Protein 7QYD (pdb70)

Nearest PDB structures (foldseek):
  7qyd-assembly1_A  TM=1.002E+00  e=0.000E+00  Bacillus thuringiensis serovar jegathesan
  7qyd-assembly1_B  TM=9.996E-01  e=0.000E+00  Bacillus thuringiensis serovar jegathesan
  7r1e-assembly1_A  TM=1.000E+00  e=0.000E+00  Bacillus thuringiensis serovar jegathesan
  7r1e-assembly1_B  TM=9.996E-01  e=0.000E+00  Bacillus thuringiensis serovar jegathesan
  7qx7-assembly1_A  TM=9.710E-01  e=4.661E-85  Bacillus thuringiensis serovar israelensis

InterPro domains:
  IPR005639 Pesticidal crystal protein, domain I [PF03945] (67-238)
  IPR036716 Pesticidal crystal protein, N-terminal domain superfamily [G3DSA:1.20.190.10] (25-239)
  IPR036716 Pesticidal crystal protein, N-terminal domain superfamily [SSF56849] (1-238)
  IPR038979 Pesticidal crystal protein [PTHR37003] (71-262)

Radius of gyration: 37.73 Å; Cα contacts (8 Å, |Δi|>4): 2762; chains: 2; bounding box: 114×95×62 Å

Secondary structure (DSSP, 8-state):
--S----EETTBSSPPPPGGGSTTHHHHHHHHHHHHS--TTTHHHHHHHHHSGGGSSHHHHHHHHHHHHHHT----HHHHHHHHHHHHHHHHHHHHHHHHHTSSS--HHHHHHHHHHHHHHHHHHGGGGS-TT-HHHHHHHHHHHHHHHHHHHHHHHHHGGGGT--HHHHHHHHHHHHHHHHHHHHHHHHHHHHHHHHHHHH-HHHHHHHHHHHHHHTHHHHHHHHHTTEES--------EEEEEES------HHHIIIIIHHHHHSSTTS-EEEEEEEEEEEEETTS--EEEEEEEEEEEES--SSEEEEEE---------SS---EEEEE--------EEEEEEEEEEEE---SSS-SB--EE-EEEE-TTSSEEEEEEEETTEEEE---SSSPPPPEEE--TTEEEEEEE---BSS-S-S-GGG--SSSSEEEEE-SB--EEEEEEEEGGGHHHHHHSSEEEPTT-SEEEEETTS-SEE-SSEEEE--GGGSSS-EEEE--SSS-EEEEEEEEE-TT--TTS-EEEEEEEE--S-EEEEEEEEEEETTEEEEEEEEEE---SS-EEEEPPPB-HHHHT--TT-SSEEEEEEE----GGG-EEEEEEEEEETTT-EE-S-SS-SSSSSPPPSS--/---EETTBSSPPPPGGGSTTHHHHHHHHHHHHS--TTTHHHHHHHHHSGGGSSHHHHHHHHHHHHHHT----HHHHHHHHHHHHHHHHHHHHHHHHHTSSS--HHHHHHHHHHHHHHHHHHGGGGS-TT-HHHHHHHHHHHHHHHHHHHHHHHHHGGGGT--HHHHHHHHHHHHHHHHHHHHHHHHHHHHHHHHHHHH-HHHHHHHHHHHHHHTHHHHHHHHHTTEES------PPEEEEEES------HHHIIIIIHHHHHSSTTS-EEEEEEEEEEEEETTS--EEEEEEEEEEEES--S-EEEEEE---------SS---EEEEE-------EEEEEEEEEEEE---SSS-S---EE-EEEEETTTTEEEEEEEETTEEEE---SSSPPPPEEE--TTEEEEEEE---BSS-S-S-GGG--SSSSEEEEE-SB--EEEEEEEEGGGHHHHHHTSEEE-TT-SEEEEETTS-SEE-SSEEEE--GGGSSS-EEEE--SSS-EEEEEEEEE-TT--TTS-EEEEEEEE--S-EEEEEEEEEEETTEEEEEEEEEE---SS-EEEEPPPB-HHHHT--TT-SSEEEEEEE----GGG-EEEEEEEEEETTT-EE-S-SS-SSSSSPPP--

CATH classification: 1.20.190.10

Solvent-accessible surface area: 51815 Å² total; per-residue (Å²): 158,93,177,81,131,103,87,39,68,42,42,76,72,114,90,62,81,21,14,54,134,12,17,2,13,59,0,25,125,28,4,37,87,4,0,40,144,6,36,73,82,100,0,2,28,96,1,21,60,58,0,2,46,69,58,53,40,58,23,1,61,99,0,40,84,21,0,20,94,41,7,97,33,155,11,97,113,89,71,39,137,68,4,106,38,27,8,128,13,2,12,70,26,0,88,79,1,10,73,42,18,105,94,130,166,45,98,58,36,50,0,37,155,30,0,64,42,0,2,85,49,1,59,81,59,3,70,64,0,49,11,85,62,67,18,0,0,0,0,0,0,0,0,0,0,0,4,0,0,0,2,0,0,0,1,0,2,44,7,10,81,66,5,24,4,48,91,52,60,62,1,38,1,0,15,40,0,25,93,8,14,106,65,1,41,83,45,0,44,71,9,12,62,116,6,10,15,116,0,0,48,116,36,0,68,43,0,2,31,1,0,10,0,0,1,24,4,0,0,12,0,4,4,1,6,39,0,5,30,8,15,2,4,85,24,33,33,7,1,2,1,4,3,18,8,23,54,78,17,77,122,6,39,60,112,19,2,77,11,0,0,1,15,2,0,0,4,0,0,2,20,40,5,67,20,0,60,0,1,0,20,27,49,8,14,70,141,68,52,10,23,83,1,43,0,47,0,0,29,3,52,16,58,28,24,20,6,30,24,2,57,3,1,9,29,72,43,93,88,101,99,108,100,108,160,87,87,100,50,126,65,161,61,137,92,147,154,242,157,67,39,21,33,22,41,9,32,33,15,60,5,88,10,64,137,69,94,49,11,5,6,70,42,3,24,0,8,52,30,93,43,99,113,8,69,61,10,0,0,27,0,69,1,41,135,88,92,26,10,136,12,88,6,81,44,125,10,20,39,6,57,0,102,33,67,84,26,0,3,4,0,0,0,0,0,4,52,66,50,57,10,58,140,97,47,96,121,5,7,6,7,74,34,101,9,74,18,64,0,63,26,0,8,0,0,0,0,1,0,2,13,56,85,6,31,58,8,9,100,44,48,2,0,78,4,39,37,121,54,78,8,43,8,0,5,0,6,11,2,16,44,15,19,57,85,0,22,7,35,11,13,7,18,7,0,3,13,0,0,0,49,0,10,16,90,102,66,15,2,42,0,36,0,14,1,66,8,54,127,68,16,77,28,66,34,111,4,73,0,0,1,5,6,55,3,64,24,142,13,95,36,7,1,15,0,15,0,32,12,45,14,59,54,84,100,21,9,47,5,108,7,143,33,74,98,28,67,62,37,53,46,1,115,23,9,12,0,86,75,2,37,1,68,63,91,19,81,25,1,18,0,0,0,17,5,26,20,2,76,85,76,40,41,1,41,0,0,2,0,1,6,0,34,58,112,34,21,73,57,28,0,24,130,157,28,136,99,51,152,179,51,85,87,112,148,168,198,149,147,76,45,82,45,51,75,116,132,92,59,84,23,16,61,124,13,16,2,19,71,0,25,152,23,2,40,84,5,0,45,147,7,27,80,76,105,0,2,28,92,2,21,62,53,0,2,48,68,60,55,35,59,22,1,65,96,0,42,83,18,0,21,94,37,14,104,34,156,12,96,129,94,65,41,153,74,4,99,39,23,8,132,14,1,11,65,27,0,85,78,0,8,72,45,20,99,92,129,166,47,102,57,38,39,0,27,139,21,0,78,60,0,3,83,44,2,58,82,60,3,71,69,0,48,11,88,67,75,16,0,0,0,0,0,0,0,0,0,1,0,2,0,0,0,1,0,0,0,0,0,1,49,7,10,82,64,6,25,3,50,86,52,64,62,0,37,4,0,15,58,0,28,137,6,12,101,52,1,38,82,50,0,43,69,7,11,62,119,5,10,16,115,1,0,49,111,33,0,65,52,0,1,33,0,0,11,0,0,0,28,3,0,0,13,1,4,2,1,5,37,0,5,25,10,10,2,5,80,25,30,30,8,1,2,0,4,2,17,10,22,51,80,17,81,121,7,42,66,102,21,5,101,12,0,0,2,15,1,0,0,3,1,0,2,18,42,6,64,23,0,65,0,1,0,21,27,64,9,19,64,138,68,64,38,22,98,0,42,0,45,0,0,29,1,49,16,59,30,23,22,6,32,24,2,58,3,0,10,28,73,40,96,81,108,114,113,63,124,162,93,90,94,50,126,66,162,61,137,97,137,151,236,118,43,22,33,24,40,12,29,34,17,60,5,85,10,66,135,66,98,44,12,5,8,74,37,2,25,0,7,50,44,119,38,97,122,6,71,58,10,0,0,26,0,65,1,43,137,89,85,28,9,132,8,91,6,76,45,126,9,15,38,5,51,0,104,35,72,87,25,0,3,4,0,0,0,0,0,4,53,69,54,60,10,56,142,93,46,97,119,6,6,7,6,81,33,104,8,76,14,69,0,80,27,0,7,0,0,0,0,0,0,3,11,54,88,5,34,54,9,9,98,44,50,2,1,82,4,40,41,118,58,72,8,49,4,1,6,0,5,10,2,14,37,15,21,58,86,0,18,8,39,21,14,6,16,8,0,3,14,0,0,0,48,0,11,16,90,105,72,18,1,41,0,34,0,13,0,60,7,58,121,68,12,82,32,64,36,107,6,66,0,0,0,5,7,50,2,62,26,135,13,92,38,6,1,16,0,16,1,29,11,47,11,55,54,87,96,23,10,45,6,109,11,143,35,76,100,29,62,61,30,54,47,0,112,27,9,11,0,83,76,3,38,2,65,60,95,17,82,21,1,15,0,1,0,16,4,28,21,2,78,85,72,40,40,0,45,0,0,1,0,0,7,0,34,62,107,38,22,68,59,26,0,24,123,156,23,133,99,52,145,145,54,92,104,116,239

Sequence (1267 aa):
NNMINFPMYNGRLEPSLAPALIAVAPIAKKYLATALAKWAVKQGFAKLKSEIFPGNTPATMDKVRIEVQTLLDQRLQDDRVKILEGEYKGIIDVSKVFTDYVNQSKFETGTANRLFFDTSNQLISRLPQFEIAGYEGVSISLFTQMCTFHLGLLKDGILAGSDWGFAPADKDALICQFNRFVNEYNTRLMVLYSKEFGRLLAKNLNEALNFRNMCSLYVFPFSEAWSLLRYEGTKLENTLSLWNFVGESINNISPNNDWKGALYKLLMGAPNQRLNNVKFNYSYFSDTQATIHRENIHGVLPTYNGGPTITGWIGNGRFSGLSNELEITKIKQEITYNDKIVPAATRNEILTATVPTSADPFFKTADINWKYFSPGLYSGWNIKFDDTVTLKSRVPSIIPSNILKYDDYYIRAVSACPKGVSLAYNHDFLTLTYNKLEYDAPTTQNIIVGFSPDNTKSFYRSNSHYLSTTDDAYVIPALQFSTVSDRSFLEDTPDQATDGSIKFTDTVLGNEAKYSIRLNTGFNTATRYRLIIRFKAPARLAAGIRVRSQNSGNNKLLGGIPVEGNSGWIDYITDSFTFDDLGITTSSTNAFFSIDSDGVNASQQWYLSKLILVKESSFTTQIPLKPYVIVRCPDTFFVNFPMYNGRLEPSLAPALIAVAPIAKYLATALAKWAVKQGFAKLKSEIFPGNTPATMDKVRIEVQTLLDQRLQDDRVKILEGEYKGIIDVSSKVFTDYVNQSKFETGTANRLFFDTSNQLISRLPQFEIAGYEGVSISLFTQMCTFHLGLLKDGILAGSDWGFAPADKDALICQFNRFVNEYNTRLMVLYSKEFGRLLAKNLNEALNFRNMCSLYVFPFSEAWSLLRYEGTKLENTLSLWNFVGESINNISPNNDWKGALYKLLMGAPNQRLNNVKFNYSYFSDTQATIHRENIHGVLPTYNGGPTITGWIGNGRFSGLSNELEITKIKQEITYNDKVPAATRNEILTATVPTSADPFFKTADINWKYFSPGLYSGWNIKFDDTVTLKSRVPSIIPSNILKYDDYYIRAVSACPKGVSLAYNHDFLTLTYNKLEYDAPTTQNIIVGFSPDNTKSFYRSNSHYLSTTDDAYVIPALQFSTVSDRSFLEDTPDQATDGSIKFTDTVLGNEAKYSIRLNTGFNTATRYRLIIRFKAPARLAAGIRVRSQNSGNNKLLGGIPVEGNSGWIDYITDSFTFDDLGITTSSTNAFFSIDSDGVNASQQWYLSKLILVKESSFTTQIPLKPYVIVRCPDTF

B-factor: mean 50.73, std 16.62, range [14.22, 164.38]

Organism: Bacillus thuringiensis subsp. jegathesan (NCBI:txid56955)

Structure (mmCIF, N/CA/C/O backbone):
data_7QYD
#
_entry.id   7QYD
#
_cell.length_a   168.245
_cell.length_b   158.528
_cell.length_c   57.534
_cell.angle_alpha   90.000
_cell.angle_beta   90.000
_cell.angle_gamma   90.000
#
_symmetry.space_group_name_H-M   'P 21 21 2'
#
loop_
_entity.id
_entity.type
_entity.pdbx_description
1 polymer 'Pesticidal crystal protein Cry11Ba'
2 water water
#
loop_
_atom_site.group_PDB
_atom_site.id
_atom_site.type_symbol
_atom_site.label_atom_id
_atom_site.label_alt_id
_atom_site.label_comp_id
_atom_site.label_asym_id
_atom_site.label_entity_id
_atom_site.label_seq_id
_atom_site.pdbx_PDB_ins_code
_atom_site.Cartn_x
_atom_site.Cartn_y
_atom_site.Cartn_z
_atom_site.occupancy
_atom_site.B_iso_or_equiv
_atom_site.auth_seq_id
_atom_site.auth_comp_id
_atom_site.auth_asym_id
_atom_site.auth_atom_id
_atom_site.pdbx_PDB_model_num
ATOM 1 N N . ASN A 1 12 ? 34.903 66.801 -5.944 1.000 113.082 12 ASN A N 1
ATOM 2 C CA . ASN A 1 12 ? 33.715 65.982 -6.380 1.000 114.440 12 ASN A CA 1
ATOM 3 C C . ASN A 1 12 ? 32.605 66.904 -6.907 1.000 116.030 12 ASN A C 1
ATOM 4 O O . ASN A 1 12 ? 31.874 66.465 -7.821 1.000 110.382 12 ASN A O 1
ATOM 9 N N . ASN A 1 13 ? 32.473 68.119 -6.356 1.000 108.160 13 ASN A N 1
ATOM 10 C CA . ASN A 1 13 ? 31.418 69.097 -6.739 1.000 101.591 13 ASN A CA 1
ATOM 11 C C . ASN A 1 13 ? 31.806 69.879 -7.999 1.000 102.346 13 ASN A C 1
ATOM 12 O O . ASN A 1 13 ? 30.885 70.414 -8.653 1.000 100.530 13 ASN A O 1
ATOM 17 N N . MET A 1 14 ? 33.101 69.967 -8.324 1.000 104.710 14 MET A N 1
ATOM 18 C CA . MET A 1 14 ? 33.583 70.666 -9.547 1.000 100.530 14 MET A CA 1
ATOM 19 C C . MET A 1 14 ? 33.518 69.734 -10.766 1.000 88.729 14 MET A C 1
ATOM 20 O O . MET A 1 14 ? 33.655 70.250 -11.892 1.000 81.831 14 MET A O 1
ATOM 25 N N . ILE A 1 15 ? 33.359 68.421 -10.557 1.000 79.059 15 ILE A N 1
ATOM 26 C CA . ILE A 1 15 ? 33.408 67.398 -11.644 1.000 77.583 15 ILE A CA 1
ATOM 27 C C . ILE A 1 15 ? 31.986 67.214 -12.185 1.000 72.632 15 ILE A C 1
ATOM 28 O O . ILE A 1 15 ? 31.062 66.961 -11.393 1.000 69.421 15 ILE A O 1
ATOM 33 N N . ASN A 1 16 ? 31.827 67.341 -13.498 1.000 76.359 16 ASN A N 1
ATOM 34 C CA . ASN A 1 16 ? 30.513 67.244 -14.176 1.000 74.938 16 ASN A CA 1
ATOM 35 C C . ASN A 1 16 ? 30.491 65.949 -14.996 1.000 71.890 16 ASN A C 1
ATOM 36 O O . ASN A 1 16 ? 30.569 66.020 -16.247 1.000 69.116 16 ASN A O 1
ATOM 41 N N . PHE A 1 17 ? 30.439 64.810 -14.300 1.000 63.000 17 PHE A N 1
ATOM 42 C CA . PHE A 1 17 ? 30.425 63.441 -14.880 1.000 59.855 17 PHE A CA 1
ATOM 43 C C . PHE A 1 17 ? 29.074 62.792 -14.592 1.000 51.196 17 PHE A C 1
ATOM 44 O O . PHE A 1 17 ? 28.483 63.005 -13.540 1.000 51.454 17 PHE A O 1
ATOM 52 N N . PRO A 1 18 ? 28.542 61.956 -15.502 1.000 47.250 18 PRO A N 1
ATOM 53 C CA . PRO A 1 18 ? 27.425 61.085 -15.159 1.000 44.687 18 PRO A CA 1
ATOM 54 C C . PRO A 1 18 ? 27.987 60.101 -14.123 1.000 45.674 18 PRO A C 1
ATOM 55 O O . PRO A 1 18 ? 29.110 59.652 -14.275 1.000 53.151 18 PRO A O 1
ATOM 59 N N . MET A 1 19 ? 27.237 59.821 -13.070 1.000 41.700 19 MET A N 1
ATOM 60 C CA . MET A 1 19 ? 27.753 58.996 -11.968 1.000 42.931 19 MET A CA 1
ATOM 61 C C . MET A 1 19 ? 26.991 57.675 -11.872 1.000 41.787 19 MET A C 1
ATOM 62 O O . MET A 1 19 ? 25.895 57.561 -12.414 1.000 38.594 19 MET A O 1
ATOM 67 N N . TYR A 1 20 ? 27.647 56.686 -11.283 1.000 40.379 20 TYR A N 1
ATOM 68 C CA . TYR A 1 20 ? 27.098 55.337 -11.070 1.000 40.534 20 TYR A CA 1
ATOM 69 C C . TYR A 1 20 ? 27.306 55.015 -9.598 1.000 41.297 20 TYR A C 1
ATOM 70 O O . TYR A 1 20 ? 28.453 54.784 -9.197 1.000 40.844 20 TYR A O 1
ATOM 79 N N . ASN A 1 21 ? 26.228 55.099 -8.820 1.000 40.944 21 ASN A N 1
ATOM 80 C CA . ASN A 1 21 ? 26.240 54.893 -7.355 1.000 38.955 21 ASN A CA 1
ATOM 81 C C . ASN A 1 21 ? 27.354 55.759 -6.763 1.000 39.205 21 ASN A C 1
ATOM 82 O O . ASN A 1 21 ? 28.122 55.243 -5.951 1.000 38.360 21 ASN A O 1
ATOM 87 N N . GLY A 1 22 ? 27.440 57.027 -7.174 1.000 40.100 22 GLY A N 1
ATOM 88 C CA . GLY A 1 22 ? 28.342 58.019 -6.559 1.000 40.065 22 GLY A CA 1
ATOM 89 C C . GLY A 1 22 ? 29.774 57.880 -7.026 1.000 41.916 22 GLY A C 1
ATOM 90 O O . GLY A 1 22 ? 30.623 58.534 -6.420 1.000 43.495 22 GLY A O 1
ATOM 91 N N . ARG A 1 23 ? 30.027 57.069 -8.059 1.000 50.514 23 ARG A N 1
ATOM 92 C CA . ARG A 1 23 ? 31.371 56.824 -8.665 1.000 47.958 23 ARG A CA 1
ATOM 93 C C . ARG A 1 23 ? 31.346 57.335 -10.107 1.000 43.247 23 ARG A C 1
ATOM 94 O O . ARG A 1 23 ? 30.246 57.304 -10.735 1.000 40.381 23 ARG A O 1
ATOM 102 N N . LEU A 1 24 ? 32.516 57.696 -10.638 1.000 44.013 24 LEU A N 1
ATOM 103 C CA . LEU A 1 24 ? 32.667 58.210 -12.029 1.000 45.566 24 LEU A CA 1
ATOM 104 C C . LEU A 1 24 ? 32.606 57.089 -13.073 1.000 45.284 24 LEU A C 1
ATOM 105 O O . LEU A 1 24 ? 32.383 57.415 -14.262 1.000 48.232 24 LEU A O 1
ATOM 110 N N . GLU A 1 25 ? 32.805 55.831 -12.664 1.000 44.382 25 GLU A N 1
ATOM 111 C CA . GLU A 1 25 ? 32.758 54.652 -13.568 1.000 45.076 25 GLU A CA 1
ATOM 112 C C . GLU A 1 25 ? 31.675 53.686 -13.105 1.000 40.673 25 GLU A C 1
ATOM 113 O O . GLU A 1 25 ? 31.394 53.547 -11.916 1.000 37.844 25 GLU A O 1
ATOM 119 N N . PRO A 1 26 ? 31.026 52.974 -14.041 1.000 41.015 26 PRO A N 1
ATOM 120 C CA . PRO A 1 26 ? 30.154 51.865 -13.662 1.000 42.750 26 PRO A CA 1
ATOM 121 C C . PRO A 1 26 ? 30.954 50.753 -12.960 1.000 42.997 26 PRO A C 1
ATOM 122 O O . PRO A 1 26 ? 32.105 50.507 -13.304 1.000 46.940 26 PRO A O 1
ATOM 126 N N . SER A 1 27 ? 30.337 50.142 -11.956 1.000 41.184 27 SER A N 1
ATOM 127 C CA . SER A 1 27 ? 30.938 49.077 -11.129 1.000 41.276 27 SER A CA 1
ATOM 128 C C . SER A 1 27 ? 30.910 47.764 -11.902 1.000 42.084 27 SER A C 1
ATOM 129 O O . SER A 1 27 ? 30.135 47.625 -12.856 1.000 47.193 27 SER A O 1
ATOM 132 N N . LEU A 1 28 ? 31.770 46.839 -11.502 1.000 38.623 28 LEU A N 1
ATOM 133 C CA . LEU A 1 28 ? 31.852 45.508 -12.115 1.000 36.728 28 LEU A CA 1
ATOM 134 C C . LEU A 1 28 ? 30.577 44.740 -11.733 1.000 36.504 28 LEU A C 1
ATOM 135 O O . LEU A 1 28 ? 30.217 44.685 -10.530 1.000 34.444 28 LEU A O 1
ATOM 140 N N . ALA A 1 29 ? 29.920 44.147 -12.722 1.000 35.549 29 ALA A N 1
ATOM 141 C CA . ALA A 1 29 ? 28.671 43.387 -12.517 1.000 42.055 29 ALA A CA 1
ATOM 142 C C . ALA A 1 29 ? 28.924 42.270 -11.500 1.000 44.542 29 ALA A C 1
ATOM 143 O O . ALA A 1 29 ? 29.953 41.584 -11.528 1.000 45.482 29 ALA A O 1
ATOM 145 N N . PRO A 1 30 ? 27.967 42.016 -10.583 1.000 41.539 30 PRO A N 1
ATOM 146 C CA . PRO A 1 30 ? 28.151 40.983 -9.564 1.000 40.257 30 PRO A CA 1
ATOM 147 C C . PRO A 1 30 ? 28.505 39.587 -10.100 1.000 43.224 30 PRO A C 1
ATOM 148 O O . PRO A 1 30 ? 29.263 38.886 -9.433 1.000 43.526 30 PRO A O 1
ATOM 152 N N . ALA A 1 31 ? 27.987 39.209 -11.272 1.000 40.671 31 ALA A N 1
ATOM 153 C CA . ALA A 1 31 ? 28.235 37.876 -11.872 1.000 43.432 31 ALA A CA 1
ATOM 154 C C . ALA A 1 31 ? 29.652 37.766 -12.475 1.000 42.634 31 ALA A C 1
ATOM 155 O O . ALA A 1 31 ? 30.092 36.621 -12.722 1.000 41.721 31 ALA A O 1
ATOM 157 N N . LEU A 1 32 ? 30.362 38.876 -12.693 1.000 41.942 32 LEU A N 1
ATOM 158 C CA . LEU A 1 32 ? 31.667 38.857 -13.409 1.000 43.276 32 LEU A CA 1
ATOM 159 C C . LEU A 1 32 ? 32.836 39.214 -12.477 1.000 39.973 32 LEU A C 1
ATOM 160 O O . LEU A 1 32 ? 33.941 39.539 -12.978 1.000 34.736 32 LEU A O 1
ATOM 165 N N . ILE A 1 33 ? 32.608 39.158 -11.173 1.000 40.626 33 ILE A N 1
ATOM 166 C CA . ILE A 1 33 ? 33.671 39.367 -10.147 1.000 39.423 33 ILE A CA 1
ATOM 167 C C . ILE A 1 33 ? 34.614 38.156 -10.154 1.000 41.097 33 ILE A C 1
ATOM 168 O O . ILE A 1 33 ? 34.221 37.059 -10.641 1.000 37.989 33 ILE A O 1
ATOM 173 N N . ALA A 1 34 ? 35.837 38.361 -9.660 1.000 41.197 34 ALA A N 1
ATOM 174 C CA . ALA A 1 34 ? 36.946 37.376 -9.701 1.000 37.707 34 ALA A CA 1
ATOM 175 C C . ALA A 1 34 ? 36.561 36.075 -8.970 1.000 38.857 34 ALA A C 1
ATOM 176 O O . ALA A 1 34 ? 37.038 34.992 -9.403 1.000 39.031 34 ALA A O 1
ATOM 178 N N . VAL A 1 35 ? 35.728 36.142 -7.922 1.000 34.802 35 VAL A N 1
ATOM 179 C CA . VAL A 1 35 ? 35.433 34.946 -7.084 1.000 36.015 35 VAL A CA 1
ATOM 180 C C . VAL A 1 35 ? 34.225 34.170 -7.645 1.000 37.091 35 VAL A C 1
ATOM 181 O O . VAL A 1 35 ? 33.838 33.126 -7.071 1.000 38.623 35 VAL A O 1
ATOM 185 N N . ALA A 1 36 ? 33.616 34.614 -8.731 1.000 40.702 36 ALA A N 1
ATOM 186 C CA . ALA A 1 36 ? 32.370 33.974 -9.219 1.000 41.176 36 ALA A CA 1
ATOM 187 C C . ALA A 1 36 ? 32.669 32.540 -9.668 1.000 41.916 36 ALA A C 1
ATOM 188 O O . ALA A 1 36 ? 31.875 31.638 -9.385 1.000 39.247 36 ALA A O 1
ATOM 190 N N . PRO A 1 37 ? 33.788 32.248 -10.383 1.000 39.549 37 PRO A N 1
ATOM 191 C CA . PRO A 1 37 ? 34.069 30.861 -10.766 1.000 40.350 37 PRO A CA 1
ATOM 192 C C . PRO A 1 37 ? 34.309 29.937 -9.561 1.000 42.639 37 PRO A C 1
ATOM 193 O O . PRO A 1 37 ? 33.928 28.749 -9.616 1.000 44.024 37 PRO A O 1
ATOM 197 N N . ILE A 1 38 ? 34.893 30.479 -8.489 1.000 38.086 38 ILE A N 1
ATOM 198 C CA . ILE A 1 38 ? 35.093 29.694 -7.242 1.000 37.910 38 ILE A CA 1
ATOM 199 C C . ILE A 1 38 ? 33.706 29.352 -6.664 1.000 39.326 38 ILE A C 1
ATOM 200 O O . ILE A 1 38 ? 33.455 28.179 -6.309 1.000 41.594 38 ILE A O 1
ATOM 205 N N . ALA A 1 39 ? 32.816 30.332 -6.568 1.000 36.178 39 ALA A N 1
ATOM 206 C CA . ALA A 1 39 ? 31.458 30.106 -6.022 1.000 41.468 39 ALA A CA 1
ATOM 207 C C . ALA A 1 39 ? 30.706 29.108 -6.924 1.000 42.342 39 ALA A C 1
ATOM 208 O O . ALA A 1 39 ? 30.019 28.210 -6.377 1.000 40.160 39 ALA A O 1
ATOM 210 N N . LYS A 1 40 ? 30.829 29.231 -8.250 1.000 43.639 40 LYS A N 1
ATOM 211 C CA A LYS A 1 40 ? 30.130 28.330 -9.209 0.500 44.919 40 LYS A CA 1
ATOM 212 C CA B LYS A 1 40 ? 30.140 28.330 -9.215 0.500 44.866 40 LYS A CA 1
ATOM 213 C C . LYS A 1 40 ? 30.658 26.900 -9.035 1.000 45.558 40 LYS A C 1
ATOM 214 O O . LYS A 1 40 ? 29.822 25.964 -9.057 1.000 43.737 40 LYS A O 1
ATOM 225 N N . TYR A 1 41 ? 31.978 26.740 -8.864 1.000 41.150 41 TYR A N 1
ATOM 226 C CA . TYR A 1 41 ? 32.559 25.398 -8.618 1.000 38.628 41 TYR A CA 1
ATOM 227 C C . TYR A 1 41 ? 32.032 24.832 -7.291 1.000 36.352 41 TYR A C 1
ATOM 228 O O . TYR A 1 41 ? 31.631 23.658 -7.250 1.000 39.473 41 TYR A O 1
ATOM 237 N N . LEU A 1 42 ? 32.058 25.621 -6.220 1.000 35.081 42 LEU A N 1
ATOM 238 C CA . LEU A 1 42 ? 31.595 25.150 -4.895 1.000 38.215 42 LEU A CA 1
ATOM 239 C C . LEU A 1 42 ? 30.127 24.729 -4.967 1.000 38.126 42 LEU A C 1
ATOM 240 O O . LEU A 1 42 ? 29.755 23.835 -4.210 1.000 41.465 42 LEU A O 1
ATOM 245 N N . ALA A 1 43 ? 29.321 25.362 -5.814 1.000 40.650 43 ALA A N 1
ATOM 246 C CA . ALA A 1 43 ? 27.883 25.040 -5.927 1.000 40.779 43 ALA A CA 1
ATOM 247 C C . ALA A 1 43 ? 27.776 23.624 -6.487 1.000 44.590 43 ALA A C 1
ATOM 248 O O . ALA A 1 43 ? 26.968 22.864 -5.940 1.000 47.503 43 ALA A O 1
ATOM 250 N N . THR A 1 44 ? 28.581 23.280 -7.508 1.000 44.982 44 THR A N 1
ATOM 251 C CA . THR A 1 44 ? 28.605 21.916 -8.116 1.000 44.819 44 THR A CA 1
ATOM 252 C C . THR A 1 44 ? 29.210 20.929 -7.106 1.000 45.582 44 THR A C 1
ATOM 253 O O . THR A 1 44 ? 28.711 19.810 -7.011 1.000 51.438 44 THR A O 1
ATOM 257 N N . ALA A 1 45 ? 30.238 21.320 -6.358 1.000 44.958 45 ALA A N 1
ATOM 258 C CA . ALA A 1 45 ? 30.928 20.409 -5.418 1.000 44.482 45 ALA A CA 1
ATOM 259 C C . ALA A 1 45 ? 29.981 20.066 -4.260 1.000 43.642 45 ALA A C 1
ATOM 260 O O . ALA A 1 45 ? 29.943 18.895 -3.812 1.000 42.702 45 ALA A O 1
ATOM 262 N N . LEU A 1 46 ? 29.262 21.056 -3.753 1.000 41.126 46 LEU A N 1
ATOM 263 C CA . LEU A 1 46 ? 28.334 20.828 -2.622 1.000 43.400 46 LEU A CA 1
ATOM 264 C C . LEU A 1 46 ? 27.153 19.928 -3.045 1.000 45.429 46 LEU A C 1
ATOM 265 O O . LEU A 1 46 ? 26.570 19.280 -2.146 1.000 41.542 46 LEU A O 1
ATOM 270 N N . ALA A 1 47 ? 26.793 19.898 -4.338 1.000 46.432 47 ALA A N 1
ATOM 271 C CA . ALA A 1 47 ? 25.709 19.040 -4.887 1.000 46.490 47 ALA A CA 1
ATOM 272 C C . ALA A 1 47 ? 26.244 17.618 -5.117 1.000 53.093 47 ALA A C 1
ATOM 273 O O . ALA A 1 47 ? 25.498 16.654 -4.857 1.000 53.878 47 ALA A O 1
ATOM 275 N N . LYS A 1 48 ? 27.492 17.490 -5.583 1.000 58.865 48 LYS A N 1
ATOM 276 C CA . LYS A 1 48 ? 28.162 16.180 -5.805 1.000 60.181 48 LYS A CA 1
ATOM 277 C C . LYS A 1 48 ? 29.684 16.347 -5.662 1.000 56.191 48 LYS A C 1
ATOM 278 O O . LYS A 1 48 ? 30.324 16.878 -6.593 1.000 46.492 48 LYS A O 1
ATOM 284 N N . TRP A 1 49 ? 30.247 15.868 -4.550 1.000 56.215 49 TRP A N 1
ATOM 285 C CA . TRP A 1 49 ? 31.697 15.994 -4.255 1.000 57.578 49 TRP A CA 1
ATOM 286 C C . TRP A 1 49 ? 32.481 14.948 -5.040 1.000 58.099 49 TRP A C 1
ATOM 287 O O . TRP A 1 49 ? 32.106 13.765 -4.976 1.000 58.881 49 TRP A O 1
ATOM 298 N N . ALA A 1 50 ? 33.509 15.384 -5.768 1.000 58.149 50 ALA A N 1
ATOM 299 C CA . ALA A 1 50 ? 34.428 14.496 -6.514 1.000 58.978 50 ALA A CA 1
ATOM 300 C C . ALA A 1 50 ? 35.507 14.023 -5.529 1.000 57.315 50 ALA A C 1
ATOM 301 O O . ALA A 1 50 ? 36.311 14.860 -5.068 1.000 53.638 50 ALA A O 1
ATOM 303 N N . VAL A 1 51 ? 35.471 12.745 -5.148 1.000 62.579 51 VAL A N 1
ATOM 304 C CA . VAL A 1 51 ? 36.347 12.197 -4.067 1.000 70.540 51 VAL A CA 1
ATOM 305 C C . VAL A 1 51 ? 37.791 12.234 -4.581 1.000 69.316 51 VAL A C 1
ATOM 306 O O . VAL A 1 51 ? 37.988 11.940 -5.780 1.000 74.406 51 VAL A O 1
ATOM 310 N N . LYS A 1 52 ? 38.735 12.673 -3.738 1.000 62.310 52 LYS A N 1
ATOM 311 C CA . LYS A 1 52 ? 40.189 12.764 -4.056 1.000 61.760 52 LYS A CA 1
ATOM 312 C C . LYS A 1 52 ? 40.448 13.716 -5.228 1.000 59.228 52 LYS A C 1
ATOM 313 O O . LYS A 1 52 ? 41.609 13.834 -5.630 1.000 58.039 52 LYS A O 1
ATOM 319 N N . GLN A 1 53 ? 39.410 14.367 -5.761 1.000 62.389 53 GLN A N 1
ATOM 320 C CA . GLN A 1 53 ? 39.537 15.401 -6.823 1.000 62.479 53 GLN A CA 1
ATOM 321 C C . GLN A 1 53 ? 38.997 16.757 -6.343 1.000 54.886 53 GLN A C 1
ATOM 322 O O . GLN A 1 53 ? 39.291 17.754 -7.003 1.000 52.338 53 GLN A O 1
ATOM 328 N N . GLY A 1 54 ? 38.244 16.811 -5.246 1.000 53.325 54 GLY A N 1
ATOM 329 C CA . GLY A 1 54 ? 37.530 18.033 -4.832 1.000 50.488 54 GLY A CA 1
ATOM 330 C C . GLY A 1 54 ? 38.494 19.160 -4.530 1.000 47.429 54 GLY A C 1
ATOM 331 O O . GLY A 1 54 ? 38.254 20.300 -4.972 1.000 43.703 54 GLY A O 1
ATOM 332 N N . PHE A 1 55 ? 39.578 18.851 -3.825 1.000 47.919 55 PHE A N 1
ATOM 333 C CA . PHE A 1 55 ? 40.580 19.859 -3.422 1.000 44.447 55 PHE A CA 1
ATOM 334 C C . PHE A 1 55 ? 41.350 20.330 -4.661 1.000 44.940 55 PHE A C 1
ATOM 335 O O . PHE A 1 55 ? 41.591 21.533 -4.758 1.000 43.274 55 PHE A O 1
ATOM 343 N N . ALA A 1 56 ? 41.751 19.419 -5.556 1.000 46.100 56 ALA A N 1
ATOM 344 C CA . ALA A 1 56 ? 42.535 19.747 -6.770 1.000 45.587 56 ALA A CA 1
ATOM 345 C C . ALA A 1 56 ? 41.736 20.710 -7.662 1.000 47.585 56 ALA A C 1
ATOM 346 O O . ALA A 1 56 ? 42.313 21.691 -8.149 1.000 50.580 56 ALA A O 1
ATOM 348 N N . LYS A 1 57 ? 40.448 20.446 -7.883 1.000 51.851 57 LYS A N 1
ATOM 349 C CA . LYS A 1 57 ? 39.589 21.314 -8.736 1.000 52.880 57 LYS A CA 1
ATOM 350 C C . LYS A 1 57 ? 39.380 22.658 -8.023 1.000 47.806 57 LYS A C 1
ATOM 351 O O . LYS A 1 57 ? 39.403 23.688 -8.692 1.000 49.235 57 LYS A O 1
ATOM 357 N N . LEU A 1 58 ? 39.230 22.666 -6.703 1.000 43.392 58 LEU A N 1
ATOM 358 C CA . LEU A 1 58 ? 39.181 23.942 -5.946 1.000 43.839 58 LEU A CA 1
ATOM 359 C C . LEU A 1 58 ? 40.504 24.724 -6.080 1.000 44.811 58 LEU A C 1
ATOM 360 O O . LEU A 1 58 ? 40.459 25.977 -6.098 1.000 40.589 58 LEU A O 1
ATOM 365 N N . LYS A 1 59 ? 41.640 24.032 -6.119 1.000 43.600 59 LYS A N 1
ATOM 366 C CA . LYS A 1 59 ? 42.977 24.666 -6.191 1.000 47.182 59 LYS A CA 1
ATOM 367 C C . LYS A 1 59 ? 43.143 25.326 -7.568 1.000 46.132 59 LYS A C 1
ATOM 368 O O . LYS A 1 59 ? 43.839 26.388 -7.639 1.000 42.929 59 LYS A O 1
ATOM 374 N N . SER A 1 60 ? 42.560 24.737 -8.624 1.000 44.305 60 SER A N 1
ATOM 375 C CA . SER A 1 60 ? 42.706 25.270 -10.009 1.000 48.806 60 SER A CA 1
ATOM 376 C C . SER A 1 60 ? 41.794 26.493 -10.196 1.000 48.990 60 SER A C 1
ATOM 377 O O . SER A 1 60 ? 41.953 27.194 -11.203 1.000 50.338 60 SER A O 1
ATOM 380 N N . GLU A 1 61 ? 40.905 26.779 -9.240 1.000 45.245 61 GLU A N 1
ATOM 381 C CA . GLU A 1 61 ? 40.054 27.998 -9.280 1.000 44.645 61 GLU A CA 1
ATOM 382 C C . GLU A 1 61 ? 40.640 29.094 -8.387 1.000 39.249 61 GLU A C 1
ATOM 383 O O . GLU A 1 61 ? 40.498 30.260 -8.751 1.000 36.370 61 GLU A O 1
ATOM 389 N N . ILE A 1 62 ? 41.233 28.735 -7.252 1.000 38.613 62 ILE A N 1
ATOM 390 C CA . ILE A 1 62 ? 41.856 29.708 -6.306 1.000 41.052 62 ILE A CA 1
ATOM 391 C C . ILE A 1 62 ? 43.261 30.083 -6.795 1.000 38.807 62 ILE A C 1
ATOM 392 O O . ILE A 1 62 ? 43.627 31.252 -6.659 1.000 31.793 62 ILE A O 1
ATOM 397 N N . PHE A 1 63 ? 43.999 29.112 -7.333 1.000 43.308 63 PHE A N 1
ATOM 398 C CA . PHE A 1 63 ? 45.379 29.281 -7.864 1.000 44.287 63 PHE A CA 1
ATOM 399 C C . PHE A 1 63 ? 45.467 28.666 -9.254 1.000 44.163 63 PHE A C 1
ATOM 400 O O . PHE A 1 63 ? 46.159 27.674 -9.457 1.000 44.921 63 PHE A O 1
ATOM 408 N N . PRO A 1 64 ? 44.813 29.272 -10.263 1.000 46.082 64 PRO A N 1
ATOM 409 C CA . PRO A 1 64 ? 44.864 28.753 -11.624 1.000 44.584 64 PRO A CA 1
ATOM 410 C C . PRO A 1 64 ? 46.320 28.782 -12.119 1.000 44.074 64 PRO A C 1
ATOM 411 O O . PRO A 1 64 ? 47.045 29.747 -11.850 1.000 40.105 64 PRO A O 1
ATOM 415 N N . GLY A 1 65 ? 46.726 27.697 -12.776 1.000 43.018 65 GLY A N 1
ATOM 416 C CA . GLY A 1 65 ? 48.064 27.535 -13.368 1.000 45.629 65 GLY A CA 1
ATOM 417 C C . GLY A 1 65 ? 49.183 27.769 -12.360 1.000 45.092 65 GLY A C 1
ATOM 418 O O . GLY A 1 65 ? 50.276 28.212 -12.789 1.000 39.431 65 GLY A O 1
ATOM 419 N N . ASN A 1 66 ? 48.923 27.484 -11.078 1.000 45.187 66 ASN A N 1
ATOM 420 C CA . ASN A 1 66 ? 49.907 27.600 -9.971 1.000 43.958 66 ASN A CA 1
ATOM 421 C C . ASN A 1 66 ? 50.420 29.037 -9.904 1.000 45.611 66 ASN A C 1
ATOM 422 O O . ASN A 1 66 ? 51.636 29.235 -9.738 1.000 43.716 66 ASN A O 1
ATOM 427 N N . THR A 1 67 ? 49.509 30.001 -10.045 1.000 47.687 67 THR A N 1
ATOM 428 C CA . THR A 1 67 ? 49.811 31.451 -9.991 1.000 45.311 67 THR A CA 1
ATOM 429 C C . THR A 1 67 ? 48.916 32.091 -8.947 1.000 43.013 67 THR A C 1
ATOM 430 O O . THR A 1 67 ? 47.855 31.548 -8.609 1.000 38.070 67 THR A O 1
ATOM 434 N N . PRO A 1 68 ? 49.342 33.258 -8.414 1.000 42.047 68 PRO A N 1
ATOM 435 C CA . PRO A 1 68 ? 48.465 34.054 -7.550 1.000 43.732 68 PRO A CA 1
ATOM 436 C C . PRO A 1 68 ? 47.513 34.991 -8.325 1.000 41.608 68 PRO A C 1
ATOM 437 O O . PRO A 1 68 ? 46.994 35.917 -7.734 1.000 44.471 68 PRO A O 1
ATOM 441 N N . ALA A 1 69 ? 47.295 34.746 -9.623 1.000 41.526 69 ALA A N 1
ATOM 442 C CA . ALA A 1 69 ? 46.645 35.713 -10.545 1.000 41.000 69 ALA A CA 1
ATOM 443 C C . ALA A 1 69 ? 45.226 36.032 -10.048 1.000 37.233 69 ALA A C 1
ATOM 444 O O . ALA A 1 69 ? 44.880 37.209 -9.979 1.000 37.707 69 ALA A O 1
ATOM 446 N N . THR A 1 70 ? 44.454 35.019 -9.666 1.000 33.525 70 THR A N 1
ATOM 447 C CA . THR A 1 70 ? 43.072 35.194 -9.166 1.000 35.786 70 THR A CA 1
ATOM 448 C C . THR A 1 70 ? 43.086 35.979 -7.855 1.000 34.741 70 THR A C 1
ATOM 449 O O . THR A 1 70 ? 42.244 36.882 -7.740 1.000 38.815 70 THR A O 1
ATOM 453 N N . MET A 1 71 ? 43.972 35.663 -6.909 1.000 35.649 71 MET A N 1
ATOM 454 C CA . MET A 1 71 ? 44.094 36.422 -5.629 1.000 36.702 71 MET A CA 1
ATOM 455 C C . MET A 1 71 ? 44.574 37.853 -5.896 1.000 38.489 71 MET A C 1
ATOM 456 O O . MET A 1 71 ? 44.168 38.744 -5.105 1.000 47.495 71 MET A O 1
ATOM 461 N N . ASP A 1 72 ? 45.377 38.101 -6.935 1.000 35.602 72 ASP A N 1
ATOM 462 C CA . ASP A 1 72 ? 45.700 39.503 -7.333 1.000 37.855 72 ASP A CA 1
ATOM 463 C C . ASP A 1 72 ? 44.434 40.205 -7.852 1.000 35.544 72 ASP A C 1
ATOM 464 O O . ASP A 1 72 ? 44.169 41.311 -7.389 1.000 39.031 72 ASP A O 1
ATOM 469 N N . LYS A 1 73 ? 43.712 39.595 -8.802 1.000 34.270 73 LYS A N 1
ATOM 470 C CA . LYS A 1 73 ? 42.438 40.123 -9.362 1.000 36.936 73 LYS A CA 1
ATOM 471 C C . LYS A 1 73 ? 41.423 40.371 -8.237 1.000 35.525 73 LYS A C 1
ATOM 472 O O . LYS A 1 73 ? 40.708 41.378 -8.289 1.000 41.371 73 LYS A O 1
ATOM 478 N N . VAL A 1 74 ? 41.362 39.514 -7.229 1.000 36.007 74 VAL A N 1
ATOM 479 C CA . VAL A 1 74 ? 40.444 39.745 -6.073 1.000 35.470 74 VAL A CA 1
ATOM 480 C C . VAL A 1 74 ? 40.896 41.010 -5.352 1.000 35.688 74 VAL A C 1
ATOM 481 O O . VAL A 1 74 ? 40.033 41.836 -5.052 1.000 36.849 74 VAL A O 1
ATOM 485 N N . ARG A 1 75 ? 42.190 41.179 -5.115 1.000 34.749 75 ARG A N 1
ATOM 486 C CA . ARG A 1 75 ? 42.668 42.319 -4.294 1.000 35.889 75 ARG A CA 1
ATOM 487 C C . ARG A 1 75 ? 42.348 43.642 -4.994 1.000 34.465 75 ARG A C 1
ATOM 488 O O . ARG A 1 75 ? 41.842 44.543 -4.328 1.000 39.997 75 ARG A O 1
ATOM 496 N N . ILE A 1 76 ? 42.637 43.771 -6.279 1.000 34.125 76 ILE A N 1
ATOM 497 C CA . ILE A 1 76 ? 42.487 45.080 -6.983 1.000 37.820 76 ILE A CA 1
ATOM 498 C C . ILE A 1 76 ? 40.981 45.405 -7.138 1.000 35.133 76 ILE A C 1
ATOM 499 O O . ILE A 1 76 ? 40.604 46.572 -6.949 1.000 35.209 76 ILE A O 1
ATOM 504 N N . GLU A 1 77 ? 40.135 44.411 -7.442 1.000 35.299 77 GLU A N 1
ATOM 505 C CA . GLU A 1 77 ? 38.657 44.577 -7.512 1.000 35.857 77 GLU A CA 1
ATOM 506 C C . GLU A 1 77 ? 38.165 45.136 -6.168 1.000 36.670 77 GLU A C 1
ATOM 507 O O . GLU A 1 77 ? 37.476 46.191 -6.188 1.000 35.028 77 GLU A O 1
ATOM 513 N N . VAL A 1 78 ? 38.565 44.504 -5.055 1.000 36.094 78 VAL A N 1
ATOM 514 C CA . VAL A 1 78 ? 38.153 44.886 -3.670 1.000 36.783 78 VAL A CA 1
ATOM 515 C C . VAL A 1 78 ? 38.743 46.261 -3.315 1.000 39.065 78 VAL A C 1
ATOM 516 O O . VAL A 1 78 ? 37.968 47.126 -2.846 1.000 36.747 78 VAL A O 1
ATOM 520 N N . GLN A 1 79 ? 40.041 46.487 -3.548 1.000 40.889 79 GLN A N 1
ATOM 521 C CA . GLN A 1 79 ? 40.676 47.815 -3.280 1.000 40.513 79 GLN A CA 1
ATOM 522 C C . GLN A 1 79 ? 39.938 48.898 -4.058 1.000 37.915 79 GLN A C 1
ATOM 523 O O . GLN A 1 79 ? 39.685 49.950 -3.477 1.000 39.728 79 GLN A O 1
ATOM 529 N N . THR A 1 80 ? 39.598 48.641 -5.319 1.000 38.547 80 THR A N 1
ATOM 530 C CA . THR A 1 80 ? 38.888 49.632 -6.162 1.000 44.029 80 THR A CA 1
ATOM 531 C C . THR A 1 80 ? 37.509 49.939 -5.556 1.000 38.594 80 THR A C 1
ATOM 532 O O . THR A 1 80 ? 37.150 51.107 -5.452 1.000 36.167 80 THR A O 1
ATOM 536 N N . LEU A 1 81 ? 36.785 48.906 -5.143 1.000 36.273 81 LEU A N 1
ATOM 537 C CA . LEU A 1 81 ? 35.405 49.033 -4.642 1.000 36.954 81 LEU A CA 1
ATOM 538 C C . LEU A 1 81 ? 35.417 49.750 -3.284 1.000 36.733 81 LEU A C 1
ATOM 539 O O . LEU A 1 81 ? 34.593 50.658 -3.072 1.000 36.404 81 LEU A O 1
ATOM 544 N N . LEU A 1 82 ? 36.346 49.396 -2.406 1.000 38.068 82 LEU A N 1
ATOM 545 C CA . LEU A 1 82 ? 36.453 49.990 -1.045 1.000 38.305 82 LEU A CA 1
ATOM 546 C C . LEU A 1 82 ? 37.155 51.348 -1.094 1.000 38.028 82 LEU A C 1
ATOM 547 O O . LEU A 1 82 ? 37.059 52.082 -0.091 1.000 41.794 82 LEU A O 1
ATOM 552 N N . ASP A 1 83 ? 37.868 51.666 -2.171 1.000 35.825 83 ASP A N 1
ATOM 553 C CA . ASP A 1 83 ? 38.840 52.792 -2.166 1.000 40.652 83 ASP A CA 1
ATOM 554 C C . ASP A 1 83 ? 39.736 52.713 -0.921 1.000 40.463 83 ASP A C 1
ATOM 555 O O . ASP A 1 83 ? 39.984 53.766 -0.306 1.000 41.344 83 ASP A O 1
ATOM 560 N N . GLN A 1 84 ? 40.182 51.500 -0.577 1.000 38.449 84 GLN A N 1
ATOM 561 C CA . GLN 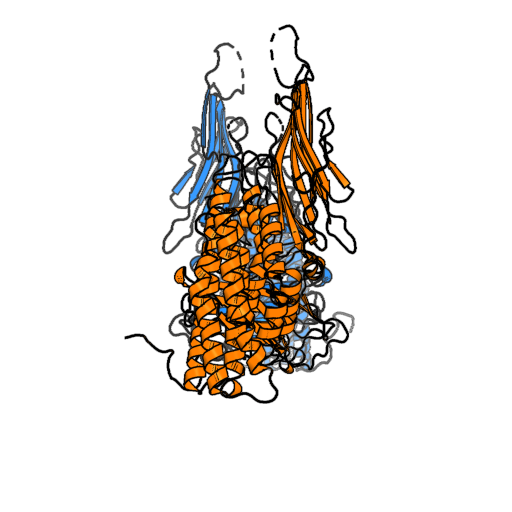A 1 84 ? 41.220 51.222 0.442 1.000 40.915 84 GLN A CA 1
ATOM 562 C C . GLN A 1 84 ? 42.332 50.417 -0.241 1.000 45.132 84 GLN A C 1
ATOM 563 O O . GLN A 1 84 ? 42.019 49.638 -1.168 1.000 45.174 84 GLN A O 1
ATOM 569 N N . ARG A 1 85 ? 43.578 50.609 0.184 1.000 46.024 85 ARG A N 1
ATOM 570 C CA . ARG A 1 85 ? 44.755 49.951 -0.433 1.000 49.661 85 ARG A CA 1
ATOM 571 C C . ARG A 1 85 ? 45.605 49.311 0.658 1.000 45.016 85 ARG A C 1
ATOM 572 O O . ARG A 1 85 ? 45.717 49.895 1.743 1.000 49.209 85 ARG A O 1
ATOM 580 N N . LEU A 1 86 ? 46.176 48.144 0.377 1.000 44.555 86 LEU A N 1
ATOM 581 C CA . LEU A 1 86 ? 47.243 47.569 1.237 1.000 44.458 86 LEU A CA 1
ATOM 582 C C . LEU A 1 86 ? 48.527 48.332 0.956 1.000 41.921 86 LEU A C 1
ATOM 583 O O . LEU A 1 86 ? 48.668 48.879 -0.147 1.000 43.105 86 LEU A O 1
ATOM 588 N N . GLN A 1 87 ? 49.407 48.366 1.945 1.000 48.843 87 GLN A N 1
ATOM 589 C CA . GLN A 1 87 ? 50.780 48.921 1.835 1.000 52.012 87 GLN A CA 1
ATOM 590 C C . GLN A 1 87 ? 51.550 48.119 0.778 1.000 47.164 87 GLN A C 1
ATOM 591 O O . GLN A 1 87 ? 51.308 46.914 0.667 1.000 49.432 87 GLN A O 1
ATOM 597 N N . ASP A 1 88 ? 52.461 48.755 0.047 1.000 45.934 88 ASP A N 1
ATOM 598 C CA . ASP A 1 88 ? 53.276 48.087 -1.002 1.000 48.174 88 ASP A CA 1
ATOM 599 C C . ASP A 1 88 ? 54.010 46.864 -0.416 1.000 44.240 88 ASP A C 1
ATOM 600 O O . ASP A 1 88 ? 54.054 45.822 -1.097 1.000 40.323 88 ASP A O 1
ATOM 605 N N . ASP A 1 89 ? 54.566 46.981 0.794 1.000 44.550 89 ASP A N 1
ATOM 606 C CA . ASP A 1 89 ? 55.401 45.927 1.424 1.000 46.658 89 ASP A CA 1
ATOM 607 C C . ASP A 1 89 ? 54.498 44.760 1.844 1.000 44.350 89 ASP A C 1
ATOM 608 O O . ASP A 1 89 ? 54.956 43.594 1.811 1.000 47.198 89 ASP A O 1
ATOM 613 N N . ARG A 1 90 ? 53.259 45.045 2.236 1.000 46.163 90 ARG A N 1
ATOM 614 C CA . ARG A 1 90 ? 52.292 43.998 2.655 1.000 43.734 90 ARG A CA 1
ATOM 615 C C . ARG A 1 90 ? 51.933 43.120 1.451 1.000 40.015 90 ARG A C 1
ATOM 616 O O . ARG A 1 90 ? 51.834 41.881 1.607 1.000 36.241 90 ARG A O 1
ATOM 624 N N . VAL A 1 91 ? 51.763 43.736 0.284 1.000 42.166 91 VAL A N 1
ATOM 625 C CA . VAL A 1 91 ? 51.532 43.028 -1.010 1.000 44.266 91 VAL A CA 1
ATOM 626 C C . VAL A 1 91 ? 52.696 42.070 -1.285 1.000 45.163 91 VAL A C 1
ATOM 627 O O . VAL A 1 91 ? 52.400 40.934 -1.710 1.000 43.879 91 VAL A O 1
ATOM 631 N N . LYS A 1 92 ? 53.946 42.519 -1.072 1.000 49.098 92 LYS A N 1
ATOM 632 C CA . LYS A 1 92 ? 55.173 41.688 -1.259 1.000 52.359 92 LYS A CA 1
ATOM 633 C C . LYS A 1 92 ? 55.063 40.478 -0.348 1.000 45.248 92 LYS A C 1
ATOM 634 O O . LYS A 1 92 ? 55.320 39.354 -0.833 1.000 49.759 92 LYS A O 1
ATOM 640 N N . ILE A 1 93 ? 54.695 40.709 0.909 1.000 41.329 93 ILE A N 1
ATOM 641 C CA . ILE A 1 93 ? 54.632 39.618 1.920 1.000 43.853 93 ILE A CA 1
ATOM 642 C C . ILE A 1 93 ? 53.631 38.568 1.432 1.000 47.177 93 ILE A C 1
ATOM 643 O O . ILE A 1 93 ? 53.979 37.351 1.443 1.000 45.474 93 ILE A O 1
ATOM 648 N N . LEU A 1 94 ? 52.455 39.015 0.987 1.000 48.735 94 LEU A N 1
ATOM 649 C CA . LEU A 1 94 ? 51.353 38.090 0.604 1.000 50.480 94 LEU A CA 1
ATOM 650 C C . LEU A 1 94 ? 51.784 37.320 -0.641 1.000 45.405 94 LEU A C 1
ATOM 651 O O . LEU A 1 94 ? 51.393 36.150 -0.781 1.000 53.725 94 LEU A O 1
ATOM 656 N N . GLU A 1 95 ? 52.585 37.925 -1.500 1.000 42.581 95 GLU A N 1
ATOM 657 C CA . GLU A 1 95 ? 53.139 37.199 -2.674 1.000 46.342 95 GLU A CA 1
ATOM 658 C C . GLU A 1 95 ? 53.959 35.993 -2.186 1.000 46.998 95 GLU A C 1
ATOM 659 O O . GLU A 1 95 ? 53.733 34.862 -2.697 1.000 45.148 95 GLU A O 1
ATOM 665 N N . GLY A 1 96 ? 54.851 36.205 -1.208 1.000 43.595 96 GLY A N 1
ATOM 666 C CA . GLY A 1 96 ? 55.643 35.121 -0.596 1.000 41.415 96 GLY A CA 1
ATOM 667 C C . GLY A 1 96 ? 54.757 34.016 -0.043 1.000 39.031 96 GLY A C 1
ATOM 668 O O . GLY A 1 96 ? 55.039 32.816 -0.315 1.000 46.363 96 GLY A O 1
ATOM 669 N N . GLU A 1 97 ? 53.705 34.387 0.678 1.000 35.410 97 GLU A N 1
ATOM 670 C CA . GLU A 1 97 ? 52.782 33.424 1.334 1.000 37.581 97 GLU A CA 1
ATOM 671 C C . GLU A 1 97 ? 52.029 32.603 0.270 1.000 36.089 97 GLU A C 1
ATOM 672 O O . GLU A 1 97 ? 51.907 31.379 0.463 1.000 37.004 97 GLU A O 1
ATOM 678 N N . TYR A 1 98 ? 51.569 33.234 -0.813 1.000 37.178 98 TYR A N 1
ATOM 679 C CA . TYR A 1 98 ? 50.924 32.544 -1.969 1.000 40.460 98 TYR A CA 1
ATOM 680 C C . TYR A 1 98 ? 51.924 31.556 -2.583 1.000 43.897 98 TYR A C 1
ATOM 681 O O . TYR A 1 98 ? 51.614 30.338 -2.671 1.000 46.229 98 TYR A O 1
ATOM 690 N N . LYS A 1 99 ? 53.100 32.042 -2.992 1.000 46.529 99 LYS A N 1
ATOM 691 C CA . LYS A 1 99 ? 54.170 31.164 -3.519 1.000 50.925 99 LYS A CA 1
ATOM 692 C C . LYS A 1 99 ? 54.346 29.927 -2.606 1.000 47.600 99 LYS A C 1
ATOM 693 O O . LYS A 1 99 ? 54.352 28.794 -3.150 1.000 45.126 99 LYS A O 1
ATOM 699 N N . GLY A 1 100 ? 54.470 30.116 -1.281 1.000 43.221 100 GLY A N 1
ATOM 700 C CA . GLY A 1 100 ? 54.660 29.001 -0.334 1.000 45.363 100 GLY A CA 1
ATOM 701 C C . GLY A 1 100 ? 53.500 28.011 -0.388 1.000 43.745 100 GLY A C 1
ATOM 702 O O . GLY A 1 100 ? 53.742 26.801 -0.418 1.000 45.150 100 GLY A O 1
ATOM 703 N N . ILE A 1 101 ? 52.264 28.503 -0.409 1.000 45.269 101 ILE A N 1
ATOM 704 C CA . ILE A 1 101 ? 51.040 27.638 -0.409 1.000 43.253 101 ILE A CA 1
ATOM 705 C C . ILE A 1 101 ? 50.965 26.910 -1.752 1.000 39.963 101 ILE A C 1
ATOM 706 O O . ILE A 1 101 ? 50.655 25.725 -1.759 1.000 37.723 101 ILE A O 1
ATOM 711 N N . ILE A 1 102 ? 51.241 27.606 -2.849 1.000 40.647 102 ILE A N 1
ATOM 712 C CA . ILE A 1 102 ? 51.220 26.996 -4.206 1.000 42.495 102 ILE A CA 1
ATOM 713 C C . ILE A 1 102 ? 52.320 25.923 -4.279 1.000 46.764 102 ILE A C 1
ATOM 714 O O . ILE A 1 102 ? 52.008 24.779 -4.697 1.000 49.898 102 ILE A O 1
ATOM 719 N N . ASP A 1 103 ? 53.552 26.249 -3.871 1.000 47.048 103 ASP A N 1
ATOM 720 C CA . ASP A 1 103 ? 54.691 25.296 -3.933 1.000 47.193 103 ASP A CA 1
ATOM 721 C C . ASP A 1 103 ? 54.272 23.996 -3.253 1.000 45.608 103 ASP A C 1
ATOM 722 O O . ASP A 1 103 ? 54.363 22.963 -3.928 1.000 47.961 103 ASP A O 1
ATOM 727 N N . VAL A 1 104 ? 53.836 24.049 -1.986 1.000 42.255 104 VAL A N 1
ATOM 728 C CA . VAL A 1 104 ? 53.604 22.821 -1.158 1.000 48.285 104 VAL A CA 1
ATOM 729 C C . VAL A 1 104 ? 52.387 22.037 -1.678 1.000 48.648 104 VAL A C 1
ATOM 730 O O . VAL A 1 104 ? 52.410 20.778 -1.615 1.000 51.027 104 VAL A O 1
ATOM 734 N N . SER A 1 105 ? 51.372 22.734 -2.191 1.000 50.990 105 SER A N 1
ATOM 735 C CA . SER A 1 105 ? 50.090 22.111 -2.619 1.000 51.525 105 SER A CA 1
ATOM 736 C C . SER A 1 105 ? 50.280 21.494 -4.012 1.000 45.663 105 SER A C 1
ATOM 737 O O . SER A 1 105 ? 49.676 20.440 -4.277 1.000 42.750 105 SER A O 1
ATOM 740 N N . LYS A 1 106 ? 51.138 22.067 -4.854 1.000 43.158 106 LYS A N 1
ATOM 741 C CA . LYS A 1 106 ? 51.451 21.453 -6.175 1.000 45.100 106 LYS A CA 1
ATOM 742 C C . LYS A 1 106 ? 52.200 20.138 -5.948 1.000 46.811 106 LYS A C 1
ATOM 743 O O . LYS A 1 106 ? 51.858 19.088 -6.564 1.000 45.521 106 LYS A O 1
ATOM 749 N N . VAL A 1 107 ? 53.151 20.148 -5.028 1.000 50.356 107 VAL A N 1
ATOM 750 C CA . VAL A 1 107 ? 53.890 18.903 -4.691 1.000 53.456 107 VAL A CA 1
ATOM 751 C C . VAL A 1 107 ? 52.882 17.814 -4.307 1.000 51.385 107 VAL A C 1
ATOM 752 O O . VAL A 1 107 ? 53.017 16.688 -4.832 1.000 59.120 107 VAL A O 1
ATOM 756 N N . PHE A 1 108 ? 51.912 18.128 -3.446 1.000 49.122 108 PHE A N 1
ATOM 757 C CA . PHE A 1 108 ? 50.950 17.126 -2.911 1.000 53.917 108 PHE A CA 1
ATOM 758 C C . PHE A 1 108 ? 50.079 16.564 -4.040 1.000 52.991 108 PHE A C 1
ATOM 759 O O . PHE A 1 108 ? 49.950 15.322 -4.091 1.000 54.693 108 PHE A O 1
ATOM 767 N N . THR A 1 109 ? 49.514 17.430 -4.895 1.000 56.275 109 THR A N 1
ATOM 768 C CA . THR A 1 109 ? 48.538 17.050 -5.962 1.000 53.617 109 THR A CA 1
ATOM 769 C C . THR A 1 109 ? 49.275 16.414 -7.144 1.000 54.380 109 THR A C 1
ATOM 770 O O . THR A 1 109 ? 48.675 15.544 -7.774 1.000 55.286 109 THR A O 1
ATOM 774 N N . ASP A 1 110 ? 50.517 16.821 -7.444 1.000 53.996 110 ASP A N 1
ATOM 775 C CA . ASP A 1 110 ? 51.357 16.121 -8.456 1.000 57.999 110 ASP A CA 1
ATOM 776 C C . ASP A 1 110 ? 51.560 14.652 -8.021 1.000 55.559 110 ASP A C 1
ATOM 777 O O . ASP A 1 110 ? 51.452 13.744 -8.884 1.000 55.470 110 ASP A O 1
ATOM 782 N N . TYR A 1 111 ? 51.805 14.412 -6.728 1.000 54.846 111 TYR A N 1
ATOM 783 C CA . TYR A 1 111 ? 52.067 13.058 -6.178 1.000 60.820 111 TYR A CA 1
ATOM 784 C C . TYR A 1 111 ? 50.818 12.167 -6.275 1.000 61.115 111 TYR A C 1
ATOM 785 O O . TYR A 1 111 ? 50.900 11.069 -6.850 1.000 69.298 111 TYR A O 1
ATOM 794 N N . VAL A 1 112 ? 49.684 12.608 -5.743 1.000 61.599 112 VAL A N 1
ATOM 795 C CA . VAL A 1 112 ? 48.464 11.745 -5.650 1.000 63.363 112 VAL A CA 1
ATOM 796 C C . VAL A 1 112 ? 47.776 11.581 -7.015 1.000 60.541 112 VAL A C 1
ATOM 797 O O . VAL A 1 112 ? 46.788 10.837 -7.049 1.000 61.934 112 VAL A O 1
ATOM 801 N N . ASN A 1 113 ? 48.265 12.225 -8.084 1.000 64.197 113 ASN A N 1
ATOM 802 C CA . ASN A 1 113 ? 47.718 12.118 -9.472 1.000 70.498 113 ASN A CA 1
ATOM 803 C C . ASN A 1 113 ? 48.619 11.212 -10.338 1.000 77.104 113 ASN A C 1
ATOM 804 O O . ASN A 1 113 ? 48.354 11.068 -11.556 1.000 81.078 113 ASN A O 1
ATOM 809 N N . GLN A 1 114 ? 49.657 10.612 -9.763 1.000 76.586 114 GLN A N 1
ATOM 810 C CA . GLN A 1 114 ? 50.362 9.479 -10.418 1.000 83.584 114 GLN A CA 1
ATOM 811 C C . GLN A 1 114 ? 49.450 8.243 -10.357 1.000 87.076 114 GLN A C 1
ATOM 812 O O . GLN A 1 114 ? 48.689 8.106 -9.367 1.000 84.050 114 GLN A O 1
ATOM 818 N N . SER A 1 115 ? 49.497 7.386 -11.381 1.000 95.848 115 SER A N 1
ATOM 819 C CA . SER A 1 115 ? 48.726 6.114 -11.449 1.000 100.517 115 SER A CA 1
ATOM 820 C C . SER A 1 115 ? 49.115 5.215 -10.261 1.000 101.936 115 SER A C 1
ATOM 821 O O . SER A 1 115 ? 48.213 4.599 -9.650 1.000 109.692 115 SER A O 1
ATOM 824 N N . LYS A 1 116 ? 50.403 5.181 -9.914 1.000 91.295 116 LYS A N 1
ATOM 825 C CA . LYS A 1 116 ? 50.922 4.462 -8.725 1.000 90.337 116 LYS A CA 1
ATOM 826 C C . LYS A 1 116 ? 51.619 5.476 -7.815 1.000 83.684 116 LYS A C 1
ATOM 827 O O . LYS A 1 116 ? 52.460 6.259 -8.334 1.000 73.396 116 LYS A O 1
ATOM 833 N N . PHE A 1 117 ? 51.300 5.450 -6.517 1.000 74.717 117 PHE A N 1
ATOM 834 C CA . PHE A 1 117 ? 52.017 6.243 -5.484 1.000 73.198 117 PHE A CA 1
ATOM 835 C C . PHE A 1 117 ? 51.980 5.507 -4.144 1.000 66.166 117 PHE A C 1
ATOM 836 O O . PHE A 1 117 ? 51.135 4.623 -3.940 1.000 63.313 117 PHE A O 1
ATOM 844 N N . GLU A 1 118 ? 52.901 5.874 -3.260 1.000 68.619 118 GLU A N 1
ATOM 845 C CA . GLU A 1 118 ? 53.032 5.267 -1.913 1.000 78.604 118 GLU A CA 1
ATOM 846 C C . GLU A 1 118 ? 52.128 6.049 -0.956 1.000 74.680 118 GLU A C 1
ATOM 847 O O . GLU A 1 118 ? 52.290 7.280 -0.860 1.000 81.570 118 GLU A O 1
ATOM 853 N N . THR A 1 119 ? 51.232 5.356 -0.255 1.000 72.643 119 THR A N 1
ATOM 854 C CA . THR A 1 119 ? 50.192 5.968 0.613 1.000 72.506 119 THR A CA 1
ATOM 855 C C . THR A 1 119 ? 50.845 6.681 1.807 1.000 70.532 119 THR A C 1
ATOM 856 O O . THR A 1 119 ? 50.232 7.646 2.341 1.000 72.472 119 THR A O 1
ATOM 860 N N . GLY A 1 120 ? 52.029 6.233 2.225 1.000 67.153 120 GLY A N 1
ATOM 861 C CA . GLY A 1 120 ? 52.748 6.816 3.369 1.000 62.539 120 GLY A CA 1
ATOM 862 C C . GLY A 1 120 ? 53.274 8.186 3.006 1.000 60.723 120 GLY A C 1
ATOM 863 O O . GLY A 1 120 ? 53.226 9.112 3.860 1.000 56.183 120 GLY A O 1
ATOM 864 N N . THR A 1 121 ? 53.757 8.339 1.772 1.000 64.447 121 THR A N 1
ATOM 865 C CA . THR A 1 121 ? 54.325 9.630 1.302 1.000 68.861 121 THR A CA 1
ATOM 866 C C . THR A 1 121 ? 53.177 10.629 1.101 1.000 65.745 121 THR A C 1
ATOM 867 O O . THR A 1 121 ? 53.340 11.804 1.505 1.000 61.921 121 THR A O 1
ATOM 871 N N . ALA A 1 122 ? 52.071 10.182 0.491 1.000 68.295 122 ALA A N 1
ATOM 872 C CA . ALA A 1 122 ? 50.847 10.987 0.257 1.000 67.255 122 ALA A CA 1
ATOM 873 C C . ALA A 1 122 ? 50.307 11.507 1.596 1.000 60.018 122 ALA A C 1
ATOM 874 O O . ALA A 1 122 ? 49.964 12.671 1.679 1.000 61.278 122 ALA A O 1
ATOM 876 N N . ASN A 1 123 ? 50.260 10.661 2.614 1.000 57.923 123 ASN A N 1
ATOM 877 C CA . ASN A 1 123 ? 49.917 11.058 3.996 1.000 58.425 123 ASN A CA 1
ATOM 878 C C . ASN A 1 123 ? 50.863 12.173 4.472 1.000 58.862 123 ASN A C 1
ATOM 879 O O . ASN A 1 123 ? 50.372 13.107 5.105 1.000 70.382 123 ASN A O 1
ATOM 884 N N . ARG A 1 124 ? 52.171 12.070 4.231 1.000 69.735 124 ARG A N 1
ATOM 885 C CA . ARG A 1 124 ? 53.192 13.037 4.730 1.000 67.179 124 ARG A CA 1
ATOM 886 C C . ARG A 1 124 ? 53.019 14.382 3.993 1.000 67.663 124 ARG A C 1
ATOM 887 O O . ARG A 1 124 ? 53.094 15.440 4.667 1.000 61.826 124 ARG A O 1
ATOM 895 N N . LEU A 1 125 ? 52.805 14.369 2.668 1.000 63.181 125 LEU A N 1
ATOM 896 C CA . LEU A 1 125 ? 52.741 15.606 1.833 1.000 64.937 125 LEU A CA 1
ATOM 897 C C . LEU A 1 125 ? 51.408 16.346 2.025 1.000 62.705 125 LEU A C 1
ATOM 898 O O . LEU A 1 125 ? 51.381 17.570 1.818 1.000 57.562 125 LEU A O 1
ATOM 903 N N . PHE A 1 126 ? 50.342 15.615 2.342 1.000 61.784 126 PHE A N 1
ATOM 904 C CA . PHE A 1 126 ? 49.036 16.172 2.763 1.000 61.757 126 PHE A CA 1
ATOM 905 C C . PHE A 1 126 ? 49.234 17.050 4.008 1.000 57.523 126 PHE A C 1
ATOM 906 O O . PHE A 1 126 ? 48.705 18.175 4.029 1.000 54.951 126 PHE A O 1
ATOM 914 N N . PHE A 1 127 ? 49.909 16.543 5.040 1.000 54.849 127 PHE A N 1
ATOM 915 C CA . PHE A 1 127 ? 50.054 17.267 6.327 1.000 57.488 127 PHE A CA 1
ATOM 916 C C . PHE A 1 127 ? 51.002 18.444 6.137 1.000 54.614 127 PHE A C 1
ATOM 917 O O . PHE A 1 127 ? 50.864 19.434 6.868 1.000 56.549 127 PHE A O 1
ATOM 925 N N . ASP A 1 128 ? 51.935 18.345 5.191 1.000 58.512 128 ASP A N 1
ATOM 926 C CA . ASP A 1 128 ? 52.818 19.487 4.853 1.000 58.752 128 ASP A CA 1
ATOM 927 C C . ASP A 1 128 ? 51.905 20.623 4.396 1.000 55.151 128 ASP A C 1
ATOM 928 O O . ASP A 1 128 ? 52.074 21.746 4.899 1.000 60.578 128 ASP A O 1
ATOM 933 N N . THR A 1 129 ? 50.958 20.318 3.505 1.000 51.819 129 THR A N 1
ATOM 934 C CA . THR A 1 129 ? 50.022 21.313 2.926 1.000 51.230 129 THR A CA 1
ATOM 935 C C . THR A 1 129 ? 49.134 21.889 4.039 1.000 47.764 129 THR A C 1
ATOM 936 O O . THR A 1 129 ? 48.975 23.095 4.092 1.000 51.633 129 THR A O 1
ATOM 940 N N . SER A 1 130 ? 48.596 21.044 4.907 1.000 48.211 130 SER A N 1
ATOM 941 C CA . SER A 1 130 ? 47.642 21.442 5.970 1.000 50.943 130 SER A CA 1
ATOM 942 C C . SER A 1 130 ? 48.341 22.380 6.967 1.000 50.195 130 SER A C 1
ATOM 943 O O . SER A 1 130 ? 47.776 23.458 7.261 1.000 53.530 130 SER A O 1
ATOM 946 N N . ASN A 1 131 ? 49.525 22.014 7.468 1.000 49.685 131 ASN A N 1
ATOM 947 C CA . ASN A 1 131 ? 50.227 22.801 8.520 1.000 53.651 131 ASN A CA 1
ATOM 948 C C . ASN A 1 131 ? 50.817 24.068 7.898 1.000 46.553 131 ASN A C 1
ATOM 949 O O . ASN A 1 131 ? 50.965 25.072 8.601 1.000 46.869 131 ASN A O 1
ATOM 954 N N . GLN A 1 132 ? 51.124 24.035 6.612 1.000 48.211 132 GLN A N 1
ATOM 955 C CA . GLN A 1 132 ? 51.492 25.261 5.875 1.000 52.972 132 GLN A CA 1
ATOM 956 C C . GLN A 1 132 ? 50.359 26.300 5.988 1.000 57.212 132 GLN A C 1
ATOM 957 O O . GLN A 1 132 ? 50.668 27.500 6.222 1.000 56.480 132 GLN A O 1
ATOM 963 N N . LEU A 1 133 ? 49.098 25.879 5.800 1.000 55.459 133 LEU A N 1
ATOM 964 C CA . LEU A 1 133 ? 47.915 26.778 5.857 1.000 52.480 133 LEU A CA 1
ATOM 965 C C . LEU A 1 133 ? 47.659 27.207 7.300 1.000 45.871 133 LEU A C 1
ATOM 966 O O . LEU A 1 133 ? 47.418 28.394 7.505 1.000 47.950 133 LEU A O 1
ATOM 971 N N . ILE A 1 134 ? 47.756 26.296 8.263 1.000 45.856 134 ILE A N 1
ATOM 972 C CA . ILE A 1 134 ? 47.565 26.637 9.702 1.000 43.821 134 ILE A CA 1
ATOM 973 C C . ILE A 1 134 ? 48.537 27.743 10.144 1.000 45.053 134 ILE A C 1
ATOM 974 O O . ILE A 1 134 ? 48.071 28.666 10.844 1.000 48.264 134 ILE A O 1
ATOM 979 N N . SER A 1 135 ? 49.817 27.679 9.765 1.000 44.611 135 SER A N 1
ATOM 980 C CA . SER A 1 135 ? 50.842 28.650 10.221 1.000 45.853 135 SER A CA 1
ATOM 981 C C . SER A 1 135 ? 50.741 29.936 9.408 1.000 43.768 135 SER A C 1
ATOM 982 O O . SER A 1 135 ? 51.079 30.998 9.967 1.000 42.071 135 SER A O 1
ATOM 985 N N . ARG A 1 136 ? 50.302 29.868 8.149 1.000 42.592 136 ARG A N 1
ATOM 986 C CA . ARG A 1 136 ? 50.378 31.062 7.260 1.000 50.343 136 ARG A CA 1
ATOM 987 C C . ARG A 1 136 ? 49.096 31.919 7.352 1.000 46.306 136 ARG A C 1
ATOM 988 O O . ARG A 1 136 ? 49.198 33.171 7.223 1.000 44.495 136 ARG A O 1
ATOM 996 N N . LEU A 1 137 ? 47.948 31.297 7.641 1.000 43.571 137 LEU A N 1
ATOM 997 C CA . LEU A 1 137 ? 46.617 31.964 7.675 1.000 41.866 137 LEU A CA 1
ATOM 998 C C . LEU A 1 137 ? 46.672 33.313 8.385 1.000 42.758 137 LEU A C 1
ATOM 999 O O . LEU A 1 137 ? 46.070 34.254 7.859 1.000 40.415 137 LEU A O 1
ATOM 1004 N N . PRO A 1 138 ? 47.302 33.471 9.588 1.000 42.500 138 PRO A N 1
ATOM 1005 C CA . PRO A 1 138 ? 47.310 34.772 10.279 1.000 44.179 138 PRO A CA 1
ATOM 1006 C C . PRO A 1 138 ? 47.912 35.963 9.510 1.000 45.579 138 PRO A C 1
ATOM 1007 O O . PRO A 1 138 ? 47.636 37.114 9.923 1.000 46.598 138 PRO A O 1
ATOM 1011 N N . GLN A 1 139 ? 48.648 35.685 8.419 1.000 45.090 139 GLN A N 1
ATOM 1012 C CA . GLN A 1 139 ? 49.179 36.713 7.477 1.000 47.364 139 GLN A CA 1
ATOM 1013 C C . GLN A 1 139 ? 48.004 37.362 6.724 1.000 46.250 139 GLN A C 1
ATOM 1014 O O . GLN A 1 139 ? 48.160 38.494 6.176 1.000 39.681 139 GLN A O 1
ATOM 1020 N N . PHE A 1 140 ? 46.848 36.693 6.678 1.000 45.579 140 PHE A N 1
ATOM 1021 C CA . PHE A 1 140 ? 45.664 37.223 5.952 1.000 44.863 140 PHE A CA 1
ATOM 1022 C C . PHE A 1 140 ? 44.638 37.798 6.935 1.000 43.553 140 PHE A C 1
ATOM 1023 O O . PHE A 1 140 ? 43.561 38.217 6.479 1.000 38.060 140 PHE A O 1
ATOM 1031 N N . GLU A 1 141 ? 44.962 37.828 8.232 1.000 45.148 141 GLU A N 1
ATOM 1032 C CA . GLU A 1 141 ? 44.231 38.631 9.252 1.000 41.892 141 GLU A CA 1
ATOM 1033 C C . GLU A 1 141 ? 45.072 39.866 9.565 1.000 40.784 141 GLU A C 1
ATOM 1034 O O . GLU A 1 141 ? 45.721 39.890 10.603 1.000 49.485 141 GLU A O 1
ATOM 1040 N N . ILE A 1 142 ? 45.062 40.842 8.661 1.000 41.563 142 ILE A N 1
ATOM 1041 C CA . ILE A 1 142 ? 45.984 42.014 8.646 1.000 43.903 142 ILE A CA 1
ATOM 1042 C C . ILE A 1 142 ? 45.334 43.163 9.418 1.000 50.172 142 ILE A C 1
ATOM 1043 O O . ILE A 1 142 ? 44.398 43.831 8.868 1.000 48.077 142 ILE A O 1
ATOM 1048 N N . ALA A 1 143 ? 45.838 43.408 10.632 1.000 52.404 143 ALA A N 1
ATOM 1049 C CA . ALA A 1 143 ? 45.323 44.454 11.547 1.000 49.888 143 ALA A CA 1
ATOM 1050 C C . ALA A 1 143 ? 45.394 45.839 10.868 1.000 45.987 143 ALA A C 1
ATOM 1051 O O . ALA A 1 143 ? 46.436 46.185 10.245 1.000 41.684 143 ALA A O 1
ATOM 1053 N N . GLY A 1 144 ? 44.300 46.599 10.957 1.000 40.294 144 GLY A N 1
ATOM 1054 C CA . GLY A 1 144 ? 44.182 47.950 10.377 1.000 40.507 144 GLY A CA 1
ATOM 1055 C C . GLY A 1 144 ? 43.872 47.919 8.889 1.000 39.773 144 GLY A C 1
ATOM 1056 O O . GLY A 1 144 ? 43.794 48.999 8.288 1.000 45.158 144 GLY A O 1
ATOM 1057 N N . TYR A 1 145 ? 43.738 46.738 8.280 1.000 37.815 145 TYR A N 1
ATOM 1058 C CA . TYR A 1 145 ? 43.372 46.628 6.844 1.000 36.665 145 TYR A CA 1
ATOM 1059 C C . TYR A 1 145 ? 42.364 45.486 6.659 1.000 35.939 145 TYR A C 1
ATOM 1060 O O . TYR A 1 145 ? 42.371 44.789 5.621 1.000 35.281 145 TYR A O 1
ATOM 1069 N N . GLU A 1 146 ? 41.484 45.316 7.637 1.000 34.467 146 GLU A N 1
ATOM 1070 C CA . GLU A 1 146 ? 40.510 44.199 7.666 1.000 36.649 146 GLU A CA 1
ATOM 1071 C C . GLU A 1 146 ? 39.576 44.257 6.441 1.000 37.010 146 GLU A C 1
ATOM 1072 O O . GLU A 1 146 ? 39.224 43.192 5.898 1.000 38.757 146 GLU A O 1
ATOM 1078 N N . GLY A 1 147 ? 39.216 45.453 5.990 1.000 37.399 147 GLY A N 1
ATOM 1079 C CA . GLY A 1 147 ? 38.298 45.642 4.856 1.000 35.875 147 GLY A CA 1
ATOM 1080 C C . GLY A 1 147 ? 38.805 44.943 3.613 1.000 36.357 147 GLY A C 1
ATOM 1081 O O . GLY A 1 147 ? 38.028 44.225 3.000 1.000 39.218 147 GLY A O 1
ATOM 1082 N N . VAL A 1 148 ? 40.081 45.115 3.272 1.000 36.457 148 VAL A N 1
ATOM 1083 C CA . VAL A 1 148 ? 40.703 44.475 2.081 1.000 36.186 148 VAL A CA 1
ATOM 1084 C C . VAL A 1 148 ? 41.056 43.007 2.357 1.000 38.026 148 VAL A C 1
ATOM 1085 O O . VAL A 1 148 ? 40.914 42.171 1.418 1.000 38.452 148 VAL A O 1
ATOM 1089 N N . SER A 1 149 ? 41.552 42.676 3.558 1.000 37.020 149 SER A N 1
ATOM 1090 C CA . SER A 1 149 ? 42.137 41.336 3.811 1.000 36.744 149 SER A CA 1
ATOM 1091 C C . SER A 1 149 ? 41.035 40.299 4.079 1.000 34.533 149 SER A C 1
ATOM 1092 O O . SER A 1 149 ? 41.292 39.070 3.907 1.000 32.943 149 SER A O 1
ATOM 1095 N N . ILE A 1 150 ? 39.825 40.730 4.409 1.000 32.591 150 ILE A N 1
ATOM 1096 C CA . ILE A 1 150 ? 38.732 39.747 4.708 1.000 35.765 150 ILE A CA 1
ATOM 1097 C C . ILE A 1 150 ? 38.397 38.879 3.475 1.000 35.881 150 ILE A C 1
ATOM 1098 O O . ILE A 1 150 ? 38.094 37.654 3.656 1.000 34.375 150 ILE A O 1
ATOM 1103 N N . SER A 1 151 ? 38.472 39.450 2.269 1.000 37.197 151 SER A N 1
ATOM 1104 C CA . SER A 1 151 ? 38.207 38.729 0.995 1.000 41.534 151 SER A CA 1
ATOM 1105 C C . SER A 1 151 ? 39.360 37.747 0.701 1.000 41.155 151 SER A C 1
ATOM 1106 O O . SER A 1 151 ? 39.103 36.682 0.104 1.000 39.821 151 SER A O 1
ATOM 1109 N N . LEU A 1 152 ? 40.589 38.078 1.111 1.000 37.454 152 LEU A N 1
ATOM 1110 C CA . LEU A 1 152 ? 41.756 37.194 0.891 1.000 36.823 152 LEU A CA 1
ATOM 1111 C C . LEU A 1 152 ? 41.702 36.068 1.927 1.000 37.291 152 LEU A C 1
ATOM 1112 O O . LEU A 1 152 ? 41.846 34.878 1.543 1.000 33.865 152 LEU A O 1
ATOM 1117 N N . PHE A 1 153 ? 41.480 36.425 3.194 1.000 36.296 153 PHE A N 1
ATOM 1118 C CA . PHE A 1 153 ? 41.374 35.444 4.293 1.000 34.278 153 PHE A CA 1
ATOM 1119 C C . PHE A 1 153 ? 40.278 34.434 3.938 1.000 36.073 153 PHE A C 1
ATOM 1120 O O . PHE A 1 153 ? 40.423 33.250 4.250 1.000 35.954 153 PHE A O 1
ATOM 1128 N N . THR A 1 154 ? 39.189 34.875 3.301 1.000 39.236 154 THR A N 1
ATOM 1129 C CA . THR A 1 154 ? 38.026 33.991 3.000 1.000 37.194 154 THR A CA 1
ATOM 1130 C C . THR A 1 154 ? 38.495 32.806 2.136 1.000 34.931 154 THR A C 1
ATOM 1131 O O . THR A 1 154 ? 38.185 31.629 2.480 1.000 34.075 154 THR A O 1
ATOM 1135 N N . GLN A 1 155 ? 39.175 33.113 1.036 1.000 32.675 155 GLN A N 1
ATOM 1136 C CA . GLN A 1 155 ? 39.601 32.110 0.037 1.000 33.351 155 GLN A CA 1
ATOM 1137 C C . GLN A 1 155 ? 40.602 31.146 0.692 1.000 33.680 155 GLN A C 1
ATOM 1138 O O . GLN A 1 155 ? 40.454 29.961 0.477 1.000 32.620 155 GLN A O 1
ATOM 1144 N N . MET A 1 156 ? 41.564 31.645 1.478 1.000 34.294 156 MET A N 1
ATOM 1145 C CA . MET A 1 156 ? 42.583 30.810 2.167 1.000 34.136 156 MET A CA 1
ATOM 1146 C C . MET A 1 156 ? 41.912 29.813 3.121 1.000 34.117 156 MET A C 1
ATOM 1147 O O . MET A 1 156 ? 42.298 28.631 3.078 1.000 36.739 156 MET A O 1
ATOM 1152 N N . CYS A 1 157 ? 40.939 30.232 3.920 1.000 32.006 157 CYS A N 1
ATOM 1153 C CA . CYS A 1 157 ? 40.153 29.298 4.778 1.000 36.412 157 CYS A CA 1
ATOM 1154 C C . CYS A 1 157 ? 39.385 28.267 3.939 1.000 37.539 157 CYS A C 1
ATOM 1155 O O . CYS A 1 157 ? 39.300 27.073 4.395 1.000 34.873 157 CYS A O 1
ATOM 1158 N N . THR A 1 158 ? 38.831 28.704 2.802 1.000 36.781 158 THR A N 1
ATOM 1159 C CA . THR A 1 158 ? 38.094 27.836 1.849 1.000 37.899 158 THR A CA 1
ATOM 1160 C C . THR A 1 158 ? 39.051 26.761 1.322 1.000 37.933 158 THR A C 1
ATOM 1161 O O . THR A 1 158 ? 38.676 25.580 1.310 1.000 35.678 158 THR A O 1
ATOM 1165 N N . PHE A 1 159 ? 40.247 27.165 0.901 1.000 39.092 159 PHE A N 1
ATOM 1166 C CA . PHE A 1 159 ? 41.328 26.268 0.420 1.000 39.607 159 PHE A CA 1
ATOM 1167 C C . PHE A 1 159 ? 41.634 25.189 1.481 1.000 38.586 159 PHE A C 1
ATOM 1168 O O . PHE A 1 159 ? 41.662 23.966 1.196 1.000 36.883 159 PHE A O 1
ATOM 1176 N N . HIS A 1 160 ? 41.861 25.611 2.719 1.000 38.286 160 HIS A N 1
ATOM 1177 C CA . HIS A 1 160 ? 42.169 24.686 3.829 1.000 37.044 160 HIS A CA 1
ATOM 1178 C C . HIS A 1 160 ? 40.994 23.740 4.052 1.000 39.276 160 HIS A C 1
ATOM 1179 O O . HIS A 1 160 ? 41.230 22.540 4.130 1.000 41.065 160 HIS A O 1
ATOM 1186 N N . LEU A 1 161 ? 39.760 24.240 4.104 1.000 45.161 161 LEU A N 1
ATOM 1187 C CA . LEU A 1 161 ? 38.583 23.384 4.433 1.000 41.823 161 LEU A CA 1
ATOM 1188 C C . LEU A 1 161 ? 38.332 22.347 3.335 1.000 41.831 161 LEU A C 1
ATOM 1189 O O . LEU A 1 161 ? 37.926 21.221 3.683 1.000 43.074 161 LEU A O 1
ATOM 1194 N N . GLY A 1 162 ? 38.574 22.694 2.071 1.000 45.437 162 GLY A N 1
ATOM 1195 C CA . GLY A 1 162 ? 38.417 21.765 0.930 1.000 44.003 162 GLY A CA 1
ATOM 1196 C C . GLY A 1 162 ? 39.460 20.662 0.979 1.000 44.903 162 GLY A C 1
ATOM 1197 O O . GLY A 1 162 ? 39.121 19.523 0.608 1.000 44.308 162 GLY A O 1
ATOM 1198 N N . LEU A 1 163 ? 40.687 20.990 1.415 1.000 44.779 163 LEU A N 1
ATOM 1199 C CA . LEU A 1 163 ? 41.787 20.011 1.593 1.000 42.787 163 LEU A CA 1
ATOM 1200 C C . LEU A 1 163 ? 41.369 18.973 2.638 1.000 44.332 163 LEU A C 1
ATOM 1201 O O . LEU A 1 163 ? 41.374 17.758 2.326 1.000 44.703 163 LEU A O 1
ATOM 1206 N N . LEU A 1 164 ? 41.019 19.423 3.838 1.000 46.069 164 LEU A N 1
ATOM 1207 C CA . LEU A 1 164 ? 40.617 18.519 4.940 1.000 47.645 164 LEU A CA 1
ATOM 1208 C C . LEU A 1 164 ? 39.473 17.602 4.491 1.000 50.127 164 LEU A C 1
ATOM 1209 O O . LEU A 1 164 ? 39.550 16.395 4.806 1.000 52.906 164 LEU A O 1
ATOM 1214 N N . LYS A 1 165 ? 38.458 18.137 3.800 1.000 48.137 165 LYS A N 1
ATOM 1215 C CA . LYS A 1 165 ? 37.272 17.343 3.385 1.000 46.274 165 LYS A CA 1
ATOM 1216 C C . LYS A 1 165 ? 37.731 16.207 2.476 1.000 49.861 165 LYS A C 1
ATOM 1217 O O . LYS A 1 165 ? 37.304 15.066 2.708 1.000 49.574 165 LYS A O 1
ATOM 1223 N N . ASP A 1 166 ? 38.554 16.522 1.476 1.000 51.854 166 ASP A N 1
ATOM 1224 C CA . ASP A 1 166 ? 39.047 15.534 0.480 1.000 55.054 166 ASP A CA 1
ATOM 1225 C C . ASP A 1 166 ? 39.867 14.459 1.209 1.000 55.646 166 ASP A C 1
ATOM 1226 O O . ASP A 1 166 ? 39.717 13.285 0.863 1.000 52.172 166 ASP A O 1
ATOM 1231 N N . GLY A 1 167 ? 40.674 14.833 2.206 1.000 53.533 167 GLY A N 1
ATOM 1232 C CA . GLY A 1 167 ? 41.489 13.878 2.986 1.000 56.333 167 GLY A CA 1
ATOM 1233 C C . GLY A 1 167 ? 40.627 12.881 3.744 1.000 53.172 167 GLY A C 1
ATOM 1234 O O . GLY A 1 167 ? 40.917 11.662 3.705 1.000 56.088 167 GLY A O 1
ATOM 1235 N N . ILE A 1 168 ? 39.558 13.366 4.361 1.000 55.067 168 ILE A N 1
ATOM 1236 C CA . ILE A 1 168 ? 38.624 12.522 5.154 1.000 52.467 168 ILE A CA 1
ATOM 1237 C C . ILE A 1 168 ? 37.962 11.490 4.229 1.000 54.954 168 ILE A C 1
ATOM 1238 O O . ILE A 1 168 ? 37.966 10.294 4.578 1.000 61.431 168 ILE A O 1
ATOM 1243 N N . LEU A 1 169 ? 37.430 11.911 3.081 1.000 55.020 169 LEU A N 1
ATOM 1244 C CA . LEU A 1 169 ? 36.776 10.975 2.125 1.000 54.780 169 LEU A CA 1
ATOM 1245 C C . LEU A 1 169 ? 37.819 10.085 1.434 1.000 58.331 169 LEU A C 1
ATOM 1246 O O . LEU A 1 169 ? 37.409 9.046 0.895 1.000 60.331 169 LEU A O 1
ATOM 1251 N N . ALA A 1 170 ? 39.097 10.480 1.409 1.000 61.884 170 ALA A N 1
ATOM 1252 C CA . ALA A 1 170 ? 40.195 9.702 0.791 1.000 60.297 170 ALA A CA 1
ATOM 1253 C C . ALA A 1 170 ? 40.485 8.486 1.667 1.000 60.839 170 ALA A C 1
ATOM 1254 O O . ALA A 1 170 ? 40.676 7.403 1.099 1.000 58.589 170 ALA A O 1
ATOM 1256 N N . GLY A 1 171 ? 40.531 8.667 2.989 1.000 60.036 171 GLY A N 1
ATOM 1257 C CA . GLY A 1 171 ? 40.835 7.566 3.924 1.000 70.161 171 GLY A CA 1
ATOM 1258 C C . GLY A 1 171 ? 42.182 6.912 3.618 1.000 72.435 171 GLY A C 1
ATOM 1259 O O . GLY A 1 171 ? 43.166 7.641 3.387 1.000 69.374 171 GLY A O 1
ATOM 1260 N N . SER A 1 172 ? 42.238 5.578 3.580 1.000 70.519 172 SER A N 1
ATOM 1261 C CA . SER A 1 172 ? 43.504 4.804 3.480 1.000 72.785 172 SER A CA 1
ATOM 1262 C C . SER A 1 172 ? 44.125 4.918 2.077 1.000 70.361 172 SER A C 1
ATOM 1263 O O . SER A 1 172 ? 45.282 4.494 1.932 1.000 76.012 172 SER A O 1
ATOM 1266 N N . ASP A 1 173 ? 43.414 5.468 1.090 1.000 67.208 173 ASP A N 1
ATOM 1267 C CA . ASP A 1 173 ? 43.975 5.732 -0.266 1.000 67.008 173 ASP A CA 1
ATOM 1268 C C . ASP A 1 173 ? 45.108 6.767 -0.184 1.000 64.447 173 ASP A C 1
ATOM 1269 O O . ASP A 1 173 ? 46.001 6.723 -1.058 1.000 63.247 173 ASP A O 1
ATOM 1274 N N . TRP A 1 174 ? 45.053 7.689 0.789 1.000 64.934 174 TRP A N 1
ATOM 1275 C CA . TRP A 1 174 ? 46.098 8.721 1.051 1.000 61.884 174 TRP A CA 1
ATOM 1276 C C . TRP A 1 174 ? 46.773 8.411 2.397 1.000 62.497 174 TRP A C 1
ATOM 1277 O O . TRP A 1 174 ? 47.314 9.347 3.052 1.000 60.878 174 TRP A O 1
ATOM 1288 N N . GLY A 1 175 ? 46.733 7.137 2.798 1.000 63.458 175 GLY A N 1
ATOM 1289 C CA . GLY A 1 175 ? 47.456 6.617 3.969 1.000 61.997 175 GLY A CA 1
ATOM 1290 C C . GLY A 1 175 ? 46.845 7.091 5.263 1.000 59.978 175 GLY A C 1
ATOM 1291 O O . GLY A 1 175 ? 47.597 7.382 6.186 1.000 59.955 175 GLY A O 1
ATOM 1292 N N . PHE A 1 176 ? 45.523 7.195 5.327 1.000 67.187 176 PHE A N 1
ATOM 1293 C CA . PHE A 1 176 ? 44.800 7.536 6.579 1.000 73.159 176 PHE A CA 1
ATOM 1294 C C . PHE A 1 176 ? 44.227 6.260 7.194 1.000 76.088 176 PHE A C 1
ATOM 1295 O O . PHE A 1 176 ? 43.321 5.657 6.585 1.000 80.218 176 PHE A O 1
ATOM 1303 N N . ALA A 1 177 ? 44.740 5.871 8.364 1.000 73.806 177 ALA A N 1
ATOM 1304 C CA . ALA A 1 177 ? 44.153 4.803 9.204 1.000 77.899 177 ALA A CA 1
ATOM 1305 C C . ALA A 1 177 ? 42.819 5.318 9.745 1.000 80.641 177 ALA A C 1
ATOM 1306 O O . ALA A 1 177 ? 42.536 6.502 9.648 1.000 84.600 177 ALA A O 1
ATOM 1308 N N . PRO A 1 178 ? 41.940 4.453 10.291 1.000 86.971 178 PRO A N 1
ATOM 1309 C CA . PRO A 1 178 ? 40.697 4.912 10.922 1.000 81.173 178 PRO A CA 1
ATOM 1310 C C . PRO A 1 178 ? 40.845 5.995 12.008 1.000 78.146 178 PRO A C 1
ATOM 1311 O O . PRO A 1 178 ? 39.984 6.879 12.067 1.000 71.543 178 PRO A O 1
ATOM 1315 N N . ALA A 1 179 ? 41.910 5.922 12.818 1.000 84.826 179 ALA A N 1
ATOM 1316 C CA . ALA A 1 179 ? 42.195 6.870 13.924 1.000 82.539 179 ALA A CA 1
ATOM 1317 C C . ALA A 1 179 ? 42.723 8.195 13.369 1.000 78.065 179 ALA A C 1
ATOM 1318 O O . ALA A 1 179 ? 42.476 9.221 14.012 1.000 84.031 179 ALA A O 1
ATOM 1320 N N . ASP A 1 180 ? 43.456 8.169 12.255 1.000 75.835 180 ASP A N 1
ATOM 1321 C CA . ASP A 1 180 ? 43.958 9.399 11.581 1.000 76.449 180 ASP A CA 1
ATOM 1322 C C . ASP A 1 180 ? 42.814 10.117 10.838 1.000 76.962 180 ASP A C 1
ATOM 1323 O O . ASP A 1 180 ? 42.789 11.374 10.849 1.000 64.318 180 ASP A O 1
ATOM 1328 N N . LYS A 1 181 ? 41.927 9.357 10.183 1.000 70.924 181 LYS A N 1
ATOM 1329 C CA . LYS A 1 181 ? 40.693 9.876 9.547 1.000 66.347 181 LYS A CA 1
ATOM 1330 C C . LYS A 1 181 ? 39.843 10.565 10.625 1.000 71.819 181 LYS A C 1
ATOM 1331 O O . LYS A 1 181 ? 39.234 11.614 10.299 1.000 65.682 181 LYS A O 1
ATOM 1337 N N . ASP A 1 182 ? 39.804 10.021 11.852 1.000 72.469 182 ASP A N 1
ATOM 1338 C CA . ASP A 1 182 ? 39.053 10.616 12.995 1.000 69.058 182 ASP A CA 1
ATOM 1339 C C . ASP A 1 182 ? 39.692 11.938 13.456 1.000 64.058 182 ASP A C 1
ATOM 1340 O O . ASP A 1 182 ? 38.907 12.860 13.808 1.000 59.897 182 ASP A O 1
ATOM 1345 N N . ALA A 1 183 ? 41.030 12.053 13.452 1.000 60.889 183 ALA A N 1
ATOM 1346 C CA . ALA A 1 183 ? 41.760 13.291 13.834 1.000 61.120 183 ALA A CA 1
ATOM 1347 C C . ALA A 1 183 ? 41.479 14.417 12.819 1.000 60.963 183 ALA A C 1
ATOM 1348 O O . ALA A 1 183 ? 41.424 15.586 13.270 1.000 59.812 183 ALA A O 1
ATOM 1350 N N . LEU A 1 184 ? 41.322 14.092 11.520 1.000 61.818 184 LEU A N 1
ATOM 1351 C CA . LEU A 1 184 ? 40.969 15.070 10.447 1.000 59.944 184 LEU A CA 1
ATOM 1352 C C . LEU A 1 184 ? 39.548 15.579 10.684 1.000 52.693 184 LEU A C 1
ATOM 1353 O O . LEU A 1 184 ? 39.348 16.790 10.549 1.000 52.159 184 LEU A O 1
ATOM 1358 N N . ILE A 1 185 ? 38.608 14.683 10.982 1.000 52.459 185 ILE A N 1
ATOM 1359 C CA . ILE A 1 185 ? 37.187 15.046 11.253 1.000 50.777 185 ILE A CA 1
ATOM 1360 C C . ILE A 1 185 ? 37.189 16.017 12.437 1.000 49.327 185 ILE A C 1
ATOM 1361 O O . ILE A 1 185 ? 36.507 17.049 12.333 1.000 53.117 185 ILE A O 1
ATOM 1366 N N . CYS A 1 186 ? 38.000 15.759 13.464 1.000 49.793 186 CYS A N 1
ATOM 1367 C CA . CYS A 1 186 ? 38.099 16.614 14.685 1.000 59.389 186 CYS A CA 1
ATOM 1368 C C . CYS A 1 186 ? 38.617 18.015 14.320 1.000 60.894 186 CYS A C 1
ATOM 1369 O O . CYS A 1 186 ? 38.109 19.009 14.890 1.000 66.395 186 CYS A O 1
ATOM 1372 N N . GLN A 1 187 ? 39.559 18.108 13.383 1.000 55.991 187 GLN A N 1
ATOM 1373 C CA . GLN A 1 187 ? 40.101 19.410 12.918 1.000 57.523 187 GLN A CA 1
ATOM 1374 C C . GLN A 1 187 ? 39.092 20.149 12.015 1.000 53.583 187 GLN A C 1
ATOM 1375 O O . GLN A 1 187 ? 38.948 21.392 12.167 1.000 45.221 187 GLN A O 1
ATOM 1381 N N . PHE A 1 188 ? 38.459 19.450 11.066 1.000 51.111 188 PHE A N 1
ATOM 1382 C CA . PHE A 1 188 ? 37.438 20.049 10.169 1.000 51.401 188 PHE A CA 1
ATOM 1383 C C . PHE A 1 188 ? 36.338 20.682 11.032 1.000 51.343 188 PHE A C 1
ATOM 1384 O O . PHE A 1 188 ? 36.012 21.856 10.764 1.000 46.445 188 PHE A O 1
ATOM 1392 N N . ASN A 1 189 ? 35.823 19.941 12.033 1.000 47.261 189 ASN A N 1
ATOM 1393 C CA . ASN A 1 189 ? 34.711 20.394 12.908 1.000 47.303 189 ASN A CA 1
ATOM 1394 C C . ASN A 1 189 ? 35.200 21.568 13.748 1.000 46.171 189 ASN A C 1
ATOM 1395 O O . ASN A 1 189 ? 34.406 22.502 13.971 1.000 46.519 189 ASN A O 1
ATOM 1400 N N . ARG A 1 190 ? 36.462 21.556 14.164 1.000 45.074 190 ARG A N 1
ATOM 1401 C CA . ARG A 1 190 ? 37.013 22.677 14.955 1.000 46.082 190 ARG A CA 1
ATOM 1402 C C . ARG A 1 190 ? 37.216 23.899 14.055 1.000 45.921 190 ARG A C 1
ATOM 1403 O O . ARG A 1 190 ? 36.868 25.026 14.477 1.000 48.314 190 ARG A O 1
ATOM 1411 N N . PHE A 1 191 ? 37.758 23.716 12.858 1.000 45.148 191 PHE A N 1
ATOM 1412 C CA . PHE A 1 191 ? 38.187 24.865 12.015 1.000 47.385 191 PHE A CA 1
ATOM 1413 C C . PHE A 1 191 ? 36.976 25.556 11.366 1.000 39.942 191 PHE A C 1
ATOM 1414 O O . PHE A 1 191 ? 36.943 26.768 11.248 1.000 35.957 191 PHE A O 1
ATOM 1422 N N . VAL A 1 192 ? 35.983 24.795 10.951 1.000 42.897 192 VAL A N 1
ATOM 1423 C CA . VAL A 1 192 ? 34.786 25.359 10.260 1.000 47.382 192 VAL A CA 1
ATOM 1424 C C . VAL A 1 192 ? 34.020 26.312 11.216 1.000 45.987 192 VAL A C 1
ATOM 1425 O O . VAL A 1 192 ? 33.323 27.211 10.718 1.000 44.284 192 VAL A O 1
ATOM 1429 N N . ASN A 1 193 ? 34.150 26.147 12.540 1.000 47.106 193 ASN A N 1
ATOM 1430 C CA . ASN A 1 193 ? 33.605 27.089 13.558 1.000 47.448 193 ASN A CA 1
ATOM 1431 C C . ASN A 1 193 ? 34.624 28.207 13.834 1.000 43.989 193 ASN A C 1
ATOM 1432 O O . ASN A 1 193 ? 34.237 29.388 13.912 1.000 40.660 193 ASN A O 1
ATOM 1437 N N . GLU A 1 194 ? 35.896 27.868 13.996 1.000 45.076 194 GLU A N 1
ATOM 1438 C CA . GLU A 1 194 ? 36.911 28.885 14.356 1.000 44.024 194 GLU A CA 1
ATOM 1439 C C . GLU A 1 194 ? 37.073 29.866 13.196 1.000 37.110 194 GLU A C 1
ATOM 1440 O O . GLU A 1 194 ? 37.280 31.046 13.471 1.000 38.120 194 GLU A O 1
ATOM 1446 N N . TYR A 1 195 ? 36.991 29.400 11.952 1.000 35.775 195 TYR A N 1
ATOM 1447 C CA . TYR A 1 195 ? 37.195 30.252 10.749 1.000 38.902 195 TYR A CA 1
ATOM 1448 C C . TYR A 1 195 ? 36.010 31.210 10.609 1.000 37.702 195 TYR A C 1
ATOM 1449 O O . TYR A 1 195 ? 36.196 32.397 10.225 1.000 34.604 195 TYR A O 1
ATOM 1458 N N . ASN A 1 196 ? 34.816 30.716 10.927 1.000 39.292 196 ASN A N 1
ATOM 1459 C CA . ASN A 1 196 ? 33.600 31.551 10.921 1.000 38.549 196 ASN A CA 1
ATOM 1460 C C . ASN A 1 196 ? 33.775 32.645 11.973 1.000 36.633 196 ASN A C 1
ATOM 1461 O O . ASN A 1 196 ? 33.523 33.802 11.640 1.000 35.862 196 ASN A O 1
ATOM 1466 N N . THR A 1 197 ? 34.203 32.295 13.187 1.000 36.915 197 THR A N 1
ATOM 1467 C CA . THR A 1 197 ? 34.452 33.284 14.267 1.000 36.628 197 THR A CA 1
ATOM 1468 C C . THR A 1 197 ? 35.491 34.313 13.788 1.000 37.120 197 THR A C 1
ATOM 1469 O O . THR A 1 197 ? 35.259 35.518 13.967 1.000 35.836 197 THR A O 1
ATOM 1473 N N . ARG A 1 198 ? 36.615 33.858 13.237 1.000 34.870 198 ARG A N 1
ATOM 1474 C CA . ARG A 1 198 ? 37.725 34.751 12.838 1.000 35.528 198 ARG A CA 1
ATOM 1475 C C . ARG A 1 198 ? 37.290 35.589 11.638 1.000 34.249 198 ARG A C 1
ATOM 1476 O O . ARG A 1 198 ? 37.743 36.740 11.521 1.000 36.257 198 ARG A O 1
ATOM 1484 N N . LEU A 1 199 ? 36.429 35.057 10.778 1.000 34.467 199 LEU A N 1
ATOM 1485 C CA . LEU A 1 199 ? 35.839 35.859 9.660 1.000 36.346 199 LEU A CA 1
ATOM 1486 C C . LEU A 1 199 ? 34.993 37.021 10.220 1.000 35.081 199 LEU A C 1
ATOM 1487 O O . LEU A 1 199 ? 35.187 38.172 9.797 1.000 34.891 199 LEU A O 1
ATOM 1492 N N . MET A 1 200 ? 34.071 36.728 11.134 1.000 33.586 200 MET A N 1
ATOM 1493 C CA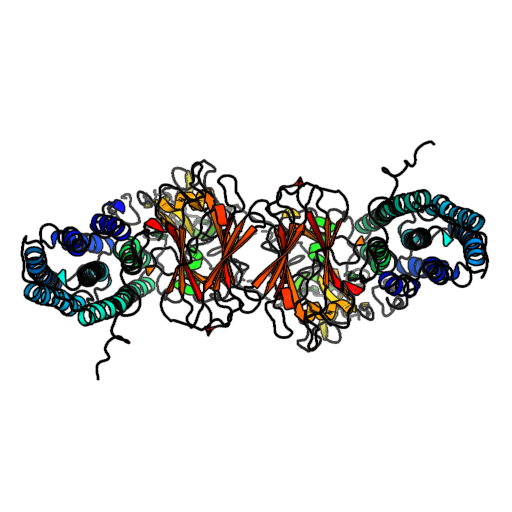 . MET A 1 200 ? 33.117 37.724 11.665 1.000 32.338 200 MET A CA 1
ATOM 1494 C C . MET A 1 200 ? 33.879 38.700 12.547 1.000 32.507 200 MET A C 1
ATOM 1495 O O . MET A 1 200 ? 33.365 39.808 12.732 1.000 39.505 200 MET A O 1
ATOM 1500 N N . VAL A 1 201 ? 35.047 38.334 13.075 1.000 31.759 201 VAL A N 1
ATOM 1501 C CA . VAL A 1 201 ? 35.899 39.314 13.819 1.000 33.080 201 VAL A CA 1
ATOM 1502 C C . VAL A 1 201 ? 36.351 40.416 12.855 1.000 30.825 201 VAL A C 1
ATOM 1503 O O . VAL A 1 201 ? 36.142 41.574 13.147 1.000 31.685 201 VAL A O 1
ATOM 1507 N N . LEU A 1 202 ? 36.847 40.055 11.688 1.000 32.817 202 LEU A N 1
ATOM 1508 C CA . LEU A 1 202 ? 37.228 41.046 10.642 1.000 38.789 202 LEU A CA 1
ATOM 1509 C C . LEU A 1 202 ? 36.011 41.891 10.204 1.000 38.968 202 LEU A C 1
ATOM 1510 O O . LEU A 1 202 ? 36.106 43.154 10.163 1.000 34.425 202 LEU A O 1
ATOM 1515 N N . TYR A 1 203 ? 34.891 41.249 9.859 1.000 37.649 203 TYR A N 1
ATOM 1516 C CA . TYR A 1 203 ? 33.694 41.965 9.344 1.000 38.791 203 TYR A CA 1
ATOM 1517 C C . TYR A 1 203 ? 33.176 42.956 10.390 1.000 41.276 203 TYR A C 1
ATOM 1518 O O . TYR A 1 203 ? 32.906 44.117 10.005 1.000 43.868 203 TYR A O 1
ATOM 1527 N N . SER A 1 204 ? 33.051 42.524 11.652 1.000 39.123 204 SER A N 1
ATOM 1528 C CA . SER A 1 204 ? 32.519 43.356 12.763 1.000 38.989 204 SER A CA 1
ATOM 1529 C C . SER A 1 204 ? 33.361 44.617 12.926 1.000 39.792 204 SER A C 1
ATOM 1530 O O . SER A 1 204 ? 32.752 45.718 12.920 1.000 45.782 204 SER A O 1
ATOM 1533 N N . LYS A 1 205 ? 34.682 44.466 13.068 1.000 36.578 205 LYS A N 1
ATOM 1534 C CA . LYS A 1 205 ? 35.605 45.618 13.221 1.000 36.457 205 LYS A CA 1
ATOM 1535 C C . LYS A 1 205 ? 35.335 46.624 12.108 1.000 34.470 205 LYS A C 1
ATOM 1536 O O . LYS A 1 205 ? 35.109 47.774 12.454 1.000 36.936 205 LYS A O 1
ATOM 1542 N N . GLU A 1 206 ? 35.358 46.201 10.839 1.000 31.662 206 GLU A N 1
ATOM 1543 C CA . GLU A 1 206 ? 35.399 47.144 9.691 1.000 34.136 206 GLU A CA 1
ATOM 1544 C C . GLU A 1 206 ? 33.999 47.753 9.489 1.000 33.783 206 GLU A C 1
ATOM 1545 O O . GLU A 1 206 ? 33.883 48.978 9.286 1.000 33.207 206 GLU A O 1
ATOM 1551 N N . PHE A 1 207 ? 32.958 46.934 9.581 1.000 34.486 207 PHE A N 1
ATOM 1552 C CA . PHE A 1 207 ? 31.564 47.418 9.442 1.000 37.360 207 PHE A CA 1
ATOM 1553 C C . PHE A 1 207 ? 31.283 48.439 10.549 1.000 37.541 207 PHE A C 1
ATOM 1554 O O . PHE A 1 207 ? 30.905 49.580 10.221 1.000 39.576 207 PHE A O 1
ATOM 1562 N N . GLY A 1 208 ? 31.529 48.060 11.805 1.000 36.381 208 GLY A N 1
ATOM 1563 C CA . GLY A 1 208 ? 31.426 48.971 12.965 1.000 39.610 208 GLY A CA 1
ATOM 1564 C C . GLY A 1 208 ? 32.233 50.265 12.809 1.000 36.710 208 GLY A C 1
ATOM 1565 O O . GLY A 1 208 ? 31.737 51.343 13.205 1.000 34.038 208 GLY A O 1
ATOM 1566 N N . ARG A 1 209 ? 33.458 50.187 12.298 1.000 33.694 209 ARG A N 1
ATOM 1567 C CA . ARG A 1 209 ? 34.313 51.386 12.144 1.000 34.415 209 ARG A CA 1
ATOM 1568 C C . ARG A 1 209 ? 33.662 52.309 11.113 1.000 36.507 209 ARG A C 1
ATOM 1569 O O . ARG A 1 209 ? 33.687 53.532 11.312 1.000 35.602 209 ARG A O 1
ATOM 1577 N N . LEU A 1 210 ? 33.121 51.747 10.033 1.000 34.001 210 LEU A N 1
ATOM 1578 C CA . LEU A 1 210 ? 32.560 52.583 8.952 1.000 35.425 210 LEU A CA 1
ATOM 1579 C C . LEU A 1 210 ? 31.144 53.067 9.315 1.000 36.578 210 LEU A C 1
ATOM 1580 O O . LEU A 1 210 ? 30.733 54.121 8.812 1.000 34.409 210 LEU A O 1
ATOM 1585 N N . LEU A 1 211 ? 30.407 52.355 10.165 1.000 36.196 211 LEU A N 1
ATOM 1586 C CA . LEU A 1 211 ? 29.084 52.851 10.621 1.000 37.294 211 LEU A CA 1
ATOM 1587 C C . LEU A 1 211 ? 29.292 54.179 11.352 1.000 39.097 211 LEU A C 1
ATOM 1588 O O . LEU A 1 211 ? 28.437 55.062 11.237 1.000 38.705 211 LEU A O 1
ATOM 1593 N N . ALA A 1 212 ? 30.399 54.308 12.081 1.000 37.902 212 ALA A N 1
ATOM 1594 C CA . ALA A 1 212 ? 30.712 55.520 12.862 1.000 36.949 212 ALA A CA 1
ATOM 1595 C C . ALA A 1 212 ? 31.265 56.603 11.936 1.000 35.183 212 ALA A C 1
ATOM 1596 O O . ALA A 1 212 ? 31.072 57.787 12.253 1.000 39.315 212 ALA A O 1
ATOM 1598 N N . LYS A 1 213 ? 31.917 56.237 10.839 1.000 34.659 213 LYS A N 1
ATOM 1599 C CA . LYS A 1 213 ? 32.609 57.225 9.970 1.000 38.189 213 LYS A CA 1
ATOM 1600 C C . LYS A 1 213 ? 31.637 57.771 8.933 1.000 37.220 213 LYS A C 1
ATOM 1601 O O . LYS A 1 213 ? 31.656 58.958 8.708 1.000 41.550 213 LYS A O 1
ATOM 1607 N N . ASN A 1 214 ? 30.859 56.908 8.295 1.000 40.110 214 ASN A N 1
ATOM 1608 C CA . ASN A 1 214 ? 30.074 57.270 7.089 1.000 38.144 214 ASN A CA 1
ATOM 1609 C C . ASN A 1 214 ? 29.157 56.097 6.709 1.000 35.802 214 ASN A C 1
ATOM 1610 O O . ASN A 1 214 ? 29.663 55.033 6.315 1.000 35.915 214 ASN A O 1
ATOM 1615 N N . LEU A 1 215 ? 27.842 56.268 6.809 1.000 36.220 215 LEU A N 1
ATOM 1616 C CA . LEU A 1 215 ? 26.897 55.142 6.579 1.000 35.544 215 LEU A CA 1
ATOM 1617 C C . LEU A 1 215 ? 27.024 54.627 5.140 1.000 35.004 215 LEU A C 1
ATOM 1618 O O . LEU A 1 215 ? 26.838 53.407 4.917 1.000 34.633 215 LEU A O 1
ATOM 1623 N N . ASN A 1 216 ? 27.312 55.519 4.192 1.000 35.473 216 ASN A N 1
ATOM 1624 C CA . ASN A 1 216 ? 27.385 55.169 2.751 1.000 35.220 216 ASN A CA 1
ATOM 1625 C C . ASN A 1 216 ? 28.563 54.208 2.572 1.000 36.465 216 ASN A C 1
ATOM 1626 O O . ASN A 1 216 ? 28.366 53.113 2.009 1.000 35.291 216 ASN A O 1
ATOM 1631 N N . GLU A 1 217 ? 29.722 54.566 3.125 1.000 36.844 217 GLU A N 1
ATOM 1632 C CA . GLU A 1 217 ? 30.937 53.708 3.104 1.000 37.460 217 GLU A CA 1
ATOM 1633 C C . GLU A 1 217 ? 30.698 52.354 3.812 1.000 34.767 217 GLU A C 1
ATOM 1634 O O . GLU A 1 217 ? 31.103 51.302 3.288 1.000 30.598 217 GLU A O 1
ATOM 1640 N N . ALA A 1 218 ? 29.999 52.335 4.939 1.000 34.857 218 ALA A N 1
ATOM 1641 C CA . ALA A 1 218 ? 29.635 51.078 5.640 1.000 33.478 218 ALA A CA 1
ATOM 1642 C C . ALA A 1 218 ? 28.778 50.190 4.731 1.000 34.591 218 ALA A C 1
ATOM 1643 O O . ALA A 1 218 ? 29.009 48.965 4.688 1.000 34.857 218 ALA A O 1
ATOM 1645 N N . LEU A 1 219 ? 27.776 50.747 4.052 1.000 35.694 219 LEU A N 1
ATOM 1646 C CA . LEU A 1 219 ? 26.924 49.894 3.176 1.000 34.683 219 LEU A CA 1
ATOM 1647 C C . LEU A 1 219 ? 27.785 49.390 2.016 1.000 33.983 219 LEU A C 1
ATOM 1648 O O . LEU A 1 219 ? 27.565 48.276 1.522 1.000 30.851 219 LEU A O 1
ATOM 1653 N N . ASN A 1 220 ? 28.756 50.185 1.585 1.000 33.125 220 ASN A N 1
ATOM 1654 C CA . ASN A 1 220 ? 29.597 49.788 0.433 1.000 32.559 220 ASN A CA 1
ATOM 1655 C C . ASN A 1 220 ? 30.408 48.535 0.849 1.000 33.143 220 ASN A C 1
ATOM 1656 O O . ASN A 1 220 ? 30.488 47.523 0.063 1.000 28.461 220 ASN A O 1
ATOM 1661 N N . PHE A 1 221 ? 30.934 48.538 2.074 1.000 30.988 221 PHE A N 1
ATOM 1662 C CA . PHE A 1 221 ? 31.723 47.405 2.610 1.000 31.359 221 PHE A CA 1
ATOM 1663 C C . PHE A 1 221 ? 30.807 46.174 2.775 1.000 32.156 221 PHE A C 1
ATOM 1664 O O . PHE A 1 221 ? 31.139 45.050 2.344 1.000 34.436 221 PHE A O 1
ATOM 1672 N N . ARG A 1 222 ? 29.649 46.335 3.389 1.000 30.912 222 ARG A N 1
ATOM 1673 C CA . ARG A 1 222 ? 28.722 45.183 3.535 1.000 31.622 222 ARG A CA 1
ATOM 1674 C C . ARG A 1 222 ? 28.355 44.613 2.151 1.000 31.928 222 ARG A C 1
ATOM 1675 O O . ARG A 1 222 ? 28.237 43.355 2.027 1.000 31.154 222 ARG A O 1
ATOM 1683 N N . ASN A 1 223 ? 28.188 45.474 1.140 1.000 33.141 223 ASN A N 1
ATOM 1684 C CA . ASN A 1 223 ? 27.879 45.038 -0.255 1.000 35.091 223 ASN A CA 1
ATOM 1685 C C . ASN A 1 223 ? 29.031 44.197 -0.828 1.000 35.238 223 ASN A C 1
ATOM 1686 O O . ASN A 1 223 ? 28.766 43.124 -1.436 1.000 35.936 223 ASN A O 1
ATOM 1691 N N . MET A 1 224 ? 30.267 44.644 -0.622 1.000 31.780 224 MET A N 1
ATOM 1692 C CA . MET A 1 224 ? 31.449 43.852 -1.024 1.000 31.177 224 MET A CA 1
ATOM 1693 C C . MET A 1 224 ? 31.417 42.462 -0.365 1.000 30.980 224 MET A C 1
ATOM 1694 O O . MET A 1 224 ? 31.566 41.452 -1.090 1.000 31.359 224 MET A O 1
ATOM 1699 N N . CYS A 1 225 ? 31.226 42.399 0.955 1.000 32.664 225 CYS A N 1
ATOM 1700 C CA . CYS A 1 225 ? 31.210 41.131 1.726 1.000 32.754 225 CYS A CA 1
ATOM 1701 C C . CYS A 1 225 ? 30.069 40.234 1.229 1.000 34.830 225 CYS A C 1
ATOM 1702 O O . CYS A 1 225 ? 30.246 38.977 1.171 1.000 34.423 225 CYS A O 1
ATOM 1705 N N . SER A 1 226 ? 28.949 40.833 0.812 1.000 35.760 226 SER A N 1
ATOM 1706 C CA . SER A 1 226 ? 27.774 40.060 0.327 1.000 35.562 226 SER A CA 1
ATOM 1707 C C . SER A 1 226 ? 28.148 39.281 -0.941 1.000 33.572 226 SER A C 1
ATOM 1708 O O . SER A 1 226 ? 27.532 38.224 -1.178 1.000 30.996 226 SER A O 1
ATOM 1711 N N . LEU A 1 227 ? 29.139 39.758 -1.699 1.000 33.457 227 LEU A N 1
ATOM 1712 C CA . LEU A 1 227 ? 29.590 39.130 -2.974 1.000 37.023 227 LEU A CA 1
ATOM 1713 C C . LEU A 1 227 ? 30.890 38.323 -2.794 1.000 37.141 227 LEU A C 1
ATOM 1714 O O . LEU A 1 227 ? 30.975 37.273 -3.446 1.000 37.439 227 LEU A O 1
ATOM 1719 N N . TYR A 1 228 ? 31.868 38.812 -2.012 1.000 35.523 228 TYR A N 1
ATOM 1720 C CA . TYR A 1 228 ? 33.249 38.244 -1.932 1.000 36.181 228 TYR A CA 1
ATOM 1721 C C . TYR A 1 228 ? 33.473 37.400 -0.666 1.000 35.446 228 TYR A C 1
ATOM 1722 O O . TYR A 1 228 ? 34.506 36.753 -0.573 1.000 40.186 228 TYR A O 1
ATOM 1731 N N . VAL A 1 229 ? 32.558 37.417 0.301 1.000 33.799 229 VAL A N 1
ATOM 1732 C CA . VAL A 1 229 ? 32.812 36.786 1.621 1.000 31.772 229 VAL A CA 1
ATOM 1733 C C . VAL A 1 229 ? 31.662 35.850 2.015 1.000 32.917 229 VAL A C 1
ATOM 1734 O O . VAL A 1 229 ? 31.858 34.626 2.149 1.000 37.389 229 VAL A O 1
ATOM 1738 N N . PHE A 1 230 ? 30.483 36.392 2.226 1.000 32.922 230 PHE A N 1
ATOM 1739 C CA . PHE A 1 230 ? 29.402 35.623 2.875 1.000 33.815 230 PHE A CA 1
ATOM 1740 C C . PHE A 1 230 ? 28.925 34.445 2.023 1.000 35.236 230 PHE A C 1
ATOM 1741 O O . PHE A 1 230 ? 28.466 33.454 2.594 1.000 36.204 230 PHE A O 1
ATOM 1749 N N . PRO A 1 231 ? 28.984 34.453 0.671 1.000 36.389 231 PRO A N 1
ATOM 1750 C CA . PRO A 1 231 ? 28.674 33.232 -0.080 1.000 36.586 231 PRO A CA 1
ATOM 1751 C C . PRO A 1 231 ? 29.547 32.023 0.314 1.000 39.010 231 PRO A C 1
ATOM 1752 O O . PRO A 1 231 ? 29.086 30.871 0.173 1.000 36.017 231 PRO A O 1
ATOM 1756 N N . PHE A 1 232 ? 30.777 32.279 0.786 1.000 34.180 232 PHE A N 1
ATOM 1757 C CA . PHE A 1 232 ? 31.748 31.216 1.147 1.000 34.562 232 PHE A CA 1
ATOM 1758 C C . PHE A 1 232 ? 31.551 30.740 2.593 1.000 33.449 232 PHE A C 1
ATOM 1759 O O . PHE A 1 232 ? 31.704 29.515 2.849 1.000 31.777 232 PHE A O 1
ATOM 1767 N N . SER A 1 233 ? 31.250 31.641 3.531 1.000 33.128 233 SER A N 1
ATOM 1768 C CA . SER A 1 233 ? 30.914 31.224 4.913 1.000 34.480 233 SER A CA 1
ATOM 1769 C C . SER A 1 233 ? 29.712 30.251 4.863 1.000 39.910 233 SER A C 1
ATOM 1770 O O . SER A 1 233 ? 29.736 29.179 5.543 1.000 38.207 233 SER A O 1
ATOM 1773 N N . GLU A 1 234 ? 28.691 30.559 4.056 1.000 37.549 234 GLU A N 1
ATOM 1774 C CA . GLU A 1 234 ? 27.560 29.623 3.835 1.000 35.202 234 GLU A CA 1
ATOM 1775 C C . GLU A 1 234 ? 28.093 28.307 3.213 1.000 37.607 234 GLU A C 1
ATOM 1776 O O . GLU A 1 234 ? 27.679 27.190 3.642 1.000 39.060 234 GLU A O 1
ATOM 1782 N N . ALA A 1 235 ? 28.979 28.368 2.223 1.000 37.107 235 ALA A N 1
ATOM 1783 C CA . ALA A 1 235 ? 29.572 27.131 1.647 1.000 36.954 235 ALA A CA 1
ATOM 1784 C C . ALA A 1 235 ? 30.250 26.293 2.751 1.000 37.062 235 ALA A C 1
ATOM 1785 O O . ALA A 1 235 ? 30.053 25.060 2.756 1.000 38.757 235 ALA A O 1
ATOM 1787 N N . TRP A 1 236 ? 30.964 26.915 3.696 1.000 35.910 236 TRP A N 1
ATOM 1788 C CA . TRP A 1 236 ? 31.600 26.191 4.829 1.000 34.241 236 TRP A CA 1
ATOM 1789 C C . TRP A 1 236 ? 30.541 25.448 5.644 1.000 34.091 236 TRP A C 1
ATOM 1790 O O . TRP A 1 236 ? 30.801 24.328 6.045 1.000 36.907 236 TRP A O 1
ATOM 1801 N N . SER A 1 237 ? 29.404 26.064 5.938 1.000 38.797 237 SER A N 1
ATOM 1802 C CA . SER A 1 237 ? 28.352 25.412 6.757 1.000 43.045 237 SER A CA 1
ATOM 1803 C C . SER A 1 237 ? 27.722 24.243 5.975 1.000 42.676 237 SER A C 1
ATOM 1804 O O . SER A 1 237 ? 27.156 23.348 6.639 1.000 44.587 237 SER A O 1
ATOM 1807 N N . LEU A 1 238 ? 27.843 24.210 4.641 1.000 39.718 238 LEU A N 1
ATOM 1808 C CA . LEU A 1 238 ? 27.242 23.130 3.807 1.000 43.371 238 LEU A CA 1
ATOM 1809 C C . LEU A 1 238 ? 28.295 22.067 3.428 1.000 49.451 238 LEU A C 1
ATOM 1810 O O . LEU A 1 238 ? 27.908 21.007 2.841 1.000 52.238 238 LEU A O 1
ATOM 1815 N N . LEU A 1 239 ? 29.560 22.297 3.781 1.000 43.031 239 LEU A N 1
ATOM 1816 C CA . LEU A 1 239 ? 30.706 21.508 3.267 1.000 46.061 239 LEU A CA 1
ATOM 1817 C C . LEU A 1 239 ? 30.664 20.056 3.810 1.000 49.861 239 LEU A C 1
ATOM 1818 O O . LEU A 1 239 ? 31.098 19.097 3.091 1.000 39.828 239 LEU A O 1
ATOM 1823 N N . ARG A 1 240 ? 30.137 19.849 5.018 1.000 48.406 240 ARG A N 1
ATOM 1824 C CA . ARG A 1 240 ? 30.053 18.487 5.615 1.000 49.711 240 ARG A CA 1
ATOM 1825 C C . ARG A 1 240 ? 29.036 17.619 4.859 1.000 48.901 240 ARG A C 1
ATOM 1826 O O . ARG A 1 240 ? 28.926 16.421 5.214 1.000 51.588 240 ARG A O 1
ATOM 1834 N N . TYR A 1 241 ? 28.271 18.185 3.919 1.000 45.303 241 TYR A N 1
ATOM 1835 C CA . TYR A 1 241 ? 27.177 17.459 3.226 1.000 46.124 241 TYR A CA 1
ATOM 1836 C C . TYR A 1 241 ? 27.528 17.274 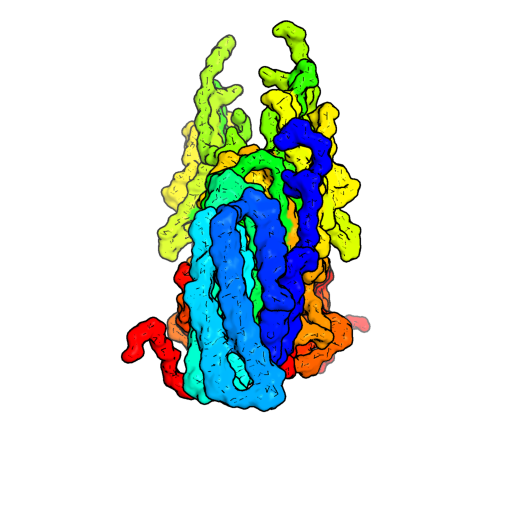1.752 1.000 43.858 241 TYR A C 1
ATOM 1837 O O . TYR A 1 241 ? 28.533 17.764 1.230 1.000 39.728 241 TYR A O 1
ATOM 1846 N N . GLU A 1 242 ? 26.636 16.554 1.100 1.000 47.864 242 GLU A N 1
ATOM 1847 C CA . GLU A 1 242 ? 26.544 16.419 -0.365 1.000 50.035 242 GLU A CA 1
ATOM 1848 C C . GLU A 1 242 ? 25.046 16.417 -0.687 1.000 53.141 242 GLU A C 1
ATOM 1849 O O . GLU A 1 242 ? 24.259 15.776 0.061 1.000 51.930 242 GLU A O 1
ATOM 1855 N N . GLY A 1 243 ? 24.661 17.175 -1.711 1.000 57.638 243 GLY A N 1
ATOM 1856 C CA . GLY A 1 243 ? 23.286 17.207 -2.241 1.000 59.036 243 GLY A CA 1
ATOM 1857 C C . GLY A 1 243 ? 22.460 18.354 -1.675 1.000 60.839 243 GLY A C 1
ATOM 1858 O O . GLY A 1 243 ? 21.208 18.257 -1.721 1.000 62.210 243 GLY A O 1
ATOM 1859 N N . THR A 1 244 ? 23.118 19.402 -1.162 1.000 55.801 244 THR A N 1
ATOM 1860 C CA . THR A 1 244 ? 22.470 20.680 -0.770 1.000 50.882 244 THR A CA 1
ATOM 1861 C C . THR A 1 244 ? 22.630 21.681 -1.914 1.000 48.977 244 THR A C 1
ATOM 1862 O O . THR A 1 244 ? 23.184 21.325 -2.977 1.000 55.583 244 THR A O 1
ATOM 1866 N N . LYS A 1 245 ? 22.174 22.903 -1.680 1.000 47.511 245 LYS A N 1
ATOM 1867 C CA . LYS A 1 245 ? 22.260 23.993 -2.672 1.000 46.632 245 LYS A CA 1
ATOM 1868 C C . LYS A 1 245 ? 22.920 25.202 -2.015 1.000 42.395 245 LYS A C 1
ATOM 1869 O O . LYS A 1 245 ? 22.440 25.669 -0.948 1.000 41.321 245 LYS A O 1
ATOM 1875 N N . LEU A 1 246 ? 23.986 25.686 -2.639 1.000 42.666 246 LEU A N 1
ATOM 1876 C CA . LEU A 1 246 ? 24.602 26.987 -2.292 1.000 43.637 246 LEU A CA 1
ATOM 1877 C C . LEU A 1 246 ? 23.784 28.098 -2.964 1.000 40.944 246 LEU A C 1
ATOM 1878 O O . LEU A 1 246 ? 23.566 28.056 -4.196 1.000 40.650 246 LEU A O 1
ATOM 1883 N N . GLU A 1 247 ? 23.349 29.053 -2.154 1.000 42.392 247 GLU A N 1
ATOM 1884 C CA . GLU A 1 247 ? 22.428 30.141 -2.546 1.000 39.594 247 GLU A CA 1
ATOM 1885 C C . GLU A 1 247 ? 22.791 31.365 -1.719 1.000 37.297 247 GLU A C 1
ATOM 1886 O O . GLU A 1 247 ? 23.140 31.226 -0.534 1.000 36.965 247 GLU A O 1
ATOM 1892 N N . ASN A 1 248 ? 22.698 32.524 -2.356 1.000 38.052 248 ASN A N 1
ATOM 1893 C CA . ASN A 1 248 ? 22.942 33.845 -1.733 1.000 36.760 248 ASN A CA 1
ATOM 1894 C C . ASN A 1 248 ? 21.734 34.733 -2.017 1.000 36.689 248 ASN A C 1
ATOM 1895 O O . ASN A 1 248 ? 21.428 34.962 -3.216 1.000 34.667 248 ASN A O 1
ATOM 1900 N N . THR A 1 249 ? 21.058 35.150 -0.945 1.000 34.530 249 THR A N 1
ATOM 1901 C CA . THR A 1 249 ? 19.859 36.020 -1.007 1.000 36.833 249 THR A CA 1
ATOM 1902 C C . THR A 1 249 ? 20.152 37.333 -0.274 1.000 36.683 249 THR A C 1
ATOM 1903 O O . THR A 1 249 ? 19.197 38.104 -0.074 1.000 42.968 249 THR A O 1
ATOM 1907 N N . LEU A 1 250 ? 21.413 37.635 0.040 1.000 32.259 250 LEU A N 1
ATOM 1908 C CA . LEU A 1 250 ? 21.749 38.954 0.631 1.000 34.770 250 LEU A CA 1
ATOM 1909 C C . LEU A 1 250 ? 21.356 40.064 -0.348 1.000 34.344 250 LEU A C 1
ATOM 1910 O O . LEU A 1 250 ? 21.586 39.920 -1.586 1.000 32.578 250 LEU A O 1
ATOM 1915 N N . SER A 1 251 ? 20.799 41.143 0.198 1.000 32.833 251 SER A N 1
ATOM 1916 C CA . SER A 1 251 ? 20.472 42.358 -0.571 1.000 32.259 251 SER A CA 1
ATOM 1917 C C . SER A 1 251 ? 21.667 43.316 -0.563 1.000 32.091 251 SER A C 1
ATOM 1918 O O . SER A 1 251 ? 22.481 43.239 0.367 1.000 32.409 251 SER A O 1
ATOM 1921 N N . LEU A 1 252 ? 21.766 44.157 -1.591 1.000 32.228 252 LEU A N 1
ATOM 1922 C CA . LEU A 1 252 ? 22.771 45.248 -1.726 1.000 34.744 252 LEU A CA 1
ATOM 1923 C C . LEU A 1 252 ? 22.051 46.590 -1.573 1.000 38.202 252 LEU A C 1
ATOM 1924 O O . LEU A 1 252 ? 20.966 46.743 -2.152 1.000 35.254 252 LEU A O 1
ATOM 1929 N N . TRP A 1 253 ? 22.680 47.534 -0.874 1.000 36.936 253 TRP A N 1
ATOM 1930 C CA . TRP A 1 253 ? 22.065 48.819 -0.474 1.000 36.439 253 TRP A CA 1
ATOM 1931 C C . TRP A 1 253 ? 22.890 49.977 -1.032 1.000 33.844 253 TRP A C 1
ATOM 1932 O O . TRP A 1 253 ? 24.109 49.940 -0.921 1.000 33.241 253 TRP A O 1
ATOM 1943 N N . ASN A 1 254 ? 22.210 50.959 -1.609 1.000 31.112 254 ASN A N 1
ATOM 1944 C CA . ASN A 1 254 ? 22.832 52.184 -2.146 1.000 33.199 254 ASN A CA 1
ATOM 1945 C C . ASN A 1 254 ? 22.236 53.375 -1.411 1.000 33.033 254 ASN A C 1
ATOM 1946 O O . ASN A 1 254 ? 21.031 53.332 -1.120 1.000 31.838 254 ASN A O 1
ATOM 1951 N N . PHE A 1 255 ? 23.074 54.369 -1.143 1.000 30.414 255 PHE A N 1
ATOM 1952 C CA . PHE A 1 255 ? 22.774 55.537 -0.299 1.000 31.570 255 PHE A CA 1
ATOM 1953 C C . PHE A 1 255 ? 22.913 56.778 -1.169 1.000 35.036 255 PHE A C 1
ATOM 1954 O O . PHE A 1 255 ? 23.902 56.904 -1.926 1.000 37.178 255 PHE A O 1
ATOM 1962 N N . VAL A 1 256 ? 21.943 57.678 -1.064 1.000 34.744 256 VAL A N 1
ATOM 1963 C CA . VAL A 1 256 ? 22.013 59.009 -1.720 1.000 33.680 256 VAL A CA 1
ATOM 1964 C C . VAL A 1 256 ? 21.607 60.073 -0.708 1.000 32.564 256 VAL A C 1
ATOM 1965 O O . VAL A 1 256 ? 20.604 59.880 -0.002 1.000 34.275 256 VAL A O 1
ATOM 1969 N N . GLY A 1 257 ? 22.384 61.141 -0.615 1.000 31.983 257 GLY A N 1
ATOM 1970 C CA . GLY A 1 257 ? 22.018 62.274 0.239 1.000 35.357 257 GLY A CA 1
ATOM 1971 C C . GLY A 1 257 ? 23.150 62.741 1.123 1.000 34.088 257 GLY A C 1
ATOM 1972 O O . GLY A 1 257 ? 24.279 62.442 0.840 1.000 38.799 257 GLY A O 1
ATOM 1973 N N . GLU A 1 258 ? 22.821 63.538 2.129 1.000 40.713 258 GLU A N 1
ATOM 1974 C CA . GLU A 1 258 ? 23.801 64.149 3.051 1.000 43.232 258 GLU A CA 1
ATOM 1975 C C . GLU A 1 258 ? 24.426 63.040 3.896 1.000 40.773 258 GLU A C 1
ATOM 1976 O O . GLU A 1 258 ? 23.804 61.983 4.082 1.000 41.310 258 GLU A O 1
ATOM 1982 N N . SER A 1 259 ? 25.609 63.312 4.423 1.000 38.836 259 SER A N 1
ATOM 1983 C CA . SER A 1 259 ? 26.393 62.322 5.188 1.000 40.602 259 SER A CA 1
ATOM 1984 C C . SER A 1 259 ? 25.683 62.010 6.494 1.000 38.407 259 SER A C 1
ATOM 1985 O O . SER A 1 259 ? 25.039 62.886 7.029 1.000 43.676 259 SER A O 1
ATOM 1988 N N . ILE A 1 260 ? 25.786 60.766 6.934 1.000 38.694 260 ILE A N 1
ATOM 1989 C CA . ILE A 1 260 ? 25.313 60.282 8.254 1.000 39.194 260 ILE A CA 1
ATOM 1990 C C . ILE A 1 260 ? 26.451 59.482 8.867 1.000 38.944 260 ILE A C 1
ATOM 1991 O O . ILE A 1 260 ? 27.102 58.712 8.141 1.000 42.289 260 ILE A O 1
ATOM 1996 N N . ASN A 1 261 ? 26.662 59.648 10.161 1.000 41.071 261 ASN A N 1
ATOM 1997 C CA . ASN A 1 261 ? 27.782 58.981 10.856 1.000 42.105 261 ASN A CA 1
ATOM 1998 C C . ASN A 1 261 ? 27.362 58.668 12.284 1.000 40.534 261 ASN A C 1
ATOM 1999 O O . ASN A 1 261 ? 26.179 58.822 12.600 1.000 44.995 261 ASN A O 1
ATOM 2004 N N . ASN A 1 262 ? 28.315 58.183 13.069 1.000 38.934 262 ASN A N 1
ATOM 2005 C CA . ASN A 1 262 ? 28.173 57.926 14.519 1.000 41.126 262 ASN A CA 1
ATOM 2006 C C . ASN A 1 262 ? 27.063 56.905 14.754 1.000 38.863 262 ASN A C 1
ATOM 2007 O O . ASN A 1 262 ? 26.390 56.979 15.767 1.000 41.184 262 ASN A O 1
ATOM 2012 N N . ILE A 1 263 ? 26.957 55.907 13.906 1.000 37.973 263 ILE A N 1
ATOM 2013 C CA . ILE A 1 263 ? 26.022 54.781 14.159 1.000 38.391 263 ILE A CA 1
ATOM 2014 C C . ILE A 1 263 ? 26.793 53.651 14.851 1.000 37.573 263 ILE A C 1
ATOM 2015 O O . ILE A 1 263 ? 27.899 53.343 14.449 1.000 40.007 263 ILE A O 1
ATOM 2020 N N . SER A 1 264 ? 26.212 53.054 15.869 1.000 39.728 264 SER A N 1
ATOM 2021 C CA . SER A 1 264 ? 26.776 51.872 16.552 1.000 39.765 264 SER A CA 1
ATOM 2022 C C . SER A 1 264 ? 26.233 50.601 15.911 1.000 40.736 264 SER A C 1
ATOM 2023 O O . SER A 1 264 ? 25.134 50.582 15.364 1.000 44.326 264 SER A O 1
ATOM 2026 N N . PRO A 1 265 ? 26.971 49.480 15.970 1.000 38.731 265 PRO A N 1
ATOM 2027 C CA . PRO A 1 265 ? 26.427 48.199 15.534 1.000 41.892 265 PRO A CA 1
ATOM 2028 C C . PRO A 1 265 ? 25.093 47.868 16.237 1.000 41.800 265 PRO A C 1
ATOM 2029 O O . PRO A 1 265 ? 24.241 47.267 15.625 1.000 35.557 265 PRO A O 1
ATOM 2033 N N . ASN A 1 266 ? 24.949 48.236 17.512 1.000 42.358 266 ASN A N 1
ATOM 2034 C CA A ASN A 1 266 ? 23.692 48.019 18.272 0.500 43.647 266 ASN A CA 1
ATOM 2035 C CA B ASN A 1 266 ? 23.688 48.020 18.268 0.500 43.250 266 ASN A CA 1
ATOM 2036 C C . ASN A 1 266 ? 22.576 48.839 17.595 1.000 42.102 266 ASN A C 1
ATOM 2037 O O . ASN A 1 266 ? 21.439 48.338 17.520 1.000 42.121 266 ASN A O 1
ATOM 2046 N N . ASP A 1 267 ? 22.899 50.044 17.107 1.000 41.471 267 ASP A N 1
ATOM 2047 C CA . ASP A 1 267 ? 21.946 50.926 16.379 1.000 40.923 267 ASP A CA 1
ATOM 2048 C C . ASP A 1 267 ? 21.518 50.223 15.089 1.000 38.394 267 ASP A C 1
ATOM 2049 O O . ASP A 1 267 ? 20.302 50.193 14.788 1.000 40.781 267 ASP A O 1
ATOM 2054 N N . TRP A 1 268 ? 22.486 49.650 14.385 1.000 37.831 268 TRP A N 1
ATOM 2055 C CA . TRP A 1 268 ? 22.274 48.926 13.114 1.000 35.844 268 TRP A CA 1
ATOM 2056 C C . TRP A 1 268 ? 21.315 47.756 13.360 1.000 38.328 268 TRP A C 1
ATOM 2057 O O . TRP A 1 268 ? 20.346 47.575 12.587 1.000 40.515 268 TRP A O 1
ATOM 2068 N N . LYS A 1 269 ? 21.563 46.961 14.391 1.000 39.034 269 LYS A N 1
ATOM 2069 C CA . LYS A 1 269 ? 20.848 45.674 14.571 1.000 40.555 269 LYS A CA 1
ATOM 2070 C C . LYS A 1 269 ? 19.487 45.991 15.197 1.000 41.687 269 LYS A C 1
ATOM 2071 O O . LYS A 1 269 ? 18.450 45.401 14.768 1.000 42.326 269 LYS A O 1
ATOM 2077 N N . GLY A 1 270 ? 19.473 46.922 16.153 1.000 40.300 270 GLY A N 1
ATOM 2078 C CA . GLY A 1 270 ? 18.280 47.198 16.967 1.000 41.531 270 GLY A CA 1
ATOM 2079 C C . GLY A 1 270 ? 17.214 47.943 16.187 1.000 39.952 270 GLY A C 1
ATOM 2080 O O . GLY A 1 270 ? 16.031 47.748 16.492 1.000 43.492 270 GLY A O 1
ATOM 2081 N N . ALA A 1 271 ? 17.610 48.756 15.211 1.000 37.197 271 ALA A N 1
ATOM 2082 C CA . ALA A 1 271 ? 16.716 49.701 14.508 1.000 35.078 271 ALA A CA 1
ATOM 2083 C C . ALA A 1 271 ? 17.018 49.788 13.006 1.000 33.980 271 ALA A C 1
ATOM 2084 O O . ALA A 1 271 ? 16.189 49.315 12.212 1.000 35.904 271 ALA A O 1
ATOM 2086 N N . LEU A 1 272 ? 18.147 50.382 12.617 1.000 30.283 272 LEU A N 1
ATOM 2087 C CA . LEU A 1 272 ? 18.323 50.808 11.215 1.000 29.875 272 LEU A CA 1
ATOM 2088 C C . LEU A 1 272 ? 18.074 49.660 10.229 1.000 32.278 272 LEU A C 1
ATOM 2089 O O . LEU A 1 272 ? 17.340 49.870 9.224 1.000 36.978 272 LEU A O 1
ATOM 2094 N N . TYR A 1 273 ? 18.606 48.469 10.477 1.000 31.320 273 TYR A N 1
ATOM 2095 C CA . TYR A 1 273 ? 18.506 47.371 9.482 1.000 30.696 273 TYR A CA 1
ATOM 2096 C C . TYR A 1 273 ? 17.032 46.949 9.355 1.000 33.420 273 TYR A C 1
ATOM 2097 O O . TYR A 1 273 ? 16.550 46.693 8.230 1.000 31.846 273 TYR A O 1
ATOM 2106 N N . LYS A 1 274 ? 16.309 46.872 10.470 1.000 32.880 274 LYS A N 1
ATOM 2107 C CA . LYS A 1 274 ? 14.854 46.620 10.416 1.000 34.602 274 LYS A CA 1
ATOM 2108 C C . LYS A 1 274 ? 14.179 47.706 9.561 1.000 36.694 274 LYS A C 1
ATOM 2109 O O . LYS A 1 274 ? 13.294 47.345 8.738 1.000 39.176 274 LYS A O 1
ATOM 2115 N N . LEU A 1 275 ? 14.590 48.976 9.713 1.000 35.460 275 LEU A N 1
ATOM 2116 C CA . LEU A 1 275 ? 14.000 50.119 8.969 1.000 35.660 275 LEU A CA 1
ATOM 2117 C C . LEU A 1 275 ? 14.261 49.958 7.469 1.000 36.499 275 LEU A C 1
ATOM 2118 O O . LEU A 1 275 ? 13.363 50.333 6.667 1.000 38.876 275 LEU A O 1
ATOM 2123 N N . LEU A 1 276 ? 15.443 49.459 7.096 1.000 36.249 276 LEU A N 1
ATOM 2124 C CA . LEU A 1 276 ? 15.807 49.280 5.664 1.000 34.386 276 LEU A CA 1
ATOM 2125 C C . LEU A 1 276 ? 15.028 48.110 5.075 1.000 32.546 276 LEU A C 1
ATOM 2126 O O . LEU A 1 276 ? 14.624 48.212 3.911 1.000 30.433 276 LEU A O 1
ATOM 2131 N N . MET A 1 277 ? 14.784 47.069 5.858 1.000 32.678 277 MET A N 1
ATOM 2132 C CA . MET A 1 277 ? 14.189 45.817 5.338 1.000 33.488 277 MET A CA 1
ATOM 2133 C C . MET A 1 277 ? 12.660 45.947 5.222 1.000 36.223 277 MET A C 1
ATOM 2134 O O . MET A 1 277 ? 12.065 45.235 4.391 1.000 37.797 277 MET A O 1
ATOM 2139 N N . GLY A 1 278 ? 12.026 46.789 6.029 1.000 36.575 278 GLY A N 1
ATOM 2140 C CA . GLY A 1 278 ? 10.572 46.971 5.946 1.000 35.683 278 GLY A CA 1
ATOM 2141 C C . GLY A 1 278 ? 9.875 45.653 6.187 1.000 34.457 278 GLY A C 1
ATOM 2142 O O . GLY A 1 278 ? 10.222 44.968 7.150 1.000 37.226 278 GLY A O 1
ATOM 2143 N N . ALA A 1 279 ? 8.939 45.291 5.320 1.000 35.423 279 ALA A N 1
ATOM 2144 C CA . ALA A 1 279 ? 8.284 43.962 5.332 1.000 37.576 279 ALA A CA 1
ATOM 2145 C C . ALA A 1 279 ? 9.185 42.991 4.581 1.000 39.070 279 ALA A C 1
ATOM 2146 O O . ALA A 1 279 ? 9.249 43.043 3.352 1.000 38.697 279 ALA A O 1
ATOM 2148 N N . PRO A 1 280 ? 9.909 42.084 5.281 1.000 44.711 280 PRO A N 1
ATOM 2149 C CA . PRO A 1 280 ? 10.945 41.275 4.634 1.000 40.347 280 PRO A CA 1
ATOM 2150 C C . PRO A 1 280 ? 10.370 40.226 3.670 1.000 38.468 280 PRO A C 1
ATOM 2151 O O . PRO A 1 280 ? 11.102 39.761 2.816 1.000 38.557 280 PRO A O 1
ATOM 2155 N N . ASN A 1 281 ? 9.098 39.863 3.858 1.000 37.094 281 ASN A N 1
ATOM 2156 C CA . ASN A 1 281 ? 8.441 38.729 3.164 1.000 39.431 281 ASN A CA 1
ATOM 2157 C C . ASN A 1 281 ? 7.603 39.247 1.997 1.000 40.215 281 ASN A C 1
ATOM 2158 O O . ASN A 1 281 ? 6.810 38.451 1.433 1.000 45.126 281 ASN A O 1
ATOM 2163 N N . GLN A 1 282 ? 7.715 40.540 1.691 1.000 41.389 282 GLN A N 1
ATOM 2164 C CA . GLN A 1 282 ? 6.851 41.203 0.681 1.000 39.563 282 GLN A CA 1
ATOM 2165 C C . GLN A 1 282 ? 7.687 42.075 -0.267 1.000 38.876 282 GLN A C 1
ATOM 2166 O O . GLN A 1 282 ? 8.813 42.556 0.113 1.000 35.181 282 GLN A O 1
ATOM 2172 N N . ARG A 1 283 ? 7.167 42.246 -1.480 1.000 35.357 283 ARG A N 1
ATOM 2173 C CA . ARG A 1 283 ? 7.765 43.170 -2.475 1.000 38.105 283 ARG A CA 1
ATOM 2174 C C . ARG A 1 283 ? 7.169 44.561 -2.263 1.000 39.120 283 ARG A C 1
ATOM 2175 O O . ARG A 1 283 ? 6.093 44.696 -1.627 1.000 34.367 283 ARG A O 1
ATOM 2183 N N . LEU A 1 284 ? 7.866 45.566 -2.774 1.000 40.189 284 LEU A N 1
ATOM 2184 C CA . LEU A 1 284 ? 7.442 46.978 -2.662 1.000 38.620 284 LEU A CA 1
ATOM 2185 C C . LEU A 1 284 ? 6.173 47.191 -3.500 1.000 40.107 284 LEU A C 1
ATOM 2186 O O . LEU A 1 284 ? 6.051 46.600 -4.591 1.000 37.852 284 LEU A O 1
ATOM 2191 N N . ASN A 1 285 ? 5.246 47.996 -2.980 1.000 39.605 285 ASN A N 1
ATOM 2192 C CA . ASN A 1 285 ? 4.023 48.433 -3.703 1.000 39.705 285 ASN A CA 1
ATOM 2193 C C . ASN A 1 285 ? 4.196 49.875 -4.188 1.000 37.007 285 ASN A C 1
ATOM 2194 O O . ASN A 1 285 ? 4.048 50.145 -5.397 1.000 36.233 285 ASN A O 1
ATOM 2199 N N . ASN A 1 286 ? 4.493 50.768 -3.255 1.000 35.241 286 ASN A N 1
ATOM 2200 C CA . ASN A 1 286 ? 4.770 52.192 -3.546 1.000 36.831 286 ASN A CA 1
ATOM 2201 C C . ASN A 1 286 ? 5.628 52.759 -2.424 1.000 35.675 286 ASN A C 1
ATOM 2202 O O . ASN A 1 286 ? 5.531 52.273 -1.281 1.000 36.657 286 ASN A O 1
ATOM 2207 N N . VAL A 1 287 ? 6.399 53.786 -2.742 1.000 35.020 287 VAL A N 1
ATOM 2208 C CA . VAL A 1 287 ? 7.175 54.518 -1.714 1.000 37.204 287 VAL A CA 1
ATOM 2209 C C . VAL A 1 287 ? 6.798 55.998 -1.802 1.000 37.765 287 VAL A C 1
ATOM 2210 O O . VAL A 1 287 ? 6.661 56.527 -2.932 1.000 37.607 287 VAL A O 1
ATOM 2214 N N . LYS A 1 288 ? 6.640 56.636 -0.647 1.000 38.549 288 LYS A N 1
ATOM 2215 C CA . LYS A 1 288 ? 6.261 58.065 -0.566 1.000 40.360 288 LYS A CA 1
ATOM 2216 C C . LYS A 1 288 ? 7.419 58.868 0.014 1.000 36.878 288 LYS A C 1
ATOM 2217 O O . LYS A 1 288 ? 8.122 58.342 0.877 1.000 33.799 288 LYS A O 1
ATOM 2223 N N . PHE A 1 289 ? 7.557 60.104 -0.461 1.000 34.828 289 PHE A N 1
ATOM 2224 C CA . PHE A 1 289 ? 8.604 61.069 -0.063 1.000 34.583 289 PHE A CA 1
ATOM 2225 C C . PHE A 1 289 ? 7.927 62.352 0.408 1.000 35.141 289 PHE A C 1
ATOM 2226 O O . PHE A 1 289 ? 6.996 62.853 -0.269 1.000 35.507 289 PHE A O 1
ATOM 2234 N N . ASN A 1 290 ? 8.392 62.849 1.547 1.000 34.778 290 ASN A N 1
ATOM 2235 C CA . ASN A 1 290 ? 7.984 64.146 2.127 1.000 36.086 290 ASN A CA 1
ATOM 2236 C C . ASN A 1 290 ? 8.917 65.210 1.576 1.000 37.212 290 ASN A C 1
ATOM 2237 O O . ASN A 1 290 ? 10.035 65.334 2.084 1.000 39.526 290 ASN A O 1
ATOM 2242 N N . TYR A 1 291 ? 8.457 65.947 0.575 1.000 41.142 291 TYR A N 1
ATOM 2243 C CA . TYR A 1 291 ? 9.259 66.935 -0.193 1.000 40.181 291 TYR A CA 1
ATOM 2244 C C . TYR A 1 291 ? 8.904 68.356 0.248 1.000 42.142 291 TYR A C 1
ATOM 2245 O O . TYR A 1 291 ? 7.743 68.653 0.534 1.000 45.013 291 TYR A O 1
ATOM 2254 N N . SER A 1 292 ? 9.915 69.210 0.355 1.000 45.108 292 SER A N 1
ATOM 2255 C CA . SER A 1 292 ? 9.742 70.663 0.587 1.000 44.300 292 SER A CA 1
ATOM 2256 C C . SER A 1 292 ? 10.646 71.415 -0.387 1.000 43.171 292 SER A C 1
ATOM 2257 O O . SER A 1 292 ? 11.774 70.963 -0.642 1.000 45.858 292 SER A O 1
ATOM 2260 N N . TYR A 1 293 ? 10.142 72.510 -0.938 1.000 43.911 293 TYR A N 1
ATOM 2261 C CA . TYR A 1 293 ? 10.900 73.417 -1.827 1.000 44.442 293 TYR A CA 1
ATOM 2262 C C . TYR A 1 293 ? 10.739 74.825 -1.283 1.000 49.867 293 TYR A C 1
ATOM 2263 O O . TYR A 1 293 ? 9.716 75.122 -0.650 1.000 48.840 293 TYR A O 1
ATOM 2272 N N . PHE A 1 294 ? 11.770 75.642 -1.455 1.000 58.373 294 PHE A N 1
ATOM 2273 C CA . PHE A 1 294 ? 11.842 77.006 -0.876 1.000 56.412 294 PHE A CA 1
ATOM 2274 C C . PHE A 1 294 ? 12.622 77.889 -1.835 1.000 55.228 294 PHE A C 1
ATOM 2275 O O . PHE A 1 294 ? 13.720 77.500 -2.243 1.000 53.346 294 PHE A O 1
ATOM 2283 N N . SER A 1 295 ? 12.043 79.025 -2.197 1.000 59.028 295 SER A N 1
ATOM 2284 C CA . SER A 1 295 ? 12.698 80.052 -3.039 1.000 58.907 295 SER A CA 1
ATOM 2285 C C . SER A 1 295 ? 12.451 81.435 -2.437 1.000 63.073 295 SER A C 1
ATOM 2286 O O . SER A 1 295 ? 11.335 81.700 -1.971 1.000 61.623 295 SER A O 1
ATOM 2289 N N . ASP A 1 296 ? 13.473 82.281 -2.444 1.000 66.579 296 ASP A N 1
ATOM 2290 C CA . ASP A 1 296 ? 13.433 83.597 -1.761 1.000 69.585 296 ASP A CA 1
ATOM 2291 C C . ASP A 1 296 ? 12.843 84.631 -2.730 1.000 69.719 296 ASP A C 1
ATOM 2292 O O . ASP A 1 296 ? 12.561 84.288 -3.909 1.000 61.734 296 ASP A O 1
ATOM 2297 N N . THR A 1 297 ? 12.710 85.868 -2.254 1.000 75.048 297 THR A N 1
ATOM 2298 C CA . THR A 1 297 ? 12.139 87.009 -3.017 1.000 86.437 297 THR A CA 1
ATOM 2299 C C . THR A 1 297 ? 13.040 87.374 -4.203 1.000 83.647 297 THR A C 1
ATOM 2300 O O . THR A 1 297 ? 12.486 87.751 -5.244 1.000 78.417 297 THR A O 1
ATOM 2304 N N . GLN A 1 298 ? 14.363 87.234 -4.062 1.000 95.198 298 GLN A N 1
ATOM 2305 C CA . GLN A 1 298 ? 15.355 87.692 -5.073 1.000 103.420 298 GLN A CA 1
ATOM 2306 C C . GLN A 1 298 ? 15.630 86.600 -6.124 1.000 98.736 298 GLN A C 1
ATOM 2307 O O . GLN A 1 298 ? 16.436 86.862 -7.041 1.000 94.261 298 GLN A O 1
ATOM 2313 N N . ALA A 1 299 ? 14.987 85.431 -6.019 1.000 94.067 299 ALA A N 1
ATOM 2314 C CA . ALA A 1 299 ? 15.152 84.287 -6.950 1.000 86.184 299 ALA A CA 1
ATOM 2315 C C . ALA A 1 299 ? 16.614 83.816 -6.949 1.000 84.573 299 ALA A C 1
ATOM 2316 O O . ALA A 1 299 ? 17.069 83.256 -7.963 1.000 85.081 299 ALA A O 1
ATOM 2318 N N . THR A 1 300 ? 17.332 84.007 -5.845 1.000 75.741 300 THR A N 1
ATOM 2319 C CA . THR A 1 300 ? 18.743 83.567 -5.714 1.000 75.938 300 THR A CA 1
ATOM 2320 C C . THR A 1 300 ? 18.823 82.198 -5.024 1.000 72.622 300 THR A C 1
ATOM 2321 O O . THR A 1 300 ? 19.745 81.431 -5.363 1.000 73.404 300 THR A O 1
ATOM 2325 N N . ILE A 1 301 ? 17.904 81.908 -4.097 1.000 68.158 301 ILE A N 1
ATOM 2326 C CA . ILE A 1 301 ? 17.900 80.661 -3.276 1.000 63.315 301 ILE A CA 1
ATOM 2327 C C . ILE A 1 301 ? 16.862 79.695 -3.836 1.000 55.891 301 ILE A C 1
ATOM 2328 O O . ILE A 1 301 ? 15.736 80.107 -4.072 1.000 66.126 301 ILE A O 1
ATOM 2333 N N . HIS A 1 302 ? 17.283 78.459 -4.082 1.000 55.012 302 HIS A N 1
ATOM 2334 C CA . HIS A 1 302 ? 16.423 77.322 -4.477 1.000 50.775 302 HIS A CA 1
ATOM 2335 C C . HIS A 1 302 ? 16.914 76.094 -3.710 1.000 48.566 302 HIS A C 1
ATOM 2336 O O . HIS A 1 302 ? 17.944 75.521 -4.102 1.000 49.356 302 HIS A O 1
ATOM 2343 N N . ARG A 1 303 ? 16.206 75.738 -2.644 1.000 46.340 303 ARG A N 1
ATOM 2344 C CA . ARG A 1 303 ? 16.548 74.607 -1.761 1.000 47.969 303 ARG A CA 1
ATOM 2345 C C . ARG A 1 303 ? 15.399 73.596 -1.745 1.000 47.253 303 ARG A C 1
ATOM 2346 O O . ARG A 1 303 ? 14.246 74.004 -1.506 1.000 49.232 303 ARG A O 1
ATOM 2354 N N . GLU A 1 304 ? 15.720 72.323 -1.980 1.000 43.808 304 GLU A N 1
ATOM 2355 C CA . GLU A 1 304 ? 14.784 71.183 -1.833 1.000 41.160 304 GLU A CA 1
ATOM 2356 C C . GLU A 1 304 ? 15.280 70.262 -0.723 1.000 40.697 304 GLU A C 1
ATOM 2357 O O . GLU A 1 304 ? 16.502 70.141 -0.523 1.000 41.360 304 GLU A O 1
ATOM 2363 N N . ASN A 1 305 ? 14.345 69.650 -0.007 1.000 40.818 305 ASN A N 1
ATOM 2364 C CA . ASN A 1 305 ? 14.652 68.750 1.131 1.000 38.757 305 ASN A CA 1
ATOM 2365 C C . ASN A 1 305 ? 13.708 67.559 1.082 1.000 38.528 305 ASN A C 1
ATOM 2366 O O . ASN A 1 305 ? 12.543 67.719 0.716 1.000 45.561 305 ASN A O 1
ATOM 2371 N N . ILE A 1 306 ? 14.219 66.396 1.441 1.000 39.513 306 ILE A N 1
ATOM 2372 C CA . ILE A 1 306 ? 13.396 65.197 1.730 1.000 37.876 306 ILE A CA 1
ATOM 2373 C C . ILE A 1 306 ? 13.398 65.020 3.247 1.000 38.586 306 ILE A C 1
ATOM 2374 O O . ILE A 1 306 ? 14.479 64.825 3.828 1.000 40.679 306 ILE A O 1
ATOM 2379 N N . HIS A 1 307 ? 12.224 65.105 3.865 1.000 40.573 307 HIS A N 1
ATOM 2380 C CA . HIS A 1 307 ? 12.049 65.054 5.335 1.000 38.757 307 HIS A CA 1
ATOM 2381 C C . HIS A 1 307 ? 11.571 63.666 5.771 1.000 36.325 307 HIS A C 1
ATOM 2382 O O . HIS A 1 307 ? 11.535 63.389 6.990 1.000 34.694 307 HIS A O 1
ATOM 2389 N N . GLY A 1 308 ? 11.197 62.799 4.836 1.000 33.651 308 GLY A N 1
ATOM 2390 C CA . GLY A 1 308 ? 10.647 61.505 5.256 1.000 31.675 308 GLY A CA 1
ATOM 2391 C C . GLY A 1 308 ? 10.470 60.571 4.088 1.000 33.133 308 GLY A C 1
ATOM 2392 O O . GLY A 1 308 ? 10.301 61.063 2.957 1.000 29.756 308 GLY A O 1
ATOM 2393 N N . VAL A 1 309 ? 10.539 59.266 4.366 1.000 32.643 309 VAL A N 1
ATOM 2394 C CA . VAL A 1 309 ? 10.285 58.212 3.363 1.000 31.075 309 VAL A CA 1
ATOM 2395 C C . VAL A 1 309 ? 9.308 57.238 3.990 1.000 31.193 309 VAL A C 1
ATOM 2396 O O . VAL A 1 309 ? 9.555 56.841 5.124 1.000 32.591 309 VAL A O 1
ATOM 2400 N N . LEU A 1 310 ? 8.257 56.884 3.261 1.000 32.438 310 LEU A N 1
ATOM 2401 C CA . LEU A 1 310 ? 7.219 55.942 3.739 1.000 36.286 310 LEU A CA 1
ATOM 2402 C C . LEU A 1 310 ? 7.076 54.851 2.698 1.000 38.381 310 LEU A C 1
ATOM 2403 O O . LEU A 1 310 ? 6.391 55.034 1.697 1.000 41.702 310 LEU A O 1
ATOM 2408 N N . PRO A 1 311 ? 7.744 53.697 2.891 1.000 40.179 311 PRO A N 1
ATOM 2409 C CA . PRO A 1 311 ? 7.575 52.576 1.979 1.000 40.355 311 PRO A CA 1
ATOM 2410 C C . PRO A 1 311 ? 6.372 51.719 2.394 1.000 40.823 311 PRO A C 1
ATOM 2411 O O . PRO A 1 311 ? 6.236 51.399 3.572 1.000 42.447 311 PRO A O 1
ATOM 2415 N N . THR A 1 312 ? 5.540 51.390 1.407 1.000 39.499 312 THR A N 1
ATOM 2416 C CA . THR A 1 312 ? 4.361 50.511 1.553 1.000 42.226 312 THR A CA 1
ATOM 2417 C C . THR A 1 312 ? 4.623 49.238 0.753 1.000 42.226 312 THR A C 1
ATOM 2418 O O . THR A 1 312 ? 4.914 49.338 -0.445 1.000 40.507 312 THR A O 1
ATOM 2422 N N . TYR A 1 313 ? 4.528 48.086 1.418 1.000 41.942 313 TYR A N 1
ATOM 2423 C CA . TYR A 1 313 ? 4.827 46.775 0.806 1.000 40.644 313 TYR A CA 1
ATOM 2424 C C . TYR A 1 313 ? 3.512 46.080 0.473 1.000 42.900 313 TYR A C 1
ATOM 2425 O O . TYR A 1 313 ? 2.425 46.498 0.908 1.000 47.429 313 TYR A O 1
ATOM 2434 N N . ASN A 1 314 ? 3.639 45.022 -0.311 1.000 47.358 314 ASN A N 1
ATOM 2435 C CA . ASN A 1 314 ? 2.514 44.343 -0.991 1.000 42.929 314 ASN A CA 1
ATOM 2436 C C . ASN A 1 314 ? 1.562 43.732 0.036 1.000 45.887 314 ASN A C 1
ATOM 2437 O O . ASN A 1 314 ? 0.428 43.422 -0.353 1.000 44.011 314 ASN A O 1
ATOM 2442 N N . GLY A 1 315 ? 1.995 43.548 1.286 1.000 46.803 315 GLY A N 1
ATOM 2443 C CA . GLY A 1 315 ? 1.120 42.954 2.306 1.000 42.410 315 GLY A CA 1
ATOM 2444 C C . GLY A 1 315 ? 1.777 42.892 3.651 1.000 42.708 315 GLY A C 1
ATOM 2445 O O . GLY A 1 315 ? 2.888 43.406 3.800 1.000 45.005 315 GLY A O 1
ATOM 2446 N N . GLY A 1 316 ? 1.088 42.261 4.592 1.000 47.216 316 GLY A N 1
ATOM 2447 C CA . GLY A 1 316 ? 1.517 42.154 5.993 1.000 45.271 316 GLY A CA 1
ATOM 2448 C C . GLY A 1 316 ? 2.354 40.902 6.191 1.000 40.668 316 GLY A C 1
ATOM 2449 O O . GLY A 1 316 ? 2.826 40.314 5.226 1.000 43.029 316 GLY A O 1
ATOM 2450 N N . PRO A 1 317 ? 2.549 40.450 7.445 1.000 40.115 317 PRO A N 1
ATOM 2451 C CA . PRO A 1 317 ? 1.961 41.090 8.624 1.000 41.247 317 PRO A CA 1
ATOM 2452 C C . PRO A 1 317 ? 2.656 42.346 9.183 1.000 45.445 317 PRO A C 1
ATOM 2453 O O . PRO A 1 317 ? 2.098 42.972 10.103 1.000 48.932 317 PRO A O 1
ATOM 2457 N N . THR A 1 318 ? 3.822 42.703 8.639 1.000 40.805 318 THR A N 1
ATOM 2458 C CA . THR A 1 318 ? 4.575 43.913 9.049 1.000 40.407 318 THR A CA 1
ATOM 2459 C C . THR A 1 318 ? 3.757 45.153 8.681 1.000 42.645 318 THR A C 1
ATOM 2460 O O . THR A 1 318 ? 3.092 45.146 7.616 1.000 40.355 318 THR A O 1
ATOM 2464 N N . ILE A 1 319 ? 3.784 46.152 9.567 1.000 45.132 319 ILE A N 1
ATOM 2465 C CA . ILE A 1 319 ? 3.098 47.463 9.406 1.000 43.153 319 ILE A CA 1
ATOM 2466 C C . ILE A 1 319 ? 4.185 48.517 9.287 1.000 40.107 319 ILE A C 1
ATOM 2467 O O . ILE A 1 319 ? 5.010 48.600 10.198 1.000 43.276 319 ILE A O 1
ATOM 2472 N N . THR A 1 320 ? 4.202 49.273 8.196 1.000 38.052 320 THR A N 1
ATOM 2473 C CA . THR A 1 320 ? 5.292 50.245 7.923 1.000 43.460 320 THR A CA 1
ATOM 2474 C C . THR A 1 320 ? 4.754 51.654 8.131 1.000 40.081 320 THR A C 1
ATOM 2475 O O . THR A 1 320 ? 3.673 51.915 7.662 1.000 46.019 320 THR A O 1
ATOM 2479 N N . GLY A 1 321 ? 5.521 52.514 8.791 1.000 40.786 321 GLY A N 1
ATOM 2480 C CA . GLY A 1 321 ? 5.202 53.944 8.908 1.000 39.626 321 GLY A CA 1
ATOM 2481 C C . GLY A 1 321 ? 6.315 54.844 8.389 1.000 37.731 321 GLY A C 1
ATOM 2482 O O . GLY A 1 321 ? 7.239 54.363 7.717 1.000 39.447 321 GLY A O 1
ATOM 2483 N N . TRP A 1 322 ? 6.221 56.132 8.705 1.000 37.870 322 TRP A N 1
ATOM 2484 C CA . TRP A 1 322 ? 7.200 57.174 8.303 1.000 38.918 322 TRP A CA 1
ATOM 2485 C C . TRP A 1 322 ? 8.580 56.890 8.922 1.000 36.941 322 TRP A C 1
ATOM 2486 O O . TRP A 1 322 ? 8.697 56.554 10.113 1.000 36.649 322 TRP A O 1
ATOM 2497 N N . ILE A 1 323 ? 9.602 56.978 8.088 1.000 36.349 323 ILE A N 1
ATOM 2498 C CA . ILE A 1 323 ? 11.009 57.106 8.523 1.000 33.809 323 ILE A CA 1
ATOM 2499 C C . ILE A 1 323 ? 11.362 58.561 8.293 1.000 34.538 323 ILE A C 1
ATOM 2500 O O . ILE A 1 323 ? 11.351 58.990 7.122 1.000 33.754 323 ILE A O 1
ATOM 2505 N N . GLY A 1 324 ? 11.659 59.276 9.368 1.000 36.086 324 GLY A N 1
ATOM 2506 C CA . GLY A 1 324 ? 11.586 60.742 9.387 1.000 38.294 324 GLY A CA 1
ATOM 2507 C C . GLY A 1 324 ? 10.187 61.170 9.786 1.000 40.139 324 GLY A C 1
ATOM 2508 O O . GLY A 1 324 ? 9.720 60.722 10.866 1.000 40.042 324 GLY A O 1
ATOM 2509 N N . ASN A 1 325 ? 9.529 61.992 8.964 1.000 41.368 325 ASN A N 1
ATOM 2510 C CA . ASN A 1 325 ? 8.139 62.446 9.254 1.000 44.516 325 ASN A CA 1
ATOM 2511 C C . ASN A 1 325 ? 7.425 62.826 7.965 1.000 42.116 325 ASN A C 1
ATOM 2512 O O . ASN A 1 325 ? 8.089 63.051 6.945 1.000 38.865 325 ASN A O 1
ATOM 2517 N N . GLY A 1 326 ? 6.100 62.877 8.033 1.000 43.253 326 GLY A N 1
ATOM 2518 C CA . GLY A 1 326 ? 5.254 63.278 6.895 1.000 45.082 326 GLY A CA 1
ATOM 2519 C C . GLY A 1 326 ? 4.578 64.608 7.164 1.000 45.832 326 GLY A C 1
ATOM 2520 O O . GLY A 1 326 ? 3.500 64.845 6.610 1.000 51.330 326 GLY A O 1
ATOM 2521 N N . ARG A 1 327 ? 5.172 65.437 8.017 1.000 44.895 327 ARG A N 1
ATOM 2522 C CA . ARG A 1 327 ? 4.576 66.720 8.441 1.000 45.616 327 ARG A CA 1
ATOM 2523 C C . ARG A 1 327 ? 5.045 67.817 7.492 1.000 46.711 327 ARG A C 1
ATOM 2524 O O . ARG A 1 327 ? 6.159 67.747 6.975 1.000 49.153 327 ARG A O 1
ATOM 2532 N N . PHE A 1 328 ? 4.186 68.792 7.253 1.000 49.685 328 PHE A N 1
ATOM 2533 C CA . PHE A 1 328 ? 4.557 70.046 6.569 1.000 49.061 328 PHE A CA 1
ATOM 2534 C C . PHE A 1 328 ? 4.901 71.070 7.651 1.000 53.093 328 PHE A C 1
ATOM 2535 O O . PHE A 1 328 ? 4.088 71.334 8.518 1.000 55.709 328 PHE A O 1
ATOM 2543 N N . SER A 1 329 ? 6.133 71.566 7.641 1.000 71.388 329 SER A N 1
ATOM 2544 C CA . SER A 1 329 ? 6.631 72.592 8.593 1.000 79.565 329 SER A CA 1
ATOM 2545 C C . SER A 1 329 ? 6.832 73.895 7.832 1.000 91.298 329 SER A C 1
ATOM 2546 O O . SER A 1 329 ? 7.118 73.832 6.612 1.000 85.631 329 SER A O 1
ATOM 2549 N N . GLY A 1 330 ? 6.700 75.014 8.550 1.000 110.666 330 GLY A N 1
ATOM 2550 C CA . GLY A 1 330 ? 6.885 76.381 8.028 1.000 106.873 330 GLY A CA 1
ATOM 2551 C C . GLY A 1 330 ? 5.565 77.025 7.641 1.000 110.487 330 GLY A C 1
ATOM 2552 O O . GLY A 1 330 ? 5.594 78.211 7.289 1.000 116.117 330 GLY A O 1
ATOM 2553 N N . LEU A 1 331 ? 4.449 76.287 7.725 1.000 110.700 331 LEU A N 1
ATOM 2554 C CA . LEU A 1 331 ? 3.100 76.768 7.319 1.000 104.107 331 LEU A CA 1
ATOM 2555 C C . LEU A 1 331 ? 2.270 77.062 8.577 1.000 96.119 331 LEU A C 1
ATOM 2556 O O . LEU A 1 331 ? 1.260 77.782 8.439 1.000 96.090 331 LEU A O 1
ATOM 2561 N N . SER A 1 336 ? -5.677 72.385 9.188 1.000 109.384 336 SER A N 1
ATOM 2562 C CA . SER A 1 336 ? -6.572 71.273 9.605 1.000 126.397 336 SER A CA 1
ATOM 2563 C C . SER A 1 336 ? -5.727 70.024 9.873 1.000 130.379 336 SER A C 1
ATOM 2564 O O . SER A 1 336 ? -5.163 69.489 8.894 1.000 144.670 336 SER A O 1
ATOM 2567 N N . ASN A 1 337 ? -5.638 69.593 11.139 1.000 133.605 337 ASN A N 1
ATOM 2568 C CA . ASN A 1 337 ? -4.852 68.398 11.566 1.000 137.848 337 ASN A CA 1
ATOM 2569 C C . ASN A 1 337 ? -5.606 67.103 11.206 1.000 140.772 337 ASN A C 1
ATOM 2570 O O . ASN A 1 337 ? -4.936 66.146 10.767 1.000 131.368 337 ASN A O 1
ATOM 2575 N N . GLU A 1 338 ? -6.936 67.067 11.368 1.000 142.212 338 GLU A N 1
ATOM 2576 C CA . GLU A 1 338 ? -7.794 65.885 11.049 1.000 129.766 338 GLU A CA 1
ATOM 2577 C C . GLU A 1 338 ? -7.880 65.655 9.529 1.000 125.436 338 GLU A C 1
ATOM 2578 O O . GLU A 1 338 ? -8.280 64.536 9.138 1.000 124.312 338 GLU A O 1
ATOM 2584 N N . LEU A 1 339 ? -7.548 66.663 8.708 1.000 121.796 339 LEU A N 1
ATOM 2585 C CA . LEU A 1 339 ? -7.455 66.539 7.225 1.000 109.205 339 LEU A CA 1
ATOM 2586 C C . LEU A 1 339 ? -6.017 66.170 6.843 1.000 97.885 339 LEU A C 1
ATOM 2587 O O . LEU A 1 339 ? -5.071 66.692 7.464 1.000 81.791 339 LEU A O 1
ATOM 2592 N N . GLU A 1 340 ? -5.882 65.301 5.841 1.000 98.275 340 GLU A N 1
ATOM 2593 C CA . GLU A 1 340 ? -4.582 64.815 5.320 1.000 89.782 340 GLU A CA 1
ATOM 2594 C C . GLU A 1 340 ? -4.248 65.610 4.054 1.000 76.149 340 GLU A C 1
ATOM 2595 O O . GLU A 1 340 ? -4.819 65.319 2.979 1.000 68.574 340 GLU A O 1
ATOM 2601 N N . ILE A 1 341 ? -3.357 66.589 4.186 1.000 70.553 341 ILE A N 1
ATOM 2602 C CA . ILE A 1 341 ? -2.906 67.454 3.061 1.000 63.866 341 ILE A CA 1
ATOM 2603 C C . ILE A 1 341 ? -1.790 66.735 2.302 1.000 57.367 341 ILE A C 1
ATOM 2604 O O . ILE A 1 341 ? -0.793 66.368 2.941 1.000 62.039 341 ILE A O 1
ATOM 2609 N N . THR A 1 342 ? -1.947 66.552 0.989 1.000 49.232 342 THR A N 1
ATOM 2610 C CA . THR A 1 342 ? -0.916 65.928 0.128 1.000 48.206 342 THR A CA 1
ATOM 2611 C C . THR A 1 342 ? -0.038 66.977 -0.563 1.000 45.958 342 THR A C 1
ATOM 2612 O O . THR A 1 342 ? 1.087 66.634 -0.947 1.000 44.971 342 THR A O 1
ATOM 2616 N N . LYS A 1 343 ? -0.543 68.185 -0.779 1.000 48.206 343 LYS A N 1
ATOM 2617 C CA . LYS A 1 343 ? 0.207 69.244 -1.496 1.000 50.153 343 LYS A CA 1
ATOM 2618 C C . LYS A 1 343 ? -0.300 70.615 -1.057 1.000 48.403 343 LYS A C 1
ATOM 2619 O O . LYS A 1 343 ? -1.515 70.781 -0.870 1.000 54.385 343 LYS A O 1
ATOM 2625 N N . ILE A 1 344 ? 0.621 71.558 -0.902 1.000 50.730 344 ILE A N 1
ATOM 2626 C CA . ILE A 1 344 ? 0.295 72.987 -0.667 1.000 51.504 344 ILE A CA 1
ATOM 2627 C C . ILE A 1 344 ? 1.387 73.858 -1.302 1.000 52.154 344 ILE A C 1
ATOM 2628 O O . ILE A 1 344 ? 2.578 73.685 -0.934 1.000 47.853 344 ILE A O 1
ATOM 2633 N N . LYS A 1 345 ? 0.980 74.694 -2.269 1.000 52.625 345 LYS A N 1
ATOM 2634 C CA . LYS A 1 345 ? 1.790 75.744 -2.925 1.000 50.935 345 LYS A CA 1
ATOM 2635 C C . LYS A 1 345 ? 1.524 77.083 -2.247 1.000 52.256 345 LYS A C 1
ATOM 2636 O O . LYS A 1 345 ? 0.391 77.304 -1.788 1.000 53.630 345 LYS A O 1
ATOM 2642 N N . GLN A 1 346 ? 2.513 77.970 -2.262 1.000 46.642 346 GLN A N 1
ATOM 2643 C CA . GLN A 1 346 ? 2.408 79.302 -1.642 1.000 46.274 346 GLN A CA 1
ATOM 2644 C C . GLN A 1 346 ? 3.229 80.259 -2.473 1.000 47.411 346 GLN A C 1
ATOM 2645 O O . GLN A 1 346 ? 4.388 79.960 -2.708 1.000 57.573 346 GLN A O 1
ATOM 2651 N N . GLU A 1 347 ? 2.628 81.355 -2.908 1.000 52.693 347 GLU A N 1
ATOM 2652 C CA . GLU A 1 347 ? 3.350 82.480 -3.544 1.000 54.004 347 GLU A CA 1
ATOM 2653 C C . GLU A 1 347 ? 3.114 83.691 -2.652 1.000 53.322 347 GLU A C 1
ATOM 2654 O O . GLU A 1 347 ? 1.958 83.918 -2.268 1.000 50.306 347 GLU A O 1
ATOM 2660 N N . ILE A 1 348 ? 4.191 84.371 -2.270 1.000 51.919 348 ILE A N 1
ATOM 2661 C CA . ILE A 1 348 ? 4.141 85.503 -1.310 1.000 54.078 348 ILE A CA 1
ATOM 2662 C C . ILE A 1 348 ? 4.871 86.692 -1.931 1.000 58.747 348 ILE A C 1
ATOM 2663 O O . ILE A 1 348 ? 6.030 86.524 -2.370 1.000 59.710 348 ILE A O 1
ATOM 2668 N N . THR A 1 349 ? 4.179 87.833 -1.978 1.000 59.162 349 THR A N 1
ATOM 2669 C CA . THR A 1 349 ? 4.725 89.144 -2.377 1.000 58.931 349 THR A CA 1
ATOM 2670 C C . THR A 1 349 ? 4.792 90.020 -1.130 1.000 61.876 349 THR A C 1
ATOM 2671 O O . THR A 1 349 ? 3.847 89.965 -0.326 1.000 60.820 349 THR A O 1
ATOM 2675 N N . TYR A 1 350 ? 5.885 90.773 -0.996 1.000 70.632 350 TYR A N 1
ATOM 2676 C CA . TYR A 1 350 ? 6.205 91.632 0.168 1.000 77.436 350 TYR A CA 1
ATOM 2677 C C . TYR A 1 350 ? 6.309 93.085 -0.287 1.000 89.519 350 TYR A C 1
ATOM 2678 O O . TYR A 1 350 ? 6.477 93.362 -1.502 1.000 90.677 350 TYR A O 1
ATOM 2687 N N . ASN A 1 351 ? 6.244 93.983 0.694 1.000 101.486 351 ASN A N 1
ATOM 2688 C CA . ASN A 1 351 ? 6.480 95.434 0.498 1.000 109.745 351 ASN A CA 1
ATOM 2689 C C . ASN A 1 351 ? 7.927 95.627 0.051 1.000 114.177 351 ASN A C 1
ATOM 2690 O O . ASN A 1 351 ? 8.809 94.949 0.614 1.000 108.458 351 ASN A O 1
ATOM 2695 N N . ASP A 1 352 ? 8.144 96.527 -0.910 1.000 131.403 352 ASP A N 1
ATOM 2696 C CA . ASP A 1 352 ? 9.468 96.781 -1.541 1.000 146.089 352 ASP A CA 1
ATOM 2697 C C . ASP A 1 352 ? 10.487 97.218 -0.474 1.000 153.487 352 ASP A C 1
ATOM 2698 O O . ASP A 1 352 ? 11.674 96.840 -0.600 1.000 143.351 352 ASP A O 1
ATOM 2703 N N . LYS A 1 353 ? 10.048 97.987 0.529 1.000 151.687 353 LYS A N 1
ATOM 2704 C CA . LYS A 1 353 ? 10.921 98.531 1.602 1.000 140.770 353 LYS A CA 1
ATOM 2705 C C . LYS A 1 353 ? 10.299 98.230 2.972 1.000 130.002 353 LYS A C 1
ATOM 2706 O O . LYS A 1 353 ? 11.003 97.600 3.780 1.000 116.867 353 LYS A O 1
ATOM 2712 N N . ILE A 1 360 ? 16.340 86.222 5.338 1.000 104.610 360 ILE A N 1
ATOM 2713 C CA . ILE A 1 360 ? 15.871 85.450 4.144 1.000 112.674 360 ILE A CA 1
ATOM 2714 C C . ILE A 1 360 ? 14.391 85.116 4.332 1.000 113.477 360 ILE A C 1
ATOM 2715 O O . ILE A 1 360 ? 14.081 84.245 5.177 1.000 124.131 360 ILE A O 1
ATOM 2720 N N . VAL A 1 361 ? 13.525 85.754 3.546 1.000 103.089 361 VAL A N 1
ATOM 2721 C CA . VAL A 1 361 ? 12.050 85.565 3.633 1.000 101.417 361 VAL A CA 1
ATOM 2722 C C . VAL A 1 361 ? 11.595 84.799 2.388 1.000 89.337 361 VAL A C 1
ATOM 2723 O O . VAL A 1 361 ? 12.055 85.090 1.278 1.000 88.347 361 VAL A O 1
ATOM 2727 N N . PRO A 1 362 ? 10.713 83.780 2.542 1.000 73.369 362 PRO A N 1
ATOM 2728 C CA . PRO A 1 362 ? 10.246 82.986 1.402 1.000 71.790 362 PRO A CA 1
ATOM 2729 C C . PRO A 1 362 ? 9.271 83.725 0.473 1.000 66.808 362 PRO A C 1
ATOM 2730 O O . PRO A 1 362 ? 8.358 84.339 0.998 1.000 73.430 362 PRO A O 1
ATOM 2734 N N . ALA A 1 363 ? 9.460 83.603 -0.853 1.000 62.207 363 ALA A N 1
ATOM 2735 C CA . ALA A 1 363 ? 8.551 84.094 -1.926 1.000 58.496 363 ALA A CA 1
ATOM 2736 C C . ALA A 1 363 ? 7.749 82.951 -2.564 1.000 55.159 363 ALA A C 1
ATOM 2737 O O . ALA A 1 363 ? 6.626 83.193 -3.014 1.000 50.272 363 ALA A O 1
ATOM 2739 N N . ALA A 1 364 ? 8.319 81.754 -2.665 1.000 55.788 364 ALA A N 1
ATOM 2740 C CA . ALA A 1 364 ? 7.599 80.554 -3.153 1.000 54.004 364 ALA A CA 1
ATOM 2741 C C . ALA A 1 364 ? 7.980 79.359 -2.279 1.000 53.480 364 ALA A C 1
ATOM 2742 O O . ALA A 1 364 ? 9.187 79.134 -2.081 1.000 61.597 364 ALA A O 1
ATOM 2744 N N . THR A 1 365 ? 6.987 78.662 -1.722 1.000 49.330 365 THR A N 1
ATOM 2745 C CA . THR A 1 365 ? 7.204 77.393 -0.999 1.000 46.350 365 THR A CA 1
ATOM 2746 C C . THR A 1 365 ? 6.264 76.328 -1.543 1.000 47.593 365 THR A C 1
ATOM 2747 O O . THR A 1 365 ? 5.114 76.639 -1.952 1.000 47.693 365 THR A O 1
ATOM 2751 N N . ARG A 1 366 ? 6.766 75.103 -1.540 1.000 47.032 366 ARG A N 1
ATOM 2752 C CA . ARG A 1 366 ? 6.013 73.925 -2.001 1.000 46.656 366 ARG A CA 1
ATOM 2753 C C . ARG A 1 366 ? 6.257 72.803 -1.000 1.000 45.340 366 ARG A C 1
ATOM 2754 O O . ARG A 1 366 ? 7.416 72.576 -0.641 1.000 45.271 366 ARG A O 1
ATOM 2762 N N . ASN A 1 367 ? 5.177 72.201 -0.511 1.000 44.018 367 ASN A N 1
ATOM 2763 C CA . ASN A 1 367 ? 5.234 71.034 0.387 1.000 41.097 367 ASN A CA 1
ATOM 2764 C C . ASN A 1 367 ? 4.369 69.982 -0.276 1.000 43.576 367 ASN A C 1
ATOM 2765 O O . ASN A 1 367 ? 3.228 70.300 -0.577 1.000 47.695 367 ASN A O 1
ATOM 2770 N N . GLU A 1 368 ? 4.920 68.801 -0.550 1.000 42.860 368 GLU A N 1
ATOM 2771 C CA . GLU A 1 368 ? 4.191 67.776 -1.329 1.000 42.734 368 GLU A CA 1
ATOM 2772 C C . GLU A 1 368 ? 4.596 66.375 -0.853 1.000 44.126 368 GLU A C 1
ATOM 2773 O O . GLU A 1 368 ? 5.782 66.154 -0.543 1.000 43.055 368 GLU A O 1
ATOM 2779 N N . ILE A 1 369 ? 3.621 65.470 -0.769 1.000 41.165 369 ILE A N 1
ATOM 2780 C CA . ILE A 1 369 ? 3.881 64.016 -0.651 1.000 39.750 369 ILE A CA 1
ATOM 2781 C C . ILE A 1 369 ? 4.049 63.476 -2.078 1.000 42.371 369 ILE A C 1
ATOM 2782 O O . ILE A 1 369 ? 3.031 63.431 -2.810 1.000 37.212 369 ILE A O 1
ATOM 2787 N N . LEU A 1 370 ? 5.299 63.139 -2.462 1.000 40.515 370 LEU A N 1
ATOM 2788 C CA . LEU A 1 370 ? 5.608 62.520 -3.774 1.000 39.768 370 LEU A CA 1
ATOM 2789 C C . LEU A 1 370 ? 5.418 61.015 -3.637 1.000 38.386 370 LEU A C 1
ATOM 2790 O O . LEU A 1 370 ? 5.756 60.476 -2.573 1.000 39.115 370 LEU A O 1
ATOM 2795 N N . THR A 1 371 ? 4.861 60.382 -4.667 1.000 39.842 371 THR A N 1
ATOM 2796 C CA . THR A 1 371 ? 4.597 58.921 -4.684 1.000 39.610 371 THR A CA 1
ATOM 2797 C C . THR A 1 371 ? 5.259 58.293 -5.906 1.000 38.620 371 THR A C 1
ATOM 2798 O O . THR A 1 371 ? 5.045 58.779 -7.024 1.000 44.413 371 THR A O 1
ATOM 2802 N N . ALA A 1 372 ? 6.063 57.262 -5.681 1.000 39.110 372 ALA A N 1
ATOM 2803 C CA . ALA A 1 372 ? 6.608 56.399 -6.752 1.000 39.123 372 ALA A CA 1
ATOM 2804 C C . ALA A 1 372 ? 5.888 55.055 -6.664 1.000 38.723 372 ALA A C 1
ATOM 2805 O O . ALA A 1 372 ? 5.990 54.395 -5.611 1.000 42.684 372 ALA A O 1
ATOM 2807 N N . THR A 1 373 ? 5.127 54.705 -7.697 1.000 38.757 373 THR A N 1
ATOM 2808 C CA . THR A 1 373 ? 4.254 53.515 -7.685 1.000 40.858 373 THR A CA 1
ATOM 2809 C C . THR A 1 373 ? 4.884 52.453 -8.574 1.000 40.247 373 THR A C 1
ATOM 2810 O O . THR A 1 373 ? 5.236 52.783 -9.730 1.000 40.036 373 THR A O 1
ATOM 2814 N N . VAL A 1 374 ? 5.028 51.241 -8.039 1.000 41.597 374 VAL A N 1
ATOM 2815 C CA . VAL A 1 374 ? 5.567 50.071 -8.787 1.000 42.047 374 VAL A CA 1
ATOM 2816 C C . VAL A 1 374 ? 4.510 49.690 -9.805 1.000 47.148 374 VAL A C 1
ATOM 2817 O O . VAL A 1 374 ? 3.319 49.654 -9.496 1.000 45.895 374 VAL A O 1
ATOM 2821 N N . PRO A 1 375 ? 4.902 49.442 -11.065 1.000 52.788 375 PRO A N 1
ATOM 2822 C CA . PRO A 1 375 ? 3.927 49.058 -12.075 1.000 53.780 375 PRO A CA 1
ATOM 2823 C C . PRO A 1 375 ? 3.289 47.701 -11.727 1.000 55.317 375 PRO A C 1
ATOM 2824 O O . PRO A 1 375 ? 3.910 46.858 -11.094 1.000 47.629 375 PRO A O 1
ATOM 2828 N N . THR A 1 376 ? 2.014 47.563 -12.086 1.000 59.702 376 THR A N 1
ATOM 2829 C CA . THR A 1 376 ? 1.245 46.298 -11.991 1.000 61.707 376 THR A CA 1
ATOM 2830 C C . THR A 1 376 ? 1.381 45.579 -13.335 1.000 64.216 376 THR A C 1
ATOM 2831 O O . THR A 1 376 ? 0.740 45.997 -14.312 1.000 60.691 376 THR A O 1
ATOM 2835 N N . SER A 1 377 ? 2.235 44.565 -13.377 1.000 60.802 377 SER A N 1
ATOM 2836 C CA . SER A 1 377 ? 2.521 43.778 -14.592 1.000 59.828 377 SER A CA 1
ATOM 2837 C C . SER A 1 377 ? 3.006 42.410 -14.148 1.000 56.336 377 SER A C 1
ATOM 2838 O O . SER A 1 377 ? 3.014 42.174 -12.937 1.000 53.991 377 SER A O 1
ATOM 2841 N N . ALA A 1 378 ? 3.392 41.566 -15.103 1.000 60.039 378 ALA A N 1
ATOM 2842 C CA . ALA A 1 378 ? 3.915 40.207 -14.850 1.000 64.547 378 ALA A CA 1
ATOM 2843 C C . ALA A 1 378 ? 5.257 40.314 -14.129 1.000 60.968 378 ALA A C 1
ATOM 2844 O O . ALA A 1 378 ? 5.706 39.293 -13.580 1.000 57.952 378 ALA A O 1
ATOM 2846 N N . ASP A 1 379 ? 5.874 41.502 -14.143 1.000 66.029 379 ASP A N 1
ATOM 2847 C CA . ASP A 1 379 ? 7.180 41.755 -13.481 1.000 59.610 379 ASP A CA 1
ATOM 2848 C C . ASP A 1 379 ? 7.066 42.984 -12.585 1.000 54.562 379 ASP A C 1
ATOM 2849 O O . ASP A 1 379 ? 7.688 44.014 -12.846 1.000 50.330 379 ASP A O 1
ATOM 2854 N N . PRO A 1 380 ? 6.304 42.907 -11.473 1.000 47.914 380 PRO A N 1
ATOM 2855 C CA . PRO A 1 380 ? 6.026 44.086 -10.658 1.000 46.474 380 PRO A CA 1
ATOM 2856 C C . PRO A 1 380 ? 7.207 44.494 -9.763 1.000 41.621 380 PRO A C 1
ATOM 2857 O O . PRO A 1 380 ? 7.107 44.459 -8.544 1.000 36.102 380 PRO A O 1
ATOM 2861 N N . PHE A 1 381 ? 8.300 44.900 -10.392 1.000 41.129 381 PHE A N 1
ATOM 2862 C CA . PHE A 1 381 ? 9.499 45.368 -9.667 1.000 42.581 381 PHE A CA 1
ATOM 2863 C C . PHE A 1 381 ? 10.182 46.486 -10.437 1.000 41.671 381 PHE A C 1
ATOM 2864 O O . PHE A 1 381 ? 10.209 46.435 -11.670 1.000 43.242 381 PHE A O 1
ATOM 2872 N N . PHE A 1 382 ? 10.760 47.432 -9.713 1.000 38.918 382 PHE A N 1
ATOM 2873 C CA . PHE A 1 382 ? 11.698 48.404 -10.307 1.000 40.407 382 PHE A CA 1
ATOM 2874 C C . PHE A 1 382 ? 13.013 47.686 -10.579 1.000 39.655 382 PHE A C 1
ATOM 2875 O O . PHE A 1 382 ? 13.377 46.830 -9.775 1.000 42.916 382 PHE A O 1
ATOM 2883 N N . LYS A 1 383 ? 13.701 48.028 -11.665 1.000 42.521 383 LYS A N 1
ATOM 2884 C CA . LYS A 1 383 ? 15.045 47.454 -11.990 1.000 46.871 383 LYS A CA 1
ATOM 2885 C C . LYS A 1 383 ? 16.146 48.428 -11.557 1.000 42.837 383 LYS A C 1
ATOM 2886 O O . LYS A 1 383 ? 16.977 48.053 -10.752 1.000 38.926 383 LYS A O 1
ATOM 2892 N N . THR A 1 384 ? 16.132 49.639 -12.099 1.000 43.153 384 THR A N 1
ATOM 2893 C CA . THR A 1 384 ? 17.175 50.664 -11.901 1.000 41.831 384 THR A CA 1
ATOM 2894 C C . THR A 1 384 ? 16.534 51.894 -11.254 1.000 43.545 384 THR A C 1
ATOM 2895 O O . THR A 1 384 ? 15.295 51.950 -11.118 1.000 40.863 384 THR A O 1
ATOM 2899 N N . ALA A 1 385 ? 17.380 52.848 -10.878 1.000 44.621 385 ALA A N 1
ATOM 2900 C CA . ALA A 1 385 ? 16.979 54.134 -10.290 1.000 40.260 385 ALA A CA 1
ATOM 2901 C C . ALA A 1 385 ? 18.040 55.177 -10.634 1.000 39.555 385 ALA A C 1
ATOM 2902 O O . ALA A 1 385 ? 19.212 54.801 -10.879 1.000 40.115 385 ALA A O 1
ATOM 2904 N N . ASP A 1 386 ? 17.602 56.430 -10.701 1.000 36.636 386 ASP A N 1
ATOM 2905 C CA . ASP A 1 386 ? 18.457 57.610 -10.939 1.000 33.925 386 ASP A CA 1
ATOM 2906 C C . ASP A 1 386 ? 18.037 58.629 -9.891 1.000 33.241 386 ASP A C 1
ATOM 2907 O O . ASP A 1 386 ? 17.128 59.427 -10.153 1.000 34.996 386 ASP A O 1
ATOM 2912 N N . ILE A 1 387 ? 18.668 58.532 -8.729 1.000 33.280 387 ILE A N 1
ATOM 2913 C CA . ILE A 1 387 ? 18.431 59.408 -7.562 1.000 32.914 387 ILE A CA 1
ATOM 2914 C C . ILE A 1 387 ? 19.738 60.116 -7.250 1.000 35.996 387 ILE A C 1
ATOM 2915 O O . ILE A 1 387 ? 20.767 59.431 -7.080 1.000 39.378 387 ILE A O 1
ATOM 2920 N N . ASN A 1 388 ? 19.682 61.435 -7.120 1.000 37.426 388 ASN A N 1
ATOM 2921 C CA . ASN A 1 388 ? 20.879 62.226 -6.763 1.000 36.560 388 ASN A CA 1
ATOM 2922 C C . ASN A 1 388 ? 20.482 63.463 -5.949 1.000 36.241 388 ASN A C 1
ATOM 2923 O O . ASN A 1 388 ? 19.381 64.014 -6.155 1.000 33.312 388 ASN A O 1
ATOM 2928 N N . TRP A 1 389 ? 21.375 63.848 -5.039 1.000 36.446 389 TRP A N 1
ATOM 2929 C CA . TRP A 1 389 ? 21.326 65.108 -4.274 1.000 37.189 389 TRP A CA 1
ATOM 2930 C C . TRP A 1 389 ? 22.575 65.920 -4.578 1.000 39.747 389 TRP A C 1
ATOM 2931 O O . TRP A 1 389 ? 23.666 65.352 -4.580 1.000 47.435 389 TRP A O 1
ATOM 2942 N N . LYS A 1 390 ? 22.406 67.211 -4.831 1.000 43.695 390 LYS A N 1
ATOM 2943 C CA . LYS A 1 390 ? 23.533 68.085 -5.224 1.000 47.972 390 LYS A CA 1
ATOM 2944 C C . LYS A 1 390 ? 23.469 69.388 -4.434 1.000 47.211 390 LYS A C 1
ATOM 2945 O O . LYS A 1 390 ? 22.442 70.046 -4.449 1.000 44.976 390 LYS A O 1
ATOM 2951 N N . TYR A 1 391 ? 24.575 69.730 -3.795 1.000 52.527 391 TYR A N 1
ATOM 2952 C CA . TYR A 1 391 ? 24.804 71.005 -3.085 1.000 53.928 391 TYR A CA 1
ATOM 2953 C C . TYR A 1 391 ? 25.791 71.818 -3.929 1.000 52.859 391 TYR A C 1
ATOM 2954 O O . TYR A 1 391 ? 26.933 71.372 -4.146 1.000 55.967 391 TYR A O 1
ATOM 2963 N N . PHE A 1 392 ? 25.324 72.949 -4.451 1.000 54.986 392 PHE A N 1
ATOM 2964 C CA . PHE A 1 392 ? 26.117 73.936 -5.224 1.000 56.759 392 PHE A CA 1
ATOM 2965 C C . PHE A 1 392 ? 26.637 75.013 -4.276 1.000 65.282 392 PHE A C 1
ATOM 2966 O O . PHE A 1 392 ? 25.826 75.770 -3.702 1.000 74.625 392 PHE A O 1
ATOM 2974 N N . SER A 1 393 ? 27.956 75.098 -4.130 1.000 72.493 393 SER A N 1
ATOM 2975 C CA . SER A 1 393 ? 28.618 76.121 -3.287 1.000 76.485 393 SER A CA 1
ATOM 2976 C C . SER A 1 393 ? 28.246 77.496 -3.843 1.000 76.670 393 SER A C 1
ATOM 2977 O O . SER A 1 393 ? 28.169 77.666 -5.065 1.000 63.658 393 SER A O 1
ATOM 2980 N N . PRO A 1 394 ? 27.988 78.521 -2.994 1.000 78.602 394 PRO A N 1
ATOM 2981 C CA . PRO A 1 394 ? 28.157 78.438 -1.533 1.000 83.607 394 PRO A CA 1
ATOM 2982 C C . PRO A 1 394 ? 26.970 77.927 -0.692 1.000 89.558 394 PRO A C 1
ATOM 2983 O O . PRO A 1 394 ? 27.077 77.947 0.524 1.000 88.221 394 PRO A O 1
ATOM 2987 N N . GLY A 1 395 ? 25.871 77.510 -1.331 1.000 91.058 395 GLY A N 1
ATOM 2988 C CA . GLY A 1 395 ? 24.717 76.899 -0.640 1.000 78.046 395 GLY A CA 1
ATOM 2989 C C . GLY A 1 395 ? 23.382 77.543 -0.983 1.000 75.622 395 GLY A C 1
ATOM 2990 O O . GLY A 1 395 ? 22.402 77.312 -0.227 1.000 70.664 395 GLY A O 1
ATOM 2991 N N . LEU A 1 396 ? 23.310 78.305 -2.078 1.000 74.248 396 LEU A N 1
ATOM 2992 C CA . LEU A 1 396 ? 22.031 78.905 -2.549 1.000 73.332 396 LEU A CA 1
ATOM 2993 C C . LEU A 1 396 ? 21.177 77.823 -3.221 1.000 67.842 396 LEU A C 1
ATOM 2994 O O . LEU A 1 396 ? 20.025 77.652 -2.809 1.000 66.874 396 LEU A O 1
ATOM 2999 N N . TYR A 1 397 ? 21.728 77.105 -4.200 1.000 64.729 397 TYR A N 1
ATOM 3000 C CA . TYR A 1 397 ? 21.055 75.958 -4.856 1.000 57.070 397 TYR A CA 1
ATOM 3001 C C . TYR A 1 397 ? 21.386 74.677 -4.093 1.000 56.238 397 TYR A C 1
ATOM 3002 O O . TYR A 1 397 ? 22.521 74.478 -3.691 1.000 57.531 397 TYR A O 1
ATOM 3011 N N . SER A 1 398 ? 20.392 73.824 -3.894 1.000 55.841 398 SER A N 1
ATOM 3012 C CA . SER A 1 398 ? 20.584 72.427 -3.443 1.000 52.733 398 SER A CA 1
ATOM 3013 C C . SER A 1 398 ? 19.269 71.697 -3.685 1.000 50.259 398 SER A C 1
ATOM 3014 O O . SER A 1 398 ? 18.228 72.224 -3.269 1.000 52.701 398 SER A O 1
ATOM 3017 N N . GLY A 1 399 ? 19.313 70.562 -4.372 1.000 47.308 399 GLY A N 1
ATOM 3018 C CA . GLY A 1 399 ? 18.081 69.927 -4.866 1.000 48.206 399 GLY A CA 1
ATOM 3019 C C . GLY A 1 399 ? 18.249 68.453 -5.088 1.000 39.434 399 GLY A C 1
ATOM 3020 O O . GLY A 1 399 ? 19.375 67.962 -4.934 1.000 34.962 399 GLY A O 1
ATOM 3021 N N . TRP A 1 400 ? 17.138 67.819 -5.453 1.000 37.076 400 TRP A N 1
ATOM 3022 C CA . TRP A 1 400 ? 16.981 66.356 -5.598 1.000 36.044 400 TRP A CA 1
ATOM 3023 C C . TRP A 1 400 ? 16.417 66.022 -6.980 1.000 36.628 400 TRP A C 1
ATOM 3024 O O . TRP A 1 400 ? 15.563 66.763 -7.474 1.000 37.802 400 TRP A O 1
ATOM 3035 N N . ASN A 1 401 ? 16.896 64.929 -7.559 1.000 37.191 401 ASN A N 1
ATOM 3036 C CA . ASN A 1 401 ? 16.243 64.207 -8.664 1.000 36.602 401 ASN A CA 1
ATOM 3037 C C . ASN A 1 401 ? 15.824 62.848 -8.117 1.000 36.152 401 ASN A C 1
ATOM 3038 O O . ASN A 1 401 ? 16.618 62.248 -7.424 1.000 41.444 401 ASN A O 1
ATOM 3043 N N . ILE A 1 402 ? 14.616 62.397 -8.418 1.000 38.718 402 ILE A N 1
ATOM 3044 C CA . ILE A 1 402 ? 14.117 61.046 -8.049 1.000 36.568 402 ILE A CA 1
ATOM 3045 C C . ILE A 1 402 ? 13.477 60.441 -9.290 1.000 38.865 402 ILE A C 1
ATOM 3046 O O . ILE A 1 402 ? 12.540 61.014 -9.828 1.000 45.266 402 ILE A O 1
ATOM 3051 N N . LYS A 1 403 ? 13.976 59.293 -9.704 1.000 42.484 403 LYS A N 1
ATOM 3052 C CA . LYS A 1 403 ? 13.525 58.593 -10.922 1.000 41.610 403 LYS A CA 1
ATOM 3053 C C . LYS A 1 403 ? 13.742 57.095 -10.725 1.000 41.768 403 LYS A C 1
ATOM 3054 O O . LYS A 1 403 ? 14.873 56.703 -10.434 1.000 41.813 403 LYS A O 1
ATOM 3060 N N . PHE A 1 404 ? 12.675 56.309 -10.824 1.000 41.110 404 PHE A N 1
ATOM 3061 C CA . PHE A 1 404 ? 12.726 54.832 -10.867 1.000 38.428 404 PHE A CA 1
ATOM 3062 C C . PHE A 1 404 ? 12.474 54.390 -12.304 1.000 38.089 404 PHE A C 1
ATOM 3063 O O . PHE A 1 404 ? 11.508 54.835 -12.930 1.000 44.237 404 PHE A O 1
ATOM 3071 N N . ASP A 1 405 ? 13.334 53.517 -12.817 1.000 40.629 405 ASP A N 1
ATOM 3072 C CA . ASP A 1 405 ? 13.238 53.031 -14.215 1.000 43.018 405 ASP A CA 1
ATOM 3073 C C . ASP A 1 405 ? 13.145 54.256 -15.136 1.000 41.639 405 ASP A C 1
ATOM 3074 O O . ASP A 1 405 ? 14.111 55.045 -15.167 1.000 46.171 405 ASP A O 1
ATOM 3079 N N . ASP A 1 406 ? 12.032 54.413 -15.845 1.000 42.913 406 ASP A N 1
ATOM 3080 C CA . ASP A 1 406 ? 11.838 55.503 -16.835 1.000 50.569 406 ASP A CA 1
ATOM 3081 C C . ASP A 1 406 ? 10.752 56.457 -16.338 1.000 47.785 406 ASP A C 1
ATOM 3082 O O . ASP A 1 406 ? 10.313 57.314 -17.118 1.000 50.759 406 ASP A O 1
ATOM 3087 N N . THR A 1 407 ? 10.378 56.355 -15.071 1.000 42.200 407 THR A N 1
ATOM 3088 C CA . THR A 1 407 ? 9.337 57.212 -14.474 1.000 45.621 407 THR A CA 1
ATOM 3089 C C . THR A 1 407 ? 9.958 58.310 -13.601 1.000 42.842 407 THR A C 1
ATOM 3090 O O . THR A 1 407 ? 10.538 58.013 -12.574 1.000 39.886 407 THR A O 1
ATOM 3094 N N . VAL A 1 408 ? 9.782 59.563 -13.983 1.000 43.655 408 VAL A N 1
ATOM 3095 C CA . VAL A 1 408 ? 10.312 60.704 -13.201 1.000 42.534 408 VAL A CA 1
ATOM 3096 C C . VAL A 1 408 ? 9.341 60.983 -12.066 1.000 41.744 408 VAL A C 1
ATOM 3097 O O . VAL A 1 408 ? 8.227 61.333 -12.372 1.000 44.976 408 VAL A O 1
ATOM 3101 N N . THR A 1 409 ? 9.770 60.813 -10.816 1.000 40.747 409 THR A N 1
ATOM 3102 C CA . THR A 1 409 ? 8.988 61.162 -9.612 1.000 37.839 409 THR A CA 1
ATOM 3103 C C . THR A 1 409 ? 9.227 62.630 -9.256 1.000 40.771 409 THR A C 1
ATOM 3104 O O . THR A 1 409 ? 8.263 63.302 -8.843 1.000 42.787 409 THR A O 1
ATOM 3108 N N . LEU A 1 410 ? 10.465 63.092 -9.388 1.000 41.347 410 LEU A N 1
ATOM 3109 C CA . LEU A 1 410 ? 10.875 64.487 -9.093 1.000 40.050 410 LEU A CA 1
ATOM 3110 C C . LEU A 1 410 ? 11.995 64.893 -10.039 1.000 40.336 410 LEU A C 1
ATOM 3111 O O . LEU A 1 410 ? 12.988 64.170 -10.126 1.000 41.550 410 LEU A O 1
ATOM 3116 N N . LYS A 1 411 ? 11.815 66.016 -10.720 1.000 45.266 411 LYS A N 1
ATOM 3117 C CA . LYS A 1 411 ? 12.888 66.738 -11.435 1.000 44.250 411 LYS A CA 1
ATOM 3118 C C . LYS A 1 411 ? 13.148 68.033 -10.675 1.000 44.792 411 LYS A C 1
ATOM 3119 O O . LYS A 1 411 ? 12.213 68.829 -10.556 1.000 51.075 411 LYS A O 1
ATOM 3125 N N . SER A 1 412 ? 14.372 68.211 -10.183 1.000 43.953 412 SER A N 1
ATOM 3126 C CA . SER A 1 412 ? 14.771 69.303 -9.267 1.000 42.708 412 SER A CA 1
ATOM 3127 C C . SER A 1 412 ? 14.318 70.640 -9.849 1.000 44.774 412 SER A C 1
ATOM 3128 O O . SER A 1 412 ? 14.642 70.899 -11.021 1.000 48.093 412 SER A O 1
ATOM 3131 N N . ARG A 1 413 ? 13.648 71.460 -9.035 1.000 43.316 413 ARG A N 1
ATOM 3132 C CA . ARG A 1 413 ? 13.259 72.852 -9.392 1.000 46.542 413 ARG A CA 1
ATOM 3133 C C . ARG A 1 413 ? 14.459 73.802 -9.218 1.000 47.935 413 ARG A C 1
ATOM 3134 O O . ARG A 1 413 ? 14.298 75.010 -9.370 1.000 47.540 413 ARG A O 1
ATOM 3142 N N . VAL A 1 414 ? 15.634 73.292 -8.880 1.000 49.817 414 VAL A N 1
ATOM 3143 C CA . VAL A 1 414 ? 16.878 74.103 -8.930 1.000 54.372 414 VAL A CA 1
ATOM 3144 C C . VAL A 1 414 ? 17.133 74.437 -10.394 1.000 53.914 414 VAL A C 1
ATOM 3145 O O . VAL A 1 414 ? 16.954 73.571 -11.244 1.000 56.865 414 VAL A O 1
ATOM 3149 N N . PRO A 1 415 ? 17.491 75.695 -10.742 1.000 58.625 415 PRO A N 1
ATOM 3150 C CA . PRO A 1 415 ? 17.674 76.082 -12.137 1.000 60.907 415 PRO A CA 1
ATOM 3151 C C . PRO A 1 415 ? 18.755 75.269 -12.864 1.000 68.253 415 PRO A C 1
ATOM 3152 O O . PRO A 1 415 ? 18.475 74.819 -13.973 1.000 82.889 415 PRO A O 1
ATOM 3156 N N . SER A 1 416 ? 19.933 75.088 -12.259 1.000 65.229 416 SER A N 1
ATOM 3157 C CA . SER A 1 416 ? 21.027 74.287 -12.874 1.000 70.866 416 SER A CA 1
ATOM 3158 C C . SER A 1 416 ? 20.650 72.800 -12.852 1.000 70.872 416 SER A C 1
ATOM 3159 O O . SER A 1 416 ? 19.791 72.396 -12.045 1.000 68.992 416 SER A O 1
ATOM 3162 N N . ILE A 1 417 ? 21.248 72.017 -13.750 1.000 77.283 417 ILE A N 1
ATOM 3163 C CA . ILE A 1 417 ? 20.877 70.589 -13.959 1.000 69.321 417 ILE A CA 1
ATOM 3164 C C . ILE A 1 417 ? 21.662 69.734 -12.961 1.000 61.589 417 ILE A C 1
ATOM 3165 O O . ILE A 1 417 ? 22.870 69.975 -12.748 1.000 59.518 417 ILE A O 1
ATOM 3170 N N . ILE A 1 418 ? 20.997 68.743 -12.389 1.000 53.120 418 ILE A N 1
ATOM 3171 C CA . ILE A 1 418 ? 21.646 67.835 -11.405 1.000 53.406 418 ILE A CA 1
ATOM 3172 C C . ILE A 1 418 ? 22.073 66.560 -12.125 1.000 50.664 418 ILE A C 1
ATOM 3173 O O . ILE A 1 418 ? 21.278 65.928 -12.811 1.000 50.535 418 ILE A O 1
ATOM 3178 N N . PRO A 1 419 ? 23.350 66.138 -12.014 1.000 49.248 419 PRO A N 1
ATOM 3179 C CA . PRO A 1 419 ? 23.842 65.042 -12.838 1.000 46.803 419 PRO A CA 1
ATOM 3180 C C . PRO A 1 419 ? 23.102 63.742 -12.507 1.000 43.166 419 PRO A C 1
ATOM 3181 O O . PRO A 1 419 ? 22.619 63.548 -11.388 1.000 39.057 419 PRO A O 1
ATOM 3185 N N . SER A 1 420 ? 23.065 62.862 -13.493 1.000 40.560 420 SER A N 1
ATOM 3186 C CA . SER A 1 420 ? 22.557 61.485 -13.349 1.000 39.278 420 SER A CA 1
ATOM 3187 C C . SER A 1 420 ? 23.400 60.711 -12.319 1.000 36.815 420 SER A C 1
ATOM 3188 O O . SER A 1 420 ? 24.623 60.854 -12.276 1.000 36.723 420 SER A O 1
ATOM 3191 N N . ASN A 1 421 ? 22.748 59.926 -11.478 1.000 37.891 421 ASN A N 1
ATOM 3192 C CA . ASN A 1 421 ? 23.422 59.011 -10.532 1.000 37.452 421 ASN A CA 1
ATOM 3193 C C . ASN A 1 421 ? 22.709 57.660 -10.614 1.000 39.497 421 ASN A C 1
ATOM 3194 O O . ASN A 1 421 ? 21.725 57.441 -9.883 1.000 44.321 421 ASN A O 1
ATOM 3199 N N . ILE A 1 422 ? 23.152 56.799 -11.523 1.000 38.641 422 ILE A N 1
ATOM 3200 C CA . ILE A 1 422 ? 22.415 55.552 -11.847 1.000 36.117 422 ILE A CA 1
ATOM 3201 C C . ILE A 1 422 ? 22.665 54.549 -10.726 1.000 34.436 422 ILE A C 1
ATOM 3202 O O . ILE A 1 422 ? 23.800 54.425 -10.304 1.000 38.086 422 ILE A O 1
ATOM 3207 N N . LEU A 1 423 ? 21.618 53.878 -10.266 1.000 34.478 423 LEU A N 1
ATOM 3208 C CA . LEU A 1 423 ? 21.715 52.771 -9.297 1.000 32.538 423 LEU A CA 1
ATOM 3209 C C . LEU A 1 423 ? 21.183 51.546 -10.011 1.000 34.091 423 LEU A C 1
ATOM 3210 O O . LEU A 1 423 ? 20.032 51.582 -10.452 1.000 37.952 423 LEU A O 1
ATOM 3215 N N . LYS A 1 424 ? 22.033 50.545 -10.184 1.000 37.697 424 LYS A N 1
ATOM 3216 C CA . LYS A 1 424 ? 21.665 49.267 -10.831 1.000 37.926 424 LYS A CA 1
ATOM 3217 C C . LYS A 1 424 ? 22.725 48.200 -10.521 1.000 38.065 424 LYS A C 1
ATOM 3218 O O . LYS A 1 424 ? 23.934 48.516 -10.299 1.000 36.675 424 LYS A O 1
ATOM 3224 N N . TYR A 1 425 ? 22.262 46.961 -10.494 1.000 35.862 425 TYR A N 1
ATOM 3225 C CA . TYR A 1 425 ? 23.106 45.758 -10.406 1.000 35.810 425 TYR A CA 1
ATOM 3226 C C . TYR A 1 425 ? 22.480 44.729 -11.327 1.000 36.494 425 TYR A C 1
ATOM 3227 O O . TYR A 1 425 ? 21.356 44.314 -11.034 1.000 38.857 425 TYR A O 1
ATOM 3236 N N . ASP A 1 426 ? 23.208 44.313 -12.362 1.000 39.007 426 ASP A N 1
ATOM 3237 C CA . ASP A 1 426 ? 22.757 43.233 -13.272 1.000 40.063 426 ASP A CA 1
ATOM 3238 C C . ASP A 1 426 ? 22.332 42.009 -12.442 1.000 39.463 426 ASP A C 1
ATOM 3239 O O . ASP A 1 426 ? 23.006 41.674 -11.441 1.000 38.239 426 ASP A O 1
ATOM 3244 N N . ASP A 1 427 ? 21.212 41.395 -12.824 1.000 42.339 427 ASP A N 1
ATOM 3245 C CA . ASP A 1 427 ? 20.643 40.165 -12.204 1.000 43.087 427 ASP A CA 1
ATOM 3246 C C . ASP A 1 427 ? 20.092 40.500 -10.811 1.000 40.639 427 ASP A C 1
ATOM 3247 O O . ASP A 1 427 ? 19.889 39.580 -9.987 1.000 35.696 427 ASP A O 1
ATOM 3252 N N . TYR A 1 428 ? 19.873 41.782 -10.530 1.000 40.171 428 TYR A N 1
ATOM 3253 C CA . TYR A 1 428 ? 19.205 42.248 -9.288 1.000 40.065 428 TYR A CA 1
ATOM 3254 C C . TYR A 1 428 ? 18.061 43.187 -9.664 1.000 41.039 428 TYR A C 1
ATOM 3255 O O . TYR A 1 428 ? 18.029 43.728 -10.811 1.000 39.394 428 TYR A O 1
ATOM 3264 N N . TYR A 1 429 ? 17.141 43.356 -8.715 1.000 37.078 429 TYR A N 1
ATOM 3265 C CA . TYR A 1 429 ? 15.964 44.241 -8.845 1.000 36.331 429 TYR A CA 1
ATOM 3266 C C . TYR A 1 429 ? 15.756 44.978 -7.520 1.000 39.134 429 TYR A C 1
ATOM 3267 O O . TYR A 1 429 ? 16.258 44.546 -6.447 1.000 37.299 429 TYR A O 1
ATOM 3276 N N . ILE A 1 430 ? 14.996 46.069 -7.591 1.000 36.878 430 ILE A N 1
ATOM 3277 C CA . ILE A 1 430 ? 14.743 46.939 -6.420 1.000 35.146 430 ILE A CA 1
ATOM 3278 C C . ILE A 1 430 ? 13.640 46.272 -5.605 1.000 38.031 430 ILE A C 1
ATOM 3279 O O . ILE A 1 430 ? 12.517 46.157 -6.105 1.000 40.071 430 ILE A O 1
ATOM 3284 N N . ARG A 1 431 ? 13.972 45.847 -4.391 1.000 40.971 431 ARG A N 1
ATOM 3285 C CA . ARG A 1 431 ? 13.042 45.159 -3.464 1.000 38.307 431 ARG A CA 1
ATOM 3286 C C . ARG A 1 431 ? 12.545 46.157 -2.420 1.000 37.060 431 ARG A C 1
ATOM 3287 O O . ARG A 1 431 ? 11.370 46.100 -2.072 1.000 40.750 431 ARG A O 1
ATOM 3295 N N . ALA A 1 432 ? 13.418 47.031 -1.930 1.000 34.357 432 ALA A N 1
ATOM 3296 C CA . ALA A 1 432 ? 13.087 47.935 -0.810 1.000 34.709 432 ALA A CA 1
ATOM 3297 C C . ALA A 1 432 ? 13.607 49.338 -1.104 1.000 35.954 432 ALA A C 1
ATOM 3298 O O . ALA A 1 432 ? 14.615 49.474 -1.825 1.000 43.353 432 ALA A O 1
ATOM 3300 N N . VAL A 1 433 ? 12.882 50.334 -0.597 1.000 33.083 433 VAL A N 1
ATOM 3301 C CA . VAL A 1 433 ? 13.258 51.766 -0.632 1.000 31.954 433 VAL A CA 1
ATOM 3302 C C . VAL A 1 433 ? 12.964 52.282 0.758 1.000 32.017 433 VAL A C 1
ATOM 3303 O O . VAL A 1 433 ? 11.841 52.115 1.202 1.000 32.751 433 VAL A O 1
ATOM 3307 N N . SER A 1 434 ? 13.965 52.862 1.405 1.000 32.038 434 SER A N 1
ATOM 3308 C CA . SER A 1 434 ? 13.873 53.311 2.805 1.000 32.072 434 SER A CA 1
ATOM 3309 C C . SER A 1 434 ? 14.840 54.464 2.996 1.000 33.367 434 SER A C 1
ATOM 3310 O O . SER A 1 434 ? 15.275 55.054 2.006 1.000 34.449 434 SER A O 1
ATOM 3313 N N . ALA A 1 435 ? 15.142 54.793 4.240 1.000 34.304 435 ALA A N 1
ATOM 3314 C CA . ALA A 1 435 ? 16.067 55.894 4.570 1.000 33.757 435 ALA A CA 1
ATOM 3315 C C . ALA A 1 435 ? 16.543 55.714 5.996 1.000 33.341 435 ALA A C 1
ATOM 3316 O O . ALA A 1 435 ? 16.022 54.820 6.712 1.000 31.225 435 ALA A O 1
ATOM 3318 N N . CYS A 1 436 ? 17.492 56.553 6.378 1.000 32.056 436 CYS A N 1
ATOM 3319 C CA . CYS A 1 436 ? 18.001 56.608 7.761 1.000 34.665 436 CYS A CA 1
ATOM 3320 C C . CYS A 1 436 ? 17.501 57.890 8.420 1.000 38.610 436 CYS A C 1
ATOM 3321 O O . CYS A 1 436 ? 17.694 58.987 7.897 1.000 36.799 436 CYS A O 1
ATOM 3324 N N . PRO A 1 437 ? 16.868 57.809 9.606 1.000 42.545 437 PRO A N 1
ATOM 3325 C CA . PRO A 1 437 ? 16.418 59.009 10.305 1.000 41.139 437 PRO A CA 1
ATOM 3326 C C . PRO A 1 437 ? 17.626 59.896 10.612 1.000 41.952 437 PRO A C 1
ATOM 3327 O O . PRO A 1 437 ? 18.641 59.374 10.999 1.000 43.953 437 PRO A O 1
ATOM 3331 N N . LYS A 1 438 ? 17.488 61.199 10.403 1.000 42.495 438 LYS A N 1
ATOM 3332 C CA . LYS A 1 438 ? 18.571 62.179 10.639 1.000 42.205 438 LYS A CA 1
ATOM 3333 C C . LYS A 1 438 ? 18.169 63.104 11.780 1.000 44.516 438 LYS A C 1
ATOM 3334 O O . LYS A 1 438 ? 17.004 63.513 11.828 1.000 43.558 438 LYS A O 1
ATOM 3340 N N . GLY A 1 439 ? 19.122 63.443 12.640 1.000 45.432 439 GLY A N 1
ATOM 3341 C CA . GLY A 1 439 ? 18.910 64.412 13.723 1.000 43.961 439 GLY A CA 1
ATOM 3342 C C . GLY A 1 439 ? 18.380 63.768 14.980 1.000 45.221 439 GLY A C 1
ATOM 3343 O O . GLY A 1 439 ? 17.948 64.501 15.857 1.000 56.602 439 GLY A O 1
ATOM 3344 N N . VAL A 1 440 ? 18.398 62.446 15.075 1.000 45.534 440 VAL A N 1
ATOM 3345 C CA . VAL A 1 440 ? 17.936 61.723 16.292 1.000 46.432 440 VAL A CA 1
ATOM 3346 C C . VAL A 1 440 ? 18.840 60.513 16.502 1.000 44.458 440 VAL A C 1
ATOM 3347 O O . VAL A 1 440 ? 19.310 59.945 15.520 1.000 49.785 440 VAL A O 1
ATOM 3351 N N . SER A 1 441 ? 18.973 60.101 17.752 1.000 46.298 441 SER A N 1
ATOM 3352 C CA . SER A 1 441 ? 19.627 58.842 18.168 1.000 46.819 441 SER A CA 1
ATOM 3353 C C . SER A 1 441 ? 18.834 57.637 17.660 1.000 45.419 441 SER A C 1
ATOM 3354 O O . SER A 1 441 ? 17.588 57.655 17.689 1.000 45.158 441 SER A O 1
ATOM 3357 N N . LEU A 1 442 ? 19.562 56.594 17.267 1.000 47.848 442 LEU A N 1
ATOM 3358 C CA . LEU A 1 442 ? 18.971 55.321 16.798 1.000 43.476 442 LEU A CA 1
ATOM 3359 C C . LEU A 1 442 ? 18.897 54.303 17.945 1.000 44.750 442 LEU A C 1
ATOM 3360 O O . LEU A 1 442 ? 18.598 53.141 17.656 1.000 50.177 442 LEU A O 1
ATOM 3365 N N . ALA A 1 443 ? 19.085 54.713 19.207 1.000 45.592 443 ALA A N 1
ATOM 3366 C CA . ALA A 1 443 ? 19.155 53.775 20.354 1.000 47.379 443 ALA A CA 1
ATOM 3367 C C . ALA A 1 443 ? 17.784 53.470 20.971 1.000 47.011 443 ALA A C 1
ATOM 3368 O O . ALA A 1 443 ? 17.761 52.664 21.913 1.000 50.843 443 ALA A O 1
ATOM 3370 N N . TYR A 1 444 ? 16.685 53.995 20.425 1.000 49.269 444 TYR A N 1
ATOM 3371 C CA . TYR A 1 444 ? 15.347 53.945 21.068 1.000 52.314 444 TYR A CA 1
ATOM 3372 C C . TYR A 1 444 ? 14.445 52.897 20.408 1.000 49.811 444 TYR A C 1
ATOM 3373 O O . TYR A 1 444 ? 14.511 52.697 19.182 1.000 43.334 444 TYR A O 1
ATOM 3382 N N . ASN A 1 445 ? 13.630 52.234 21.235 1.000 48.424 445 ASN A N 1
ATOM 3383 C CA . ASN A 1 445 ? 12.456 51.424 20.807 1.000 55.272 445 ASN A CA 1
ATOM 3384 C C . ASN A 1 445 ? 12.871 50.087 20.184 1.000 51.319 445 ASN A C 1
ATOM 3385 O O . ASN A 1 445 ? 11.997 49.418 19.591 1.000 57.059 445 ASN A O 1
ATOM 3390 N N . HIS A 1 446 ? 14.113 49.651 20.380 1.000 51.151 446 HIS A N 1
ATOM 3391 C CA . HIS A 1 446 ? 14.617 48.395 19.767 1.000 46.540 446 HIS A CA 1
ATOM 3392 C C . HIS A 1 446 ? 13.638 47.256 20.066 1.000 45.603 446 HIS A C 1
ATOM 3393 O O . HIS A 1 446 ? 13.273 46.533 19.099 1.000 45.226 446 HIS A O 1
ATOM 3400 N N . ASP A 1 447 ? 13.185 47.158 21.325 1.000 45.126 447 ASP A N 1
ATOM 3401 C CA . ASP A 1 447 ? 12.301 46.069 21.816 1.000 47.719 447 ASP A CA 1
ATOM 3402 C C . ASP A 1 447 ? 10.938 46.124 21.112 1.000 48.172 447 ASP A C 1
ATOM 3403 O O . ASP A 1 447 ? 10.268 45.080 21.119 1.000 47.527 447 ASP A O 1
ATOM 3408 N N . PHE A 1 448 ? 10.521 47.271 20.558 1.000 46.866 448 PHE A N 1
ATOM 3409 C CA . PHE A 1 448 ? 9.183 47.438 19.934 1.000 47.095 448 PHE A CA 1
ATOM 3410 C C . PHE A 1 448 ? 9.294 47.563 18.417 1.000 46.087 448 PHE A C 1
ATOM 3411 O O . PHE A 1 448 ? 8.246 47.804 17.781 1.000 45.461 448 PHE A O 1
ATOM 3419 N N . LEU A 1 449 ? 10.500 47.438 17.855 1.000 42.081 449 LEU A N 1
ATOM 3420 C CA . LEU A 1 449 ? 10.683 47.313 16.389 1.000 39.989 449 LEU A CA 1
ATOM 3421 C C . LEU A 1 449 ? 10.688 45.829 16.024 1.000 39.099 449 LEU A C 1
ATOM 3422 O O . LEU A 1 449 ? 11.764 45.225 15.939 1.000 36.246 449 LEU A O 1
ATOM 3427 N N . THR A 1 450 ? 9.489 45.287 15.823 1.000 38.284 450 THR A N 1
ATOM 3428 C CA . THR A 1 450 ? 9.209 43.851 15.622 1.000 36.452 450 THR A CA 1
ATOM 3429 C C . THR A 1 450 ? 8.713 43.594 14.199 1.000 34.933 450 THR A C 1
ATOM 3430 O O . THR A 1 450 ? 8.498 44.530 13.441 1.000 36.747 450 THR A O 1
ATOM 3434 N N . LEU A 1 451 ? 8.512 42.339 13.850 1.000 33.765 451 LEU A N 1
ATOM 3435 C CA . LEU A 1 451 ? 7.991 41.976 12.515 1.000 36.081 451 LEU A CA 1
ATOM 3436 C C . LEU A 1 451 ? 6.481 42.192 12.454 1.000 40.286 451 LEU A C 1
ATOM 3437 O O . LEU A 1 451 ? 5.983 42.361 11.309 1.000 47.672 451 LEU A O 1
ATOM 3442 N N . THR A 1 452 ? 5.778 42.133 13.600 1.000 40.644 452 THR A N 1
ATOM 3443 C CA . THR A 1 452 ? 4.293 42.274 13.658 1.000 44.163 452 THR A CA 1
ATOM 3444 C C . THR A 1 452 ? 3.865 43.202 14.792 1.000 48.261 452 THR A C 1
ATOM 3445 O O . THR A 1 452 ? 4.737 43.528 15.657 1.000 45.203 452 THR A O 1
ATOM 3449 N N . TYR A 1 453 ? 2.569 43.560 14.780 1.000 48.985 453 TYR A N 1
ATOM 3450 C CA . TYR A 1 453 ? 1.827 44.246 15.875 1.000 46.221 453 TYR A CA 1
ATOM 3451 C C . TYR A 1 453 ? 2.242 45.712 15.951 1.000 44.866 453 TYR A C 1
ATOM 3452 O O . TYR A 1 453 ? 1.372 46.565 15.730 1.000 46.111 453 TYR A O 1
ATOM 3461 N N . ASN A 1 454 ? 3.514 45.979 16.265 1.000 42.276 454 ASN A N 1
ATOM 3462 C CA . ASN A 1 454 ? 4.068 47.355 16.385 1.000 42.118 454 ASN A CA 1
ATOM 3463 C C . ASN A 1 454 ? 4.359 47.925 14.996 1.000 41.739 454 ASN A C 1
ATOM 3464 O O . ASN A 1 454 ? 4.782 47.167 14.093 1.000 44.845 454 ASN A O 1
ATOM 3469 N N . LYS A 1 455 ? 4.123 49.219 14.837 1.000 39.978 455 LYS A N 1
ATOM 3470 C CA . LYS A 1 455 ? 4.390 49.952 13.582 1.000 43.097 455 LYS A CA 1
ATOM 3471 C C . LYS A 1 455 ? 5.908 50.107 13.420 1.000 40.789 455 LYS A C 1
ATOM 3472 O O . LYS A 1 455 ? 6.576 50.627 14.347 1.000 37.623 455 LYS A O 1
ATOM 3478 N N . LEU A 1 456 ? 6.427 49.678 12.269 1.000 38.992 456 LEU A N 1
ATOM 3479 C CA . LEU A 1 456 ? 7.858 49.814 11.924 1.000 39.602 456 LEU A CA 1
ATOM 3480 C C . LEU A 1 456 ? 8.054 51.213 11.355 1.000 38.805 456 LEU A C 1
ATOM 3481 O O . LEU A 1 456 ? 7.851 51.420 10.127 1.000 37.652 456 LEU A O 1
ATOM 3486 N N . GLU A 1 457 ? 8.413 52.128 12.244 1.000 38.012 457 GLU A N 1
ATOM 3487 C CA . GLU A 1 457 ? 8.604 53.559 11.921 1.000 40.052 457 GLU A CA 1
ATOM 3488 C C . GLU A 1 457 ? 9.664 54.108 12.869 1.000 38.963 457 GLU A C 1
ATOM 3489 O O . GLU A 1 457 ? 10.013 53.440 13.862 1.000 43.482 457 GLU A O 1
ATOM 3495 N N . TYR A 1 458 ? 10.140 55.306 12.573 1.000 39.018 458 TYR A N 1
ATOM 3496 C CA . TYR A 1 458 ? 11.158 55.987 13.403 1.000 41.144 458 TYR A CA 1
ATOM 3497 C C . TYR A 1 458 ? 11.053 57.480 13.121 1.000 40.952 458 TYR A C 1
ATOM 3498 O O . TYR A 1 458 ? 11.376 57.920 12.021 1.000 38.186 458 TYR A O 1
ATOM 3507 N N . ASP A 1 459 ? 10.552 58.224 14.099 1.000 47.461 459 ASP A N 1
ATOM 3508 C CA . ASP A 1 459 ? 10.280 59.662 13.926 1.000 44.226 459 ASP A CA 1
ATOM 3509 C C . ASP A 1 459 ? 11.606 60.420 13.992 1.000 44.974 459 ASP A C 1
ATOM 3510 O O . ASP A 1 459 ? 12.419 60.170 14.905 1.000 43.832 459 ASP A O 1
ATOM 3515 N N . ALA A 1 460 ? 11.800 61.340 13.052 1.000 43.263 460 ALA A N 1
ATOM 3516 C CA . ALA A 1 460 ? 12.973 62.233 13.009 1.000 40.694 460 ALA A CA 1
ATOM 3517 C C . ALA A 1 460 ? 12.546 63.530 12.342 1.000 40.342 460 ALA A C 1
ATOM 3518 O O . ALA A 1 460 ? 11.590 63.543 11.566 1.000 42.887 460 ALA A O 1
ATOM 3520 N N . PRO A 1 461 ? 13.226 64.655 12.633 1.000 40.005 461 PRO A N 1
ATOM 3521 C CA . PRO A 1 461 ? 12.901 65.931 11.997 1.000 43.621 461 PRO A CA 1
ATOM 3522 C C . PRO A 1 461 ? 13.105 65.922 10.475 1.000 41.792 461 PRO A C 1
ATOM 3523 O O . PRO A 1 461 ? 12.436 66.678 9.802 1.000 46.319 461 PRO A O 1
ATOM 3527 N N . THR A 1 462 ? 14.022 65.096 9.977 1.000 40.905 462 THR A N 1
ATOM 3528 C CA . THR A 1 462 ? 14.294 64.967 8.523 1.000 41.516 462 THR A CA 1
ATOM 3529 C C . THR A 1 462 ? 15.044 63.664 8.259 1.000 39.231 462 THR A C 1
ATOM 3530 O O . THR A 1 462 ? 15.283 62.915 9.214 1.000 42.513 462 THR A O 1
ATOM 3534 N N . THR A 1 463 ? 15.334 63.394 6.989 1.000 37.731 463 THR A N 1
ATOM 3535 C CA . THR A 1 463 ? 16.230 62.291 6.563 1.000 38.299 463 THR A CA 1
ATOM 3536 C C . THR A 1 463 ? 17.309 62.865 5.652 1.000 37.476 463 THR A C 1
ATOM 3537 O O . THR A 1 463 ? 18.486 62.639 5.919 1.000 43.134 463 THR A O 1
ATOM 3541 N N . GLN A 1 464 ? 16.905 63.585 4.615 1.000 39.428 464 GLN A N 1
ATOM 3542 C CA . GLN A 1 464 ? 17.836 64.143 3.603 1.000 37.094 464 GLN A CA 1
ATOM 3543 C C . GLN A 1 464 ? 18.685 63.000 3.043 1.000 36.199 464 GLN A C 1
ATOM 3544 O O . GLN A 1 464 ? 19.860 63.229 2.728 1.000 34.270 464 GLN A O 1
ATOM 3550 N N . ASN A 1 465 ? 18.104 61.806 2.954 1.000 35.696 465 ASN A N 1
ATOM 3551 C CA . ASN A 1 465 ? 18.753 60.639 2.324 1.000 35.560 465 ASN A CA 1
ATOM 3552 C C . ASN A 1 465 ? 17.666 59.706 1.850 1.000 35.881 465 ASN A C 1
ATOM 3553 O O . ASN A 1 465 ? 16.583 59.687 2.455 1.000 38.428 465 ASN A O 1
ATOM 3558 N N . ILE A 1 466 ? 17.977 58.974 0.798 1.000 35.396 466 ILE A N 1
ATOM 3559 C CA . ILE A 1 466 ? 17.137 57.851 0.311 1.000 35.375 466 ILE A CA 1
ATOM 3560 C C . ILE A 1 466 ? 18.048 56.631 0.165 1.000 36.015 466 ILE A C 1
ATOM 3561 O O . ILE A 1 466 ? 19.123 56.754 -0.449 1.000 32.917 466 ILE A O 1
ATOM 3566 N N . ILE A 1 467 ? 17.619 55.501 0.721 1.000 34.128 467 ILE A N 1
ATOM 3567 C CA . ILE A 1 467 ? 18.366 54.226 0.620 1.000 33.149 467 ILE A CA 1
ATOM 3568 C C . ILE A 1 467 ? 17.555 53.250 -0.238 1.000 34.867 467 ILE A C 1
ATOM 3569 O O . ILE A 1 467 ? 16.314 53.112 -0.022 1.000 33.880 467 ILE A O 1
ATOM 3574 N N . VAL A 1 468 ? 18.240 52.599 -1.185 1.000 34.578 468 VAL A N 1
ATOM 3575 C CA . VAL A 1 468 ? 17.605 51.650 -2.135 1.000 35.333 468 VAL A CA 1
ATOM 3576 C C . VAL A 1 468 ? 18.226 50.280 -1.909 1.000 34.667 468 VAL A C 1
ATOM 3577 O O . VAL A 1 468 ? 19.456 50.210 -1.913 1.000 40.468 468 VAL A O 1
ATOM 3581 N N . GLY A 1 469 ? 17.378 49.255 -1.761 1.000 36.715 469 GLY A N 1
ATOM 3582 C CA . GLY A 1 469 ? 17.746 47.845 -1.529 1.000 33.759 469 GLY A CA 1
ATOM 3583 C C . GLY A 1 469 ? 17.515 46.986 -2.761 1.000 37.541 469 GLY A C 1
ATOM 3584 O O . GLY A 1 469 ? 16.352 46.873 -3.220 1.000 36.802 469 GLY A O 1
ATOM 3585 N N . PHE A 1 470 ? 18.590 46.366 -3.257 1.000 38.931 470 PHE A N 1
ATOM 3586 C CA . PHE A 1 470 ? 18.598 45.484 -4.445 1.000 35.975 470 PHE A CA 1
ATOM 3587 C C . PHE A 1 470 ? 18.697 44.042 -3.971 1.000 36.146 470 PHE A C 1
ATOM 3588 O O . PHE A 1 470 ? 19.642 43.708 -3.273 1.000 38.194 470 PHE A O 1
ATOM 3596 N N . SER A 1 471 ? 17.722 43.232 -4.351 1.000 41.121 471 SER A N 1
ATOM 3597 C CA . SER A 1 471 ? 17.656 41.786 -4.056 1.000 42.702 471 SER A CA 1
ATOM 3598 C C . SER A 1 471 ? 17.924 41.007 -5.347 1.000 44.945 471 SER A C 1
ATOM 3599 O O . SER A 1 471 ? 17.534 41.409 -6.450 1.000 48.466 471 SER A O 1
ATOM 3602 N N . PRO A 1 472 ? 18.667 39.890 -5.256 1.000 40.929 472 PRO A N 1
ATOM 3603 C CA . PRO A 1 472 ? 19.064 39.132 -6.438 1.000 39.613 472 PRO A CA 1
ATOM 3604 C C . PRO A 1 472 ? 17.873 38.438 -7.089 1.000 39.178 472 PRO A C 1
ATOM 3605 O O . PRO A 1 472 ? 16.934 38.107 -6.371 1.000 39.989 472 PRO A O 1
ATOM 3609 N N . ASP A 1 473 ? 17.983 38.196 -8.399 1.000 39.626 473 ASP A N 1
ATOM 3610 C CA . ASP A 1 473 ? 16.859 37.767 -9.272 1.000 38.186 473 ASP A CA 1
ATOM 3611 C C . ASP A 1 473 ? 16.375 36.369 -8.855 1.000 39.492 473 ASP A C 1
ATOM 3612 O O . ASP A 1 473 ? 15.226 36.014 -9.154 1.000 43.884 473 ASP A O 1
ATOM 3617 N N . ASN A 1 474 ? 17.183 35.597 -8.149 1.000 39.663 474 ASN A N 1
ATOM 3618 C CA . ASN A 1 474 ? 16.753 34.262 -7.659 1.000 41.873 474 ASN A CA 1
ATOM 3619 C C . ASN A 1 474 ? 15.560 34.393 -6.696 1.000 45.269 474 ASN A C 1
ATOM 3620 O O . ASN A 1 474 ? 14.900 33.358 -6.483 1.000 42.166 474 ASN A O 1
ATOM 3625 N N . THR A 1 475 ? 15.299 35.574 -6.103 1.000 44.132 475 THR A N 1
ATOM 3626 C CA . THR A 1 475 ? 14.194 35.768 -5.122 1.000 41.750 475 THR A CA 1
ATOM 3627 C C . THR A 1 475 ? 12.915 36.245 -5.818 1.000 41.523 475 THR A C 1
ATOM 3628 O O . THR A 1 475 ? 11.865 36.314 -5.118 1.000 39.844 475 THR A O 1
ATOM 3632 N N . LYS A 1 476 ? 12.982 36.560 -7.113 1.000 39.694 476 LYS A N 1
ATOM 3633 C CA . LYS A 1 476 ? 11.832 37.156 -7.860 1.000 46.092 476 LYS A CA 1
ATOM 3634 C C . LYS A 1 476 ? 10.597 36.240 -7.765 1.000 48.048 476 LYS A C 1
ATOM 3635 O O . LYS A 1 476 ? 9.461 36.751 -7.696 1.000 50.209 476 LYS A O 1
ATOM 3641 N N . SER A 1 477 ? 10.787 34.927 -7.775 1.000 46.890 477 SER A N 1
ATOM 3642 C CA . SER A 1 477 ? 9.659 33.977 -7.828 1.000 42.800 477 SER A CA 1
ATOM 3643 C C . SER A 1 477 ? 8.856 34.088 -6.527 1.000 45.503 477 SER A C 1
ATOM 3644 O O . SER A 1 477 ? 7.601 34.107 -6.582 1.000 47.593 477 SER A O 1
ATOM 3647 N N . PHE A 1 478 ? 9.533 34.194 -5.386 1.000 41.592 478 PHE A N 1
ATOM 3648 C CA . PHE A 1 478 ? 8.824 34.256 -4.089 1.000 40.797 478 PHE A CA 1
ATOM 3649 C C . PHE A 1 478 ? 8.090 35.597 -3.961 1.000 41.450 478 PHE A C 1
ATOM 3650 O O . PHE A 1 478 ? 6.940 35.588 -3.513 1.000 42.489 478 PHE A O 1
ATOM 3658 N N . TYR A 1 479 ? 8.741 36.712 -4.298 1.000 43.950 479 TYR A N 1
ATOM 3659 C CA . TYR A 1 479 ? 8.197 38.069 -4.038 1.000 40.836 479 TYR A CA 1
ATOM 3660 C C . TYR A 1 479 ? 7.099 38.400 -5.051 1.000 42.595 479 TYR A C 1
ATOM 3661 O O . TYR A 1 479 ? 6.224 39.245 -4.726 1.000 38.141 479 TYR A O 1
ATOM 3670 N N . ARG A 1 480 ? 7.109 37.734 -6.203 1.000 41.321 480 ARG A N 1
ATOM 3671 C CA . ARG A 1 480 ? 6.032 37.870 -7.212 1.000 45.087 480 ARG A CA 1
ATOM 3672 C C . ARG A 1 480 ? 4.776 37.124 -6.736 1.000 48.279 480 ARG A C 1
ATOM 3673 O O . ARG A 1 480 ? 3.667 37.687 -6.870 1.000 45.013 480 ARG A O 1
ATOM 3681 N N . SER A 1 481 ? 4.941 35.903 -6.210 1.000 53.835 481 SER A N 1
ATOM 3682 C CA . SER A 1 481 ? 3.852 34.917 -5.950 1.000 49.227 481 SER A CA 1
ATOM 3683 C C . SER A 1 481 ? 3.510 34.778 -4.463 1.000 43.584 481 SER A C 1
ATOM 3684 O O . SER A 1 481 ? 2.408 34.329 -4.191 1.000 42.900 481 SER A O 1
ATOM 3687 N N . ASN A 1 482 ? 4.453 35.036 -3.556 1.000 43.718 482 ASN A N 1
ATOM 3688 C CA . ASN A 1 482 ? 4.298 34.911 -2.077 1.000 47.914 482 ASN A CA 1
ATOM 3689 C C . ASN A 1 482 ? 4.226 33.434 -1.707 1.000 46.029 482 ASN A C 1
ATOM 3690 O O . ASN A 1 482 ? 3.743 33.104 -0.595 1.000 45.103 482 ASN A O 1
ATOM 3695 N N . SER A 1 483 ? 4.740 32.579 -2.588 1.000 48.069 483 SER A N 1
ATOM 3696 C CA . SER A 1 483 ? 4.758 31.112 -2.385 1.000 48.211 483 SER A CA 1
ATOM 3697 C C . SER A 1 483 ? 6.128 30.582 -2.781 1.000 42.584 483 SER A C 1
ATOM 3698 O O . SER A 1 483 ? 6.790 31.216 -3.606 1.000 43.861 483 SER A O 1
ATOM 3701 N N . HIS A 1 484 ? 6.519 29.446 -2.226 1.000 43.524 484 HIS A N 1
ATOM 3702 C CA . HIS A 1 484 ? 7.762 28.733 -2.627 1.000 47.729 484 HIS A CA 1
ATOM 3703 C C . HIS A 1 484 ? 7.383 27.601 -3.586 1.000 48.706 484 HIS A C 1
ATOM 3704 O O . HIS A 1 484 ? 6.939 26.497 -3.103 1.000 43.124 484 HIS A O 1
ATOM 3711 N N . TYR A 1 485 ? 7.517 27.885 -4.888 1.000 47.582 485 TYR A N 1
ATOM 3712 C CA . TYR A 1 485 ? 7.191 26.946 -5.987 1.000 49.582 485 TYR A CA 1
ATOM 3713 C C . TYR A 1 485 ? 8.328 25.929 -6.117 1.000 49.782 485 TYR A C 1
ATOM 3714 O O . TYR A 1 485 ? 9.464 26.344 -6.395 1.000 48.158 485 TYR A O 1
ATOM 3723 N N . LEU A 1 486 ? 8.013 24.644 -5.913 1.000 50.564 486 LEU A N 1
ATOM 3724 C CA . LEU A 1 486 ? 8.982 23.523 -6.006 1.000 51.490 486 LEU A CA 1
ATOM 3725 C C . LEU A 1 486 ? 8.856 22.824 -7.363 1.000 52.780 486 LEU A C 1
ATOM 3726 O O . LEU A 1 486 ? 7.713 22.485 -7.773 1.000 51.419 486 LEU A O 1
ATOM 3731 N N . SER A 1 487 ? 9.991 22.638 -8.038 1.000 53.225 487 SER A N 1
ATOM 3732 C CA . SER A 1 487 ? 10.104 21.858 -9.296 1.000 55.688 487 SER A CA 1
ATOM 3733 C C . SER A 1 487 ? 10.728 20.517 -8.960 1.000 52.880 487 SER A C 1
ATOM 3734 O O . SER A 1 487 ? 11.661 20.481 -8.129 1.000 55.470 487 SER A O 1
ATOM 3737 N N . THR A 1 488 ? 10.217 19.469 -9.590 1.000 58.749 488 THR A N 1
ATOM 3738 C CA . THR A 1 488 ? 10.618 18.053 -9.362 1.000 62.194 488 THR A CA 1
ATOM 3739 C C . THR A 1 488 ? 12.049 17.841 -9.901 1.000 58.181 488 THR A C 1
ATOM 3740 O O . THR A 1 488 ? 12.695 16.871 -9.502 1.000 47.008 488 THR A O 1
ATOM 3744 N N . THR A 1 489 ? 12.551 18.748 -10.744 1.000 62.121 489 THR A N 1
ATOM 3745 C CA . THR A 1 489 ? 13.900 18.657 -11.359 1.000 63.908 489 THR A CA 1
ATOM 3746 C C . THR A 1 489 ? 14.979 19.247 -10.444 1.000 63.721 489 THR A C 1
ATOM 3747 O O . THR A 1 489 ? 16.161 19.159 -10.843 1.000 65.282 489 THR A O 1
ATOM 3751 N N . ASP A 1 490 ? 14.600 19.809 -9.290 1.000 58.162 490 ASP A N 1
ATOM 3752 C CA . ASP A 1 490 ? 15.538 20.422 -8.316 1.000 59.004 490 ASP A CA 1
ATOM 3753 C C . ASP A 1 490 ? 15.951 19.386 -7.270 1.000 59.660 490 ASP A C 1
ATOM 3754 O O . ASP A 1 490 ? 15.069 18.920 -6.512 1.000 65.655 490 ASP A O 1
ATOM 3759 N N . ASP A 1 491 ? 17.251 19.095 -7.190 1.000 56.317 491 ASP A N 1
ATOM 3760 C CA . ASP A 1 491 ? 17.828 18.215 -6.142 1.000 58.015 491 ASP A CA 1
ATOM 3761 C C . ASP A 1 491 ? 17.624 18.867 -4.773 1.000 55.746 491 ASP A C 1
ATOM 3762 O O . ASP A 1 491 ? 17.497 18.116 -3.777 1.000 50.027 491 ASP A O 1
ATOM 3767 N N . ALA A 1 492 ? 17.619 20.205 -4.712 1.000 53.556 492 ALA A N 1
ATOM 3768 C CA . ALA A 1 492 ? 17.522 20.953 -3.438 1.000 52.075 492 ALA A CA 1
ATOM 3769 C C . ALA A 1 492 ? 16.881 22.316 -3.666 1.000 49.080 492 ALA A C 1
ATOM 3770 O O . ALA A 1 492 ? 17.002 22.857 -4.779 1.000 44.834 492 ALA A O 1
ATOM 3772 N N . TYR A 1 493 ? 16.224 22.827 -2.621 1.000 45.482 493 TYR A N 1
ATOM 3773 C CA . TYR A 1 493 ? 15.577 24.160 -2.599 1.000 40.650 493 TYR A CA 1
ATOM 3774 C C . TYR A 1 493 ? 15.806 24.772 -1.218 1.000 39.381 493 TYR A C 1
ATOM 3775 O O . TYR A 1 493 ? 15.731 24.076 -0.176 1.000 41.760 493 TYR A O 1
ATOM 3784 N N . VAL A 1 494 ? 16.062 26.070 -1.211 1.000 36.754 494 VAL A N 1
ATOM 3785 C CA . VAL A 1 494 ? 16.356 26.808 0.044 1.000 40.034 494 VAL A CA 1
ATOM 3786 C C . VAL A 1 494 ? 15.185 27.744 0.335 1.000 41.655 494 VAL A C 1
ATOM 3787 O O . VAL A 1 494 ? 14.747 28.503 -0.578 1.000 42.316 494 VAL A O 1
ATOM 3791 N N . ILE A 1 495 ? 14.696 27.665 1.568 1.000 41.315 495 ILE A N 1
ATOM 3792 C CA . ILE A 1 495 ? 13.644 28.570 2.086 1.000 38.818 495 ILE A CA 1
ATOM 3793 C C . ILE A 1 495 ? 14.301 29.445 3.129 1.000 36.973 495 ILE A C 1
ATOM 3794 O O . ILE A 1 495 ? 14.546 28.978 4.238 1.000 36.923 495 ILE A O 1
ATOM 3799 N N . PRO A 1 496 ? 14.640 30.710 2.793 1.000 38.744 496 PRO A N 1
ATOM 3800 C CA . PRO A 1 496 ? 15.173 31.647 3.785 1.000 41.213 496 PRO A CA 1
ATOM 3801 C C . PRO A 1 496 ? 14.074 32.006 4.794 1.000 41.587 496 PRO A C 1
ATOM 3802 O O . PRO A 1 496 ? 12.927 32.127 4.375 1.000 42.273 496 PRO A O 1
ATOM 3806 N N . ALA A 1 497 ? 14.439 32.172 6.070 1.000 39.236 497 ALA A N 1
ATOM 3807 C CA . ALA A 1 497 ? 13.460 32.322 7.170 1.000 36.804 497 ALA A CA 1
ATOM 3808 C C . ALA A 1 497 ? 12.603 33.563 6.931 1.000 36.475 497 ALA A C 1
ATOM 3809 O O . ALA A 1 497 ? 11.431 33.549 7.348 1.000 36.960 497 ALA A O 1
ATOM 3811 N N . LEU A 1 498 ? 13.147 34.588 6.274 1.000 35.931 498 LEU A N 1
ATOM 3812 C CA . LEU A 1 498 ? 12.425 35.881 6.109 1.000 37.041 498 LEU A CA 1
ATOM 3813 C C . LEU A 1 498 ? 11.357 35.774 5.017 1.000 36.860 498 LEU A C 1
ATOM 3814 O O . LEU A 1 498 ? 10.528 36.725 4.922 1.000 40.823 498 LEU A O 1
ATOM 3819 N N . GLN A 1 499 ? 11.360 34.700 4.221 1.000 34.970 499 GLN A N 1
ATOM 3820 C CA . GLN A 1 499 ? 10.359 34.523 3.131 1.000 35.902 499 GLN A CA 1
ATOM 3821 C C . GLN A 1 499 ? 9.188 33.694 3.684 1.000 36.381 499 GLN A C 1
ATOM 3822 O O . GLN A 1 499 ? 8.829 32.641 3.082 1.000 33.172 499 GLN A O 1
ATOM 3828 N N . PHE A 1 500 ? 8.569 34.208 4.755 1.000 33.722 500 PHE A N 1
ATOM 3829 C CA . PHE A 1 500 ? 7.482 33.534 5.496 1.000 37.620 500 PHE A CA 1
ATOM 3830 C C . PHE A 1 500 ? 6.116 34.062 5.047 1.000 39.855 500 PHE A C 1
ATOM 3831 O O . PHE A 1 500 ? 6.004 35.120 4.414 1.000 40.663 500 PHE A O 1
ATOM 3839 N N . SER A 1 501 ? 5.081 33.291 5.353 1.000 40.452 501 SER A N 1
ATOM 3840 C CA . SER A 1 501 ? 3.669 33.673 5.131 1.000 41.608 501 SER A CA 1
ATOM 3841 C C . SER A 1 501 ? 3.134 34.356 6.393 1.000 37.744 501 SER A C 1
ATOM 3842 O O . SER A 1 501 ? 2.619 35.465 6.296 1.000 38.507 501 SER A O 1
ATOM 3845 N N . THR A 1 502 ? 3.260 33.714 7.546 1.000 37.928 502 THR A N 1
ATOM 3846 C CA . THR A 1 502 ? 2.857 34.301 8.847 1.000 41.702 502 THR A CA 1
ATOM 3847 C C . THR A 1 502 ? 3.937 34.017 9.881 1.000 37.370 502 THR A C 1
ATOM 3848 O O . THR A 1 502 ? 4.692 33.077 9.716 1.000 36.791 502 THR A O 1
ATOM 3852 N N . VAL A 1 503 ? 3.995 34.853 10.897 1.000 39.165 503 VAL A N 1
ATOM 3853 C CA . VAL A 1 503 ? 4.950 34.707 12.023 1.000 41.971 503 VAL A CA 1
ATOM 3854 C C . VAL A 1 503 ? 4.230 35.162 13.291 1.000 40.176 503 VAL A C 1
ATOM 3855 O O . VAL A 1 503 ? 3.376 36.039 13.214 1.000 33.212 503 VAL A O 1
ATOM 3859 N N . SER A 1 504 ? 4.584 34.558 14.418 1.000 44.658 504 SER A N 1
ATOM 3860 C CA . SER A 1 504 ? 4.002 34.861 15.745 1.000 42.289 504 SER A CA 1
ATOM 3861 C C . SER A 1 504 ? 4.420 36.266 16.183 1.000 41.513 504 SER A C 1
ATOM 3862 O O . SER A 1 504 ? 5.438 36.776 15.661 1.000 39.294 504 SER A O 1
ATOM 3865 N N . ASP A 1 505 ? 3.707 36.829 17.163 1.000 40.473 505 ASP A N 1
ATOM 3866 C CA . ASP A 1 505 ? 4.041 38.159 17.742 1.000 43.095 505 ASP A CA 1
ATOM 3867 C C . ASP A 1 505 ? 5.355 38.056 18.538 1.000 43.661 505 ASP A C 1
ATOM 3868 O O . ASP A 1 505 ? 5.859 36.924 18.757 1.000 43.826 505 ASP A O 1
ATOM 3873 N N . ARG A 1 506 ? 5.917 39.211 18.909 1.000 41.973 506 ARG A N 1
ATOM 3874 C CA . ARG A 1 506 ? 7.155 39.319 19.721 1.000 42.381 506 ARG A CA 1
ATOM 3875 C C . ARG A 1 506 ? 8.284 38.580 19.001 1.000 37.652 506 ARG A C 1
ATOM 3876 O O . ARG A 1 506 ? 9.029 37.839 19.631 1.000 36.786 506 ARG A O 1
ATOM 3884 N N . SER A 1 507 ? 8.339 38.719 17.687 1.000 40.273 507 SER A N 1
ATOM 3885 C CA . SER A 1 507 ? 9.401 38.142 16.828 1.000 38.965 507 SER A CA 1
ATOM 3886 C C . SER A 1 507 ? 10.144 39.297 16.183 1.000 37.254 507 SER A C 1
ATOM 3887 O O . SER A 1 507 ? 9.503 40.334 15.901 1.000 40.913 507 SER A O 1
ATOM 3890 N N . PHE A 1 508 ? 11.445 39.135 15.990 1.000 40.552 508 PHE A N 1
ATOM 3891 C CA . PHE A 1 508 ? 12.347 40.207 15.491 1.000 40.715 508 PHE A CA 1
ATOM 3892 C C . PHE A 1 508 ? 13.078 39.745 14.229 1.000 44.216 508 PHE A C 1
ATOM 3893 O O . PHE A 1 508 ? 13.321 38.539 14.037 1.000 40.944 508 PHE A O 1
ATOM 3901 N N . LEU A 1 509 ? 13.451 40.710 13.396 1.000 44.368 509 LEU A N 1
ATOM 3902 C CA . LEU A 1 509 ? 14.448 40.497 12.325 1.000 41.902 509 LEU A CA 1
ATOM 3903 C C . LEU A 1 509 ? 15.857 40.622 12.912 1.000 36.141 509 LEU A C 1
ATOM 3904 O O . LEU A 1 509 ? 16.192 41.679 13.420 1.000 33.867 509 LEU A O 1
ATOM 3909 N N . GLU A 1 510 ? 16.639 39.554 12.831 1.000 39.771 510 GLU A N 1
ATOM 3910 C CA . GLU A 1 510 ? 18.062 39.508 13.258 1.000 38.273 510 GLU A CA 1
ATOM 3911 C C . GLU A 1 510 ? 18.970 39.422 12.033 1.000 36.023 510 GLU A C 1
ATOM 3912 O O . GLU A 1 510 ? 18.875 38.403 11.318 1.000 32.588 510 GLU A O 1
ATOM 3918 N N . ASP A 1 511 ? 19.866 40.404 11.868 1.000 39.389 511 ASP A N 1
ATOM 3919 C CA . ASP A 1 511 ? 20.923 40.418 10.817 1.000 37.460 511 ASP A CA 1
ATOM 3920 C C . ASP A 1 511 ? 21.893 39.273 11.104 1.000 37.220 511 ASP A C 1
ATOM 3921 O O . ASP A 1 511 ? 22.567 39.356 12.135 1.000 45.190 511 ASP A O 1
ATOM 3926 N N . THR A 1 512 ? 21.938 38.260 10.225 1.000 36.568 512 THR A N 1
ATOM 3927 C CA . THR A 1 512 ? 22.872 37.090 10.280 1.000 34.383 512 THR A CA 1
ATOM 3928 C C . THR A 1 512 ? 23.535 36.909 8.911 1.000 34.857 512 THR A C 1
ATOM 3929 O O . THR A 1 512 ? 23.202 35.983 8.168 1.000 35.717 512 THR A O 1
ATOM 3933 N N . PRO A 1 513 ? 24.434 37.825 8.483 1.000 35.631 513 PRO A N 1
ATOM 3934 C CA . PRO A 1 513 ? 24.885 37.853 7.085 1.000 35.673 513 PRO A CA 1
ATOM 3935 C C . PRO A 1 513 ? 25.740 36.640 6.656 1.000 34.059 513 PRO A C 1
ATOM 3936 O O . PRO A 1 513 ? 25.755 36.253 5.467 1.000 32.696 513 PRO A O 1
ATOM 3940 N N . ASP A 1 514 ? 26.417 36.018 7.618 1.000 35.620 514 ASP A N 1
ATOM 3941 C CA . ASP A 1 514 ? 27.233 34.788 7.410 1.000 35.720 514 ASP A CA 1
ATOM 3942 C C . ASP A 1 514 ? 26.349 33.654 6.850 1.000 37.476 514 ASP A C 1
ATOM 3943 O O . ASP A 1 514 ? 26.895 32.692 6.256 1.000 40.873 514 ASP A O 1
ATOM 3948 N N . GLN A 1 515 ? 25.027 33.755 6.979 1.000 35.736 515 GLN A N 1
ATOM 3949 C CA . GLN A 1 515 ? 24.078 32.755 6.431 1.000 36.341 515 GLN A CA 1
ATOM 3950 C C . GLN A 1 515 ? 23.820 33.015 4.944 1.000 33.654 515 GLN A C 1
ATOM 3951 O O . GLN A 1 515 ? 23.103 32.208 4.348 1.000 34.249 515 GLN A O 1
ATOM 3957 N N . ALA A 1 516 ? 24.370 34.086 4.366 1.000 35.765 516 ALA A N 1
ATOM 3958 C CA . ALA A 1 516 ? 24.119 34.484 2.957 1.000 37.123 516 ALA A CA 1
ATOM 3959 C C . ALA A 1 516 ? 22.609 34.610 2.729 1.000 37.920 516 ALA A C 1
ATOM 3960 O O . ALA A 1 516 ? 22.094 34.154 1.666 1.000 40.934 516 ALA A O 1
ATOM 3962 N N . THR A 1 517 ? 21.913 35.186 3.710 1.000 38.910 517 THR A N 1
ATOM 3963 C CA . THR A 1 517 ? 20.502 35.624 3.596 1.000 36.096 517 THR A CA 1
ATOM 3964 C C . THR A 1 517 ? 20.377 37.054 4.118 1.000 39.478 517 THR A C 1
ATOM 3965 O O . THR A 1 517 ? 21.370 37.610 4.701 1.000 34.357 517 THR A O 1
ATOM 3969 N N . ASP A 1 518 ? 19.179 37.619 3.957 1.000 37.539 518 ASP A N 1
ATOM 3970 C CA . ASP A 1 518 ? 18.879 38.980 4.479 1.000 37.870 518 ASP A CA 1
ATOM 3971 C C . ASP A 1 518 ? 18.566 38.920 5.984 1.000 36.249 518 ASP A C 1
ATOM 3972 O O . ASP A 1 518 ? 18.349 40.007 6.581 1.000 37.244 518 ASP A O 1
ATOM 3977 N N . GLY A 1 519 ? 18.586 37.728 6.601 1.000 35.783 519 GLY A N 1
ATOM 3978 C CA . GLY A 1 519 ? 18.566 37.618 8.070 1.000 36.923 519 GLY A CA 1
ATOM 3979 C C . GLY A 1 519 ? 17.794 36.415 8.576 1.000 37.347 519 GLY A C 1
ATOM 3980 O O . GLY A 1 519 ? 17.286 35.585 7.766 1.000 34.483 519 GLY A O 1
ATOM 3981 N N . SER A 1 520 ? 17.711 36.351 9.902 1.000 35.925 520 SER A N 1
ATOM 3982 C CA . SER A 1 520 ? 17.022 35.290 10.660 1.000 36.720 520 SER A CA 1
ATOM 3983 C C . SER A 1 520 ? 15.834 35.879 11.440 1.000 35.796 520 SER A C 1
ATOM 3984 O O . SER A 1 520 ? 15.709 37.099 11.572 1.000 35.996 520 SER A O 1
ATOM 3987 N N . ILE A 1 521 ? 14.985 34.998 11.936 1.000 33.707 521 ILE A N 1
ATOM 3988 C CA . ILE A 1 521 ? 13.866 35.328 12.844 1.000 33.530 521 ILE A CA 1
ATOM 3989 C C . ILE A 1 521 ? 14.306 34.952 14.254 1.000 32.704 521 ILE A C 1
ATOM 3990 O O . ILE A 1 521 ? 14.666 33.778 14.479 1.000 33.936 521 ILE A O 1
ATOM 3995 N N . LYS A 1 522 ? 14.221 35.914 15.162 1.000 34.344 522 LYS A N 1
ATOM 3996 C CA . LYS A 1 522 ? 14.456 35.704 16.603 1.000 37.655 522 LYS A CA 1
ATOM 3997 C C . LYS A 1 522 ? 13.100 35.618 17.304 1.000 38.597 522 LYS A C 1
ATOM 3998 O O . LYS A 1 522 ? 12.339 36.601 17.219 1.000 40.331 522 LYS A O 1
ATOM 4004 N N . PHE A 1 523 ? 12.805 34.488 17.952 1.000 38.820 523 PHE A N 1
ATOM 4005 C CA . PHE A 1 523 ? 11.529 34.276 18.683 1.000 42.421 523 PHE A CA 1
ATOM 4006 C C . PHE A 1 523 ? 11.728 34.611 20.162 1.000 43.892 523 PHE A C 1
ATOM 4007 O O . PHE A 1 523 ? 12.749 34.152 20.714 1.000 45.900 523 PHE A O 1
ATOM 4015 N N . THR A 1 524 ? 10.831 35.420 20.747 1.000 41.900 524 THR A N 1
ATOM 4016 C CA . THR A 1 524 ? 10.961 35.912 22.152 1.000 44.603 524 THR A CA 1
ATOM 4017 C C . THR A 1 524 ? 9.642 35.837 22.949 1.000 46.456 524 THR A C 1
ATOM 4018 O O . THR A 1 524 ? 9.679 36.139 24.169 1.000 44.316 524 THR A O 1
ATOM 4022 N N . ASP A 1 525 ? 8.522 35.449 22.327 1.000 44.390 525 ASP A N 1
ATOM 4023 C CA . ASP A 1 525 ? 7.200 35.444 23.009 1.000 43.389 525 ASP A CA 1
ATOM 4024 C C . ASP A 1 525 ? 7.280 34.474 24.187 1.000 44.047 525 ASP A C 1
ATOM 4025 O O . ASP A 1 525 ? 7.676 33.306 23.969 1.000 48.358 525 ASP A O 1
ATOM 4030 N N . THR A 1 526 ? 6.940 34.941 25.389 1.000 44.084 526 THR A N 1
ATOM 4031 C CA . THR A 1 526 ? 7.128 34.204 26.669 1.000 48.385 526 THR A CA 1
ATOM 4032 C C . THR A 1 526 ? 5.889 33.369 27.024 1.000 51.556 526 THR A C 1
ATOM 4033 O O . THR A 1 526 ? 6.031 32.392 27.759 1.000 58.057 526 THR A O 1
ATOM 4037 N N . VAL A 1 527 ? 4.722 33.708 26.501 1.000 55.533 527 VAL A N 1
ATOM 4038 C CA . VAL A 1 527 ? 3.451 33.060 26.919 1.000 64.439 527 VAL A CA 1
ATOM 4039 C C . VAL A 1 527 ? 2.934 32.135 25.811 1.000 63.729 527 VAL A C 1
ATOM 4040 O O . VAL A 1 527 ? 3.017 30.913 25.999 1.000 68.261 527 VAL A O 1
ATOM 4044 N N . LEU A 1 528 ? 2.430 32.697 24.711 1.000 62.608 528 LEU A N 1
ATOM 4045 C CA . LEU A 1 528 ? 1.510 32.006 23.762 1.000 61.921 528 LEU A CA 1
ATOM 4046 C C . LEU A 1 528 ? 2.255 30.973 22.913 1.000 60.755 528 LEU A C 1
ATOM 4047 O O . LEU A 1 528 ? 1.655 29.904 22.595 1.000 67.342 528 LEU A O 1
ATOM 4052 N N . GLY A 1 529 ? 3.492 31.275 22.526 1.000 55.136 529 GLY A N 1
ATOM 4053 C CA . GLY A 1 529 ? 4.266 30.376 21.658 1.000 47.790 529 GLY A CA 1
ATOM 4054 C C . GLY A 1 529 ? 4.785 31.089 20.432 1.000 44.800 529 GLY A C 1
ATOM 4055 O O . GLY A 1 529 ? 4.407 32.247 20.189 1.000 45.500 529 GLY A O 1
ATOM 4056 N N . ASN A 1 530 ? 5.641 30.390 19.694 1.000 43.824 530 ASN A N 1
ATOM 4057 C CA . ASN A 1 530 ? 6.480 30.955 18.603 1.000 46.292 530 ASN A CA 1
ATOM 4058 C C . ASN A 1 530 ? 6.380 30.046 17.379 1.000 45.969 530 ASN A C 1
ATOM 4059 O O . ASN A 1 530 ? 6.624 28.834 17.510 1.000 49.545 530 ASN A O 1
ATOM 4064 N N . GLU A 1 531 ? 6.012 30.614 16.236 1.000 44.621 531 GLU A N 1
ATOM 4065 C CA . GLU A 1 531 ? 5.844 29.814 15.009 1.000 44.437 531 GLU A CA 1
ATOM 4066 C C . GLU A 1 531 ? 6.012 30.725 13.805 1.000 41.371 531 GLU A C 1
ATOM 4067 O O . GLU A 1 531 ? 5.637 31.906 13.881 1.000 39.155 531 GLU A O 1
ATOM 4073 N N . ALA A 1 532 ? 6.566 30.152 12.737 1.000 41.008 532 ALA A N 1
ATOM 4074 C CA . ALA A 1 532 ? 6.603 30.754 11.394 1.000 38.805 532 ALA A CA 1
ATOM 4075 C C . ALA A 1 532 ? 6.056 29.733 10.402 1.000 40.105 532 ALA A C 1
ATOM 4076 O O . ALA A 1 532 ? 6.363 28.553 10.571 1.000 43.763 532 ALA A O 1
ATOM 4078 N N . LYS A 1 533 ? 5.247 30.180 9.441 1.000 42.916 533 LYS A N 1
ATOM 4079 C CA . LYS A 1 533 ? 4.676 29.328 8.369 1.000 45.627 533 LYS A CA 1
ATOM 4080 C C . LYS A 1 533 ? 5.291 29.741 7.030 1.000 41.671 533 LYS A C 1
ATOM 4081 O O . LYS A 1 533 ? 5.599 30.915 6.861 1.000 45.069 533 LYS A O 1
ATOM 4087 N N . TYR A 1 534 ? 5.416 28.802 6.099 1.000 38.691 534 TYR A N 1
ATOM 4088 C CA . TYR A 1 534 ? 6.045 29.011 4.770 1.000 39.386 534 TYR A CA 1
ATOM 4089 C C . TYR A 1 534 ? 5.145 28.360 3.722 1.000 37.428 534 TYR A C 1
ATOM 4090 O O . TYR A 1 534 ? 4.932 27.137 3.750 1.000 38.949 534 TYR A O 1
ATOM 4099 N N . SER A 1 535 ? 4.596 29.173 2.836 1.000 40.300 535 SER A N 1
ATOM 4100 C CA . SER A 1 535 ? 3.687 28.696 1.774 1.000 42.245 535 SER A CA 1
ATOM 4101 C C . SER A 1 535 ? 4.531 27.975 0.733 1.000 46.435 535 SER A C 1
ATOM 4102 O O . SER A 1 535 ? 5.559 28.534 0.331 1.000 48.448 535 SER A O 1
ATOM 4105 N N . ILE A 1 536 ? 4.109 26.779 0.335 1.000 49.766 536 ILE A N 1
ATOM 4106 C CA . ILE A 1 536 ? 4.794 25.973 -0.713 1.000 48.690 536 ILE A CA 1
ATOM 4107 C C . ILE A 1 536 ? 3.756 25.545 -1.755 1.000 49.330 536 ILE A C 1
ATOM 4108 O O . ILE A 1 536 ? 2.589 25.289 -1.401 1.000 43.463 536 ILE A O 1
ATOM 4113 N N . ARG A 1 537 ? 4.170 25.521 -3.014 1.000 49.116 537 ARG A N 1
ATOM 4114 C CA . ARG A 1 537 ? 3.346 25.024 -4.131 1.000 47.735 537 ARG A CA 1
ATOM 4115 C C . ARG A 1 537 ? 4.188 24.011 -4.898 1.000 48.656 537 ARG A C 1
ATOM 4116 O O . ARG A 1 537 ? 5.445 24.031 -4.789 1.000 45.824 537 ARG A O 1
ATOM 4124 N N . LEU A 1 538 ? 3.513 23.119 -5.609 1.000 49.666 538 LEU A N 1
ATOM 4125 C CA . LEU A 1 538 ? 4.178 22.140 -6.492 1.000 51.482 538 LEU A CA 1
ATOM 4126 C C . LEU A 1 538 ? 3.937 22.578 -7.932 1.000 50.632 538 LEU A C 1
ATOM 4127 O O . LEU A 1 538 ? 2.778 22.784 -8.298 1.000 49.603 538 LEU A O 1
ATOM 4132 N N . ASN A 1 539 ? 5.007 22.742 -8.700 1.000 55.678 539 ASN A N 1
ATOM 4133 C CA . ASN A 1 539 ? 4.907 22.994 -10.157 1.000 60.194 539 ASN A CA 1
ATOM 4134 C C . ASN A 1 539 ? 4.316 21.763 -10.834 1.000 59.702 539 ASN A C 1
ATOM 4135 O O . ASN A 1 539 ? 4.600 20.640 -10.395 1.000 66.661 539 ASN A O 1
ATOM 4140 N N . THR A 1 540 ? 3.539 21.977 -11.884 1.000 64.955 540 THR A N 1
ATOM 4141 C CA . THR A 1 540 ? 2.847 20.885 -12.611 1.000 67.563 540 THR A CA 1
ATOM 4142 C C . THR A 1 540 ? 3.907 19.861 -13.033 1.000 65.679 540 THR A C 1
ATOM 4143 O O . THR A 1 540 ? 5.039 20.290 -13.365 1.000 53.270 540 THR A O 1
ATOM 4147 N N . GLY A 1 541 ? 3.539 18.573 -12.978 1.000 66.869 541 GLY A N 1
ATOM 4148 C CA . GLY A 1 541 ? 4.404 17.424 -13.298 1.000 65.818 541 GLY A CA 1
ATOM 4149 C C . GLY A 1 541 ? 5.296 17.034 -12.134 1.000 65.871 541 GLY A C 1
ATOM 4150 O O . GLY A 1 541 ? 6.272 16.291 -12.361 1.000 61.563 541 GLY A O 1
ATOM 4151 N N . PHE A 1 542 ? 5.000 17.530 -10.931 1.000 65.153 542 PHE A N 1
ATOM 4152 C CA . PHE A 1 542 ? 5.818 17.243 -9.726 1.000 65.426 542 PHE A CA 1
ATOM 4153 C C . PHE A 1 542 ? 5.615 15.775 -9.350 1.000 61.552 542 PHE A C 1
ATOM 4154 O O . PHE A 1 542 ? 4.484 15.286 -9.459 1.000 62.747 542 PHE A O 1
ATOM 4162 N N . ASN A 1 543 ? 6.689 15.109 -8.939 1.000 61.218 543 ASN A N 1
ATOM 4163 C CA . ASN A 1 543 ? 6.675 13.677 -8.557 1.000 58.973 543 ASN A CA 1
ATOM 4164 C C . ASN A 1 543 ? 6.457 13.596 -7.039 1.000 59.333 543 ASN A C 1
ATOM 4165 O O . ASN A 1 543 ? 7.441 13.727 -6.234 1.000 59.984 543 ASN A O 1
ATOM 4170 N N . THR A 1 544 ? 5.204 13.375 -6.651 1.000 56.299 544 THR A N 1
ATOM 4171 C CA . THR A 1 544 ? 4.772 13.351 -5.234 1.000 55.544 544 THR A CA 1
ATOM 4172 C C . THR A 1 544 ? 5.180 12.021 -4.584 1.000 54.888 544 THR A C 1
ATOM 4173 O O . THR A 1 544 ? 4.938 11.842 -3.356 1.000 54.993 544 THR A O 1
ATOM 4177 N N . ALA A 1 545 ? 5.761 11.100 -5.353 1.000 57.128 545 ALA A N 1
ATOM 4178 C CA . ALA A 1 545 ? 6.257 9.810 -4.816 1.000 59.781 545 ALA A CA 1
ATOM 4179 C C . ALA A 1 545 ? 7.738 9.927 -4.417 1.000 57.141 545 ALA A C 1
ATOM 4180 O O . ALA A 1 545 ? 8.179 9.117 -3.598 1.000 56.952 545 ALA A O 1
ATOM 4182 N N . THR A 1 546 ? 8.487 10.903 -4.932 1.000 55.965 546 THR A N 1
ATOM 4183 C CA . THR A 1 546 ? 9.917 11.054 -4.574 1.000 58.131 546 THR A CA 1
ATOM 4184 C C . THR A 1 546 ? 10.044 11.307 -3.076 1.000 56.741 546 THR A C 1
ATOM 4185 O O . THR A 1 546 ? 9.209 12.067 -2.527 1.000 54.643 546 THR A O 1
ATOM 4189 N N . ARG A 1 547 ? 11.033 10.672 -2.451 1.000 54.378 547 ARG A N 1
ATOM 4190 C CA . ARG A 1 547 ? 11.306 10.818 -1.002 1.000 57.094 547 ARG A CA 1
ATOM 4191 C C . ARG A 1 547 ? 12.185 12.050 -0.789 1.000 54.722 547 ARG A C 1
ATOM 4192 O O . ARG A 1 547 ? 13.183 12.196 -1.504 1.000 49.880 547 ARG A O 1
ATOM 4200 N N . TYR A 1 548 ? 11.811 12.881 0.185 1.000 57.617 548 TYR A N 1
ATOM 4201 C CA . TYR A 1 548 ? 12.492 14.149 0.534 1.000 53.583 548 TYR A CA 1
ATOM 4202 C C . TYR A 1 548 ? 12.879 14.137 2.008 1.000 53.988 548 TYR A C 1
ATOM 4203 O O . TYR A 1 548 ? 12.455 13.251 2.775 1.000 52.583 548 TYR A O 1
ATOM 4212 N N . ARG A 1 549 ? 13.716 15.107 2.361 1.000 59.955 549 ARG A N 1
ATOM 4213 C CA . ARG A 1 549 ? 14.082 15.456 3.755 1.000 55.115 549 ARG A CA 1
ATOM 4214 C C . ARG A 1 549 ? 14.095 16.981 3.885 1.000 52.293 549 ARG A C 1
ATOM 4215 O O . ARG A 1 549 ? 14.285 17.677 2.859 1.000 48.369 549 ARG A O 1
ATOM 4223 N N . LEU A 1 550 ? 13.886 17.467 5.106 1.000 49.561 550 LEU A N 1
ATOM 4224 C CA . LEU A 1 550 ? 14.025 18.900 5.447 1.000 46.119 550 LEU A CA 1
ATOM 4225 C C . LEU A 1 550 ? 15.225 19.047 6.364 1.000 43.058 550 LEU A C 1
ATOM 4226 O O . LEU A 1 550 ? 15.319 18.276 7.321 1.000 47.171 550 LEU A O 1
ATOM 4231 N N . ILE A 1 551 ? 16.097 20.004 6.071 1.000 43.268 551 ILE A N 1
ATOM 4232 C CA . ILE A 1 551 ? 17.142 20.468 7.027 1.000 44.371 551 ILE A CA 1
ATOM 4233 C C . ILE A 1 551 ? 16.619 21.752 7.673 1.000 42.381 551 ILE A C 1
ATOM 4234 O O . ILE A 1 551 ? 16.265 22.672 6.927 1.000 41.844 551 ILE A O 1
ATOM 4239 N N . ILE A 1 552 ? 16.581 21.789 9.005 1.000 42.737 552 ILE A N 1
ATOM 4240 C CA . ILE A 1 552 ? 16.228 22.992 9.802 1.000 41.792 552 ILE A CA 1
ATOM 4241 C C . ILE A 1 552 ? 17.508 23.538 10.439 1.000 44.524 552 ILE A C 1
ATOM 4242 O O . ILE A 1 552 ? 18.122 22.831 11.241 1.000 49.635 552 ILE A O 1
ATOM 4247 N N . ARG A 1 553 ? 17.917 24.747 10.064 1.000 45.792 553 ARG A N 1
ATOM 4248 C CA . ARG A 1 553 ? 19.052 25.429 10.723 1.000 43.474 553 ARG A CA 1
ATOM 4249 C C . ARG A 1 553 ? 18.526 26.453 11.731 1.000 41.955 553 ARG A C 1
ATOM 4250 O O . ARG A 1 553 ? 17.744 27.323 11.376 1.000 41.844 553 ARG A O 1
ATOM 4258 N N . PHE A 1 554 ? 18.993 26.360 12.960 1.000 41.192 554 PHE A N 1
ATOM 4259 C CA . PHE A 1 554 ? 18.483 27.184 14.065 1.000 40.579 554 PHE A CA 1
ATOM 4260 C C . PHE A 1 554 ? 19.601 27.301 15.092 1.000 39.278 554 PHE A C 1
ATOM 4261 O O . PHE A 1 554 ? 20.408 26.400 15.230 1.000 43.100 554 PHE A O 1
ATOM 4269 N N . LYS A 1 555 ? 19.577 28.380 15.847 1.000 41.447 555 LYS A N 1
ATOM 4270 C CA . LYS A 1 555 ? 20.438 28.548 17.030 1.000 42.431 555 LYS A CA 1
ATOM 4271 C C . LYS A 1 555 ? 19.520 28.674 18.242 1.000 40.342 555 LYS A C 1
ATOM 4272 O O . LYS A 1 555 ? 18.721 29.625 18.282 1.000 45.977 555 LYS A O 1
ATOM 4278 N N . ALA A 1 556 ? 19.606 27.728 19.171 1.000 40.776 556 ALA A N 1
ATOM 4279 C CA . ALA A 1 556 ? 18.879 27.780 20.455 1.000 46.290 556 ALA A CA 1
ATOM 4280 C C . ALA A 1 556 ? 19.887 27.593 21.582 1.000 46.453 556 ALA A C 1
ATOM 4281 O O . ALA A 1 556 ? 20.290 26.454 21.832 1.000 47.556 556 ALA A O 1
ATOM 4283 N N . PRO A 1 557 ? 20.317 28.687 22.267 1.000 46.648 557 PRO A N 1
ATOM 4284 C CA . PRO A 1 557 ? 21.387 28.602 23.269 1.000 50.467 557 PRO A CA 1
ATOM 4285 C C . PRO A 1 557 ? 21.012 28.007 24.640 1.000 46.790 557 PRO A C 1
ATOM 4286 O O . PRO A 1 557 ? 21.874 27.802 25.455 1.000 46.600 557 PRO A O 1
ATOM 4290 N N . ALA A 1 558 ? 19.748 27.684 24.860 1.000 48.319 558 ALA A N 1
ATOM 4291 C CA . ALA A 1 558 ? 19.268 27.105 26.133 1.000 49.953 558 ALA A CA 1
ATOM 4292 C C . ALA A 1 558 ? 18.265 25.988 25.855 1.000 50.727 558 ALA A C 1
ATOM 4293 O O . ALA A 1 558 ? 17.602 25.968 24.784 1.000 51.711 558 ALA A O 1
ATOM 4295 N N . ARG A 1 559 ? 18.140 25.107 26.832 1.000 51.504 559 ARG A N 1
ATOM 4296 C CA . ARG A 1 559 ? 17.303 23.896 26.720 1.000 58.136 559 ARG A CA 1
ATOM 4297 C C . ARG A 1 559 ? 15.832 24.308 26.665 1.000 56.815 559 ARG A C 1
ATOM 4298 O O . ARG A 1 559 ? 15.418 25.114 27.507 1.000 60.634 559 ARG A O 1
ATOM 4306 N N . LEU A 1 560 ? 15.093 23.764 25.699 1.000 57.196 560 LEU A N 1
ATOM 4307 C CA . LEU A 1 560 ? 13.613 23.866 25.596 1.000 55.999 560 LEU A CA 1
ATOM 4308 C C . LEU A 1 560 ? 13.010 22.513 25.985 1.000 54.225 560 LEU A C 1
ATOM 4309 O O . LEU A 1 560 ? 13.292 21.509 25.286 1.000 50.546 560 LEU A O 1
ATOM 4314 N N . ALA A 1 561 ? 12.211 22.499 27.055 1.000 58.236 561 ALA A N 1
ATOM 4315 C CA . ALA A 1 561 ? 11.572 21.284 27.618 1.000 58.923 561 ALA A CA 1
ATOM 4316 C C . ALA A 1 561 ? 10.813 20.533 26.511 1.000 56.512 561 ALA A C 1
ATOM 4317 O O . ALA A 1 561 ? 10.979 19.305 26.452 1.000 56.825 561 ALA A O 1
ATOM 4319 N N . ALA A 1 562 ? 10.048 21.230 25.655 1.000 51.633 562 ALA A N 1
ATOM 4320 C CA . ALA A 1 562 ? 9.160 20.626 24.624 1.000 54.120 562 ALA A CA 1
ATOM 4321 C C . ALA A 1 562 ? 9.789 20.756 23.229 1.000 53.375 562 ALA A C 1
ATOM 4322 O O . ALA A 1 562 ? 9.110 20.418 22.236 1.000 54.330 562 ALA A O 1
ATOM 4324 N N . GLY A 1 563 ? 11.023 21.252 23.146 1.000 52.225 563 GLY A N 1
ATOM 4325 C CA . GLY A 1 563 ? 11.768 21.357 21.880 1.000 49.285 563 GLY A CA 1
ATOM 4326 C C . GLY A 1 563 ? 11.022 22.139 20.806 1.000 45.503 563 GLY A C 1
ATOM 4327 O O . GLY A 1 563 ? 10.129 22.963 21.121 1.000 43.611 563 GLY A O 1
ATOM 4328 N N . ILE A 1 564 ? 11.404 21.889 19.565 1.000 44.182 564 ILE A N 1
ATOM 4329 C CA . ILE A 1 564 ? 10.936 22.639 18.377 1.000 46.200 564 ILE A CA 1
ATOM 4330 C C . ILE A 1 564 ? 10.297 21.637 17.436 1.000 45.111 564 ILE A C 1
ATOM 4331 O O . ILE A 1 564 ? 10.894 20.598 17.187 1.000 46.758 564 ILE A O 1
ATOM 4336 N N . ARG A 1 565 ? 9.137 21.994 16.914 1.000 47.100 565 ARG A N 1
ATOM 4337 C CA . ARG A 1 565 ? 8.302 21.100 16.084 1.000 48.780 565 ARG A CA 1
ATOM 4338 C C . ARG A 1 565 ? 8.323 21.595 14.636 1.000 49.122 565 ARG A C 1
ATOM 4339 O O . ARG A 1 565 ? 8.161 22.812 14.379 1.000 45.648 565 ARG A O 1
ATOM 4347 N N . VAL A 1 566 ? 8.505 20.656 13.719 1.000 49.040 566 VAL A N 1
ATOM 4348 C CA . VAL A 1 566 ? 8.412 20.911 12.265 1.000 48.590 566 VAL A CA 1
ATOM 4349 C C . VAL A 1 566 ? 7.154 20.210 11.778 1.000 46.658 566 VAL A C 1
ATOM 4350 O O . VAL A 1 566 ? 7.001 19.035 12.109 1.000 48.293 566 VAL A O 1
ATOM 4354 N N . ARG A 1 567 ? 6.312 20.895 11.011 1.000 52.088 567 ARG A N 1
ATOM 4355 C CA . ARG A 1 567 ? 4.985 20.364 10.588 1.000 52.843 567 ARG A CA 1
ATOM 4356 C C . ARG A 1 567 ? 4.698 20.688 9.123 1.000 47.287 567 ARG A C 1
ATOM 4357 O O . ARG A 1 567 ? 5.175 21.696 8.584 1.000 53.535 567 ARG A O 1
ATOM 4365 N N . SER A 1 568 ? 3.869 19.868 8.514 1.000 48.753 568 SER A N 1
ATOM 4366 C CA . SER A 1 568 ? 3.197 20.204 7.244 1.000 52.133 568 SER A CA 1
ATOM 4367 C C . SER A 1 568 ? 1.720 20.439 7.550 1.000 49.085 568 SER A C 1
ATOM 4368 O O . SER A 1 568 ? 1.115 19.668 8.323 1.000 48.827 568 SER A O 1
ATOM 4371 N N . GLN A 1 569 ? 1.170 21.493 6.984 1.000 47.940 569 GLN A N 1
ATOM 4372 C CA . GLN A 1 569 ? -0.273 21.769 7.066 1.000 50.243 569 GLN A CA 1
ATOM 4373 C C . GLN A 1 569 ? -0.782 21.813 5.635 1.000 52.527 569 GLN A C 1
ATOM 4374 O O . GLN A 1 569 ? -0.183 22.526 4.825 1.000 54.875 569 GLN A O 1
ATOM 4380 N N . ASN A 1 570 ? -1.817 21.037 5.334 1.000 52.204 570 ASN A N 1
ATOM 4381 C CA . ASN A 1 570 ? -2.488 21.103 4.018 1.000 53.243 570 ASN A CA 1
ATOM 4382 C C . ASN A 1 570 ? -3.991 21.006 4.247 1.000 54.762 570 ASN A C 1
ATOM 4383 O O . ASN A 1 570 ? -4.489 19.901 4.515 1.000 54.072 570 ASN A O 1
ATOM 4388 N N . SER A 1 571 ? -4.679 22.145 4.180 1.000 65.274 571 SER A N 1
ATOM 4389 C CA . SER A 1 571 ? -6.163 22.222 4.155 1.000 62.860 571 SER A CA 1
ATOM 4390 C C . SER A 1 571 ? -6.741 21.315 5.244 1.000 60.205 571 SER A C 1
ATOM 4391 O O . SER A 1 571 ? -7.574 20.456 4.912 1.000 60.747 571 SER A O 1
ATOM 4394 N N . GLY A 1 572 ? -6.275 21.483 6.483 1.000 58.731 572 GLY A N 1
ATOM 4395 C CA . GLY A 1 572 ? -6.781 20.744 7.653 1.000 57.091 572 GLY A CA 1
ATOM 4396 C C . GLY A 1 572 ? -6.024 19.445 7.890 1.000 62.055 572 GLY A C 1
ATOM 4397 O O . GLY A 1 572 ? -6.264 18.814 8.935 1.000 64.331 572 GLY A O 1
ATOM 4398 N N . ASN A 1 573 ? -5.151 19.032 6.965 1.000 58.152 573 ASN A N 1
ATOM 4399 C CA . ASN A 1 573 ? -4.334 17.803 7.124 1.000 58.012 573 ASN A CA 1
ATOM 4400 C C . ASN A 1 573 ? -2.939 18.223 7.628 1.000 58.152 573 ASN A C 1
ATOM 4401 O O . ASN A 1 573 ? -2.112 18.663 6.818 1.000 58.933 573 ASN A O 1
ATOM 4406 N N . ASN A 1 574 ? -2.709 18.120 8.937 1.000 54.420 574 ASN A N 1
ATOM 4407 C CA . ASN A 1 574 ? -1.450 18.514 9.615 1.000 56.496 574 ASN A CA 1
ATOM 4408 C C . ASN A 1 574 ? -0.640 17.277 9.994 1.000 58.149 574 ASN A C 1
ATOM 4409 O O . ASN A 1 574 ? -1.166 16.427 10.742 1.000 61.826 574 ASN A O 1
ATOM 4414 N N . LYS A 1 575 ? 0.604 17.208 9.529 1.000 54.688 575 LYS A N 1
ATOM 4415 C CA . LYS A 1 575 ? 1.543 16.100 9.854 1.000 54.638 575 LYS A CA 1
ATOM 4416 C C . LYS A 1 575 ? 2.690 16.670 10.676 1.000 49.172 575 LYS A C 1
ATOM 4417 O O . LYS A 1 575 ? 3.156 17.764 10.351 1.000 45.848 575 LYS A O 1
ATOM 4423 N N . LEU A 1 576 ? 3.133 15.950 11.698 1.000 51.972 576 LEU A N 1
ATOM 4424 C CA . LEU A 1 576 ? 4.367 16.301 12.449 1.000 50.093 576 LEU A CA 1
ATOM 4425 C C . LEU A 1 576 ? 5.573 15.657 11.757 1.000 48.248 576 LEU A C 1
ATOM 4426 O O . LEU A 1 576 ? 5.676 14.433 11.807 1.000 46.134 576 LEU A O 1
ATOM 4431 N N . LEU A 1 577 ? 6.438 16.450 11.123 1.000 48.279 577 LEU A N 1
ATOM 4432 C CA . LEU A 1 577 ? 7.589 15.944 10.331 1.000 46.134 577 LEU A CA 1
ATOM 4433 C C . LEU A 1 577 ? 8.774 15.690 11.258 1.000 46.103 577 LEU A C 1
ATOM 4434 O O . LEU A 1 577 ? 9.650 14.917 10.871 1.000 51.348 577 LEU A O 1
ATOM 4439 N N . GLY A 1 578 ? 8.815 16.307 12.436 1.000 46.898 578 GLY A N 1
ATOM 4440 C CA . GLY A 1 578 ? 9.961 16.143 13.350 1.000 46.011 578 GLY A CA 1
ATOM 4441 C C . GLY A 1 578 ? 9.796 16.913 14.646 1.000 46.613 578 GLY A C 1
ATOM 4442 O O . GLY A 1 578 ? 9.418 18.095 14.606 1.000 46.000 578 GLY A O 1
ATOM 4443 N N . GLY A 1 579 ? 10.037 16.242 15.767 1.000 47.611 579 GLY A N 1
ATOM 4444 C CA . GLY A 1 579 ? 10.228 16.866 17.085 1.000 52.501 579 GLY A CA 1
ATOM 4445 C C . GLY A 1 579 ? 11.714 17.030 17.378 1.000 57.633 579 GLY A C 1
ATOM 4446 O O . GLY A 1 579 ? 12.381 16.010 17.598 1.000 63.500 579 GLY A O 1
ATOM 4447 N N . ILE A 1 580 ? 12.230 18.261 17.348 1.000 57.646 580 ILE A N 1
ATOM 4448 C CA . ILE A 1 580 ? 13.685 18.541 17.516 1.000 54.870 580 ILE A CA 1
ATOM 4449 C C . ILE A 1 580 ? 13.978 18.606 19.007 1.000 54.228 580 ILE A C 1
ATOM 4450 O O . ILE A 1 580 ? 13.421 19.434 19.723 1.000 47.816 580 ILE A O 1
ATOM 4455 N N . PRO A 1 581 ? 14.831 17.710 19.535 1.000 56.691 581 PRO A N 1
ATOM 4456 C CA . PRO A 1 581 ? 15.293 17.839 20.915 1.000 58.525 581 PRO A CA 1
ATOM 4457 C C . PRO A 1 581 ? 16.294 19.002 20.985 1.000 53.133 581 PRO A C 1
ATOM 4458 O O . PRO A 1 581 ? 17.234 19.054 20.199 1.000 50.914 581 PRO A O 1
ATOM 4462 N N . VAL A 1 582 ? 16.018 19.940 21.884 1.000 50.851 582 VAL A N 1
ATOM 4463 C CA . VAL A 1 582 ? 16.826 21.174 22.063 1.000 53.756 582 VAL A CA 1
ATOM 4464 C C . VAL A 1 582 ? 17.408 21.146 23.478 1.000 56.225 582 VAL A C 1
ATOM 4465 O O . VAL A 1 582 ? 16.662 21.425 24.460 1.000 50.798 582 VAL A O 1
ATOM 4469 N N . GLU A 1 583 ? 18.694 20.821 23.581 1.000 58.291 583 GLU A N 1
ATOM 4470 C CA . GLU A 1 583 ? 19.385 20.768 24.894 1.000 65.611 583 GLU A CA 1
ATOM 4471 C C . GLU A 1 583 ? 20.267 22.004 25.058 1.000 56.780 583 GLU A C 1
ATOM 4472 O O . GLU A 1 583 ? 20.792 22.207 26.162 1.000 60.657 583 GLU A O 1
ATOM 4478 N N . GLY A 1 584 ? 20.359 22.842 24.032 1.000 54.051 584 GLY A N 1
ATOM 4479 C CA . GLY A 1 584 ? 21.039 24.140 24.176 1.000 56.912 584 GLY A CA 1
ATOM 4480 C C . GLY A 1 584 ? 22.468 24.072 23.676 1.000 52.401 584 GLY A C 1
ATOM 4481 O O . GLY A 1 584 ? 23.226 23.253 24.167 1.000 47.553 584 GLY A O 1
ATOM 4482 N N . ASN A 1 585 ? 22.808 24.966 22.758 1.000 54.920 585 ASN A N 1
ATOM 4483 C CA . ASN A 1 585 ? 24.128 25.046 22.097 1.000 55.478 585 ASN A CA 1
ATOM 4484 C C . ASN A 1 585 ? 24.322 26.485 21.604 1.000 53.696 585 ASN A C 1
ATOM 4485 O O . ASN A 1 585 ? 23.341 27.093 21.091 1.000 51.598 585 ASN A O 1
ATOM 4490 N N . SER A 1 586 ? 25.538 27.007 21.718 1.000 44.205 586 SER A N 1
ATOM 4491 C CA . SER A 1 586 ? 25.847 28.403 21.323 1.000 44.732 586 SER A CA 1
ATOM 4492 C C . SER A 1 586 ? 25.922 28.525 19.793 1.000 44.719 586 SER A C 1
ATOM 4493 O O . SER A 1 586 ? 25.883 29.659 19.292 1.000 51.335 586 SER A O 1
ATOM 4496 N N . GLY A 1 587 ? 26.031 27.422 19.053 1.000 44.018 587 GLY A N 1
ATOM 4497 C CA . GLY A 1 587 ? 26.254 27.484 17.595 1.000 49.037 587 GLY A CA 1
ATOM 4498 C C . GLY A 1 587 ? 24.996 27.181 16.788 1.000 53.341 587 GLY A C 1
ATOM 4499 O O . GLY A 1 587 ? 23.942 26.832 17.379 1.000 53.033 587 GLY A O 1
ATOM 4500 N N . TRP A 1 588 ? 25.104 27.321 15.467 1.000 53.083 588 TRP A N 1
ATOM 4501 C CA . TRP A 1 588 ? 24.044 26.941 14.506 1.000 52.672 588 TRP A CA 1
ATOM 4502 C C . TRP A 1 588 ? 24.004 25.420 14.403 1.000 52.346 588 TRP A C 1
ATOM 4503 O O . TRP A 1 588 ? 25.063 24.821 14.284 1.000 58.586 588 TRP A O 1
ATOM 4514 N N . ILE A 1 589 ? 22.804 24.857 14.478 1.000 52.767 589 ILE A N 1
ATOM 4515 C CA . ILE A 1 589 ? 22.515 23.397 14.465 1.000 52.993 589 ILE A CA 1
ATOM 4516 C C . ILE A 1 589 ? 21.709 23.087 13.199 1.000 50.377 589 ILE A C 1
ATOM 4517 O O . ILE A 1 589 ? 20.825 23.892 12.828 1.000 48.603 589 ILE A O 1
ATOM 4522 N N . ASP A 1 590 ? 22.006 21.956 12.572 1.000 47.766 590 ASP A N 1
ATOM 4523 C CA . ASP A 1 590 ? 21.276 21.445 11.386 1.000 50.748 590 ASP A CA 1
ATOM 4524 C C . ASP A 1 590 ? 20.530 20.166 11.784 1.000 49.095 590 ASP A C 1
ATOM 4525 O O . ASP A 1 590 ? 21.142 19.084 11.798 1.000 60.952 590 ASP A O 1
ATOM 4530 N N . TYR A 1 591 ? 19.248 20.270 12.094 1.000 42.205 591 TYR A N 1
ATOM 4531 C CA . TYR A 1 591 ? 18.396 19.077 12.305 1.000 44.390 591 TYR A CA 1
ATOM 4532 C C . TYR A 1 591 ? 17.913 18.548 10.945 1.000 45.790 591 TYR A C 1
ATOM 4533 O O . TYR A 1 591 ? 17.406 19.324 10.110 1.000 40.755 591 TYR A O 1
ATOM 4542 N N . ILE A 1 592 ? 18.076 17.244 10.720 1.000 46.179 592 ILE A N 1
ATOM 4543 C CA . ILE A 1 592 ? 17.605 16.570 9.481 1.000 47.066 592 ILE A CA 1
ATOM 4544 C C . ILE A 1 592 ? 16.429 15.670 9.830 1.000 46.687 592 ILE A C 1
ATOM 4545 O O . ILE A 1 592 ? 16.585 14.773 10.667 1.000 49.130 592 ILE A O 1
ATOM 4550 N N . THR A 1 593 ? 15.294 15.910 9.193 1.000 46.882 593 THR A N 1
ATOM 4551 C CA . THR A 1 593 ? 14.044 15.164 9.467 1.000 51.332 593 THR A CA 1
ATOM 4552 C C . THR A 1 593 ? 14.177 13.755 8.885 1.000 52.904 593 THR A C 1
ATOM 4553 O O . THR A 1 593 ? 15.076 13.503 8.034 1.000 46.277 593 THR A O 1
ATOM 4557 N N . ASP A 1 594 ? 13.287 12.867 9.317 1.000 54.314 594 ASP A N 1
ATOM 4558 C CA . ASP A 1 594 ? 13.090 11.565 8.641 1.000 59.347 594 ASP A CA 1
ATOM 4559 C C . ASP A 1 594 ? 12.603 11.839 7.215 1.000 56.496 594 ASP A C 1
ATOM 4560 O O . ASP A 1 594 ? 12.034 12.910 6.939 1.000 61.497 594 ASP A O 1
ATOM 4565 N N . SER A 1 595 ? 12.851 10.898 6.325 1.000 54.772 595 SER A N 1
ATOM 4566 C CA . SER A 1 595 ? 12.390 10.967 4.928 1.000 56.580 595 SER A CA 1
ATOM 4567 C C . SER A 1 595 ? 10.851 11.060 4.907 1.000 61.028 595 SER A C 1
ATOM 4568 O O . SER A 1 595 ? 10.178 10.502 5.821 1.000 57.412 595 SER A O 1
ATOM 4571 N N . PHE A 1 596 ? 10.292 11.749 3.913 1.000 55.662 596 PHE A N 1
ATOM 4572 C CA . PHE A 1 596 ? 8.839 11.720 3.619 1.000 57.944 596 PHE A CA 1
ATOM 4573 C C . PHE A 1 596 ? 8.602 11.950 2.125 1.000 56.657 596 PHE A C 1
ATOM 4574 O O . PHE A 1 596 ? 9.540 12.370 1.424 1.000 52.909 596 PHE A O 1
ATOM 4582 N N . THR A 1 597 ? 7.375 11.692 1.662 1.000 51.925 597 THR A N 1
ATOM 4583 C CA . THR A 1 597 ? 6.922 12.100 0.310 1.000 54.870 597 THR A CA 1
ATOM 4584 C C . THR A 1 597 ? 5.800 13.124 0.444 1.000 50.772 597 THR A C 1
ATOM 4585 O O . THR A 1 597 ? 5.202 13.236 1.521 1.000 51.751 597 THR A O 1
ATOM 4589 N N . PHE A 1 598 ? 5.521 13.848 -0.628 1.000 49.080 598 PHE A N 1
ATOM 4590 C CA . PHE A 1 598 ? 4.382 14.795 -0.656 1.000 53.475 598 PHE A CA 1
ATOM 4591 C C . PHE A 1 598 ? 3.060 14.020 -0.693 1.000 56.625 598 PHE A C 1
ATOM 4592 O O . PHE A 1 598 ? 2.062 14.597 -0.200 1.000 55.086 598 PHE A O 1
ATOM 4600 N N . ASP A 1 599 ? 3.065 12.756 -1.139 1.000 59.391 599 ASP A N 1
ATOM 4601 C CA . ASP A 1 599 ? 1.910 11.826 -0.964 1.000 59.244 599 ASP A CA 1
ATOM 4602 C C . ASP A 1 599 ? 1.640 11.598 0.534 1.000 59.781 599 ASP A C 1
ATOM 4603 O O . ASP A 1 599 ? 0.469 11.702 0.924 1.000 57.765 599 ASP A O 1
ATOM 4608 N N . ASP A 1 600 ? 2.665 11.341 1.357 1.000 57.689 600 ASP A N 1
ATOM 4609 C CA . ASP A 1 600 ? 2.509 11.263 2.840 1.000 59.086 600 ASP A CA 1
ATOM 4610 C C . ASP A 1 600 ? 1.778 12.515 3.372 1.000 58.686 600 ASP A C 1
ATOM 4611 O O . ASP A 1 600 ? 1.037 12.402 4.361 1.000 56.638 600 ASP A O 1
ATOM 4616 N N . LEU A 1 601 ? 2.020 13.693 2.791 1.000 56.986 601 LEU A N 1
ATOM 4617 C CA . LEU A 1 601 ? 1.496 14.967 3.337 1.000 55.509 601 LEU A CA 1
ATOM 4618 C C . LEU A 1 601 ? 0.153 15.309 2.689 1.000 56.494 601 LEU A C 1
ATOM 4619 O O . LEU A 1 601 ? -0.520 16.223 3.195 1.000 58.673 601 LEU A O 1
ATOM 4624 N N . GLY A 1 602 ? -0.225 14.610 1.619 1.000 57.020 602 GLY A N 1
ATOM 4625 C CA . GLY A 1 602 ? -1.501 14.854 0.914 1.000 55.888 602 GLY A CA 1
ATOM 4626 C C . GLY A 1 602 ? -1.453 16.100 0.043 1.000 51.585 602 GLY A C 1
ATOM 4627 O O . GLY A 1 602 ? -2.534 16.627 -0.289 1.000 51.496 602 GLY A O 1
ATOM 4628 N N . ILE A 1 603 ? -0.254 16.546 -0.339 1.000 47.424 603 ILE A N 1
ATOM 4629 C CA . ILE A 1 603 ? -0.065 17.753 -1.186 1.000 49.874 603 ILE A CA 1
ATOM 4630 C C . ILE A 1 603 ? 0.050 17.335 -2.655 1.000 50.738 603 ILE A C 1
ATOM 4631 O O . ILE A 1 603 ? 0.776 16.388 -2.988 1.000 46.540 603 ILE A O 1
ATOM 4636 N N . THR A 1 604 ? -0.659 18.053 -3.511 1.000 54.559 604 THR A N 1
ATOM 4637 C CA . THR A 1 604 ? -0.688 17.797 -4.964 1.000 56.725 604 THR A CA 1
ATOM 4638 C C . THR A 1 604 ? -0.332 19.105 -5.674 1.000 57.686 604 THR A C 1
ATOM 4639 O O . THR A 1 604 ? -0.187 20.161 -5.010 1.000 52.872 604 THR A O 1
ATOM 4643 N N . THR A 1 605 ? -0.253 19.033 -6.993 1.000 62.007 605 THR A N 1
ATOM 4644 C CA . THR A 1 605 ? 0.024 20.193 -7.864 1.000 62.336 605 THR A CA 1
ATOM 4645 C C . THR A 1 605 ? -1.190 21.123 -7.885 1.000 60.789 605 THR A C 1
ATOM 4646 O O . THR A 1 605 ? -1.134 22.109 -8.609 1.000 71.651 605 THR A O 1
ATOM 4650 N N . SER A 1 606 ? -2.272 20.812 -7.177 1.000 59.333 606 SER A N 1
ATOM 4651 C CA . SER A 1 606 ? -3.438 21.726 -7.109 1.000 62.834 606 SER A CA 1
ATOM 4652 C C . SER A 1 606 ? -3.651 22.203 -5.669 1.000 60.112 606 SER A C 1
ATOM 4653 O O . SER A 1 606 ? -4.471 23.105 -5.500 1.000 65.150 606 SER A O 1
ATOM 4656 N N . SER A 1 607 ? -2.904 21.696 -4.682 1.000 55.767 607 SER A N 1
ATOM 4657 C CA . SER A 1 607 ? -2.967 22.221 -3.292 1.000 56.009 607 SER A CA 1
ATOM 4658 C C . SER A 1 607 ? -2.651 23.720 -3.318 1.000 54.454 607 SER A C 1
ATOM 4659 O O . SER A 1 607 ? -1.727 24.110 -4.052 1.000 60.289 607 SER A O 1
ATOM 4662 N N . THR A 1 608 ? -3.400 24.540 -2.577 1.000 55.530 608 THR A N 1
ATOM 4663 C CA . THR A 1 608 ? -3.217 26.020 -2.550 1.000 56.696 608 THR A CA 1
ATOM 4664 C C . THR A 1 608 ? -3.195 26.555 -1.114 1.000 50.448 608 THR A C 1
ATOM 4665 O O . THR A 1 608 ? -2.998 27.758 -0.966 1.000 56.449 608 THR A O 1
ATOM 4669 N N . ASN A 1 609 ? -3.376 25.710 -0.101 1.000 48.953 609 ASN A N 1
ATOM 4670 C CA . ASN A 1 609 ? -3.272 26.123 1.322 1.000 56.091 609 ASN A CA 1
ATOM 4671 C C . ASN A 1 609 ? -2.247 25.245 2.041 1.000 53.846 609 ASN A C 1
ATOM 4672 O O . ASN A 1 609 ? -2.504 24.899 3.201 1.000 62.160 609 ASN A O 1
ATOM 4677 N N . ALA A 1 610 ? -1.137 24.908 1.379 1.000 49.359 610 ALA A N 1
ATOM 4678 C CA . ALA A 1 610 ? -0.091 24.009 1.916 1.000 50.453 610 ALA A CA 1
ATOM 4679 C C . ALA A 1 610 ? 1.038 24.846 2.515 1.000 45.363 610 ALA A C 1
ATOM 4680 O O . ALA A 1 610 ? 1.485 25.798 1.879 1.000 46.485 610 ALA A O 1
ATOM 4682 N N . PHE A 1 611 ? 1.484 24.489 3.703 1.000 45.648 611 PHE A N 1
ATOM 4683 C CA . PHE A 1 611 ? 2.550 25.216 4.425 1.000 49.414 611 PHE A CA 1
ATOM 4684 C C . PHE A 1 611 ? 3.521 24.219 5.042 1.000 48.564 611 PHE A C 1
ATOM 4685 O O . PHE A 1 611 ? 3.086 23.125 5.449 1.000 48.408 611 PHE A O 1
ATOM 4693 N N . PHE A 1 612 ? 4.787 24.621 5.158 1.000 45.384 612 PHE A N 1
ATOM 4694 C CA . PHE A 1 612 ? 5.707 24.106 6.207 1.000 43.466 612 PHE A CA 1
ATOM 4695 C C . PHE A 1 612 ? 5.624 25.038 7.406 1.000 43.305 612 PHE A C 1
ATOM 4696 O O . PHE A 1 612 ? 5.485 26.244 7.168 1.000 45.611 612 PHE A O 1
ATOM 4704 N N . SER A 1 613 ? 5.660 24.506 8.627 1.000 41.637 613 SER A N 1
ATOM 4705 C CA . SER A 1 613 ? 5.571 25.344 9.846 1.000 41.973 613 SER A CA 1
ATOM 4706 C C . SER A 1 613 ? 6.632 24.909 10.849 1.000 39.639 613 SER A C 1
ATOM 4707 O O . SER A 1 613 ? 6.978 23.732 10.876 1.000 40.452 613 SER A O 1
ATOM 4710 N N . ILE A 1 614 ? 7.153 25.869 11.607 1.000 39.639 614 ILE A N 1
ATOM 4711 C CA . ILE A 1 614 ? 8.116 25.631 12.721 1.000 46.374 614 ILE A CA 1
ATOM 4712 C C . ILE A 1 614 ? 7.497 26.293 13.942 1.000 43.958 614 ILE A C 1
ATOM 4713 O O . ILE A 1 614 ? 7.087 27.441 13.809 1.000 42.871 614 ILE A O 1
ATOM 4718 N N . ASP A 1 615 ? 7.422 25.583 15.067 1.000 45.329 615 ASP A N 1
ATOM 4719 C CA . ASP A 1 615 ? 6.800 26.144 16.295 1.000 45.555 615 ASP A CA 1
ATOM 4720 C C . ASP A 1 615 ? 7.504 25.615 17.546 1.000 41.589 615 ASP A C 1
ATOM 4721 O O . ASP A 1 615 ? 7.988 24.471 17.564 1.000 40.836 615 ASP A O 1
ATOM 4726 N N . SER A 1 616 ? 7.566 26.468 18.557 1.000 41.652 616 SER A N 1
ATOM 4727 C CA . SER A 1 616 ? 8.000 26.099 19.919 1.000 42.547 616 SER A CA 1
ATOM 4728 C C . SER A 1 616 ? 7.019 26.701 20.927 1.000 43.424 616 SER A C 1
ATOM 4729 O O . SER A 1 616 ? 6.154 27.495 20.543 1.000 42.171 616 SER A O 1
ATOM 4732 N N . ASP A 1 617 ? 7.181 26.336 22.189 1.000 48.264 617 ASP A N 1
ATOM 4733 C CA . ASP A 1 617 ? 6.400 26.916 23.303 1.000 50.651 617 ASP A CA 1
ATOM 4734 C C . ASP A 1 617 ? 6.920 28.332 23.567 1.000 53.414 617 ASP A C 1
ATOM 4735 O O . ASP A 1 617 ? 7.805 28.818 22.810 1.000 56.328 617 ASP A O 1
ATOM 4740 N N . GLY A 1 618 ? 6.377 28.968 24.603 1.000 52.798 618 GLY A N 1
ATOM 4741 C CA . GLY A 1 618 ? 6.872 30.257 25.114 1.000 54.020 618 GLY A CA 1
ATOM 4742 C C . GLY A 1 618 ? 8.285 30.104 25.637 1.000 50.580 618 GLY A C 1
ATOM 4743 O O . GLY A 1 618 ? 8.625 29.013 26.082 1.000 55.401 618 GLY A O 1
ATOM 4744 N N . VAL A 1 619 ? 9.082 31.160 25.529 1.000 52.562 619 VAL A N 1
ATOM 4745 C CA . VAL A 1 619 ? 10.529 31.152 25.869 1.000 47.485 619 VAL A CA 1
ATOM 4746 C C . VAL A 1 619 ? 10.788 32.379 26.730 1.000 48.756 619 VAL A C 1
ATOM 4747 O O . VAL A 1 619 ? 10.236 33.485 26.433 1.000 45.832 619 VAL A O 1
ATOM 4751 N N . ASN A 1 620 ? 11.596 32.174 27.760 1.000 50.775 620 ASN A N 1
ATOM 4752 C CA . ASN A 1 620 ? 12.111 33.266 28.624 1.000 51.504 620 ASN A CA 1
ATOM 4753 C C . ASN A 1 620 ? 13.302 33.910 27.917 1.000 44.047 620 ASN A C 1
ATOM 4754 O O . ASN A 1 620 ? 13.615 33.466 26.816 1.000 43.484 620 ASN A O 1
ATOM 4759 N N . ALA A 1 621 ? 13.922 34.899 28.563 1.000 47.529 621 ALA A N 1
ATOM 4760 C CA . ALA A 1 621 ? 14.997 35.758 28.010 1.000 51.569 621 ALA A CA 1
ATOM 4761 C C . ALA A 1 621 ? 16.155 34.890 27.535 1.000 47.450 621 ALA A C 1
ATOM 4762 O O . ALA A 1 621 ? 16.663 35.171 26.438 1.000 54.604 621 ALA A O 1
ATOM 4764 N N . SER A 1 622 ? 16.553 33.886 28.319 1.000 48.366 622 SER A N 1
ATOM 4765 C CA . SER A 1 622 ? 17.744 33.041 28.011 1.000 53.699 622 SER A CA 1
ATOM 4766 C C . SER A 1 622 ? 17.426 32.002 26.920 1.000 50.061 622 SER A C 1
ATOM 4767 O O . SER A 1 622 ? 18.387 31.545 26.257 1.000 48.835 622 SER A O 1
ATOM 4770 N N . GLN A 1 623 ? 16.139 31.704 26.685 1.000 52.683 623 GLN A N 1
ATOM 4771 C CA . GLN A 1 623 ? 15.662 30.646 25.741 1.000 49.245 623 GLN A CA 1
ATOM 4772 C C . GLN A 1 623 ? 15.355 31.176 24.332 1.000 46.203 623 GLN A C 1
ATOM 4773 O O . GLN A 1 623 ? 15.022 30.340 23.465 1.000 43.560 623 GLN A O 1
ATOM 4779 N N . GLN A 1 624 ? 15.445 32.494 24.110 1.000 44.711 624 GLN A N 1
ATOM 4780 C CA . GLN A 1 624 ? 15.171 33.143 22.802 1.000 42.287 624 GLN A CA 1
ATOM 4781 C C . GLN A 1 624 ? 16.110 32.556 21.746 1.000 40.589 624 GLN A C 1
ATOM 4782 O O . GLN A 1 624 ? 17.344 32.611 21.936 1.000 41.063 624 GLN A O 1
ATOM 4788 N N . TRP A 1 625 ? 15.514 31.985 20.701 1.000 37.865 625 TRP A N 1
ATOM 4789 C CA . TRP A 1 625 ? 16.208 31.198 19.660 1.000 38.634 625 TRP A CA 1
ATOM 4790 C C . TRP A 1 625 ? 15.956 31.806 18.276 1.000 38.439 625 TRP A C 1
ATOM 4791 O O . TRP A 1 625 ? 15.074 32.693 18.117 1.000 36.502 625 TRP A O 1
ATOM 4802 N N . TYR A 1 626 ? 16.747 31.355 17.312 1.000 38.273 626 TYR A N 1
ATOM 4803 C CA . TYR A 1 626 ? 16.843 31.940 15.956 1.000 38.297 626 TYR A CA 1
ATOM 4804 C C . TYR A 1 626 ? 16.574 30.857 14.917 1.000 40.647 626 TYR A C 1
ATOM 4805 O O . TYR A 1 626 ? 16.986 29.705 15.133 1.000 43.310 626 TYR A O 1
ATOM 4814 N N . LEU A 1 627 ? 15.847 31.218 13.865 1.000 36.812 627 LEU A N 1
ATOM 4815 C CA . LEU A 1 627 ? 15.598 30.342 12.709 1.000 36.883 627 LEU A CA 1
ATOM 4816 C C . LEU A 1 627 ? 16.263 30.997 11.510 1.000 36.486 627 LEU A C 1
ATOM 4817 O O . LEU A 1 627 ? 15.885 32.125 11.159 1.000 36.304 627 LEU A O 1
ATOM 4822 N N . SER A 1 628 ? 17.186 30.303 10.877 1.000 35.220 628 SER A N 1
ATOM 4823 C CA . SER A 1 628 ? 17.931 30.845 9.714 1.000 38.278 628 SER A CA 1
ATOM 4824 C C . SER A 1 628 ? 17.202 30.486 8.414 1.000 38.807 628 SER A C 1
ATOM 4825 O O . SER A 1 628 ? 16.887 31.422 7.626 1.000 39.884 628 SER A O 1
ATOM 4828 N N . LYS A 1 629 ? 16.969 29.186 8.191 1.000 37.523 629 LYS A N 1
ATOM 4829 C CA . LYS A 1 629 ? 16.463 28.668 6.901 1.000 39.220 629 LYS A CA 1
ATOM 4830 C C . LYS A 1 629 ? 15.996 27.204 6.999 1.000 38.099 629 LYS A C 1
ATOM 4831 O O . LYS A 1 629 ? 16.313 26.487 7.944 1.000 36.778 629 LYS A O 1
ATOM 4837 N N . LEU A 1 630 ? 15.230 26.796 6.007 1.000 38.960 630 LEU A N 1
ATOM 4838 C CA . LEU A 1 630 ? 14.860 25.396 5.753 1.000 40.163 630 LEU A CA 1
ATOM 4839 C C . LEU A 1 630 ? 15.444 25.018 4.391 1.000 41.194 630 LEU A C 1
ATOM 4840 O O . LEU A 1 630 ? 15.354 25.848 3.458 1.000 40.626 630 LEU A O 1
ATOM 4845 N N . ILE A 1 631 ? 16.036 23.827 4.302 1.000 39.886 631 ILE A N 1
ATOM 4846 C CA . ILE A 1 631 ? 16.577 23.273 3.036 1.000 43.811 631 ILE A CA 1
ATOM 4847 C C . ILE A 1 631 ? 15.831 21.971 2.766 1.000 44.474 631 ILE A C 1
ATOM 4848 O O . ILE A 1 631 ? 15.855 21.096 3.644 1.000 48.508 631 ILE A O 1
ATOM 4853 N N . LEU A 1 632 ? 15.174 21.887 1.611 1.000 42.331 632 LEU A N 1
ATOM 4854 C CA . LEU A 1 632 ? 14.452 20.680 1.156 1.000 43.016 632 LEU A CA 1
ATOM 4855 C C . LEU A 1 632 ? 15.382 19.961 0.206 1.000 46.332 632 LEU A C 1
ATOM 4856 O O . LEU A 1 632 ? 15.770 20.598 -0.812 1.000 44.353 632 LEU A O 1
ATOM 4861 N N . VAL A 1 633 ? 15.702 18.706 0.531 1.000 49.811 633 VAL A N 1
ATOM 4862 C CA . VAL A 1 633 ? 16.646 17.850 -0.250 1.000 50.667 633 VAL A CA 1
ATOM 4863 C C . VAL A 1 633 ? 15.953 16.526 -0.586 1.000 47.798 633 VAL A C 1
ATOM 4864 O O . VAL A 1 633 ? 15.222 15.981 0.273 1.000 45.037 633 VAL A O 1
ATOM 4868 N N . LYS A 1 634 ? 16.227 16.003 -1.777 1.000 47.927 634 LYS A N 1
ATOM 4869 C CA . LYS A 1 634 ? 15.889 14.600 -2.136 1.000 49.882 634 LYS A CA 1
ATOM 4870 C C . LYS A 1 634 ? 16.739 13.614 -1.326 1.000 51.843 634 LYS A C 1
ATOM 4871 O O . LYS A 1 634 ? 17.985 13.812 -1.224 1.000 47.943 634 LYS A O 1
ATOM 4877 N N . GLU A 1 635 ? 16.092 12.578 -0.784 1.000 51.338 635 GLU A N 1
ATOM 4878 C CA . GLU A 1 635 ? 16.764 11.561 0.057 1.000 54.699 635 GLU A CA 1
ATOM 4879 C C . GLU A 1 635 ? 17.878 10.886 -0.753 1.000 55.115 635 GLU A C 1
ATOM 4880 O O . GLU A 1 635 ? 18.962 10.659 -0.185 1.000 52.159 635 GLU A O 1
ATOM 4886 N N . SER A 1 636 ? 17.624 10.587 -2.033 1.000 56.241 636 SER A N 1
ATOM 4887 C CA . SER A 1 636 ? 18.509 9.750 -2.889 1.000 59.970 636 SER A CA 1
ATOM 4888 C C . SER A 1 636 ? 19.874 10.435 -3.093 1.000 59.583 636 SER A C 1
ATOM 4889 O O . SER A 1 636 ? 20.882 9.725 -3.206 1.000 61.460 636 SER A O 1
ATOM 4892 N N . SER A 1 637 ? 19.934 11.765 -3.094 1.000 59.536 637 SE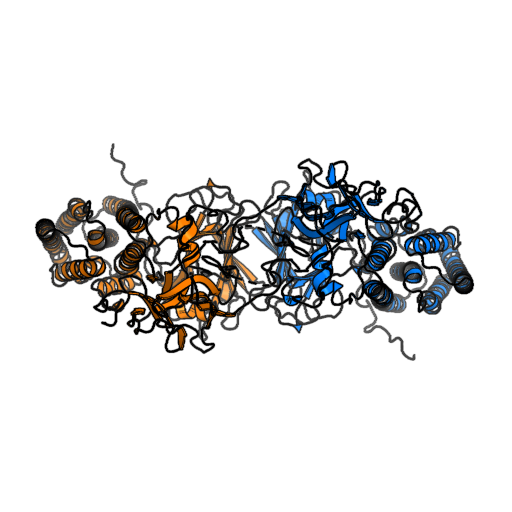R A N 1
ATOM 4893 C CA . SER A 1 637 ? 21.170 12.521 -3.430 1.000 60.115 637 SER A CA 1
ATOM 4894 C C . SER A 1 637 ? 21.851 13.113 -2.185 1.000 54.212 637 SER A C 1
ATOM 4895 O O . SER A 1 637 ? 22.995 13.560 -2.319 1.000 61.723 637 SER A O 1
ATOM 4898 N N . PHE A 1 638 ? 21.210 13.095 -1.017 1.000 53.343 638 PHE A N 1
ATOM 4899 C CA . PHE A 1 638 ? 21.712 13.786 0.195 1.000 53.959 638 PHE A CA 1
ATOM 4900 C C . PHE A 1 638 ? 22.410 12.783 1.110 1.000 56.652 638 PHE A C 1
ATOM 4901 O O . PHE A 1 638 ? 21.895 11.671 1.317 1.000 51.701 638 PHE A O 1
ATOM 4909 N N . THR A 1 639 ? 23.554 13.191 1.657 1.000 62.147 639 THR A N 1
ATOM 4910 C CA . THR A 1 639 ? 24.364 12.393 2.607 1.000 58.789 639 THR A CA 1
ATOM 4911 C C . THR A 1 639 ? 25.168 13.347 3.474 1.000 57.704 639 THR A C 1
ATOM 4912 O O . THR A 1 639 ? 25.680 14.353 2.933 1.000 56.146 639 THR A O 1
ATOM 4916 N N . THR A 1 640 ? 25.282 13.021 4.761 1.000 56.546 640 THR A N 1
ATOM 4917 C CA . THR A 1 640 ? 26.262 13.644 5.679 1.000 51.540 640 THR A CA 1
ATOM 4918 C C . THR A 1 640 ? 27.590 12.931 5.440 1.000 51.793 640 THR A C 1
ATOM 4919 O O . THR A 1 640 ? 27.676 11.747 5.780 1.000 50.182 640 THR A O 1
ATOM 4923 N N . GLN A 1 641 ? 28.558 13.616 4.834 1.000 54.149 641 GLN A N 1
ATOM 4924 C CA . GLN A 1 641 ? 29.886 13.024 4.520 1.000 49.919 641 GLN A CA 1
ATOM 4925 C C . GLN A 1 641 ? 30.859 13.227 5.678 1.000 47.600 641 GLN A C 1
ATOM 4926 O O . GLN A 1 641 ? 31.763 12.413 5.805 1.000 54.596 641 GLN A O 1
ATOM 4932 N N . ILE A 1 642 ? 30.717 14.281 6.471 1.000 49.051 642 ILE A N 1
ATOM 4933 C CA . ILE A 1 642 ? 31.609 14.508 7.644 1.000 53.362 642 ILE A CA 1
ATOM 4934 C C . ILE A 1 642 ? 30.724 14.599 8.874 1.000 55.325 642 ILE A C 1
ATOM 4935 O O . ILE A 1 642 ? 29.876 15.488 8.953 1.000 50.309 642 ILE A O 1
ATOM 4940 N N . PRO A 1 643 ? 30.891 13.671 9.844 1.000 60.849 643 PRO A N 1
ATOM 4941 C CA . PRO A 1 643 ? 30.033 13.654 11.024 1.000 58.807 643 PRO A CA 1
ATOM 4942 C C . PRO A 1 643 ? 30.493 14.689 12.060 1.000 58.673 643 PRO A C 1
ATOM 4943 O O . PRO A 1 643 ? 31.639 15.143 12.007 1.000 55.583 643 PRO A O 1
ATOM 4947 N N . LEU A 1 644 ? 29.597 15.006 12.994 1.000 56.123 644 LEU A N 1
ATOM 4948 C CA . LEU A 1 644 ? 29.868 15.944 14.106 1.000 59.407 644 LEU A CA 1
ATOM 4949 C C . LEU A 1 644 ? 30.785 15.285 15.137 1.000 59.857 644 LEU A C 1
ATOM 4950 O O . LEU A 1 644 ? 31.416 16.041 15.886 1.000 63.126 644 LEU A O 1
ATOM 4955 N N . LYS A 1 645 ? 30.835 13.949 15.186 1.000 62.218 645 LYS A N 1
ATOM 4956 C CA . LYS A 1 645 ? 31.642 13.188 16.178 1.000 69.282 645 LYS A CA 1
ATOM 4957 C C . LYS A 1 645 ? 32.457 12.145 15.432 1.000 71.290 645 LYS A C 1
ATOM 4958 O O . LYS A 1 645 ? 32.031 11.681 14.378 1.000 65.963 645 LYS A O 1
ATOM 4964 N N . PRO A 1 646 ? 33.656 11.775 15.948 1.000 78.467 646 PRO A N 1
ATOM 4965 C CA . PRO A 1 646 ? 34.474 10.727 15.335 1.000 75.483 646 PRO A CA 1
ATOM 4966 C C . PRO A 1 646 ? 33.756 9.371 15.358 1.000 75.420 646 PRO A C 1
ATOM 4967 O O . PRO A 1 646 ? 32.873 9.188 16.198 1.000 70.687 646 PRO A O 1
ATOM 4971 N N . TYR A 1 647 ? 34.153 8.475 14.448 1.000 79.133 647 TYR A N 1
ATOM 4972 C CA . TYR A 1 647 ? 33.589 7.105 14.284 1.000 82.407 647 TYR A CA 1
ATOM 4973 C C . TYR A 1 647 ? 34.169 6.156 15.346 1.000 82.589 647 TYR A C 1
ATOM 4974 O O . TYR A 1 647 ? 33.396 5.476 16.050 1.000 81.233 647 TYR A O 1
ATOM 4983 N N . VAL A 1 648 ? 35.495 6.103 15.455 1.000 86.095 648 VAL A N 1
ATOM 4984 C CA . VAL A 1 648 ? 36.222 5.066 16.243 1.000 92.329 648 VAL A CA 1
ATOM 4985 C C . VAL A 1 648 ? 36.567 5.666 17.602 1.000 91.793 648 VAL A C 1
ATOM 4986 O O . VAL A 1 648 ? 35.965 5.231 18.591 1.000 108.197 648 VAL A O 1
ATOM 4990 N N . ILE A 1 649 ? 37.485 6.633 17.631 1.000 91.556 649 ILE A N 1
ATOM 4991 C CA . ILE A 1 649 ? 38.070 7.175 18.891 1.000 93.540 649 ILE A CA 1
ATOM 4992 C C . ILE A 1 649 ? 36.937 7.764 19.745 1.000 99.312 649 ILE A C 1
ATOM 4993 O O . ILE A 1 649 ? 35.938 8.251 19.179 1.000 95.538 649 ILE A O 1
ATOM 4998 N N . VAL A 1 650 ? 37.082 7.694 21.068 1.000 107.605 650 VAL A N 1
ATOM 4999 C CA . VAL A 1 650 ? 36.020 8.061 22.055 1.000 111.108 650 VAL A CA 1
ATOM 5000 C C . VAL A 1 650 ? 35.960 9.589 22.195 1.000 104.768 650 VAL A C 1
ATOM 5001 O O . VAL A 1 650 ? 34.849 10.136 22.361 1.000 92.887 650 VAL A O 1
ATOM 5005 N N . ARG A 1 651 ? 37.114 10.251 22.125 1.000 107.050 651 ARG A N 1
ATOM 5006 C CA . ARG A 1 651 ? 37.211 11.724 22.248 1.000 102.649 651 ARG A CA 1
ATOM 5007 C C . ARG A 1 651 ? 38.194 12.266 21.210 1.000 101.099 651 ARG A C 1
ATOM 5008 O O . ARG A 1 651 ? 39.157 11.544 20.855 1.000 96.501 651 ARG A O 1
ATOM 5016 N N . CYS A 1 652 ? 37.945 13.494 20.753 1.000 92.237 652 CYS A N 1
ATOM 5017 C CA . CYS A 1 652 ? 38.875 14.265 19.892 1.000 84.321 652 CYS A CA 1
ATOM 5018 C C . CYS A 1 652 ? 40.113 14.579 20.721 1.000 83.360 652 CYS A C 1
ATOM 5019 O O . CYS A 1 652 ? 40.016 14.809 21.927 1.000 83.344 652 CYS A O 1
ATOM 5022 N N . PRO A 1 653 ? 41.318 14.527 20.116 1.000 87.068 653 PRO A N 1
ATOM 5023 C CA . PRO A 1 653 ? 42.532 14.899 20.830 1.000 88.621 653 PRO A CA 1
ATOM 5024 C C . PRO A 1 653 ? 42.443 16.388 21.170 1.000 89.419 653 PRO A C 1
ATOM 5025 O O . PRO A 1 653 ? 41.568 17.071 20.629 1.000 80.857 653 PRO A O 1
ATOM 5029 N N . ASP A 1 654 ? 43.307 16.823 22.084 1.000 89.453 654 ASP A N 1
ATOM 5030 C CA . ASP A 1 654 ? 43.423 18.244 22.496 1.000 98.959 654 ASP A CA 1
ATOM 5031 C C . ASP A 1 654 ? 44.409 18.932 21.542 1.000 100.707 654 ASP A C 1
ATOM 5032 O O . ASP A 1 654 ? 45.187 18.213 20.876 1.000 103.994 654 ASP A O 1
ATOM 5037 N N . THR A 1 655 ? 44.349 20.265 21.459 1.000 95.156 655 THR A N 1
ATOM 5038 C CA . THR A 1 655 ? 45.369 21.117 20.790 1.000 101.802 655 THR A CA 1
ATOM 5039 C C . THR A 1 655 ? 46.499 21.423 21.783 1.000 104.381 655 THR A C 1
ATOM 5040 O O . THR A 1 655 ? 47.328 22.300 21.460 1.000 113.129 655 THR A O 1
ATOM 5044 N N . PHE A 1 656 ? 46.536 20.723 22.928 1.000 94.782 656 PHE A N 1
ATOM 5045 C CA . PHE A 1 656 ? 47.494 20.953 24.041 1.000 86.958 656 PHE A CA 1
ATOM 5046 C C . PHE A 1 656 ? 48.746 20.098 23.826 1.000 86.639 656 PHE A C 1
ATOM 5047 O O . PHE A 1 656 ? 48.989 19.626 22.694 1.000 83.149 656 PHE A O 1
ATOM 5055 N N . PHE A 1 657 ? 49.533 19.916 24.886 1.000 89.034 657 PHE A N 1
ATOM 5056 C CA . PHE A 1 657 ? 50.824 19.192 24.823 1.000 93.151 657 PHE A CA 1
ATOM 5057 C C . PHE A 1 657 ? 50.526 17.703 24.650 1.000 92.885 657 PHE A C 1
ATOM 5058 O O . PHE A 1 657 ? 49.476 17.234 25.148 1.000 91.866 657 PHE A O 1
ATOM 5066 N N . VAL A 1 658 ? 51.417 17.010 23.935 1.000 92.964 658 VAL A N 1
ATOM 5067 C CA . VAL A 1 658 ? 51.372 15.535 23.720 1.000 94.517 658 VAL A CA 1
ATOM 5068 C C . VAL A 1 658 ? 52.395 14.877 24.657 1.000 94.222 658 VAL A C 1
ATOM 5069 O O . VAL A 1 658 ? 52.078 14.447 25.773 1.000 88.450 658 VAL A O 1
ATOM 5073 N N . ASN B 1 16 ? -28.205 69.738 44.547 1.000 107.594 16 ASN B N 1
ATOM 5074 C CA . ASN B 1 16 ? -29.054 68.828 43.724 1.000 102.968 16 ASN B CA 1
ATOM 5075 C C . ASN B 1 16 ? -28.901 67.392 44.230 1.000 103.986 16 ASN B C 1
ATOM 5076 O O . ASN B 1 16 ? -28.003 67.143 45.064 1.000 91.627 16 ASN B O 1
ATOM 5081 N N . PHE B 1 17 ? -29.713 66.485 43.682 1.000 111.316 17 PHE B N 1
ATOM 5082 C CA . PHE B 1 17 ? -29.912 65.101 44.186 1.000 112.084 17 PHE B CA 1
ATOM 5083 C C . PHE B 1 17 ? -28.897 64.146 43.558 1.000 95.680 17 PHE B C 1
ATOM 5084 O O . PHE B 1 17 ? -28.580 64.276 42.375 1.000 78.262 17 PHE B O 1
ATOM 5092 N N . PRO B 1 18 ? -28.366 63.159 44.325 1.000 80.818 18 PRO B N 1
ATOM 5093 C CA . PRO B 1 18 ? -27.504 62.119 43.768 1.000 71.014 18 PRO B CA 1
ATOM 5094 C C . PRO B 1 18 ? -28.288 61.281 42.760 1.000 59.112 18 PRO B C 1
ATOM 5095 O O . PRO B 1 18 ? -29.486 61.166 42.891 1.000 67.358 18 PRO B O 1
ATOM 5099 N N . MET B 1 19 ? -27.597 60.753 41.762 1.000 50.853 19 MET B N 1
ATOM 5100 C CA . MET B 1 19 ? -28.242 59.983 40.675 1.000 50.319 19 MET B CA 1
ATOM 5101 C C . MET B 1 19 ? -27.623 58.596 40.607 1.000 44.824 19 MET B C 1
ATOM 5102 O O . MET B 1 19 ? -26.519 58.397 41.112 1.000 47.656 19 MET B O 1
ATOM 5107 N N . TYR B 1 20 ? -28.359 57.666 40.022 1.000 45.863 20 TYR B N 1
ATOM 5108 C CA . TYR B 1 20 ? -27.930 56.264 39.818 1.000 46.556 20 TYR B CA 1
ATOM 5109 C C . TYR B 1 20 ? -28.168 55.951 38.347 1.000 45.945 20 TYR B C 1
ATOM 5110 O O . TYR B 1 20 ? -29.350 55.887 37.946 1.000 44.197 20 TYR B O 1
ATOM 5119 N N . ASN B 1 21 ? -27.083 55.889 37.575 1.000 44.758 21 ASN B N 1
ATOM 5120 C CA . ASN B 1 21 ? -27.127 55.761 36.104 1.000 45.245 21 ASN B CA 1
ATOM 5121 C C . ASN B 1 21 ? -28.148 56.749 35.532 1.000 44.903 21 ASN B C 1
ATOM 5122 O O . ASN B 1 21 ? -29.066 56.310 34.822 1.000 47.966 21 ASN B O 1
ATOM 5127 N N . GLY B 1 22 ? -28.028 58.031 35.867 1.000 45.226 22 GLY B N 1
ATOM 5128 C CA . GLY B 1 22 ? -28.848 59.103 35.266 1.000 46.437 22 GLY B CA 1
ATOM 5129 C C . GLY B 1 22 ? -30.282 59.153 35.773 1.000 47.311 22 GLY B C 1
ATOM 5130 O O . GLY B 1 22 ? -31.051 59.948 35.207 1.000 48.429 22 GLY B O 1
ATOM 5131 N N . ARG B 1 23 ? -30.634 58.384 36.811 1.000 48.990 23 ARG B N 1
ATOM 5132 C CA . ARG B 1 23 ? -32.009 58.348 37.383 1.000 48.058 23 ARG B CA 1
ATOM 5133 C C . ARG B 1 23 ? -31.981 58.733 38.859 1.000 49.485 23 ARG B C 1
ATOM 5134 O O . ARG B 1 23 ? -30.967 58.484 39.546 1.000 47.200 23 ARG B O 1
ATOM 5142 N N . LEU B 1 24 ? -33.076 59.321 39.334 1.000 52.069 24 LEU B N 1
ATOM 5143 C CA . LEU B 1 24 ? -33.180 59.790 40.740 1.000 54.954 24 LEU B CA 1
ATOM 5144 C C . LEU B 1 24 ? -33.365 58.602 41.692 1.000 50.775 24 LEU B C 1
ATOM 5145 O O . LEU B 1 24 ? -33.017 58.729 42.877 1.000 56.123 24 LEU B O 1
ATOM 5150 N N . GLU B 1 25 ? -33.889 57.486 41.197 1.000 53.620 25 GLU B N 1
ATOM 5151 C CA . GLU B 1 25 ? -34.129 56.269 42.015 1.000 55.417 25 GLU B CA 1
ATOM 5152 C C . GLU B 1 25 ? -33.231 55.155 41.511 1.000 50.177 25 GLU B C 1
ATOM 5153 O O . GLU B 1 25 ? -33.015 55.040 40.303 1.000 51.798 25 GLU B O 1
ATOM 5159 N N . PRO B 1 26 ? -32.641 54.352 42.428 1.000 49.709 26 PRO B N 1
ATOM 5160 C CA . PRO B 1 26 ? -31.752 53.263 42.027 1.000 48.716 26 PRO B CA 1
ATOM 5161 C C . PRO B 1 26 ? -32.570 52.151 41.366 1.000 51.946 26 PRO B C 1
ATOM 5162 O O . PRO B 1 26 ? -33.720 51.945 41.712 1.000 53.441 26 PRO B O 1
ATOM 5166 N N . SER B 1 27 ? -31.973 51.506 40.378 1.000 56.399 27 SER B N 1
ATOM 5167 C CA . SER B 1 27 ? -32.639 50.435 39.610 1.000 53.709 27 SER B CA 1
ATOM 5168 C C . SER B 1 27 ? -32.508 49.137 40.410 1.000 51.167 27 SER B C 1
ATOM 5169 O O . SER B 1 27 ? -31.525 48.986 41.161 1.000 47.964 27 SER B O 1
ATOM 5172 N N . LEU B 1 28 ? -33.481 48.249 40.238 1.000 48.545 28 LEU B N 1
ATOM 5173 C CA . LEU B 1 28 ? -33.503 46.895 40.839 1.000 48.498 28 LEU B CA 1
ATOM 5174 C C . LEU B 1 28 ? -32.207 46.146 40.480 1.000 44.940 28 LEU B C 1
ATOM 5175 O O . LEU B 1 28 ? -31.777 46.180 39.303 1.000 42.737 28 LEU B O 1
ATOM 5180 N N . ALA B 1 29 ? -31.592 45.508 41.474 1.000 40.984 29 ALA B N 1
ATOM 5181 C CA . ALA B 1 29 ? -30.341 44.739 41.309 1.000 38.789 29 ALA B CA 1
ATOM 5182 C C . ALA B 1 29 ? -30.630 43.616 40.331 1.000 42.779 29 ALA B C 1
ATOM 5183 O O . ALA B 1 29 ? -31.699 43.003 40.416 1.000 53.225 29 ALA B O 1
ATOM 5185 N N . PRO B 1 30 ? -29.711 43.299 39.398 1.000 42.023 30 PRO B N 1
ATOM 5186 C CA . PRO B 1 30 ? -29.941 42.242 38.401 1.000 41.773 30 PRO B CA 1
ATOM 5187 C C . PRO B 1 30 ? -30.374 40.866 38.949 1.000 41.244 30 PRO B C 1
ATOM 5188 O O . PRO B 1 30 ? -31.256 40.223 38.346 1.000 40.676 30 PRO B O 1
ATOM 5192 N N . ALA B 1 31 ? -29.805 40.444 40.083 1.000 39.378 31 ALA B N 1
ATOM 5193 C CA . ALA B 1 31 ? -30.104 39.127 40.690 1.000 40.673 31 ALA B CA 1
ATOM 5194 C C . ALA B 1 31 ? -31.539 39.057 41.242 1.000 39.384 31 ALA B C 1
ATOM 5195 O O . ALA B 1 31 ? -31.960 37.958 41.530 1.000 41.723 31 ALA B O 1
ATOM 5197 N N . LEU B 1 32 ? -32.270 40.164 41.373 1.000 39.510 32 LEU B N 1
ATOM 5198 C CA . LEU B 1 32 ? -33.592 40.203 42.052 1.000 41.516 32 LEU B CA 1
ATOM 5199 C C . LEU B 1 32 ? -34.743 40.470 41.077 1.000 38.615 32 LEU B C 1
ATOM 5200 O O . LEU B 1 32 ? -35.891 40.596 41.555 1.000 40.913 32 LEU B O 1
ATOM 5205 N N . ILE B 1 33 ? -34.478 40.549 39.777 1.000 37.386 33 ILE B N 1
ATOM 5206 C CA . ILE B 1 33 ? -35.531 40.803 38.752 1.000 38.376 33 ILE B CA 1
ATOM 5207 C C . ILE B 1 33 ? -36.497 39.618 38.755 1.000 38.489 33 ILE B C 1
ATOM 5208 O O . ILE B 1 33 ? -36.114 38.519 39.178 1.000 37.783 33 ILE B O 1
ATOM 5213 N N . ALA B 1 34 ? -37.724 39.863 38.311 1.000 40.263 34 ALA B N 1
ATOM 5214 C CA . ALA B 1 34 ? -38.845 38.890 38.374 1.000 40.560 34 ALA B CA 1
ATOM 5215 C C . ALA B 1 34 ? -38.524 37.614 37.577 1.000 37.957 34 ALA B C 1
ATOM 5216 O O . ALA B 1 34 ? -39.012 36.548 37.974 1.000 39.368 34 ALA B O 1
ATOM 5218 N N . VAL B 1 35 ? -37.738 37.681 36.499 1.000 36.902 35 VAL B N 1
ATOM 5219 C CA . VAL B 1 35 ? -37.434 36.462 35.685 1.000 38.194 35 VAL B CA 1
ATOM 5220 C C . VAL B 1 35 ? -36.286 35.644 36.286 1.000 36.799 35 VAL B C 1
ATOM 5221 O O . VAL B 1 35 ? -35.978 34.591 35.741 1.000 43.503 35 VAL B O 1
ATOM 5225 N N . ALA B 1 36 ? -35.648 36.091 37.354 1.000 40.026 36 ALA B N 1
ATOM 5226 C CA . ALA B 1 36 ? -34.450 35.409 37.903 1.000 38.826 36 ALA B CA 1
ATOM 5227 C C . ALA B 1 36 ? -34.779 33.965 38.299 1.000 40.023 36 ALA B C 1
ATOM 5228 O O . ALA B 1 36 ? -34.039 33.046 37.911 1.000 40.292 36 ALA B O 1
ATOM 5230 N N . PRO B 1 37 ? -35.880 33.698 39.059 1.000 38.278 37 PRO B N 1
ATOM 5231 C CA . PRO B 1 37 ? -36.233 32.312 39.405 1.000 38.486 37 PRO B CA 1
ATOM 5232 C C . PRO B 1 37 ? -36.511 31.410 38.176 1.000 40.844 37 PRO B C 1
ATOM 5233 O O . PRO B 1 37 ? -36.239 30.218 38.221 1.000 41.000 37 PRO B O 1
ATOM 5237 N N . ILE B 1 38 ? -37.027 31.988 37.085 1.000 38.944 38 ILE B N 1
ATOM 5238 C CA . ILE B 1 38 ? -37.361 31.234 35.842 1.000 37.610 38 ILE B CA 1
ATOM 5239 C C . ILE B 1 38 ? -36.035 30.826 35.197 1.000 36.475 38 ILE B C 1
ATOM 5240 O O . ILE B 1 38 ? -35.920 29.672 34.741 1.000 34.446 38 ILE B O 1
ATOM 5245 N N . ALA B 1 39 ? -35.072 31.745 35.149 1.000 37.786 39 ALA B N 1
ATOM 5246 C CA . ALA B 1 39 ? -33.737 31.462 34.574 1.000 40.505 39 ALA B CA 1
ATOM 5247 C C . ALA B 1 39 ? -33.047 30.409 35.441 1.000 40.731 39 ALA B C 1
ATOM 5248 O O . ALA B 1 39 ? -32.438 29.476 34.878 1.000 38.515 39 ALA B O 1
ATOM 5250 N N . LYS B 1 40 ? -33.197 30.492 36.763 1.000 42.750 40 LYS B N 1
ATOM 5251 C CA . LYS B 1 40 ? -32.503 29.518 37.645 1.000 48.637 40 LYS B CA 1
ATOM 5252 C C . LYS B 1 40 ? -33.053 28.117 37.403 1.000 45.198 40 LYS B C 1
ATOM 5253 O O . LYS B 1 40 ? -32.251 27.171 37.326 1.000 41.789 40 LYS B O 1
ATOM 5259 N N . TYR B 1 41 ? -34.375 27.981 37.282 1.000 45.213 41 TYR B N 1
ATOM 5260 C CA . TYR B 1 41 ? -35.012 26.658 37.036 1.000 43.232 41 TYR B CA 1
ATOM 5261 C C . TYR B 1 41 ? -34.540 26.125 35.675 1.000 42.421 41 TYR B C 1
ATOM 5262 O O . TYR B 1 41 ? -34.227 24.934 35.615 1.000 47.393 41 TYR B O 1
ATOM 5271 N N . LEU B 1 42 ? -34.507 26.963 34.628 1.000 41.779 42 LEU B N 1
ATOM 5272 C CA . LEU B 1 42 ? -34.126 26.536 33.253 1.000 40.879 42 LEU B CA 1
ATOM 5273 C C . LEU B 1 42 ? -32.677 26.044 33.256 1.000 42.066 42 LEU B C 1
ATOM 5274 O O . LEU B 1 42 ? -32.386 25.141 32.473 1.000 46.974 42 LEU B O 1
ATOM 5279 N N . ALA B 1 43 ? -31.807 26.653 34.065 1.000 40.134 43 ALA B N 1
ATOM 5280 C CA . ALA B 1 43 ? -30.393 26.242 34.228 1.000 39.523 43 ALA B CA 1
ATOM 5281 C C . ALA B 1 43 ? -30.373 24.832 34.819 1.000 38.860 43 ALA B C 1
ATOM 5282 O O . ALA B 1 43 ? -29.557 24.005 34.366 1.000 37.060 43 ALA B O 1
ATOM 5284 N N . THR B 1 44 ? -31.271 24.553 35.765 1.000 35.394 44 THR B N 1
ATOM 5285 C CA . THR B 1 44 ? -31.357 23.213 36.378 1.000 38.357 44 THR B CA 1
ATOM 5286 C C . THR B 1 44 ? -31.842 22.203 35.337 1.000 39.302 44 THR B C 1
ATOM 5287 O O . THR B 1 44 ? -31.223 21.116 35.189 1.000 40.157 44 THR B O 1
ATOM 5291 N N . ALA B 1 45 ? -32.950 22.525 34.683 1.000 40.855 45 ALA B N 1
ATOM 5292 C CA . ALA B 1 45 ? -33.671 21.608 33.779 1.000 43.218 45 ALA B CA 1
ATOM 5293 C C . ALA B 1 45 ? -32.794 21.313 32.546 1.000 41.126 45 ALA B C 1
ATOM 5294 O O . ALA B 1 45 ? -32.931 20.188 31.954 1.000 42.247 45 ALA B O 1
ATOM 5296 N N . LEU B 1 46 ? -31.934 22.262 32.152 1.000 43.208 46 LEU B N 1
ATOM 5297 C CA . LEU B 1 46 ? -30.995 22.065 31.013 1.000 43.979 46 LEU B CA 1
ATOM 5298 C C . LEU B 1 46 ? -29.869 21.110 31.438 1.000 43.342 46 LEU B C 1
ATOM 5299 O O . LEU B 1 46 ? -29.363 20.388 30.576 1.000 46.003 46 LEU B O 1
ATOM 5304 N N . ALA B 1 47 ? -29.511 21.073 32.716 1.000 43.168 47 ALA B N 1
ATOM 5305 C CA . ALA B 1 47 ? -28.505 20.119 33.230 1.000 44.850 47 ALA B CA 1
ATOM 5306 C C . ALA B 1 47 ? -29.148 18.735 33.260 1.000 46.385 47 ALA B C 1
ATOM 5307 O O . ALA B 1 47 ? -28.514 17.774 32.791 1.000 50.438 47 ALA B O 1
ATOM 5309 N N . LYS B 1 48 ? -30.358 18.637 33.810 1.000 47.082 48 LYS B N 1
ATOM 5310 C CA . LYS B 1 48 ? -31.078 17.346 33.950 1.000 46.945 48 LYS B CA 1
ATOM 5311 C C . LYS B 1 48 ? -32.586 17.593 33.815 1.000 47.293 48 LYS B C 1
ATOM 5312 O O . LYS B 1 48 ? -33.179 18.222 34.711 1.000 42.800 48 LYS B O 1
ATOM 5318 N N . TRP B 1 49 ? -33.174 17.118 32.723 1.000 44.521 49 TRP B N 1
ATOM 5319 C CA . TRP B 1 49 ? -34.613 17.278 32.430 1.000 47.982 49 TRP B CA 1
ATOM 5320 C C . TRP B 1 49 ? -35.432 16.239 33.213 1.000 49.411 49 TRP B C 1
ATOM 5321 O O . TRP B 1 49 ? -35.044 15.051 33.223 1.000 49.551 49 TRP B O 1
ATOM 5332 N N . ALA B 1 50 ? -36.510 16.694 33.864 1.000 47.743 50 ALA B N 1
ATOM 5333 C CA . ALA B 1 50 ? -37.491 15.849 34.585 1.000 49.161 50 ALA B CA 1
ATOM 5334 C C . ALA B 1 50 ? -38.554 15.404 33.585 1.000 53.093 50 ALA B C 1
ATOM 5335 O O . ALA B 1 50 ? -39.421 16.236 33.222 1.000 49.632 50 ALA B O 1
ATOM 5337 N N . VAL B 1 51 ? -38.483 14.144 33.157 1.000 54.651 51 VAL B N 1
ATOM 5338 C CA . VAL B 1 51 ? -39.367 13.616 32.086 1.000 54.164 51 VAL B CA 1
ATOM 5339 C C . VAL B 1 51 ? -40.815 13.695 32.579 1.000 50.530 51 VAL B C 1
ATOM 5340 O O . VAL B 1 51 ? -41.104 13.205 33.686 1.000 46.074 51 VAL B O 1
ATOM 5344 N N . LYS B 1 52 ? -41.663 14.342 31.776 1.000 52.643 52 LYS B N 1
ATOM 5345 C CA . LYS B 1 52 ? -43.120 14.552 32.005 1.000 53.580 52 LYS B CA 1
ATOM 5346 C C . LYS B 1 52 ? -43.359 15.451 33.235 1.000 52.430 52 LYS B C 1
ATOM 5347 O O . LYS B 1 52 ? -44.512 15.519 33.684 1.000 47.545 52 LYS B O 1
ATOM 5353 N N . GLN B 1 53 ? -42.331 16.140 33.740 1.000 51.964 53 GLN B N 1
ATOM 5354 C CA . GLN B 1 53 ? -42.458 17.123 34.850 1.000 50.282 53 GLN B CA 1
ATOM 5355 C C . GLN B 1 53 ? -41.842 18.477 34.468 1.000 49.045 53 GLN B C 1
ATOM 5356 O O . GLN B 1 53 ? -42.106 19.475 35.188 1.000 45.555 53 GLN B O 1
ATOM 5362 N N . GLY B 1 54 ? -41.039 18.524 33.399 1.000 44.266 54 GLY B N 1
ATOM 5363 C CA . GLY B 1 54 ? -40.315 19.740 33.000 1.000 40.823 54 GLY B CA 1
ATOM 5364 C C . GLY B 1 54 ? -41.283 20.864 32.722 1.000 39.113 54 GLY B C 1
ATOM 5365 O O . GLY B 1 54 ? -41.099 21.982 33.267 1.000 35.233 54 GLY B O 1
ATOM 5366 N N . PHE B 1 55 ? -42.320 20.585 31.942 1.000 39.205 55 PHE B N 1
ATOM 5367 C CA . PHE B 1 55 ? -43.319 21.622 31.586 1.000 41.097 55 PHE B CA 1
ATOM 5368 C C . PHE B 1 55 ? -44.056 22.105 32.850 1.000 41.187 55 PHE B C 1
ATOM 5369 O O . PHE B 1 55 ? -44.200 23.330 33.039 1.000 45.813 55 PHE B O 1
ATOM 5377 N N . ALA B 1 56 ? -44.472 21.192 33.724 1.000 41.608 56 ALA B N 1
ATOM 5378 C CA . ALA B 1 56 ? -45.274 21.501 34.934 1.000 41.584 56 ALA B CA 1
ATOM 5379 C C . ALA B 1 56 ? -44.461 22.363 35.904 1.000 40.658 56 ALA B C 1
ATOM 5380 O O . ALA B 1 56 ? -45.047 23.299 36.432 1.000 48.443 56 ALA B O 1
ATOM 5382 N N . LYS B 1 57 ? -43.185 22.038 36.144 1.000 44.608 57 LYS B N 1
ATOM 5383 C CA . LYS B 1 57 ? -42.253 22.827 37.009 1.000 46.163 57 LYS B CA 1
ATOM 5384 C C . LYS B 1 57 ? -41.970 24.201 36.367 1.000 44.553 57 LYS B C 1
ATOM 5385 O O . LYS B 1 57 ? -41.912 25.227 37.099 1.000 43.066 57 LYS B O 1
ATOM 5391 N N . LEU B 1 58 ? -41.806 24.252 35.046 1.000 39.489 58 LEU B N 1
ATOM 5392 C CA . LEU B 1 58 ? -41.664 25.548 34.347 1.000 40.968 58 LEU B CA 1
ATOM 5393 C C . LEU B 1 58 ? -42.947 26.377 34.507 1.000 40.547 58 LEU B C 1
ATOM 5394 O O . LEU B 1 58 ? -42.858 27.619 34.668 1.000 42.300 58 LEU B O 1
ATOM 5399 N N . LYS B 1 59 ? -44.109 25.740 34.476 1.000 42.716 59 LYS B N 1
ATOM 5400 C CA . LYS B 1 59 ? -45.402 26.453 34.637 1.000 43.031 59 LYS B CA 1
ATOM 5401 C C . LYS B 1 59 ? -45.471 27.108 36.025 1.000 42.189 59 LYS B C 1
ATOM 5402 O O . LYS B 1 59 ? -46.020 28.261 36.134 1.000 37.539 59 LYS B O 1
ATOM 5408 N N . SER B 1 60 ? -44.931 26.433 37.049 1.000 40.365 60 SER B N 1
ATOM 5409 C CA . SER B 1 60 ? -44.954 26.944 38.447 1.000 44.276 60 SER B CA 1
ATOM 5410 C C . SER B 1 60 ? -44.032 28.172 38.593 1.000 41.279 60 SER B C 1
ATOM 5411 O O . SER B 1 60 ? -44.214 28.927 39.570 1.000 39.321 60 SER B O 1
ATOM 5414 N N . GLU B 1 61 ? -43.093 28.395 37.660 1.000 40.371 61 GLU B N 1
ATOM 5415 C CA . GLU B 1 61 ? -42.188 29.580 37.684 1.000 38.873 61 GLU B CA 1
ATOM 5416 C C . GLU B 1 61 ? -42.803 30.716 36.857 1.000 34.807 61 GLU B C 1
ATOM 5417 O O . GLU B 1 61 ? -42.679 31.886 37.244 1.000 33.493 61 GLU B O 1
ATOM 5423 N N . ILE B 1 62 ? -43.412 30.403 35.727 1.000 33.591 62 ILE B N 1
ATOM 5424 C CA . ILE B 1 62 ? -43.998 31.460 34.864 1.000 34.025 62 ILE B CA 1
ATOM 5425 C C . ILE B 1 62 ? -45.383 31.851 35.413 1.000 38.091 62 ILE B C 1
ATOM 5426 O O . ILE B 1 62 ? -45.707 33.076 35.401 1.000 33.715 62 ILE B O 1
ATOM 5431 N N . PHE B 1 63 ? -46.176 30.889 35.901 1.000 37.907 63 PHE B N 1
ATOM 5432 C CA . PHE B 1 63 ? -47.518 31.182 36.468 1.000 38.810 63 PHE B CA 1
ATOM 5433 C C . PHE B 1 63 ? -47.632 30.592 37.863 1.000 38.131 63 PHE B C 1
ATOM 5434 O O . PHE B 1 63 ? -48.373 29.651 38.103 1.000 42.460 63 PHE B O 1
ATOM 5442 N N . PRO B 1 64 ? -46.903 31.146 38.843 1.000 41.526 64 PRO B N 1
ATOM 5443 C CA . PRO B 1 64 ? -46.891 30.587 40.193 1.000 37.576 64 PRO B CA 1
ATOM 5444 C C . PRO B 1 64 ? -48.298 30.575 40.789 1.000 38.581 64 PRO B C 1
ATOM 5445 O O . PRO B 1 64 ? -49.035 31.551 40.620 1.000 35.739 64 PRO B O 1
ATOM 5449 N N . GLY B 1 65 ? -48.648 29.457 41.421 1.000 39.310 65 GLY B N 1
ATOM 5450 C CA . GLY B 1 65 ? -49.991 29.229 41.977 1.000 42.652 65 GLY B CA 1
ATOM 5451 C C . GLY B 1 65 ? -51.115 29.480 40.974 1.000 44.555 65 GLY B C 1
ATOM 5452 O O . GLY B 1 65 ? -52.217 29.835 41.436 1.000 43.203 65 GLY B O 1
ATOM 5453 N N . ASN B 1 66 ? -50.875 29.279 39.669 1.000 45.477 66 ASN B N 1
ATOM 5454 C CA . ASN B 1 66 ? -51.880 29.498 38.589 1.000 45.840 66 ASN B CA 1
ATOM 5455 C C . ASN B 1 66 ? -52.369 30.960 38.599 1.000 48.740 66 ASN B C 1
ATOM 5456 O O . ASN B 1 66 ? -53.599 31.210 38.480 1.000 46.245 66 ASN B O 1
ATOM 5461 N N . THR B 1 67 ? -51.434 31.913 38.705 1.000 46.890 67 THR B N 1
ATOM 5462 C CA . THR B 1 67 ? -51.718 33.371 38.660 1.000 42.821 67 THR B CA 1
ATOM 5463 C C . THR B 1 67 ? -50.781 34.020 37.654 1.000 39.139 67 THR B C 1
ATOM 5464 O O . THR B 1 67 ? -49.730 33.471 37.332 1.000 35.262 67 THR B O 1
ATOM 5468 N N . PRO B 1 68 ? -51.184 35.176 37.089 1.000 41.279 68 PRO B N 1
ATOM 5469 C CA . PRO B 1 68 ? -50.269 35.983 36.280 1.000 39.876 68 PRO B CA 1
ATOM 5470 C C . PRO B 1 68 ? -49.375 36.925 37.116 1.000 38.699 68 PRO B C 1
ATOM 5471 O O . PRO B 1 68 ? -48.839 37.883 36.572 1.000 35.344 68 PRO B O 1
ATOM 5475 N N . ALA B 1 69 ? -49.201 36.636 38.411 1.000 40.039 69 ALA B N 1
ATOM 5476 C CA . ALA B 1 69 ? -48.498 37.520 39.370 1.000 39.997 69 ALA B CA 1
ATOM 5477 C C . ALA B 1 69 ? -47.053 37.814 38.899 1.000 41.871 69 ALA B C 1
ATOM 5478 O O . ALA B 1 69 ? -46.635 39.008 38.918 1.000 36.044 69 ALA B O 1
ATOM 5480 N N . THR B 1 70 ? -46.301 36.793 38.470 1.000 37.749 70 THR B N 1
ATOM 5481 C CA . THR B 1 70 ? -44.921 36.978 37.946 1.000 36.504 70 THR B CA 1
ATOM 5482 C C . THR B 1 70 ? -44.927 37.778 36.623 1.000 35.912 70 THR B C 1
ATOM 5483 O O . THR B 1 70 ? -44.069 38.677 36.447 1.000 36.041 70 THR B O 1
ATOM 5487 N N . MET B 1 71 ? -45.822 37.454 35.697 1.000 35.531 71 MET B N 1
ATOM 5488 C CA . MET B 1 71 ? -45.940 38.178 34.408 1.000 39.113 71 MET B CA 1
ATOM 5489 C C . MET B 1 71 ? -46.346 39.635 34.682 1.000 39.244 71 MET B C 1
ATOM 5490 O O . MET B 1 71 ? -45.881 40.513 33.926 1.000 40.202 71 MET B O 1
ATOM 5495 N N . ASP B 1 72 ? -47.172 39.886 35.707 1.000 39.220 72 ASP B N 1
ATOM 5496 C CA . ASP B 1 72 ? -47.512 41.265 36.157 1.000 40.836 72 ASP B CA 1
ATOM 5497 C C . ASP B 1 72 ? -46.250 41.964 36.686 1.000 38.705 72 ASP B C 1
ATOM 5498 O O . ASP B 1 72 ? -46.071 43.148 36.374 1.000 38.552 72 ASP B O 1
ATOM 5503 N N . LYS B 1 73 ? -45.417 41.269 37.467 1.000 37.307 73 LYS B N 1
ATOM 5504 C CA . LYS B 1 73 ? -44.202 41.847 38.073 1.000 35.860 73 LYS B CA 1
ATOM 5505 C C . LYS B 1 73 ? -43.220 42.178 36.942 1.000 37.349 73 LYS B C 1
ATOM 5506 O O . LYS B 1 73 ? -42.641 43.302 36.950 1.000 33.601 73 LYS B O 1
ATOM 5512 N N . VAL B 1 74 ? -43.069 41.275 35.972 1.000 37.036 74 VAL B N 1
ATOM 5513 C CA . VAL B 1 74 ? -42.161 41.501 34.804 1.000 37.791 74 VAL B CA 1
ATOM 5514 C C . VAL B 1 74 ? -42.599 42.763 34.056 1.000 38.926 74 VAL B C 1
ATOM 5515 O O . VAL B 1 74 ? -41.744 43.614 33.782 1.000 39.478 74 VAL B O 1
ATOM 5519 N N . ARG B 1 75 ? -43.889 42.881 33.732 1.000 39.694 75 ARG B N 1
ATOM 5520 C CA . ARG B 1 75 ? -44.424 44.058 33.006 1.000 38.547 75 ARG B CA 1
ATOM 5521 C C . ARG B 1 75 ? -44.079 45.348 33.767 1.000 40.444 75 ARG B C 1
ATOM 5522 O O . ARG B 1 75 ? -43.594 46.308 33.119 1.000 42.563 75 ARG B O 1
ATOM 5530 N N . ILE B 1 76 ? -44.341 45.421 35.073 1.000 40.842 76 ILE B N 1
ATOM 5531 C CA . ILE B 1 76 ? -44.160 46.715 35.802 1.000 44.063 76 ILE B CA 1
ATOM 5532 C C . ILE B 1 76 ? -42.660 47.012 35.929 1.000 44.863 76 ILE B C 1
ATOM 5533 O O . ILE B 1 76 ? -42.297 48.209 35.823 1.000 44.837 76 ILE B O 1
ATOM 5538 N N . GLU B 1 77 ? -41.816 45.984 36.091 1.000 42.147 77 GLU B N 1
ATOM 5539 C CA . GLU B 1 77 ? -40.347 46.193 36.218 1.000 40.563 77 GLU B CA 1
ATOM 5540 C C . GLU B 1 77 ? -39.834 46.799 34.909 1.000 40.931 77 GLU B C 1
ATOM 5541 O O . GLU B 1 77 ? -39.178 47.887 34.954 1.000 38.112 77 GLU B O 1
ATOM 5547 N N . VAL B 1 78 ? -40.175 46.156 33.793 1.000 37.510 78 VAL B N 1
ATOM 5548 C CA . VAL B 1 78 ? -39.682 46.570 32.455 1.000 38.428 78 VAL B CA 1
ATOM 5549 C C . VAL B 1 78 ? -40.264 47.942 32.124 1.000 40.952 78 VAL B C 1
ATOM 5550 O O . VAL B 1 78 ? -39.519 48.772 31.597 1.000 42.116 78 VAL B O 1
ATOM 5554 N N . GLN B 1 79 ? -41.531 48.193 32.459 1.000 45.034 79 GLN B N 1
ATOM 5555 C CA . GLN B 1 79 ? -42.172 49.514 32.221 1.000 42.745 79 GLN B CA 1
ATOM 5556 C C . GLN B 1 79 ? -41.410 50.603 32.994 1.000 43.197 79 GLN B C 1
ATOM 5557 O O . GLN B 1 79 ? -41.107 51.655 32.397 1.000 38.560 79 GLN B O 1
ATOM 5563 N N . THR B 1 80 ? -41.087 50.359 34.267 1.000 41.600 80 THR B N 1
ATOM 5564 C CA . THR B 1 80 ? -40.291 51.293 35.102 1.000 41.089 80 THR B CA 1
ATOM 5565 C C . THR B 1 80 ? -38.907 51.472 34.471 1.000 42.342 80 THR B C 1
ATOM 5566 O O . THR B 1 80 ? -38.415 52.613 34.492 1.000 45.934 80 THR B O 1
ATOM 5570 N N . LEU B 1 81 ? -38.315 50.411 33.916 1.000 37.291 81 LEU B N 1
ATOM 5571 C CA . LEU B 1 81 ? -36.947 50.474 33.337 1.000 38.639 81 LEU B CA 1
ATOM 5572 C C . LEU B 1 81 ? -36.929 51.302 32.041 1.000 35.791 81 LEU B C 1
ATOM 5573 O O . LEU B 1 81 ? -36.014 52.101 31.880 1.000 38.752 81 LEU B O 1
ATOM 5578 N N . LEU B 1 82 ? -37.886 51.116 31.140 1.000 36.167 82 LEU B N 1
ATOM 5579 C CA . LEU B 1 82 ? -37.842 51.728 29.785 1.000 36.860 82 LEU B CA 1
ATOM 5580 C C . LEU B 1 82 ? -38.574 53.063 29.780 1.000 39.931 82 LEU B C 1
ATOM 5581 O O . LEU B 1 82 ? -38.503 53.731 28.733 1.000 39.218 82 LEU B O 1
ATOM 5586 N N . ASP B 1 83 ? -39.276 53.395 30.869 1.000 42.310 83 ASP B N 1
ATOM 5587 C CA . ASP B 1 83 ? -40.287 54.487 30.931 1.000 47.661 83 ASP B CA 1
ATOM 5588 C C . ASP B 1 83 ? -41.254 54.355 29.741 1.000 45.945 83 ASP B C 1
ATOM 5589 O O . ASP B 1 83 ? -41.505 55.364 29.055 1.000 46.885 83 ASP B O 1
ATOM 5594 N N . GLN B 1 84 ? -41.754 53.141 29.496 1.000 44.008 84 GLN B N 1
ATOM 5595 C CA . GLN B 1 84 ? -42.825 52.861 28.509 1.000 46.498 84 GLN B CA 1
ATOM 5596 C C . GLN B 1 84 ? -43.934 52.122 29.255 1.000 51.769 84 GLN B C 1
ATOM 5597 O O . GLN B 1 84 ? -43.630 51.444 30.250 1.000 54.833 84 GLN B O 1
ATOM 5603 N N . ARG B 1 85 ? -45.171 52.282 28.796 1.000 51.309 85 ARG B N 1
ATOM 5604 C CA . ARG B 1 85 ? -46.367 51.715 29.453 1.000 52.506 85 ARG B CA 1
ATOM 5605 C C . ARG B 1 85 ? -47.316 51.179 28.383 1.000 49.193 85 ARG B C 1
ATOM 5606 O O . ARG B 1 85 ? -47.532 51.853 27.348 1.000 46.513 85 ARG B O 1
ATOM 5614 N N . LEU B 1 86 ? -47.869 49.998 28.625 1.000 47.782 86 LEU B N 1
ATOM 5615 C CA . LEU B 1 86 ? -48.989 49.500 27.805 1.000 44.116 86 LEU B CA 1
ATOM 5616 C C . LEU B 1 86 ? -50.245 50.289 28.187 1.000 46.587 86 LEU B C 1
ATOM 5617 O O . LEU B 1 86 ? -50.357 50.693 29.366 1.000 47.953 86 LEU B O 1
ATOM 5622 N N . GLN B 1 87 ? -51.134 50.518 27.218 1.000 52.598 87 GLN B N 1
ATOM 5623 C CA . GLN B 1 87 ? -52.481 51.115 27.438 1.000 54.922 87 GLN B CA 1
ATOM 5624 C C . GLN B 1 87 ? -53.259 50.231 28.423 1.000 49.209 87 GLN B C 1
ATOM 5625 O O . GLN B 1 87 ? -53.011 49.000 28.459 1.000 43.426 87 GLN B O 1
ATOM 5631 N N . ASP B 1 88 ? -54.171 50.835 29.184 1.000 54.275 88 ASP B N 1
ATOM 5632 C CA . ASP B 1 88 ? -55.085 50.133 30.129 1.000 56.402 88 ASP B CA 1
ATOM 5633 C C . ASP B 1 88 ? -55.860 49.027 29.391 1.000 54.091 88 ASP B C 1
ATOM 5634 O O . ASP B 1 88 ? -56.029 47.944 29.968 1.000 48.311 88 ASP B O 1
ATOM 5639 N N . ASP B 1 89 ? -56.325 49.290 28.166 1.000 53.262 89 ASP B N 1
ATOM 5640 C CA . ASP B 1 89 ? -57.132 48.336 27.364 1.000 56.404 89 ASP B CA 1
ATOM 5641 C C . ASP B 1 89 ? -56.244 47.145 26.984 1.000 51.896 89 ASP B C 1
ATOM 5642 O O . ASP B 1 89 ? -56.710 46.000 27.057 1.000 46.487 89 ASP B O 1
ATOM 5647 N N . ARG B 1 90 ? -54.999 47.392 26.583 1.000 50.264 90 ARG B N 1
ATOM 5648 C CA . ARG B 1 90 ? -54.071 46.304 26.182 1.000 47.356 90 ARG B CA 1
ATOM 5649 C C . ARG B 1 90 ? -53.708 45.455 27.413 1.000 45.571 90 ARG B C 1
ATOM 5650 O O . ARG B 1 90 ? -53.490 44.242 27.259 1.000 41.937 90 ARG B O 1
ATOM 5658 N N . VAL B 1 91 ? -53.662 46.068 28.599 1.000 46.340 91 VAL B N 1
ATOM 5659 C CA . VAL B 1 91 ? -53.337 45.358 29.869 1.000 44.971 91 VAL B CA 1
ATOM 5660 C C . VAL B 1 91 ? -54.462 44.355 30.151 1.000 45.948 91 VAL B C 1
ATOM 5661 O O . VAL B 1 91 ? -54.141 43.173 30.397 1.000 45.061 91 VAL B O 1
ATOM 5665 N N . LYS B 1 92 ? -55.724 44.793 30.074 1.000 50.077 92 LYS B N 1
ATOM 5666 C CA . LYS B 1 92 ? -56.921 43.934 30.305 1.000 48.711 92 LYS B CA 1
ATOM 5667 C C . LYS B 1 92 ? -56.908 42.769 29.320 1.000 42.966 92 LYS B C 1
ATOM 5668 O O . LYS B 1 92 ? -57.150 41.644 29.766 1.000 42.739 92 LYS B O 1
ATOM 5674 N N . ILE B 1 93 ? -56.625 43.015 28.037 1.000 43.429 93 ILE B N 1
ATOM 5675 C CA . ILE B 1 93 ? -56.548 41.932 27.007 1.000 45.155 93 ILE B CA 1
ATOM 5676 C C . ILE B 1 93 ? -55.537 40.874 27.457 1.000 46.706 9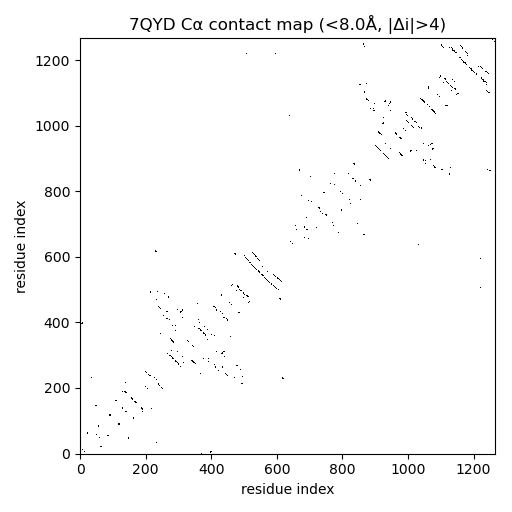3 ILE B C 1
ATOM 5677 O O . ILE B 1 93 ? -55.881 39.694 27.399 1.000 47.190 93 ILE B O 1
ATOM 5682 N N . LEU B 1 94 ? -54.337 41.277 27.885 1.000 47.493 94 LEU B N 1
ATOM 5683 C CA . LEU B 1 94 ? -53.271 40.313 28.263 1.000 48.108 94 LEU B CA 1
ATOM 5684 C C . LEU B 1 94 ? -53.731 39.479 29.464 1.000 44.976 94 LEU B C 1
ATOM 5685 O O . LEU B 1 94 ? -53.426 38.260 29.505 1.000 45.571 94 LEU B O 1
ATOM 5690 N N . GLU B 1 95 ? -54.433 40.092 30.412 1.000 41.255 95 GLU B N 1
ATOM 5691 C CA . GLU B 1 95 ? -54.962 39.360 31.596 1.000 45.503 95 GLU B CA 1
ATOM 5692 C C . GLU B 1 95 ? -55.893 38.236 31.134 1.000 43.197 95 GLU B C 1
ATOM 5693 O O . GLU B 1 95 ? -55.779 37.130 31.692 1.000 44.090 95 GLU B O 1
ATOM 5699 N N . GLY B 1 96 ? -56.763 38.520 30.160 1.000 42.663 96 GLY B N 1
ATOM 5700 C CA . GLY B 1 96 ? -57.649 37.526 29.518 1.000 42.387 96 GLY B CA 1
ATOM 5701 C C . GLY B 1 96 ? -56.851 36.417 28.852 1.000 42.197 96 GLY B C 1
ATOM 5702 O O . GLY B 1 96 ? -57.223 35.249 28.991 1.000 48.364 96 GLY B O 1
ATOM 5703 N N . GLU B 1 97 ? -55.754 36.765 28.193 1.000 42.500 97 GLU B N 1
ATOM 5704 C CA . GLU B 1 97 ? -54.875 35.792 27.503 1.000 41.529 97 GLU B CA 1
ATOM 5705 C C . GLU B 1 97 ? -54.235 34.879 28.546 1.000 41.244 97 GLU B C 1
ATOM 5706 O O . GLU B 1 97 ? -54.288 33.659 28.360 1.000 40.929 97 GLU B O 1
ATOM 5712 N N . TYR B 1 98 ? -53.679 35.458 29.612 1.000 41.223 98 TYR B N 1
ATOM 5713 C CA . TYR B 1 98 ? -53.022 34.706 30.709 1.000 40.336 98 TYR B CA 1
ATOM 5714 C C . TYR B 1 98 ? -54.035 33.756 31.348 1.000 41.810 98 TYR B C 1
ATOM 5715 O O . TYR B 1 98 ? -53.709 32.590 31.597 1.000 46.124 98 TYR B O 1
ATOM 5724 N N . LYS B 1 99 ? -55.246 34.232 31.592 1.000 42.329 99 LYS B N 1
ATOM 5725 C CA . LYS B 1 99 ? -56.312 33.401 32.207 1.000 44.376 99 LYS B CA 1
ATOM 5726 C C . LYS B 1 99 ? -56.574 32.166 31.334 1.000 41.831 99 LYS B C 1
ATOM 5727 O O . LYS B 1 99 ? -56.574 31.036 31.878 1.000 37.649 99 LYS B O 1
ATOM 5733 N N . GLY B 1 100 ? -56.818 32.368 30.033 1.000 40.329 100 GLY B N 1
ATOM 5734 C CA . GLY B 1 100 ? -57.026 31.272 29.071 1.000 39.584 100 GLY B CA 1
ATOM 5735 C C . GLY B 1 100 ? -55.862 30.283 29.074 1.000 42.345 100 GLY B C 1
ATOM 5736 O O . GLY B 1 100 ? -56.104 29.079 29.109 1.000 45.832 100 GLY B O 1
ATOM 5737 N N . ILE B 1 101 ? -54.622 30.761 29.055 1.000 41.092 101 ILE B N 1
ATOM 5738 C CA . ILE B 1 101 ? -53.428 29.862 29.016 1.000 42.284 101 ILE B CA 1
ATOM 5739 C C . ILE B 1 101 ? -53.369 29.076 30.329 1.000 41.995 101 ILE B C 1
ATOM 5740 O O . ILE B 1 101 ? -53.135 27.863 30.258 1.000 41.387 101 ILE B O 1
ATOM 5745 N N . ILE B 1 102 ? -53.542 29.760 31.461 1.000 41.516 102 ILE B N 1
ATOM 5746 C CA . ILE B 1 102 ? -53.446 29.169 32.822 1.000 40.852 102 ILE B CA 1
ATOM 5747 C C . ILE B 1 102 ? -54.504 28.072 32.952 1.000 43.274 102 ILE B C 1
ATOM 5748 O O . ILE B 1 102 ? -54.138 26.932 33.349 1.000 41.744 102 ILE B O 1
ATOM 5753 N N . ASP B 1 103 ? -55.765 28.402 32.650 1.000 44.505 103 ASP B N 1
ATOM 5754 C CA . ASP B 1 103 ? -56.916 27.477 32.823 1.000 43.568 103 ASP B CA 1
ATOM 5755 C C . ASP B 1 103 ? -56.637 26.190 32.043 1.000 42.308 103 ASP B C 1
ATOM 5756 O O . ASP B 1 103 ? -56.736 25.132 32.648 1.000 45.029 103 ASP B O 1
ATOM 5761 N N . VAL B 1 104 ? -56.318 26.284 30.748 1.000 40.492 104 VAL B N 1
ATOM 5762 C CA . VAL B 1 104 ? -56.119 25.111 29.845 1.000 38.855 104 VAL B CA 1
ATOM 5763 C C . VAL B 1 104 ? -54.831 24.362 30.246 1.000 42.342 104 VAL B C 1
ATOM 5764 O O . VAL B 1 104 ? -54.803 23.122 30.094 1.000 44.153 104 VAL B O 1
ATOM 5768 N N . SER B 1 105 ? -53.786 25.054 30.726 1.000 41.529 105 SER B N 1
ATOM 5769 C CA A SER B 1 105 ? -52.501 24.416 31.124 0.500 42.208 105 SER B CA 1
ATOM 5770 C CA B SER B 1 105 ? -52.504 24.401 31.111 0.500 41.050 105 SER B CA 1
ATOM 5771 C C . SER B 1 105 ? -52.718 23.612 32.410 1.000 41.847 105 SER B C 1
ATOM 5772 O O . SER B 1 105 ? -52.126 22.511 32.519 1.000 41.260 105 SER B O 1
ATOM 5777 N N . LYS B 1 106 ? -53.534 24.151 33.328 1.000 41.184 106 LYS B N 1
ATOM 5778 C CA . LYS B 1 106 ? -53.816 23.501 34.644 1.000 45.350 106 LYS B CA 1
ATOM 5779 C C . LYS B 1 106 ? -54.662 22.236 34.429 1.000 45.584 106 LYS B C 1
ATOM 5780 O O . LYS B 1 106 ? -54.333 21.172 35.013 1.000 43.155 106 LYS B O 1
ATOM 5786 N N . VAL B 1 107 ? -55.669 22.312 33.562 1.000 46.613 107 VAL B N 1
ATOM 5787 C CA . VAL B 1 107 ? -56.510 21.136 33.194 1.000 46.524 107 VAL B CA 1
ATOM 5788 C C . VAL B 1 107 ? -55.597 19.999 32.708 1.000 44.021 107 VAL B C 1
ATOM 5789 O O . VAL B 1 107 ? -55.739 18.854 33.189 1.000 43.695 107 VAL B O 1
ATOM 5793 N N . PHE B 1 108 ? -54.674 20.307 31.803 1.000 44.142 108 PHE B N 1
ATOM 5794 C CA . PHE B 1 108 ? -53.750 19.311 31.213 1.000 45.632 108 PHE B CA 1
ATOM 5795 C C . PHE B 1 108 ? -52.833 18.743 32.300 1.000 44.740 108 PHE B C 1
ATOM 5796 O O . PHE B 1 108 ? -52.703 17.523 32.401 1.000 45.479 108 PHE B O 1
ATOM 5804 N N . THR B 1 109 ? -52.195 19.603 33.081 1.000 44.358 109 THR B N 1
ATOM 5805 C CA . THR B 1 109 ? -51.205 19.164 34.089 1.000 45.276 109 THR B CA 1
ATOM 5806 C C . THR B 1 109 ? -51.919 18.401 35.203 1.000 47.158 109 THR B C 1
ATOM 5807 O O . THR B 1 109 ? -51.331 17.417 35.695 1.000 48.622 109 THR B O 1
ATOM 5811 N N . ASP B 1 110 ? -53.135 18.799 35.588 1.000 47.171 110 ASP B N 1
ATOM 5812 C CA . ASP B 1 110 ? -53.863 18.082 36.674 1.000 49.990 110 ASP B CA 1
ATOM 5813 C C . ASP B 1 110 ? -54.152 16.650 36.216 1.000 51.340 110 ASP B C 1
ATOM 5814 O O . ASP B 1 110 ? -53.956 15.719 37.033 1.000 54.541 110 ASP B O 1
ATOM 5819 N N . TYR B 1 111 ? -54.581 16.489 34.959 1.000 45.882 111 TYR B N 1
ATOM 5820 C CA . TYR B 1 111 ? -55.065 15.200 34.403 1.000 47.211 111 TYR B CA 1
ATOM 5821 C C . TYR B 1 111 ? -53.910 14.185 34.291 1.000 45.153 111 TYR B C 1
ATOM 5822 O O . TYR B 1 111 ? -54.105 12.997 34.629 1.000 45.345 111 TYR B O 1
ATOM 5831 N N . VAL B 1 112 ? -52.731 14.617 33.846 1.000 43.808 112 VAL B N 1
ATOM 5832 C CA . VAL B 1 112 ? -51.574 13.702 33.617 1.000 46.106 112 VAL B CA 1
ATOM 5833 C C . VAL B 1 112 ? -50.800 13.469 34.924 1.000 47.756 112 VAL B C 1
ATOM 5834 O O . VAL B 1 112 ? -49.838 12.645 34.908 1.000 52.251 112 VAL B O 1
ATOM 5838 N N . ASN B 1 113 ? -51.160 14.163 36.007 1.000 48.327 113 ASN B N 1
ATOM 5839 C CA . ASN B 1 113 ? -50.531 13.959 37.342 1.000 54.520 113 ASN B CA 1
ATOM 5840 C C . ASN B 1 113 ? -51.440 13.066 38.199 1.000 54.883 113 ASN B C 1
ATOM 5841 O O . ASN B 1 113 ? -51.203 12.953 39.404 1.000 60.413 113 ASN B O 1
ATOM 5846 N N . GLN B 1 114 ? -52.446 12.438 37.604 1.000 56.217 114 GLN B N 1
ATOM 5847 C CA . GLN B 1 114 ? -53.297 11.461 38.322 1.000 62.934 114 GLN B CA 1
ATOM 5848 C C . GLN B 1 114 ? -52.574 10.116 38.355 1.000 64.971 114 GLN B C 1
ATOM 5849 O O . GLN B 1 114 ? -51.690 9.890 37.500 1.000 63.247 114 GLN B O 1
ATOM 5855 N N . SER B 1 115 ? -52.944 9.278 39.321 1.000 71.735 115 SER B N 1
ATOM 5856 C CA . SER B 1 115 ? -52.428 7.899 39.496 1.000 80.425 115 SER B CA 1
ATOM 5857 C C . SER B 1 115 ? -52.704 7.095 38.215 1.000 81.041 115 SER B C 1
ATOM 5858 O O . SER B 1 115 ? -51.786 6.413 37.700 1.000 72.435 115 SER B O 1
ATOM 5861 N N . LYS B 1 116 ? -53.928 7.201 37.698 1.000 78.191 116 LYS B N 1
ATOM 5862 C CA . LYS B 1 116 ? -54.356 6.507 36.460 1.000 81.273 116 LYS B CA 1
ATOM 5863 C C . LYS B 1 116 ? -55.093 7.514 35.579 1.000 73.433 116 LYS B C 1
ATOM 5864 O O . LYS B 1 116 ? -55.980 8.213 36.116 1.000 71.172 116 LYS B O 1
ATOM 5870 N N . PHE B 1 117 ? -54.738 7.580 34.289 1.000 63.310 117 PHE B N 1
ATOM 5871 C CA . PHE B 1 117 ? -55.438 8.418 33.285 1.000 59.254 117 PHE B CA 1
ATOM 5872 C C . PHE B 1 117 ? -55.452 7.699 31.937 1.000 60.186 117 PHE B C 1
ATOM 5873 O O . PHE B 1 117 ? -54.658 6.760 31.714 1.000 58.686 117 PHE B O 1
ATOM 5881 N N . GLU B 1 118 ? -56.369 8.142 31.080 1.000 61.686 118 GLU B N 1
ATOM 5882 C CA . GLU B 1 118 ? -56.560 7.620 29.707 1.000 64.337 118 GLU B CA 1
ATOM 5883 C C . GLU B 1 118 ? -55.645 8.429 28.772 1.000 57.960 118 GLU B C 1
ATOM 5884 O O . GLU B 1 118 ? -55.723 9.676 28.717 1.000 51.201 118 GLU B O 1
ATOM 5890 N N . THR B 1 119 ? -54.787 7.733 28.041 1.000 58.036 119 THR B N 1
ATOM 5891 C CA . THR B 1 119 ? -53.793 8.361 27.141 1.000 56.920 119 THR B CA 1
ATOM 5892 C C . THR B 1 119 ? -54.513 9.168 26.051 1.000 56.367 119 THR B C 1
ATOM 5893 O O . THR B 1 119 ? -54.008 10.224 25.685 1.000 64.147 119 THR B O 1
ATOM 5897 N N . GLY B 1 120 ? -55.658 8.711 25.554 1.000 55.957 120 GLY B N 1
ATOM 5898 C CA . GLY B 1 120 ? -56.388 9.403 24.478 1.000 52.059 120 GLY B CA 1
ATOM 5899 C C . GLY B 1 120 ? -56.893 10.763 24.931 1.000 55.478 120 GLY B C 1
ATOM 5900 O O . GLY B 1 120 ? -56.877 11.699 24.096 1.000 57.491 120 GLY B O 1
ATOM 5901 N N . THR B 1 121 ? -57.323 10.878 26.198 1.000 57.528 121 THR B N 1
ATOM 5902 C CA . THR B 1 121 ? -57.850 12.134 26.807 1.000 53.364 121 THR B CA 1
ATOM 5903 C C . THR B 1 121 ? -56.684 13.099 27.067 1.000 55.338 121 THR B C 1
ATOM 5904 O O . THR B 1 121 ? -56.817 14.298 26.748 1.000 50.574 121 THR B O 1
ATOM 5908 N N . ALA B 1 122 ? -55.577 12.604 27.625 1.000 53.917 122 ALA B N 1
ATOM 5909 C CA . ALA B 1 122 ? -54.335 13.384 27.808 1.000 49.164 122 ALA B CA 1
ATOM 5910 C C . ALA B 1 122 ? -53.868 13.953 26.458 1.000 50.272 122 ALA B C 1
ATOM 5911 O O . ALA B 1 122 ? -53.370 15.109 26.415 1.000 45.082 122 ALA B O 1
ATOM 5913 N N . ASN B 1 123 ? -53.977 13.159 25.392 1.000 48.458 123 ASN B N 1
ATOM 5914 C CA . ASN B 1 123 ? -53.565 13.566 24.024 1.000 49.261 123 ASN B CA 1
ATOM 5915 C C . ASN B 1 123 ? -54.391 14.792 23.607 1.000 51.540 123 ASN B C 1
ATOM 5916 O O . ASN B 1 123 ? -53.799 15.794 23.157 1.000 45.711 123 ASN B O 1
ATOM 5921 N N . ARG B 1 124 ? -55.714 14.737 23.770 1.000 50.901 124 ARG B N 1
ATOM 5922 C CA . ARG B 1 124 ? -56.607 15.845 23.356 1.000 53.359 124 ARG B CA 1
ATOM 5923 C C . ARG B 1 124 ? -56.339 17.103 24.213 1.000 50.848 124 ARG B C 1
ATOM 5924 O O . ARG B 1 124 ? -56.336 18.207 23.642 1.000 46.624 124 ARG B O 1
ATOM 5932 N N . LEU B 1 125 ? -56.114 16.969 25.523 1.000 46.306 125 LEU B N 1
ATOM 5933 C CA . LEU B 1 125 ? -55.866 18.125 26.435 1.000 45.442 125 LEU B CA 1
ATOM 5934 C C . LEU B 1 125 ? -54.508 18.779 26.119 1.000 44.068 125 LEU B C 1
ATOM 5935 O O . LEU B 1 125 ? -54.351 19.998 26.367 1.000 42.152 125 LEU B O 1
ATOM 5940 N N . PHE B 1 126 ? -53.543 17.998 25.641 1.000 46.203 126 PHE B N 1
ATOM 5941 C CA . PHE B 1 126 ? -52.220 18.493 25.204 1.000 41.731 126 PHE B CA 1
ATOM 5942 C C . PHE B 1 126 ? -52.408 19.457 24.030 1.000 43.039 126 PHE B C 1
ATOM 5943 O O . PHE B 1 126 ? -51.874 20.592 24.100 1.000 37.891 126 PHE B O 1
ATOM 5951 N N . PHE B 1 127 ? -53.140 19.032 22.992 1.000 41.550 127 PHE B N 1
ATOM 5952 C CA . PHE B 1 127 ? -53.374 19.856 21.773 1.000 43.410 127 PHE B CA 1
ATOM 5953 C C . PHE B 1 127 ? -54.206 21.097 22.106 1.000 41.292 127 PHE B C 1
ATOM 5954 O O . PHE B 1 127 ? -53.985 22.166 21.487 1.000 39.442 127 PHE B O 1
ATOM 5962 N N . ASP B 1 128 ? -55.124 20.993 23.063 1.000 42.481 128 ASP B N 1
ATOM 5963 C CA . ASP B 1 128 ? -55.880 22.183 23.555 1.000 46.750 128 ASP B CA 1
ATOM 5964 C C . ASP B 1 128 ? -54.870 23.222 24.080 1.000 41.497 128 ASP B C 1
ATOM 5965 O O . ASP B 1 128 ? -55.040 24.440 23.805 1.000 38.460 128 ASP B O 1
ATOM 5970 N N . THR B 1 129 ? -53.858 22.770 24.827 1.000 40.134 129 THR B N 1
ATOM 5971 C CA . THR B 1 129 ? -52.860 23.674 25.452 1.000 40.413 129 THR B CA 1
ATOM 5972 C C . THR B 1 129 ? -51.923 24.210 24.356 1.000 36.804 129 THR B C 1
ATOM 5973 O O . THR B 1 129 ? -51.791 25.428 24.228 1.000 34.925 129 THR B O 1
ATOM 5977 N N . SER B 1 130 ? -51.356 23.323 23.549 1.000 35.283 130 SER B N 1
ATOM 5978 C CA . SER B 1 130 ? -50.394 23.686 22.486 1.000 37.473 130 SER B CA 1
ATOM 5979 C C . SER B 1 130 ? -51.063 24.649 21.515 1.000 37.252 130 SER B C 1
ATOM 5980 O O . SER B 1 130 ? -50.424 25.631 21.174 1.000 42.342 130 SER B O 1
ATOM 5983 N N . ASN B 1 131 ? -52.290 24.382 21.076 1.000 38.944 131 ASN B N 1
ATOM 5984 C CA . ASN B 1 131 ? -52.945 25.217 20.026 1.000 40.655 131 ASN B CA 1
ATOM 5985 C C . ASN B 1 131 ? -53.480 26.520 20.629 1.000 40.297 131 ASN B C 1
ATOM 5986 O O . ASN B 1 131 ? -53.578 27.527 19.896 1.000 39.326 131 ASN B O 1
ATOM 5991 N N . GLN B 1 132 ? -53.802 26.519 21.916 1.000 44.132 132 GLN B N 1
ATOM 5992 C CA . GLN B 1 132 ? -54.065 27.772 22.668 1.000 48.903 132 GLN B CA 1
ATOM 5993 C C . GLN B 1 132 ? -52.857 28.736 22.558 1.000 44.971 132 GLN B C 1
ATOM 5994 O O . GLN B 1 132 ? -53.052 29.907 22.185 1.000 42.200 132 GLN B O 1
ATOM 6000 N N . LEU B 1 133 ? -51.643 28.280 22.877 1.000 43.121 133 LEU B N 1
ATOM 6001 C CA . LEU B 1 133 ? -50.432 29.141 22.837 1.000 44.471 133 LEU B CA 1
ATOM 6002 C C . LEU B 1 133 ? -50.179 29.620 21.404 1.000 39.376 133 LEU B C 1
ATOM 6003 O O . LEU B 1 133 ? -49.883 30.811 21.197 1.000 37.933 133 LEU B O 1
ATOM 6008 N N . ILE B 1 134 ? -50.327 28.728 20.437 1.000 37.391 134 ILE B N 1
ATOM 6009 C CA . ILE B 1 134 ? -50.010 29.067 19.030 1.000 36.202 134 ILE B CA 1
ATOM 6010 C C . ILE B 1 134 ? -50.949 30.178 18.566 1.000 37.410 134 ILE B C 1
ATOM 6011 O O . ILE B 1 134 ? -50.460 31.108 17.894 1.000 44.029 134 ILE B O 1
ATOM 6016 N N . SER B 1 135 ? -52.237 30.114 18.903 1.000 40.560 135 SER B N 1
ATOM 6017 C CA . SER B 1 135 ? -53.232 31.116 18.423 1.000 42.460 135 SER B CA 1
ATOM 6018 C C . SER B 1 135 ? -53.187 32.412 19.260 1.000 43.918 135 SER B C 1
ATOM 6019 O O . SER B 1 135 ? -53.561 33.479 18.709 1.000 49.645 135 SER B O 1
ATOM 6022 N N . ARG B 1 136 ? -52.729 32.360 20.514 1.000 43.026 136 ARG B N 1
ATOM 6023 C CA . ARG B 1 136 ? -52.681 33.546 21.416 1.000 43.689 136 ARG B CA 1
ATOM 6024 C C . ARG B 1 136 ? -51.313 34.254 21.371 1.000 40.944 136 ARG B C 1
ATOM 6025 O O . ARG B 1 136 ? -51.272 35.463 21.692 1.000 37.862 136 ARG B O 1
ATOM 6033 N N . LEU B 1 137 ? -50.235 33.560 20.992 1.000 40.958 137 LEU B N 1
ATOM 6034 C CA . LEU B 1 137 ? -48.854 34.133 20.986 1.000 41.413 137 LEU B CA 1
ATOM 6035 C C . LEU B 1 137 ? -48.793 35.509 20.307 1.000 40.094 137 LEU B C 1
ATOM 6036 O O . LEU B 1 137 ? -48.179 36.415 20.881 1.000 36.802 137 LEU B O 1
ATOM 6041 N N . PRO B 1 138 ? -49.367 35.730 19.087 1.000 39.386 138 PRO B N 1
ATOM 6042 C CA . PRO B 1 138 ? -49.256 37.032 18.413 1.000 39.307 138 PRO B CA 1
ATOM 6043 C C . PRO B 1 138 ? -49.827 38.215 19.212 1.000 39.839 138 PRO B C 1
ATOM 6044 O O . PRO B 1 138 ? -49.497 39.367 18.873 1.000 35.583 138 PRO B O 1
ATOM 6048 N N . GLN B 1 139 ? -50.646 37.921 20.235 1.000 41.015 139 GLN B N 1
ATOM 6049 C CA . GLN B 1 139 ? -51.188 38.943 21.164 1.000 42.610 139 GLN B CA 1
ATOM 6050 C C . GLN B 1 139 ? -50.048 39.569 21.975 1.000 42.463 139 GLN B C 1
ATOM 6051 O O . GLN B 1 139 ? -50.309 40.586 22.651 1.000 46.192 139 GLN B O 1
ATOM 6057 N N . PHE B 1 140 ? -48.852 38.976 21.961 1.000 40.744 140 PHE B N 1
ATOM 6058 C CA . PHE B 1 140 ? -47.688 39.499 22.722 1.000 42.476 140 PHE B CA 1
ATOM 6059 C C . PHE B 1 140 ? -46.675 40.163 21.789 1.000 41.673 140 PHE B C 1
ATOM 6060 O O . PHE B 1 140 ? -45.718 40.741 22.319 1.000 49.488 140 PHE B O 1
ATOM 6068 N N . GLU B 1 141 ? -46.854 40.055 20.471 1.000 40.973 141 GLU B N 1
ATOM 6069 C CA . GLU B 1 141 ? -46.075 40.828 19.477 1.000 37.139 141 GLU B CA 1
ATOM 6070 C C . GLU B 1 141 ? -46.871 42.102 19.223 1.000 44.008 141 GLU B C 1
ATOM 6071 O O . GLU B 1 141 ? -47.457 42.253 18.134 1.000 55.557 141 GLU B O 1
ATOM 6077 N N . ILE B 1 142 ? -46.898 42.972 20.230 1.000 43.305 142 ILE B N 1
ATOM 6078 C CA . ILE B 1 142 ? -47.750 44.193 20.225 1.000 49.527 142 ILE B CA 1
ATOM 6079 C C . ILE B 1 142 ? -47.086 45.275 19.355 1.000 50.735 142 ILE B C 1
ATOM 6080 O O . ILE B 1 142 ? -46.028 45.831 19.758 1.000 51.259 142 ILE B O 1
ATOM 6085 N N . ALA B 1 143 ? -47.695 45.591 18.206 1.000 51.772 143 ALA B N 1
ATOM 6086 C CA . ALA B 1 143 ? -47.197 46.645 17.284 1.000 50.206 143 ALA B CA 1
ATOM 6087 C C . ALA B 1 143 ? -47.208 48.003 18.001 1.000 46.477 143 ALA B C 1
ATOM 6088 O O . ALA B 1 143 ? -48.235 48.341 18.659 1.000 53.148 143 ALA B O 1
ATOM 6090 N N . GLY B 1 144 ? -46.100 48.741 17.923 1.000 40.184 144 GLY B N 1
ATOM 6091 C CA . GLY B 1 144 ? -45.924 50.042 18.610 1.000 44.826 144 GLY B CA 1
ATOM 6092 C C . GLY B 1 144 ? -45.534 49.950 20.092 1.000 45.953 144 GLY B C 1
ATOM 6093 O O . GLY B 1 144 ? -45.379 51.029 20.734 1.000 43.816 144 GLY B O 1
ATOM 6094 N N . TYR B 1 145 ? -45.425 48.737 20.651 1.000 45.295 145 TYR B N 1
ATOM 6095 C CA . TYR B 1 145 ? -45.128 48.499 22.088 1.000 44.034 145 TYR B CA 1
ATOM 6096 C C . TYR B 1 145 ? -44.224 47.274 22.191 1.000 42.147 145 TYR B C 1
ATOM 6097 O O . TYR B 1 145 ? -44.368 46.498 23.157 1.000 40.926 145 TYR B O 1
ATOM 6106 N N . GLU B 1 146 ? -43.327 47.096 21.222 1.000 39.136 146 GLU B N 1
ATOM 6107 C CA . GLU B 1 146 ? -42.467 45.886 21.207 1.000 39.831 146 GLU B CA 1
ATOM 6108 C C . GLU B 1 146 ? -41.445 45.948 22.340 1.000 37.439 146 GLU B C 1
ATOM 6109 O O . GLU B 1 146 ? -41.003 44.894 22.752 1.000 37.457 146 GLU B O 1
ATOM 6115 N N . GLY B 1 147 ? -41.124 47.143 22.831 1.000 42.971 147 GLY B N 1
ATOM 6116 C CA . GLY B 1 147 ? -40.163 47.358 23.923 1.000 42.797 147 GLY B CA 1
ATOM 6117 C C . GLY B 1 147 ? -40.617 46.682 25.207 1.000 39.984 147 GLY B C 1
ATOM 6118 O O . GLY B 1 147 ? -39.802 45.985 25.853 1.000 33.430 147 GLY B O 1
ATOM 6119 N N . VAL B 1 148 ? -41.876 46.876 25.590 1.000 37.515 148 VAL B N 1
ATOM 6120 C CA . VAL B 1 148 ? -42.423 46.251 26.827 1.000 37.365 148 VAL B CA 1
ATOM 6121 C C . VAL B 1 148 ? -42.776 44.797 26.519 1.000 35.767 148 VAL B C 1
ATOM 6122 O O . VAL B 1 148 ? -42.473 43.919 27.336 1.000 37.623 148 VAL B O 1
ATOM 6126 N N . SER B 1 149 ? -43.351 44.532 25.350 1.000 37.944 149 SER B N 1
ATOM 6127 C CA . SER B 1 149 ? -44.000 43.232 25.043 1.000 36.046 149 SER B CA 1
ATOM 6128 C C . SER B 1 149 ? -42.960 42.158 24.743 1.000 32.946 149 SER B C 1
ATOM 6129 O O . SER B 1 149 ? -43.317 40.984 24.773 1.000 32.054 149 SER B O 1
ATOM 6132 N N . ILE B 1 150 ? -41.715 42.536 24.487 1.000 35.410 150 ILE B N 1
ATOM 6133 C CA . ILE B 1 150 ? -40.680 41.542 24.074 1.000 36.520 150 ILE B CA 1
ATOM 6134 C C . ILE B 1 150 ? -40.427 40.590 25.241 1.000 35.457 150 ILE B C 1
ATOM 6135 O O . ILE B 1 150 ? -40.274 39.401 24.975 1.000 34.967 150 ILE B O 1
ATOM 6140 N N . SER B 1 151 ? -40.455 41.079 26.482 1.000 39.002 151 SER B N 1
ATOM 6141 C CA . SER B 1 151 ? -40.146 40.247 27.681 1.000 44.082 151 SER B CA 1
ATOM 6142 C C . SER B 1 151 ? -41.314 39.285 27.979 1.000 41.250 151 SER B C 1
ATOM 6143 O O . SER B 1 151 ? -41.067 38.145 28.429 1.000 41.176 151 SER B O 1
ATOM 6146 N N . LEU B 1 152 ? -42.542 39.709 27.688 1.000 34.812 152 LEU B N 1
ATOM 6147 C CA . LEU B 1 152 ? -43.750 38.882 27.884 1.000 34.754 152 LEU B CA 1
ATOM 6148 C C . LEU B 1 152 ? -43.817 37.817 26.783 1.000 36.631 152 LEU B C 1
ATOM 6149 O O . LEU B 1 152 ? -44.024 36.625 27.118 1.000 34.241 152 LEU B O 1
ATOM 6154 N N . PHE B 1 153 ? -43.614 38.208 25.520 1.000 39.549 153 PHE B N 1
ATOM 6155 C CA . PHE B 1 153 ? -43.504 37.261 24.372 1.000 37.783 153 PHE B CA 1
ATOM 6156 C C . PHE B 1 153 ? -42.397 36.222 24.630 1.000 37.781 153 PHE B C 1
ATOM 6157 O O . PHE B 1 153 ? -42.566 35.048 24.296 1.000 38.918 153 PHE B O 1
ATOM 6165 N N . THR B 1 154 ? -41.300 36.632 25.250 1.000 35.560 154 THR B N 1
ATOM 6166 C CA . THR B 1 154 ? -40.155 35.740 25.524 1.000 37.412 154 THR B CA 1
ATOM 6167 C C . THR B 1 154 ? -40.609 34.576 26.413 1.000 36.183 154 THR B C 1
ATOM 6168 O O . THR B 1 154 ? -40.167 33.419 26.142 1.000 31.880 154 THR B O 1
ATOM 6172 N N . GLN B 1 155 ? -41.388 34.865 27.462 1.000 32.343 155 GLN B N 1
ATOM 6173 C CA . GLN B 1 155 ? -41.782 33.841 28.468 1.000 33.086 155 GLN B CA 1
ATOM 6174 C C . GLN B 1 155 ? -42.877 32.925 27.895 1.000 36.049 155 GLN B C 1
ATOM 6175 O O . GLN B 1 155 ? -42.854 31.728 28.205 1.000 33.796 155 GLN B O 1
ATOM 6181 N N . MET B 1 156 ? -43.815 33.455 27.103 1.000 34.957 156 MET B N 1
ATOM 6182 C CA . MET B 1 156 ? -44.883 32.629 26.491 1.000 34.644 156 MET B CA 1
ATOM 6183 C C . MET B 1 156 ? -44.256 31.662 25.482 1.000 34.870 156 MET B C 1
ATOM 6184 O O . MET B 1 156 ? -44.748 30.526 25.422 1.000 39.373 156 MET B O 1
ATOM 6189 N N . CYS B 1 157 ? -43.235 32.064 24.715 1.000 35.625 157 CYS B N 1
ATOM 6190 C CA . CYS B 1 157 ? -42.456 31.152 23.816 1.000 33.812 157 CYS B CA 1
ATOM 6191 C C . CYS B 1 157 ? -41.720 30.097 24.654 1.000 30.301 157 CYS B C 1
ATOM 6192 O O . CYS B 1 157 ? -41.727 28.918 24.275 1.000 31.870 157 CYS B O 1
ATOM 6195 N N . THR B 1 158 ? -41.127 30.481 25.777 1.000 28.972 158 THR B N 1
ATOM 6196 C CA . THR B 1 158 ? -40.420 29.520 26.662 1.000 32.854 158 THR B CA 1
ATOM 6197 C C . THR B 1 158 ? -41.411 28.459 27.161 1.000 35.296 158 THR B C 1
ATOM 6198 O O . THR B 1 158 ? -41.044 27.257 27.181 1.000 40.423 158 THR B O 1
ATOM 6202 N N . PHE B 1 159 ? -42.609 28.898 27.565 1.000 37.815 159 PHE B N 1
ATOM 6203 C CA . PHE B 1 159 ? -43.730 28.056 28.063 1.000 37.999 159 PHE B CA 1
ATOM 6204 C C . PHE B 1 159 ? -44.107 27.005 27.004 1.000 40.931 159 PHE B C 1
ATOM 6205 O O . PHE B 1 159 ? -44.323 25.832 27.348 1.000 38.494 159 PHE B O 1
ATOM 6213 N N . HIS B 1 160 ? -44.200 27.400 25.732 1.000 40.958 160 HIS B N 1
ATOM 6214 C CA . HIS B 1 160 ? -44.670 26.499 24.651 1.000 40.015 160 HIS B CA 1
ATOM 6215 C C . HIS B 1 160 ? -43.562 25.507 24.301 1.000 35.823 160 HIS B C 1
ATOM 6216 O O . HIS B 1 160 ? -43.851 24.340 24.040 1.000 34.465 160 HIS B O 1
ATOM 6223 N N . LEU B 1 161 ? -42.318 25.956 24.236 1.000 34.878 161 LEU B N 1
ATOM 6224 C CA . LEU B 1 161 ? -41.210 25.024 23.883 1.000 34.904 161 LEU B CA 1
ATOM 6225 C C . LEU B 1 161 ? -41.072 23.988 25.005 1.000 33.657 161 LEU B C 1
ATOM 6226 O O . LEU B 1 161 ? -40.806 22.830 24.694 1.000 35.996 161 LEU B O 1
ATOM 6231 N N . GLY B 1 162 ? -41.305 24.376 26.263 1.000 34.888 162 GLY B N 1
ATOM 6232 C CA . GLY B 1 162 ? -41.253 23.430 27.399 1.000 36.436 162 GLY B CA 1
ATOM 6233 C C . GLY B 1 162 ? -42.269 22.307 27.234 1.000 38.331 162 GLY B C 1
ATOM 6234 O O . GLY B 1 162 ? -41.890 21.115 27.415 1.000 38.560 162 GLY B O 1
ATOM 6235 N N . LEU B 1 163 ? -43.512 22.675 26.891 1.000 37.368 163 LEU B N 1
ATOM 6236 C CA . LEU B 1 163 ? -44.640 21.727 26.681 1.000 37.154 163 LEU B CA 1
ATOM 6237 C C . LEU B 1 163 ? -44.296 20.778 25.540 1.000 38.741 163 LEU B C 1
ATOM 6238 O O . LEU B 1 163 ? -44.548 19.578 25.703 1.000 37.426 163 LEU B O 1
ATOM 6243 N N . LEU B 1 164 ? -43.760 21.310 24.434 1.000 40.192 164 LEU B N 1
ATOM 6244 C CA . LEU B 1 164 ? -43.411 20.505 23.232 1.000 42.552 164 LEU B CA 1
ATOM 6245 C C . LEU B 1 164 ? -42.335 19.471 23.592 1.000 38.915 164 LEU B C 1
ATOM 6246 O O . LEU B 1 164 ? -42.455 18.322 23.189 1.000 41.989 164 LEU B O 1
ATOM 6251 N N . LYS B 1 165 ? -41.315 19.857 24.327 1.000 36.744 165 LYS B N 1
ATOM 6252 C CA . LYS B 1 165 ? -40.245 18.900 24.669 1.000 39.463 165 LYS B CA 1
ATOM 6253 C C . LYS B 1 165 ? -40.837 17.766 25.495 1.000 40.700 165 LYS B C 1
ATOM 6254 O O . LYS B 1 165 ? -40.483 16.623 25.195 1.000 50.688 165 LYS B O 1
ATOM 6260 N N . ASP B 1 166 ? -41.667 18.062 26.500 1.000 39.249 166 ASP B N 1
ATOM 6261 C CA . ASP B 1 166 ? -42.256 17.012 27.380 1.000 43.424 166 ASP B CA 1
ATOM 6262 C C . ASP B 1 166 ? -43.208 16.115 26.578 1.000 43.382 166 ASP B C 1
ATOM 6263 O O . ASP B 1 166 ? -43.235 14.899 26.863 1.000 52.267 166 ASP B O 1
ATOM 6268 N N . GLY B 1 167 ? -43.943 16.664 25.611 1.000 39.784 167 GLY B N 1
ATOM 6269 C CA . GLY B 1 167 ? -44.792 15.852 24.724 1.000 41.876 167 GLY B CA 1
ATOM 6270 C C . GLY B 1 167 ? -43.972 14.817 23.960 1.000 46.932 167 GLY B C 1
ATOM 6271 O O . GLY B 1 167 ? -44.441 13.661 23.805 1.000 52.898 167 GLY B O 1
ATOM 6272 N N . ILE B 1 168 ? -42.785 15.213 23.484 1.000 47.945 168 ILE B N 1
ATOM 6273 C CA . ILE B 1 168 ? -41.878 14.353 22.666 1.000 44.697 168 ILE B CA 1
ATOM 6274 C C . ILE B 1 168 ? -41.312 13.247 23.571 1.000 45.879 168 ILE B C 1
ATOM 6275 O O . ILE B 1 168 ? -41.293 12.084 23.141 1.000 47.708 168 ILE B O 1
ATOM 6280 N N . LEU B 1 169 ? -40.913 13.565 24.798 1.000 43.247 169 LEU B N 1
ATOM 6281 C CA . LEU B 1 169 ? -40.299 12.551 25.690 1.000 47.103 169 LEU B CA 1
ATOM 6282 C C . LEU B 1 169 ? -41.368 11.598 26.248 1.000 48.956 169 LEU B C 1
ATOM 6283 O O . LEU B 1 169 ? -41.021 10.432 26.572 1.000 47.274 169 LEU B O 1
ATOM 6288 N N . ALA B 1 170 ? -42.616 12.053 26.372 1.000 49.585 170 ALA B N 1
ATOM 6289 C CA . ALA B 1 170 ? -43.716 11.232 26.938 1.000 52.956 170 ALA B CA 1
ATOM 6290 C C . ALA B 1 170 ? -44.156 10.192 25.896 1.000 50.867 170 ALA B C 1
ATOM 6291 O O . ALA B 1 170 ? -44.448 9.038 26.270 1.000 54.030 170 ALA B O 1
ATOM 6293 N N . GLY B 1 171 ? -44.191 10.580 24.623 1.000 48.135 171 GLY B N 1
ATOM 6294 C CA . GLY B 1 171 ? -44.568 9.664 23.535 1.000 51.914 171 GLY B CA 1
ATOM 6295 C C . GLY B 1 171 ? -45.911 9.023 23.832 1.000 53.841 171 GLY B C 1
ATOM 6296 O O . GLY B 1 171 ? -46.854 9.742 24.208 1.000 54.288 171 GLY B O 1
ATOM 6297 N N . SER B 1 172 ? -45.997 7.703 23.730 1.000 53.470 172 SER B N 1
ATOM 6298 C CA . SER B 1 172 ? -47.272 6.972 23.902 1.000 54.135 172 SER B CA 1
ATOM 6299 C C . SER B 1 172 ? -47.873 7.227 25.297 1.000 53.275 172 SER B C 1
ATOM 6300 O O . SER B 1 172 ? -49.104 7.121 25.405 1.000 51.954 172 SER B O 1
ATOM 6303 N N . ASP B 1 173 ? -47.074 7.613 26.306 1.000 53.712 173 ASP B N 1
ATOM 6304 C CA . ASP B 1 173 ? -47.577 7.889 27.685 1.000 52.030 173 ASP B CA 1
ATOM 6305 C C . ASP B 1 173 ? -48.656 8.992 27.654 1.000 53.325 173 ASP B C 1
ATOM 6306 O O . ASP B 1 173 ? -49.562 8.954 28.525 1.000 51.593 173 ASP B O 1
ATOM 6311 N N . TRP B 1 174 ? -48.573 9.942 26.708 1.000 52.019 174 TRP B N 1
ATOM 6312 C CA . TRP B 1 174 ? -49.575 11.032 26.521 1.000 48.037 174 TRP B CA 1
ATOM 6313 C C . TRP B 1 174 ? -50.317 10.851 25.197 1.000 47.187 174 TRP B C 1
ATOM 6314 O O . TRP B 1 174 ? -50.898 11.835 24.700 1.000 44.182 174 TRP B O 1
ATOM 6325 N N . GLY B 1 175 ? -50.309 9.632 24.655 1.000 50.556 175 GLY B N 1
ATOM 6326 C CA . GLY B 1 175 ? -51.195 9.234 23.546 1.000 50.311 175 GLY B CA 1
ATOM 6327 C C . GLY B 1 175 ? -50.620 9.571 22.191 1.000 50.156 175 GLY B C 1
ATOM 6328 O O . GLY B 1 175 ? -51.388 9.609 21.240 1.000 47.558 175 GLY B O 1
ATOM 6329 N N . PHE B 1 176 ? -49.304 9.766 22.097 1.000 56.320 176 PHE B N 1
ATOM 6330 C CA . PHE B 1 176 ? -48.606 10.043 20.816 1.000 57.273 176 PHE B CA 1
ATOM 6331 C C . PHE B 1 176 ? -48.103 8.723 20.218 1.000 58.760 176 PHE B C 1
ATOM 6332 O O . PHE B 1 176 ? -47.244 8.027 20.831 1.000 57.120 176 PHE B O 1
ATOM 6340 N N . ALA B 1 177 ? -48.629 8.384 19.037 1.000 59.423 177 ALA B N 1
ATOM 6341 C CA . ALA B 1 177 ? -48.067 7.320 18.177 1.000 59.970 177 ALA B CA 1
ATOM 6342 C C . ALA B 1 177 ? -46.705 7.794 17.674 1.000 56.638 177 ALA B C 1
ATOM 6343 O O . ALA B 1 177 ? -46.432 8.987 17.684 1.000 58.423 177 ALA B O 1
ATOM 6345 N N . PRO B 1 178 ? -45.809 6.896 17.220 1.000 62.923 178 PRO B N 1
ATOM 6346 C CA . PRO B 1 178 ? -44.501 7.316 16.689 1.000 67.487 178 PRO B CA 1
ATOM 6347 C C . PRO B 1 178 ? -44.544 8.395 15.587 1.000 59.483 178 PRO B C 1
ATOM 6348 O O . PRO B 1 178 ? -43.655 9.220 15.557 1.000 56.315 178 PRO B O 1
ATOM 6352 N N . ALA B 1 179 ? -45.572 8.383 14.728 1.000 56.338 179 ALA B N 1
ATOM 6353 C CA . ALA B 1 179 ? -45.760 9.365 13.632 1.000 58.075 179 ALA B CA 1
ATOM 6354 C C . ALA B 1 179 ? -46.203 10.705 14.225 1.000 59.310 179 ALA B C 1
ATOM 6355 O O . ALA B 1 179 ? -45.795 11.756 13.677 1.000 60.344 179 ALA B O 1
ATOM 6357 N N . ASP B 1 180 ? -47.043 10.670 15.264 1.000 56.491 180 ASP B N 1
ATOM 6358 C CA . ASP B 1 180 ? -47.487 11.889 15.988 1.000 53.601 180 ASP B CA 1
ATOM 6359 C C . ASP B 1 180 ? -46.286 12.486 16.734 1.000 51.119 180 ASP B C 1
ATOM 6360 O O . ASP B 1 180 ? -46.183 13.714 16.763 1.000 49.811 180 ASP B O 1
ATOM 6365 N N . LYS B 1 181 ? -45.417 11.655 17.317 1.000 49.069 181 LYS B N 1
ATOM 6366 C CA . LYS B 1 181 ? -44.195 12.102 18.034 1.000 49.445 181 LYS B CA 1
ATOM 6367 C C . LYS B 1 181 ? -43.274 12.853 17.061 1.000 49.069 181 LYS B C 1
ATOM 6368 O O . LYS B 1 181 ? -42.650 13.864 17.447 1.000 47.545 181 LYS B O 1
ATOM 6374 N N . ASP B 1 182 ? -43.190 12.375 15.830 1.000 48.985 182 ASP B N 1
ATOM 6375 C CA . ASP B 1 182 ? -42.291 12.961 14.809 1.000 52.719 182 ASP B CA 1
ATOM 6376 C C . ASP B 1 182 ? -42.790 14.361 14.443 1.000 53.106 182 ASP B C 1
ATOM 6377 O O . ASP B 1 182 ? -41.938 15.264 14.290 1.000 51.975 182 ASP B O 1
ATOM 6382 N N . ALA B 1 183 ? -44.109 14.523 14.296 1.000 54.446 183 ALA B N 1
ATOM 6383 C CA . ALA B 1 183 ? -44.775 15.812 13.984 1.000 51.983 183 ALA B CA 1
ATOM 6384 C C . ALA B 1 183 ? -44.475 16.844 15.085 1.000 47.543 183 ALA B C 1
ATOM 6385 O O . ALA B 1 183 ? -44.322 18.005 14.732 1.000 44.732 183 ALA B O 1
ATOM 6387 N N . LEU B 1 184 ? -44.442 16.443 16.363 1.000 46.158 184 LEU B N 1
ATOM 6388 C CA . LEU B 1 184 ? -44.061 17.322 17.496 1.000 47.135 184 LEU B CA 1
ATOM 6389 C C . LEU B 1 184 ? -42.584 17.717 17.361 1.000 47.148 184 LEU B C 1
ATOM 6390 O O . LEU B 1 184 ? -42.262 18.900 17.618 1.000 42.758 184 LEU B O 1
ATOM 6395 N N . ILE B 1 185 ? -41.707 16.768 17.011 1.000 48.732 185 ILE B N 1
ATOM 6396 C CA . ILE B 1 185 ? -40.255 17.047 16.767 1.000 49.098 185 ILE B CA 1
ATOM 6397 C C . ILE B 1 185 ? -40.136 18.043 15.602 1.000 44.884 185 ILE B C 1
ATOM 6398 O O . ILE B 1 185 ? -39.333 18.969 15.720 1.000 43.913 185 ILE B O 1
ATOM 6403 N N . CYS B 1 186 ? -40.963 17.909 14.564 1.000 44.255 186 CYS B N 1
ATOM 6404 C CA . CYS B 1 186 ? -41.007 18.833 13.397 1.000 45.832 186 CYS B CA 1
ATOM 6405 C C . CYS B 1 186 ? -41.440 20.237 13.831 1.000 45.116 186 CYS B C 1
ATOM 6406 O O . CYS B 1 186 ? -40.840 21.239 13.346 1.000 43.476 186 CYS B O 1
ATOM 6409 N N . GLN B 1 187 ? -42.427 20.302 14.723 1.000 41.521 187 GLN B N 1
ATOM 6410 C CA . GLN B 1 187 ? -42.948 21.564 15.295 1.000 42.073 187 GLN B CA 1
ATOM 6411 C C . GLN B 1 187 ? -41.896 22.179 16.229 1.000 42.463 187 GLN B C 1
ATOM 6412 O O . GLN B 1 187 ? -41.701 23.398 16.155 1.000 43.131 187 GLN B O 1
ATOM 6418 N N . PHE B 1 188 ? -41.241 21.387 17.081 1.000 41.934 188 PHE B N 1
ATOM 6419 C CA . PHE B 1 188 ? -40.183 21.900 17.985 1.000 40.594 188 PHE B CA 1
ATOM 6420 C C . PHE B 1 188 ? -39.075 22.567 17.169 1.000 40.581 188 PHE B C 1
ATOM 6421 O O . PHE B 1 188 ? -38.713 23.707 17.487 1.000 38.728 188 PHE B O 1
ATOM 6429 N N . ASN B 1 189 ? -38.554 21.866 16.161 1.000 43.734 189 ASN B N 1
ATOM 6430 C CA . ASN B 1 189 ? -37.403 22.339 15.345 1.000 44.684 189 ASN B CA 1
ATOM 6431 C C . ASN B 1 189 ? -37.813 23.569 14.538 1.000 43.434 189 ASN B C 1
ATOM 6432 O O . ASN B 1 189 ? -36.982 24.463 14.378 1.000 44.132 189 ASN B O 1
ATOM 6437 N N . ARG B 1 190 ? -39.054 23.636 14.063 1.000 46.861 190 ARG B N 1
ATOM 6438 C CA . ARG B 1 190 ? -39.549 24.843 13.345 1.000 44.924 190 ARG B CA 1
ATOM 6439 C C . ARG B 1 190 ? -39.661 26.026 14.326 1.000 43.661 190 ARG B C 1
ATOM 6440 O O . ARG B 1 190 ? -39.092 27.118 14.038 1.000 40.821 190 ARG B O 1
ATOM 6448 N N . PHE B 1 191 ? -40.344 25.821 15.456 1.000 40.523 191 PHE B N 1
ATOM 6449 C CA . PHE B 1 191 ? -40.673 26.895 16.435 1.000 43.510 191 PHE B CA 1
ATOM 6450 C C . PHE B 1 191 ? -39.436 27.382 17.201 1.000 38.581 191 PHE B C 1
ATOM 6451 O O . PHE B 1 191 ? -39.405 28.565 17.570 1.000 40.739 191 PHE B O 1
ATOM 6459 N N . VAL B 1 192 ? -38.458 26.524 17.461 1.000 39.560 192 VAL B N 1
ATOM 6460 C CA . VAL B 1 192 ? -37.232 26.939 18.196 1.000 41.313 192 VAL B CA 1
ATOM 6461 C C . VAL B 1 192 ? -36.478 27.990 17.348 1.000 42.687 192 VAL B C 1
ATOM 6462 O O . VAL B 1 192 ? -35.970 28.980 17.911 1.000 45.600 192 VAL B O 1
ATOM 6466 N N . ASN B 1 193 ? -36.494 27.859 16.022 1.000 41.373 193 ASN B N 1
ATOM 6467 C CA . ASN B 1 193 ? -35.931 28.882 15.106 1.000 41.737 193 ASN B CA 1
ATOM 6468 C C . ASN B 1 193 ? -36.922 30.018 14.872 1.000 38.802 193 ASN B C 1
ATOM 6469 O O . ASN B 1 193 ? -36.520 31.179 14.947 1.000 42.355 193 ASN B O 1
ATOM 6474 N N . GLU B 1 194 ? -38.178 29.709 14.598 1.000 38.362 194 GLU B N 1
ATOM 6475 C CA . GLU B 1 194 ? -39.184 30.756 14.306 1.000 41.223 194 GLU B CA 1
ATOM 6476 C C . GLU B 1 194 ? -39.334 31.709 15.499 1.000 38.999 194 GLU B C 1
ATOM 6477 O O . GLU B 1 194 ? -39.441 32.916 15.236 1.000 36.904 194 GLU B O 1
ATOM 6483 N N . TYR B 1 195 ? -39.345 31.206 16.744 1.000 39.181 195 TYR B N 1
ATOM 6484 C CA . TYR B 1 195 ? -39.508 32.044 17.967 1.000 40.015 195 TYR B CA 1
ATOM 6485 C C . TYR B 1 195 ? -38.272 32.928 18.141 1.000 38.081 195 TYR B C 1
ATOM 6486 O O . TYR B 1 195 ? -38.387 34.098 18.559 1.000 38.786 195 TYR B O 1
ATOM 6495 N N . ASN B 1 196 ? -37.109 32.382 17.812 1.000 39.447 196 ASN B N 1
ATOM 6496 C CA . ASN B 1 196 ? -35.858 33.173 17.804 1.000 38.797 196 ASN B CA 1
ATOM 6497 C C . ASN B 1 196 ? -36.018 34.338 16.816 1.000 37.839 196 ASN B C 1
ATOM 6498 O O . ASN B 1 196 ? -35.816 35.491 17.226 1.000 37.852 196 ASN B O 1
ATOM 6503 N N . THR B 1 197 ? -36.404 34.055 15.570 1.000 35.696 197 THR B N 1
ATOM 6504 C CA . THR B 1 197 ? -36.587 35.083 14.508 1.000 37.436 197 THR B CA 1
ATOM 6505 C C . THR B 1 197 ? -37.603 36.165 14.957 1.000 37.760 197 THR B C 1
ATOM 6506 O O . THR B 1 197 ? -37.321 37.391 14.774 1.000 37.886 197 THR B O 1
ATOM 6510 N N . ARG B 1 198 ? -38.762 35.749 15.476 1.000 35.370 198 ARG B N 1
ATOM 6511 C CA . ARG B 1 198 ? -39.846 36.671 15.888 1.000 34.451 198 ARG B CA 1
ATOM 6512 C C . ARG B 1 198 ? -39.363 37.499 17.076 1.000 33.957 198 ARG B C 1
ATOM 6513 O O . ARG B 1 198 ? -39.817 38.657 17.209 1.000 32.104 198 ARG B O 1
ATOM 6521 N N . LEU B 1 199 ? -38.491 36.932 17.914 1.000 33.836 199 LEU B N 1
ATOM 6522 C CA . LEU B 1 199 ? -37.868 37.688 19.031 1.000 34.394 199 LEU B CA 1
ATOM 6523 C C . LEU B 1 199 ? -36.975 38.810 18.468 1.000 33.575 199 LEU B C 1
ATOM 6524 O O . LEU B 1 199 ? -37.115 40.014 18.894 1.000 28.538 199 LEU B O 1
ATOM 6529 N N . MET B 1 200 ? -36.073 38.449 17.550 1.000 30.814 200 MET B N 1
ATOM 6530 C CA . MET B 1 200 ? -35.107 39.416 16.980 1.000 31.854 200 MET B CA 1
ATOM 6531 C C . MET B 1 200 ? -35.855 40.495 16.208 1.000 31.243 200 MET B C 1
ATOM 6532 O O . MET B 1 200 ? -35.370 41.616 16.182 1.000 33.307 200 MET B O 1
ATOM 6537 N N . VAL B 1 201 ? -37.001 40.179 15.617 1.000 31.867 201 VAL B N 1
ATOM 6538 C CA . VAL B 1 201 ? -37.812 41.205 14.903 1.000 33.038 201 VAL B CA 1
ATOM 6539 C C . VAL B 1 201 ? -38.271 42.270 15.913 1.000 33.201 201 VAL B C 1
ATOM 6540 O O . VAL B 1 201 ? -38.149 43.482 15.621 1.000 30.501 201 VAL B O 1
ATOM 6544 N N . LEU B 1 202 ? -38.768 41.844 17.067 1.000 34.852 202 LEU B N 1
ATOM 6545 C CA . LEU B 1 202 ? -39.190 42.778 18.139 1.000 34.973 202 LEU B CA 1
ATOM 6546 C C . LEU B 1 202 ? -37.977 43.577 18.618 1.000 35.517 202 LEU B C 1
ATOM 6547 O O . LEU B 1 202 ? -38.097 44.816 18.723 1.000 33.354 202 LEU B O 1
ATOM 6552 N N . TYR B 1 203 ? -36.869 42.896 18.920 1.000 34.451 203 TYR B N 1
ATOM 6553 C CA . TYR B 1 203 ? -35.649 43.554 19.447 1.000 36.475 203 TYR B CA 1
ATOM 6554 C C . TYR B 1 203 ? -35.141 44.609 18.448 1.000 37.476 203 TYR B C 1
ATOM 6555 O O . TYR B 1 203 ? -34.968 45.787 18.838 1.000 36.212 203 TYR B O 1
ATOM 6564 N N . SER B 1 204 ? -34.936 44.212 17.190 1.000 36.549 204 SER B N 1
ATOM 6565 C CA . SER B 1 204 ? -34.364 45.069 16.118 1.000 37.576 204 SER B CA 1
ATOM 6566 C C . SER B 1 204 ? -35.221 46.321 15.916 1.000 39.634 204 SER B C 1
ATOM 6567 O O . SER B 1 204 ? -34.641 47.411 15.863 1.000 40.550 204 SER B O 1
ATOM 6570 N N . LYS B 1 205 ? -36.543 46.186 15.822 1.000 39.136 205 LYS B N 1
ATOM 6571 C CA . LYS B 1 205 ? -37.423 47.364 15.628 1.000 41.868 205 LYS B CA 1
ATOM 6572 C C . LYS B 1 205 ? -37.163 48.372 16.755 1.000 38.873 205 LYS B C 1
ATOM 6573 O O . LYS B 1 205 ? -37.022 49.566 16.453 1.000 43.321 205 LYS B O 1
ATOM 6579 N N . GLU B 1 206 ? -37.171 47.920 18.010 1.000 35.583 206 GLU B N 1
ATOM 6580 C CA . GLU B 1 206 ? -37.109 48.827 19.180 1.000 37.031 206 GLU B CA 1
ATOM 6581 C C . GLU B 1 206 ? -35.666 49.349 19.335 1.000 41.468 206 GLU B C 1
ATOM 6582 O O . GLU B 1 206 ? -35.503 50.580 19.550 1.000 41.305 206 GLU B O 1
ATOM 6588 N N . PHE B 1 207 ? -34.652 48.484 19.196 1.000 36.220 207 PHE B N 1
ATOM 6589 C CA . PHE B 1 207 ? -33.246 48.922 19.331 1.000 36.065 207 PHE B CA 1
ATOM 6590 C C . PHE B 1 207 ? -32.931 49.963 18.236 1.000 35.833 207 PHE B C 1
ATOM 6591 O O . PHE B 1 207 ? -32.396 51.044 18.527 1.000 32.062 207 PHE B O 1
ATOM 6599 N N . GLY B 1 208 ? -33.336 49.676 17.005 1.000 34.528 208 GLY B N 1
ATOM 6600 C CA . GLY B 1 208 ? -33.147 50.576 15.855 1.000 35.931 208 GLY B CA 1
ATOM 6601 C C . GLY B 1 208 ? -33.925 51.861 16.038 1.000 37.260 208 GLY B C 1
ATOM 6602 O O . GLY B 1 208 ? -33.425 52.938 15.655 1.000 34.986 208 GLY B O 1
ATOM 6603 N N . ARG B 1 209 ? -35.114 51.784 16.620 1.000 39.139 209 ARG B N 1
ATOM 6604 C CA . ARG B 1 209 ? -35.923 53.005 16.836 1.000 43.297 209 ARG B CA 1
ATOM 6605 C C . ARG B 1 209 ? -35.182 53.917 17.831 1.000 41.242 209 ARG B C 1
ATOM 6606 O O . ARG B 1 209 ? -35.196 55.136 17.639 1.000 40.389 209 ARG B O 1
ATOM 6614 N N . LEU B 1 210 ? -34.576 53.351 18.871 1.000 38.399 210 LEU B N 1
ATOM 6615 C CA . LEU B 1 210 ? -33.979 54.141 19.974 1.000 39.884 210 LEU B CA 1
ATOM 6616 C C . LEU B 1 210 ? -32.580 54.638 19.564 1.000 42.489 210 LEU B C 1
ATOM 6617 O O . LEU B 1 210 ? -32.216 55.757 19.953 1.000 40.968 210 LEU B O 1
ATOM 6622 N N . LEU B 1 211 ? -31.840 53.884 18.750 1.000 40.263 211 LEU B N 1
ATOM 6623 C CA . LEU B 1 211 ? -30.551 54.372 18.201 1.000 39.236 211 LEU B CA 1
ATOM 6624 C C . LEU B 1 211 ? -30.759 55.701 17.472 1.000 40.100 211 LEU B C 1
ATOM 6625 O O . LEU B 1 211 ? -29.944 56.609 17.672 1.000 43.747 211 LEU B O 1
ATOM 6630 N N . ALA B 1 212 ? -31.791 55.819 16.649 1.000 39.744 212 ALA B N 1
ATOM 6631 C CA . ALA B 1 212 ? -32.139 57.100 15.982 1.000 43.708 212 ALA B CA 1
ATOM 6632 C C . ALA B 1 212 ? -32.614 58.165 16.990 1.000 44.287 212 ALA B C 1
ATOM 6633 O O . ALA B 1 212 ? -32.436 59.359 16.712 1.000 40.597 212 ALA B O 1
ATOM 6635 N N . LYS B 1 213 ? -33.231 57.779 18.106 1.000 45.953 213 LYS B N 1
ATOM 6636 C CA . LYS B 1 213 ? -33.837 58.756 19.045 1.000 41.929 213 LYS B CA 1
ATOM 6637 C C . LYS B 1 213 ? -32.760 59.263 20.012 1.000 41.360 213 LYS B C 1
ATOM 6638 O O . LYS B 1 213 ? -32.655 60.478 20.170 1.000 39.436 213 LYS B O 1
ATOM 6644 N N . ASN B 1 214 ? -31.999 58.355 20.623 1.000 36.944 214 ASN B N 1
ATOM 6645 C CA . ASN B 1 214 ? -31.164 58.659 21.802 1.000 36.160 214 ASN B CA 1
ATOM 6646 C C . ASN B 1 214 ? -30.351 57.415 22.159 1.000 37.918 214 ASN B C 1
ATOM 6647 O O . ASN B 1 214 ? -30.940 56.447 22.603 1.000 40.910 214 ASN B O 1
ATOM 6652 N N . LEU B 1 215 ? -29.037 57.450 21.977 1.000 40.268 215 LEU B N 1
ATOM 6653 C CA . LEU B 1 215 ? -28.154 56.282 22.202 1.000 37.004 215 LEU B CA 1
ATOM 6654 C C . LEU B 1 215 ? -28.248 55.809 23.662 1.000 37.673 215 LEU B C 1
ATOM 6655 O O . LEU B 1 215 ? -28.100 54.609 23.898 1.000 39.781 215 LEU B O 1
ATOM 6660 N N . ASN B 1 216 ? -28.396 56.707 24.636 1.000 35.649 216 ASN B N 1
ATOM 6661 C CA . ASN B 1 216 ? -28.402 56.282 26.063 1.000 36.570 216 ASN B CA 1
ATOM 6662 C C . ASN B 1 216 ? -29.680 55.463 26.283 1.000 35.820 216 ASN B C 1
ATOM 6663 O O . ASN B 1 216 ? -29.625 54.401 26.875 1.000 33.509 216 ASN B O 1
ATOM 6668 N N . GLU B 1 217 ? -30.799 55.953 25.773 1.000 38.452 217 GLU B N 1
ATOM 6669 C CA . GLU B 1 217 ? -32.118 55.280 25.858 1.000 39.678 217 GLU B CA 1
ATOM 6670 C C . GLU B 1 217 ? -32.049 53.932 25.119 1.000 36.652 217 GLU B C 1
ATOM 6671 O O . GLU B 1 217 ? -32.687 52.992 25.563 1.000 34.633 217 GLU B O 1
ATOM 6677 N N . ALA B 1 218 ? -31.269 53.825 24.046 1.000 34.370 218 ALA B N 1
ATOM 6678 C CA . ALA B 1 218 ? -31.093 52.578 23.265 1.000 35.533 218 ALA B CA 1
ATOM 6679 C C . ALA B 1 218 ? -30.260 51.557 24.054 1.000 34.994 218 ALA B C 1
ATOM 6680 O O . ALA B 1 218 ? -30.591 50.366 24.063 1.000 40.097 218 ALA B O 1
ATOM 6682 N N . LEU B 1 219 ? -29.169 51.974 24.673 1.000 37.397 219 LEU B N 1
ATOM 6683 C CA . LEU B 1 219 ? -28.344 51.046 25.486 1.000 35.491 219 LEU B CA 1
ATOM 6684 C C . LEU B 1 219 ? -29.180 50.564 26.677 1.000 33.762 219 LEU B C 1
ATOM 6685 O O . LEU B 1 219 ? -28.990 49.445 27.143 1.000 33.086 219 LEU B O 1
ATOM 6690 N N . ASN B 1 220 ? -30.073 51.406 27.178 1.000 34.294 220 ASN B N 1
ATOM 6691 C CA . ASN B 1 220 ? -30.925 51.065 28.336 1.000 36.204 220 ASN B CA 1
ATOM 6692 C C . ASN B 1 220 ? -31.883 49.936 27.925 1.000 38.426 220 ASN B C 1
ATOM 6693 O O . ASN B 1 220 ? -32.176 49.108 28.765 1.000 36.589 220 ASN B O 1
ATOM 6698 N N . PHE B 1 221 ? -32.331 49.910 26.664 1.000 39.494 221 PHE B N 1
ATOM 6699 C CA . PHE B 1 221 ? -33.208 48.848 26.109 1.000 37.605 221 PHE B CA 1
ATOM 6700 C C . PHE B 1 221 ? -32.408 47.549 25.930 1.000 34.191 221 PHE B C 1
ATOM 6701 O O . PHE B 1 221 ? -32.863 46.456 26.340 1.000 32.099 221 PHE B O 1
ATOM 6709 N N . ARG B 1 222 ? -31.216 47.645 25.361 1.000 33.957 222 ARG B N 1
ATOM 6710 C CA . ARG B 1 222 ? -30.364 46.451 25.188 1.000 30.725 222 ARG B CA 1
ATOM 6711 C C . ARG B 1 222 ? -30.057 45.880 26.565 1.000 31.075 222 ARG B C 1
ATOM 6712 O O . ARG B 1 222 ? -30.017 44.657 26.683 1.000 36.557 222 ARG B O 1
ATOM 6720 N N . ASN B 1 223 ? -29.856 46.724 27.575 1.000 31.754 223 ASN B N 1
ATOM 6721 C CA . ASN B 1 223 ? -29.491 46.233 28.934 1.000 32.583 223 ASN B CA 1
ATOM 6722 C C . ASN B 1 223 ? -30.664 45.431 29.509 1.000 32.514 223 ASN B C 1
ATOM 6723 O O . ASN B 1 223 ? -30.442 44.382 30.140 1.000 31.404 223 ASN B O 1
ATOM 6728 N N . MET B 1 224 ? -31.882 45.922 29.287 1.000 35.362 224 MET B N 1
ATOM 6729 C CA . MET B 1 224 ? -33.115 45.226 29.703 1.000 34.438 224 MET B CA 1
ATOM 6730 C C . MET B 1 224 ? -33.193 43.875 28.996 1.000 33.054 224 MET B C 1
ATOM 6731 O O . MET B 1 224 ? -33.542 42.912 29.654 1.000 34.383 224 MET B O 1
ATOM 6736 N N . CYS B 1 225 ? -32.925 43.816 27.694 1.000 35.744 225 CYS B N 1
ATOM 6737 C CA . CYS B 1 225 ? -32.944 42.536 26.925 1.000 36.249 225 CYS B CA 1
ATOM 6738 C C . CYS B 1 225 ? -31.828 41.601 27.426 1.000 34.670 225 CYS B C 1
ATOM 6739 O O . CYS B 1 225 ? -32.060 40.397 27.519 1.000 35.141 225 CYS B O 1
ATOM 6742 N N . SER B 1 226 ? -30.668 42.125 27.817 1.000 37.691 226 SER B N 1
ATOM 6743 C CA . SER B 1 226 ? -29.511 41.292 28.252 1.000 34.788 226 SER B CA 1
ATOM 6744 C C . SER B 1 226 ? -29.862 40.576 29.546 1.000 34.388 226 SER B C 1
ATOM 6745 O O . SER B 1 226 ? -29.212 39.561 29.829 1.000 33.665 226 SER B O 1
ATOM 6748 N N . LEU B 1 227 ? -30.880 41.050 30.277 1.000 36.681 227 LEU B N 1
ATOM 6749 C CA . LEU B 1 227 ? -31.306 40.407 31.561 1.000 39.260 227 LEU B CA 1
ATOM 6750 C C . LEU B 1 227 ? -32.642 39.652 31.440 1.000 37.936 227 LEU B C 1
ATOM 6751 O O . LEU B 1 227 ? -32.729 38.553 31.979 1.000 38.428 227 LEU B O 1
ATOM 6756 N N . TYR B 1 228 ? -33.646 40.216 30.771 1.000 36.573 228 TYR B N 1
ATOM 6757 C CA . TYR B 1 228 ? -35.039 39.698 30.740 1.000 35.767 228 TYR B CA 1
ATOM 6758 C C . TYR B 1 228 ? -35.315 38.866 29.479 1.000 35.633 228 TYR B C 1
ATOM 6759 O O . TYR B 1 228 ? -36.372 38.215 29.456 1.000 38.778 228 TYR B O 1
ATOM 6768 N N . VAL B 1 229 ? -34.465 38.927 28.446 1.000 32.330 229 VAL B N 1
ATOM 6769 C CA . VAL B 1 229 ? -34.777 38.375 27.097 1.000 30.591 229 VAL B CA 1
ATOM 6770 C C . VAL B 1 229 ? -33.724 37.340 26.692 1.000 31.699 229 VAL B C 1
ATOM 6771 O O . VAL B 1 229 ? -34.063 36.177 26.519 1.000 34.620 229 VAL B O 1
ATOM 6775 N N . PHE B 1 230 ? -32.493 37.770 26.494 1.000 31.925 230 PHE B N 1
ATOM 6776 C CA . PHE B 1 230 ? -31.447 36.992 25.786 1.000 32.067 230 PHE B CA 1
ATOM 6777 C C . PHE B 1 230 ? -30.994 35.774 26.572 1.000 31.362 230 PHE B C 1
ATOM 6778 O O . PHE B 1 230 ? -30.545 34.830 25.958 1.000 38.165 230 PHE B O 1
ATOM 6786 N N . PRO B 1 231 ? -31.060 35.705 27.917 1.000 33.322 231 PRO B N 1
ATOM 6787 C CA . PRO B 1 231 ? -30.809 34.427 28.595 1.000 32.335 231 PRO B CA 1
ATOM 6788 C C . PRO B 1 231 ? -31.747 33.298 28.129 1.000 34.454 231 PRO B C 1
ATOM 6789 O O . PRO B 1 231 ? -31.348 32.155 28.069 1.000 34.788 231 PRO B O 1
ATOM 6793 N N . PHE B 1 232 ? -32.990 33.646 27.791 1.000 35.236 232 PHE B N 1
ATOM 6794 C CA . PHE B 1 232 ? -34.066 32.684 27.449 1.000 33.604 232 PHE B CA 1
ATOM 6795 C C . PHE B 1 232 ? -33.942 32.258 25.981 1.000 34.796 232 PHE B C 1
ATOM 6796 O O . PHE B 1 232 ? -34.266 31.086 25.668 1.000 39.149 232 PHE B O 1
ATOM 6804 N N . SER B 1 233 ? -33.501 33.142 25.082 1.000 36.525 233 SER B N 1
ATOM 6805 C CA . SER B 1 233 ? -33.221 32.763 23.671 1.000 35.641 233 SER B CA 1
ATOM 6806 C C . SER B 1 233 ? -32.056 31.756 23.660 1.000 34.167 233 SER B C 1
ATOM 6807 O O . SER B 1 233 ? -32.105 30.777 22.873 1.000 33.965 233 SER B O 1
ATOM 6810 N N . GLU B 1 234 ? -31.082 31.925 24.546 1.000 31.491 234 GLU B N 1
ATOM 6811 C CA . GLU B 1 234 ? -29.983 30.946 24.668 1.000 33.138 234 GLU B CA 1
ATOM 6812 C C . GLU B 1 234 ? -30.563 29.640 25.201 1.000 32.543 234 GLU B C 1
ATOM 6813 O O . GLU B 1 234 ? -30.223 28.563 24.658 1.000 36.402 234 GLU B O 1
ATOM 6819 N N . ALA B 1 235 ? -31.414 29.709 26.224 1.000 31.143 235 ALA B N 1
ATOM 6820 C CA . ALA B 1 235 ? -32.035 28.498 26.820 1.000 30.930 235 ALA B CA 1
ATOM 6821 C C . ALA B 1 235 ? -32.797 27.697 25.751 1.000 33.530 235 ALA B C 1
ATOM 6822 O O . ALA B 1 235 ? -32.676 26.462 25.755 1.000 37.423 235 ALA B O 1
ATOM 6824 N N . TRP B 1 236 ? -33.491 28.361 24.825 1.000 32.454 236 TRP B N 1
ATOM 6825 C CA . TRP B 1 236 ? -34.160 27.670 23.695 1.000 36.407 236 TRP B CA 1
ATOM 6826 C C . TRP B 1 236 ? -33.152 26.809 22.908 1.000 38.647 236 TRP B C 1
ATOM 6827 O O . TRP B 1 236 ? -33.498 25.664 22.496 1.000 42.021 236 TRP B O 1
ATOM 6838 N N . SER B 1 237 ? -31.964 27.329 22.650 1.000 37.907 237 SER B N 1
ATOM 6839 C CA . SER B 1 237 ? -30.977 26.650 21.770 1.000 42.945 237 SER B CA 1
ATOM 6840 C C . SER B 1 237 ? -30.372 25.440 22.495 1.000 37.428 237 SER B C 1
ATOM 6841 O O . SER B 1 237 ? -29.755 24.625 21.843 1.000 40.329 237 SER B O 1
ATOM 6844 N N . LEU B 1 238 ? -30.548 25.342 23.808 1.000 37.431 238 LEU B N 1
ATOM 6845 C CA . LEU B 1 238 ? -29.996 24.222 24.620 1.000 40.676 238 LEU B CA 1
ATOM 6846 C C . LEU B 1 238 ? -31.095 23.235 25.036 1.000 39.605 238 LEU B C 1
ATOM 6847 O O . LEU B 1 238 ? -30.758 22.164 25.577 1.000 37.286 238 LEU B O 1
ATOM 6852 N N . LEU B 1 239 ? -32.358 23.553 24.755 1.000 41.942 239 LEU B N 1
ATOM 6853 C CA . LEU B 1 239 ? -33.522 22.775 25.237 1.000 39.968 239 LEU B CA 1
ATOM 6854 C C . LEU B 1 239 ? -33.555 21.377 24.596 1.000 40.936 239 LEU B C 1
ATOM 6855 O O . LEU B 1 239 ? -34.085 20.463 25.233 1.000 42.800 239 LEU B O 1
ATOM 6860 N N . ARG B 1 240 ? -33.017 21.202 23.386 1.000 40.073 240 ARG B N 1
ATOM 6861 C CA . ARG B 1 240 ? -32.995 19.891 22.682 1.000 41.263 240 ARG B CA 1
ATOM 6862 C C . ARG B 1 240 ? -31.991 18.944 23.355 1.000 43.350 240 ARG B C 1
ATOM 6863 O O . ARG B 1 240 ? -32.074 17.738 23.093 1.000 51.125 240 ARG B O 1
ATOM 6871 N N . TYR B 1 241 ? -31.069 19.458 24.162 1.000 39.705 241 TYR B N 1
ATOM 6872 C CA . TYR B 1 241 ? -30.014 18.648 24.809 1.000 39.244 241 TYR B CA 1
ATOM 6873 C C . TYR B 1 241 ? -30.378 18.500 26.282 1.000 38.905 241 TYR B C 1
ATOM 6874 O O . TYR B 1 241 ? -31.300 19.145 26.789 1.000 33.965 241 TYR B O 1
ATOM 6883 N N . GLU B 1 242 ? -29.586 17.677 26.945 1.000 42.918 242 GLU B N 1
ATOM 6884 C CA . GLU B 1 242 ? -29.524 17.559 28.409 1.000 45.163 242 GLU B CA 1
ATOM 6885 C C . GLU B 1 242 ? -28.039 17.498 28.770 1.000 44.703 242 GLU B C 1
ATOM 6886 O O . GLU B 1 242 ? -27.299 16.825 28.034 1.000 42.724 242 GLU B O 1
ATOM 6892 N N . GLY B 1 243 ? -27.631 18.202 29.826 1.000 44.771 243 GLY B N 1
ATOM 6893 C CA . GLY B 1 243 ? -26.277 18.133 30.405 1.000 46.740 243 GLY B CA 1
ATOM 6894 C C . GLY B 1 243 ? -25.367 19.250 29.923 1.000 50.456 243 GLY B C 1
ATOM 6895 O O . GLY B 1 243 ? -24.128 19.124 30.109 1.000 55.859 243 GLY B O 1
ATOM 6896 N N . THR B 1 244 ? -25.938 20.319 29.359 1.000 50.024 244 THR B N 1
ATOM 6897 C CA . THR B 1 244 ? -25.204 21.567 28.994 1.000 49.253 244 THR B CA 1
ATOM 6898 C C . THR B 1 244 ? -25.339 22.583 30.133 1.000 45.429 244 THR B C 1
ATOM 6899 O O . THR B 1 244 ? -25.998 22.276 31.165 1.000 49.556 244 THR B O 1
ATOM 6903 N N . LYS B 1 245 ? -24.722 23.750 29.952 1.000 49.664 245 LYS B N 1
ATOM 6904 C CA . LYS B 1 245 ? -24.709 24.851 30.948 1.000 46.742 245 LYS B CA 1
ATOM 6905 C C . LYS B 1 245 ? -25.323 26.109 30.328 1.000 42.479 245 LYS B C 1
ATOM 6906 O O . LYS B 1 245 ? -24.933 26.477 29.202 1.000 43.753 245 LYS B O 1
ATOM 6912 N N . LEU B 1 246 ? -26.277 26.709 31.033 1.000 38.194 246 LEU B N 1
ATOM 6913 C CA . LEU B 1 246 ? -26.926 27.964 30.601 1.000 35.860 246 LEU B CA 1
ATOM 6914 C C . LEU B 1 246 ? -26.159 29.075 31.271 1.000 36.381 246 LEU B C 1
ATOM 6915 O O . LEU B 1 246 ? -26.009 29.023 32.481 1.000 33.746 246 LEU B O 1
ATOM 6920 N N . GLU B 1 247 ? -25.712 30.038 30.478 1.000 41.208 247 GLU B N 1
ATOM 6921 C CA . GLU B 1 247 ? -24.781 31.091 30.930 1.000 40.781 247 GLU B CA 1
ATOM 6922 C C . GLU B 1 247 ? -25.100 32.368 30.162 1.000 41.260 247 GLU B C 1
ATOM 6923 O O . GLU B 1 247 ? -25.458 32.293 28.957 1.000 43.008 247 GLU B O 1
ATOM 6929 N N . ASN B 1 248 ? -24.964 33.495 30.846 1.000 38.034 248 ASN B N 1
ATOM 6930 C CA . ASN B 1 248 ? -25.084 34.835 30.228 1.000 36.460 248 ASN B CA 1
ATOM 6931 C C . ASN B 1 248 ? -23.796 35.611 30.480 1.000 35.989 248 ASN B C 1
ATOM 6932 O O . ASN B 1 248 ? -23.444 35.771 31.665 1.000 38.649 248 ASN B O 1
ATOM 6937 N N . THR B 1 249 ? -23.120 36.045 29.413 1.000 33.688 249 THR B N 1
ATOM 6938 C CA . THR B 1 249 ? -21.873 36.861 29.507 1.000 35.381 249 THR B CA 1
ATOM 6939 C C . THR B 1 249 ? -22.062 38.199 28.780 1.000 37.707 249 THR B C 1
ATOM 6940 O O . THR B 1 249 ? -21.048 38.881 28.500 1.000 43.260 249 THR B O 1
ATOM 6944 N N . LEU B 1 250 ? -23.314 38.586 28.514 1.000 36.586 250 LEU B N 1
ATOM 6945 C CA . LEU B 1 250 ? -23.597 39.916 27.933 1.000 36.444 250 LEU B CA 1
ATOM 6946 C C . LEU B 1 250 ? -23.127 40.996 28.919 1.000 37.086 250 LEU B C 1
ATOM 6947 O O . LEU B 1 250 ? -23.379 40.865 30.119 1.000 36.194 250 LEU B O 1
ATOM 6952 N N . SER B 1 251 ? -22.484 42.042 28.404 1.000 36.031 251 SER B N 1
ATOM 6953 C CA . SER B 1 251 ? -22.107 43.225 29.198 1.000 35.949 251 SER B CA 1
ATOM 6954 C C . SER B 1 251 ? -23.262 44.231 29.211 1.000 36.689 251 SER B C 1
ATOM 6955 O O . SER B 1 251 ? -24.076 44.267 28.234 1.000 33.354 251 SER B O 1
ATOM 6958 N N . LEU B 1 252 ? -23.329 45.012 30.285 1.000 37.441 252 LEU B N 1
ATOM 6959 C CA . LEU B 1 252 ? -24.263 46.154 30.420 1.000 37.133 252 LEU B CA 1
ATOM 6960 C C . LEU B 1 252 ? -23.483 47.434 30.185 1.000 37.705 252 LEU B C 1
ATOM 6961 O O . LEU B 1 252 ? -22.323 47.553 30.670 1.000 38.036 252 LEU B O 1
ATOM 6966 N N . TRP B 1 253 ? -24.115 48.376 29.504 1.000 35.710 253 TRP B N 1
ATOM 6967 C CA . TRP B 1 253 ? -23.441 49.608 29.051 1.000 35.762 253 TRP B CA 1
ATOM 6968 C C . TRP B 1 253 ? -24.134 50.811 29.667 1.000 36.910 253 TRP B C 1
ATOM 6969 O O . TRP B 1 253 ? -25.376 50.874 29.590 1.000 36.881 253 TRP B O 1
ATOM 6980 N N . ASN B 1 254 ? -23.341 51.739 30.211 1.000 37.210 254 ASN B N 1
ATOM 6981 C CA . ASN B 1 254 ? -23.848 53.005 30.795 1.000 38.778 254 ASN B CA 1
ATOM 6982 C C . ASN B 1 254 ? -23.255 54.197 30.048 1.000 37.397 254 ASN B C 1
ATOM 6983 O O . ASN B 1 254 ? -22.063 54.196 29.747 1.000 37.499 254 ASN B O 1
ATOM 6988 N N . PHE B 1 255 ? -24.087 55.188 29.773 1.000 36.578 255 PHE B N 1
ATOM 6989 C CA . PHE B 1 255 ? -23.717 56.365 28.971 1.000 35.612 255 PHE B CA 1
ATOM 6990 C C . PHE B 1 255 ? -23.774 57.616 29.839 1.000 39.039 255 PHE B C 1
ATOM 6991 O O . PHE B 1 255 ? -24.705 57.768 30.657 1.000 37.960 255 PHE B O 1
ATOM 6999 N N . VAL B 1 256 ? -22.765 58.471 29.692 1.000 39.265 256 VAL B N 1
ATOM 7000 C CA . VAL B 1 256 ? -22.703 59.770 30.411 1.000 39.002 256 VAL B CA 1
ATOM 7001 C C . VAL B 1 256 ? -22.229 60.805 29.411 1.000 39.386 256 VAL B C 1
ATOM 7002 O O . VAL B 1 256 ? -21.187 60.576 28.777 1.000 43.163 256 VAL B O 1
ATOM 7006 N N . GLY B 1 257 ? -23.001 61.873 29.257 1.000 41.100 257 GLY B N 1
ATOM 7007 C CA . GLY B 1 257 ? -22.557 63.022 28.458 1.000 44.429 257 GLY B CA 1
ATOM 7008 C C . GLY B 1 257 ? -23.679 63.620 27.651 1.000 42.455 257 GLY B C 1
ATOM 7009 O O . GLY B 1 257 ? -24.838 63.405 27.998 1.000 50.882 257 GLY B O 1
ATOM 7010 N N . GLU B 1 258 ? -23.316 64.361 26.610 1.000 45.350 258 GLU B N 1
ATOM 7011 C CA . GLU B 1 258 ? -24.289 65.029 25.720 1.000 48.148 258 GLU B CA 1
ATOM 7012 C C . GLU B 1 258 ? -25.028 63.974 24.886 1.000 44.442 258 GLU B C 1
ATOM 7013 O O . GLU B 1 258 ? -24.454 62.928 24.541 1.000 42.366 258 GLU B O 1
ATOM 7019 N N . SER B 1 259 ? -26.272 64.260 24.544 1.000 43.850 259 SER B N 1
ATOM 7020 C CA . SER B 1 259 ? -27.112 63.329 23.753 1.000 46.550 259 SER B CA 1
ATOM 7021 C C . SER B 1 259 ? -26.473 63.052 22.395 1.000 41.597 259 SER B C 1
ATOM 7022 O O . SER B 1 259 ? -25.899 63.962 21.807 1.000 43.445 259 SER B O 1
ATOM 7025 N N . ILE B 1 260 ? -26.601 61.815 21.945 1.000 41.566 260 ILE B N 1
ATOM 7026 C CA . ILE B 1 260 ? -26.288 61.369 20.571 1.000 42.173 260 ILE B CA 1
ATOM 7027 C C . ILE B 1 260 ? -27.535 60.719 19.973 1.000 44.611 260 ILE B C 1
ATOM 7028 O O . ILE B 1 260 ? -28.264 59.987 20.676 1.000 46.350 260 ILE B O 1
ATOM 7033 N N . ASN B 1 261 ? -27.788 60.990 18.709 1.000 44.687 261 ASN B N 1
ATOM 7034 C CA . ASN B 1 261 ? -28.984 60.442 18.045 1.000 49.395 261 ASN B CA 1
ATOM 7035 C C . ASN B 1 261 ? -28.628 60.178 16.588 1.000 47.822 261 ASN B C 1
ATOM 7036 O O . ASN B 1 261 ? -27.427 60.236 16.244 1.000 49.395 261 ASN B O 1
ATOM 7041 N N . ASN B 1 262 ? -29.651 59.811 15.818 1.000 46.637 262 ASN B N 1
ATOM 7042 C CA . ASN B 1 262 ? -29.592 59.512 14.366 1.000 45.098 262 ASN B CA 1
ATOM 7043 C C . ASN B 1 262 ? -28.513 58.476 14.069 1.000 38.836 262 ASN B C 1
ATOM 7044 O O . ASN B 1 262 ? -27.993 58.511 12.982 1.000 35.675 262 ASN B O 1
ATOM 7049 N N . ILE B 1 263 ? -28.250 57.550 14.983 1.000 37.215 263 ILE B N 1
ATOM 7050 C CA . ILE B 1 263 ? -27.414 56.369 14.672 1.000 40.013 263 ILE B CA 1
ATOM 7051 C C . ILE B 1 263 ? -28.317 55.314 14.030 1.000 43.800 263 ILE B C 1
ATOM 7052 O O . ILE B 1 263 ? -29.459 55.089 14.535 1.000 43.500 263 ILE B O 1
ATOM 7057 N N . SER B 1 264 ? -27.798 54.674 12.987 1.000 44.218 264 SER B N 1
ATOM 7058 C CA . SER B 1 264 ? -28.442 53.552 12.272 1.000 43.547 264 SER B CA 1
ATOM 7059 C C . SER B 1 264 ? -27.920 52.240 12.839 1.000 44.737 264 SER B C 1
ATOM 7060 O O . SER B 1 264 ? -26.789 52.193 13.319 1.000 40.844 264 SER B O 1
ATOM 7063 N N . PRO B 1 265 ? -28.720 51.143 12.768 1.000 45.848 265 PRO B N 1
ATOM 7064 C CA . PRO B 1 265 ? -28.265 49.812 13.183 1.000 42.658 265 PRO B CA 1
ATOM 7065 C C . PRO B 1 265 ? -26.999 49.344 12.452 1.000 41.884 265 PRO B C 1
ATOM 7066 O O . PRO B 1 265 ? -26.228 48.623 13.045 1.000 40.150 265 PRO B O 1
ATOM 7070 N N . ASN B 1 266 ? -26.811 49.758 11.198 1.000 44.426 266 ASN B N 1
ATOM 7071 C CA A ASN B 1 266 ? -25.618 49.380 10.395 0.500 48.187 266 ASN B CA 1
ATOM 7072 C CA B ASN B 1 266 ? -25.618 49.379 10.393 0.500 46.848 266 ASN B CA 1
ATOM 7073 C C . ASN B 1 266 ? -24.364 50.020 11.003 1.000 46.724 266 ASN B C 1
ATOM 7074 O O . ASN B 1 266 ? -23.272 49.366 10.949 1.000 44.424 266 ASN B O 1
ATOM 7083 N N . ASP B 1 267 ? -24.501 51.239 11.531 1.000 45.087 267 ASP B N 1
ATOM 7084 C CA . ASP B 1 267 ? -23.371 51.966 12.171 1.000 44.432 267 ASP B CA 1
ATOM 7085 C C . ASP B 1 267 ? -23.025 51.257 13.480 1.000 42.892 267 ASP B C 1
ATOM 7086 O O . ASP B 1 267 ? -21.824 51.102 13.770 1.000 38.749 267 ASP B O 1
ATOM 7091 N N . TRP B 1 268 ? -24.049 50.797 14.206 1.000 43.689 268 TRP B N 1
ATOM 7092 C CA . TRP B 1 268 ? -23.879 50.052 15.482 1.000 42.263 268 TRP B CA 1
ATOM 7093 C C . TRP B 1 268 ? -23.000 48.819 15.246 1.000 38.476 268 TRP B C 1
ATOM 7094 O O . TRP B 1 268 ? -21.959 48.697 15.886 1.000 36.465 268 TRP B O 1
ATOM 7105 N N . LYS B 1 269 ? -23.434 47.924 14.370 1.000 42.113 269 LYS B N 1
ATOM 7106 C CA . LYS B 1 269 ? -22.711 46.657 14.079 1.000 49.214 269 LYS B CA 1
ATOM 7107 C C . LYS B 1 269 ? -21.356 46.966 13.430 1.000 43.110 269 LYS B C 1
ATOM 7108 O O . LYS B 1 269 ? -20.371 46.405 13.874 1.000 41.073 269 LYS B O 1
ATOM 7114 N N . GLY B 1 270 ? -21.316 47.849 12.434 1.000 42.250 270 GLY B N 1
ATOM 7115 C CA . GLY B 1 270 ? -20.114 48.075 11.613 1.000 45.153 270 GLY B CA 1
ATOM 7116 C C . GLY B 1 270 ? -19.008 48.850 12.325 1.000 42.652 270 GLY B C 1
ATOM 7117 O O . GLY B 1 270 ? -17.844 48.657 11.950 1.000 44.247 270 GLY B O 1
ATOM 7118 N N . ALA B 1 271 ? -19.325 49.692 13.318 1.000 45.000 271 ALA B N 1
ATOM 7119 C CA . ALA B 1 271 ? -18.335 50.581 13.979 1.000 40.194 271 ALA B CA 1
ATOM 7120 C C . ALA B 1 271 ? -18.548 50.685 15.491 1.000 37.273 271 ALA B C 1
ATOM 7121 O O . ALA B 1 271 ? -17.665 50.293 16.243 1.000 35.302 271 ALA B O 1
ATOM 7123 N N . LEU B 1 272 ? -19.666 51.248 15.926 1.000 36.697 272 LEU B N 1
ATOM 7124 C CA . LEU B 1 272 ? -19.777 51.733 17.321 1.000 39.636 272 LEU B CA 1
ATOM 7125 C C . LEU B 1 272 ? -19.548 50.592 18.313 1.000 38.668 272 LEU B C 1
ATOM 7126 O O . LEU B 1 272 ? -18.854 50.821 19.306 1.000 40.476 272 LEU B O 1
ATOM 7131 N N . TYR B 1 273 ? -20.133 49.421 18.080 1.000 40.097 273 TYR B N 1
ATOM 7132 C CA . TYR B 1 273 ? -20.087 48.299 19.056 1.000 40.018 273 TYR B CA 1
ATOM 7133 C C . TYR B 1 273 ? -18.642 47.799 19.188 1.000 35.623 273 TYR B C 1
ATOM 7134 O O . TYR B 1 273 ? -18.206 47.488 20.298 1.000 36.612 273 TYR B O 1
ATOM 7143 N N . LYS B 1 274 ? -17.924 47.735 18.073 1.000 37.920 274 LYS B N 1
ATOM 7144 C CA . LYS B 1 274 ? -16.491 47.350 18.030 1.000 37.528 274 LYS B CA 1
ATOM 7145 C C . LYS B 1 274 ? -15.688 48.339 18.869 1.000 38.494 274 LYS B C 1
ATOM 7146 O O . LYS B 1 274 ? -14.809 47.873 19.603 1.000 39.144 274 LYS B O 1
ATOM 7152 N N . LEU B 1 275 ? -15.987 49.637 18.777 1.000 35.536 275 LEU B N 1
ATOM 7153 C CA . LEU B 1 275 ? -15.267 50.677 19.564 1.000 37.318 275 LEU B CA 1
ATOM 7154 C C . LEU B 1 275 ? -15.575 50.491 21.050 1.000 36.191 275 LEU B C 1
ATOM 7155 O O . LEU B 1 275 ? -14.668 50.693 21.858 1.000 39.105 275 LEU B O 1
ATOM 7160 N N . LEU B 1 276 ? -16.800 50.122 21.402 1.000 34.723 276 LEU B N 1
ATOM 7161 C CA . LEU B 1 276 ? -17.166 49.952 22.828 1.000 35.341 276 LEU B CA 1
ATOM 7162 C C . LEU B 1 276 ? -16.414 48.758 23.393 1.000 35.391 276 LEU B C 1
ATOM 7163 O O . LEU B 1 276 ? -15.985 48.843 24.537 1.000 37.686 276 LEU B O 1
ATOM 7168 N N . MET B 1 277 ? -16.282 47.680 22.622 1.000 39.886 277 MET B N 1
ATOM 7169 C CA . MET B 1 277 ? -15.760 46.390 23.143 1.000 40.315 277 MET B CA 1
ATOM 7170 C C . MET B 1 277 ? -14.238 46.448 23.297 1.000 39.984 277 MET B C 1
ATOM 7171 O O . MET B 1 277 ? -13.695 45.640 24.040 1.000 42.918 277 MET B O 1
ATOM 7176 N N . GLY B 1 278 ? -13.576 47.378 22.617 1.000 44.876 278 GLY B N 1
ATOM 7177 C CA . GLY B 1 278 ? -12.109 47.507 22.663 1.000 41.268 278 GLY B CA 1
ATOM 7178 C C . GLY B 1 278 ? -11.452 46.194 22.298 1.000 37.447 278 GLY B C 1
ATOM 7179 O O . GLY B 1 278 ? -11.778 45.633 21.232 1.000 33.549 278 GLY B O 1
ATOM 7180 N N . ALA B 1 279 ? -10.529 45.748 23.139 1.000 37.889 279 ALA B N 1
ATOM 7181 C CA . ALA B 1 279 ? -9.933 44.402 23.071 1.000 39.315 279 ALA B CA 1
ATOM 7182 C C . ALA B 1 279 ? -10.890 43.450 23.777 1.000 43.447 279 ALA B C 1
ATOM 7183 O O . ALA B 1 279 ? -11.075 43.499 25.001 1.000 41.484 279 ALA B O 1
ATOM 7185 N N . PRO B 1 280 ? -11.586 42.580 23.014 1.000 43.379 280 PRO B N 1
ATOM 7186 C CA . PRO B 1 280 ? -12.668 41.786 23.595 1.000 40.597 280 PRO B CA 1
ATOM 7187 C C . PRO B 1 280 ? -12.183 40.641 24.495 1.000 38.939 280 PRO B C 1
ATOM 7188 O O . PRO B 1 280 ? -12.977 40.098 25.223 1.000 39.428 280 PRO B O 1
ATOM 7192 N N . ASN B 1 281 ? -10.895 40.327 24.465 1.000 39.778 281 ASN B N 1
ATOM 7193 C CA . ASN B 1 281 ? -10.338 39.177 25.208 1.000 39.015 281 ASN B CA 1
ATOM 7194 C C . ASN B 1 281 ? -9.410 39.661 26.319 1.000 38.139 281 ASN B C 1
ATOM 7195 O O . ASN B 1 281 ? -8.667 38.833 26.870 1.000 39.297 281 ASN B O 1
ATOM 7200 N N . GLN B 1 282 ? -9.462 40.939 26.669 1.000 41.339 282 GLN B N 1
ATOM 7201 C CA . GLN B 1 282 ? -8.529 41.495 27.673 1.000 40.163 282 GLN B CA 1
ATOM 7202 C C . GLN B 1 282 ? -9.278 42.354 28.667 1.000 39.197 282 GLN B C 1
ATOM 7203 O O . GLN B 1 282 ? -10.358 42.890 28.337 1.000 37.144 282 GLN B O 1
ATOM 7209 N N . ARG B 1 283 ? -8.668 42.525 29.830 1.000 40.479 283 ARG B N 1
ATOM 7210 C CA . ARG B 1 283 ? -9.199 43.458 30.846 1.000 41.663 283 ARG B CA 1
ATOM 7211 C C . ARG B 1 283 ? -8.594 44.835 30.610 1.000 45.019 283 ARG B C 1
ATOM 7212 O O . ARG B 1 283 ? -7.495 44.938 30.027 1.000 44.092 283 ARG B O 1
ATOM 7220 N N . LEU B 1 284 ? -9.287 45.855 31.097 1.000 44.624 284 LEU B N 1
ATOM 7221 C CA . LEU B 1 284 ? -8.777 47.239 31.038 1.000 42.771 284 LEU B CA 1
ATOM 7222 C C . LEU B 1 284 ? -7.507 47.331 31.876 1.000 46.019 284 LEU B C 1
ATOM 7223 O O . LEU B 1 284 ? -7.466 46.710 32.958 1.000 43.192 284 LEU B O 1
ATOM 7228 N N . ASN B 1 285 ? -6.522 48.083 31.371 1.000 48.714 285 ASN B N 1
ATOM 7229 C CA . ASN B 1 285 ? -5.259 48.417 32.074 1.000 43.000 285 ASN B CA 1
ATOM 7230 C C . ASN B 1 285 ? -5.304 49.875 32.549 1.000 42.405 285 ASN B C 1
ATOM 7231 O O . ASN B 1 285 ? -5.035 50.140 33.730 1.000 42.508 285 ASN B O 1
ATOM 7236 N N . ASN B 1 286 ? -5.572 50.792 31.624 1.000 40.839 286 ASN B N 1
ATOM 7237 C CA . ASN B 1 286 ? -5.751 52.231 31.920 1.000 40.634 286 ASN B CA 1
ATOM 7238 C C . ASN B 1 286 ? -6.626 52.841 30.832 1.000 40.594 286 ASN B C 1
ATOM 7239 O O . ASN B 1 286 ? -6.692 52.277 29.701 1.000 43.000 286 ASN B O 1
ATOM 7244 N N . VAL B 1 287 ? -7.240 53.972 31.151 1.000 37.018 287 VAL B N 1
ATOM 7245 C CA . VAL B 1 287 ? -7.990 54.764 30.141 1.000 37.268 287 VAL B CA 1
ATOM 7246 C C . VAL B 1 287 ? -7.564 56.229 30.258 1.000 37.294 287 VAL B C 1
ATOM 7247 O O . VAL B 1 287 ? -7.444 56.751 31.388 1.000 39.857 287 VAL B O 1
ATOM 7251 N N . LYS B 1 288 ? -7.352 56.865 29.116 1.000 37.744 288 LYS B N 1
ATOM 7252 C CA . LYS B 1 288 ? -6.939 58.285 29.051 1.000 40.776 288 LYS B CA 1
ATOM 7253 C C . LYS B 1 288 ? -8.096 59.114 28.509 1.000 40.405 288 LYS B C 1
ATOM 7254 O O . LYS B 1 288 ? -8.878 58.595 27.678 1.000 43.629 288 LYS B O 1
ATOM 7260 N N . PHE B 1 289 ? -8.173 60.359 28.979 1.000 40.873 289 PHE B N 1
ATOM 7261 C CA . PHE B 1 289 ? -9.203 61.357 28.615 1.000 38.952 289 PHE B CA 1
ATOM 7262 C C . PHE B 1 289 ? -8.521 62.635 28.130 1.000 40.592 289 PHE B C 1
ATOM 7263 O O . PHE B 1 289 ? -7.619 63.146 28.802 1.000 42.360 289 PHE B O 1
ATOM 7271 N N . ASN B 1 290 ? -8.932 63.114 26.966 1.000 39.855 290 ASN B N 1
ATOM 7272 C CA . ASN B 1 290 ? -8.471 64.399 26.416 1.000 38.694 290 ASN B CA 1
ATOM 7273 C C . ASN B 1 290 ? -9.391 65.488 26.950 1.000 41.860 290 ASN B C 1
ATOM 7274 O O . ASN B 1 290 ? -10.507 65.581 26.452 1.000 44.084 290 ASN B O 1
ATOM 7279 N N . TYR B 1 291 ? -8.885 66.299 27.886 1.000 44.553 291 TYR B N 1
ATOM 7280 C CA . TYR B 1 291 ? -9.633 67.285 28.702 1.000 42.874 291 TYR B CA 1
ATOM 7281 C C . TYR B 1 291 ? -9.227 68.705 28.311 1.000 46.021 291 TYR B C 1
ATOM 7282 O O . TYR B 1 291 ? -8.059 69.004 28.059 1.000 45.495 291 TYR B O 1
ATOM 7291 N N . SER B 1 292 ? -10.226 69.570 28.234 1.000 47.074 292 SER B N 1
ATOM 7292 C CA . SER B 1 292 ? -10.045 71.011 27.976 1.000 46.556 292 SER B CA 1
ATOM 7293 C C . SER B 1 292 ? -10.903 71.778 28.972 1.000 47.290 292 SER B C 1
ATOM 7294 O O . SER B 1 292 ? -12.042 71.340 29.217 1.000 50.403 292 SER B O 1
ATOM 7297 N N . TYR B 1 293 ? -10.347 72.847 29.543 1.000 48.458 293 TYR B N 1
ATOM 7298 C CA . TYR B 1 293 ? -11.031 73.772 30.477 1.000 50.151 293 TYR B CA 1
ATOM 7299 C C . TYR B 1 293 ? -10.864 75.199 29.966 1.000 56.730 293 TYR B C 1
ATOM 7300 O O . TYR B 1 293 ? -9.776 75.569 29.510 1.000 56.504 293 TYR B O 1
ATOM 7309 N N . PHE B 1 294 ? -11.934 75.979 30.037 1.000 61.421 294 PHE B N 1
ATOM 7310 C CA . PHE B 1 294 ? -11.994 77.349 29.479 1.000 59.060 294 PHE B CA 1
ATOM 7311 C C . PHE B 1 294 ? -12.660 78.219 30.539 1.000 57.875 294 PHE B C 1
ATOM 7312 O O . PHE B 1 294 ? -13.667 77.774 31.104 1.000 56.128 294 PHE B O 1
ATOM 7320 N N . SER B 1 295 ? -12.067 79.371 30.839 1.000 62.363 295 SER B N 1
ATOM 7321 C CA . SER B 1 295 ? -12.588 80.383 31.795 1.000 61.794 295 SER B CA 1
ATOM 7322 C C . SER B 1 295 ? -12.337 81.781 31.231 1.000 64.874 295 SER B C 1
ATOM 7323 O O . SER B 1 295 ? -11.197 82.077 30.852 1.000 64.658 295 SER B O 1
ATOM 7326 N N . ASP B 1 296 ? -13.375 82.604 31.156 1.000 69.298 296 ASP B N 1
ATOM 7327 C CA . ASP B 1 296 ? -13.308 83.916 30.468 1.000 72.688 296 ASP B CA 1
ATOM 7328 C C . ASP B 1 296 ? -12.671 84.951 31.413 1.000 76.154 296 ASP B C 1
ATOM 7329 O O . ASP B 1 296 ? -12.344 84.623 32.608 1.000 63.644 296 ASP B O 1
ATOM 7334 N N . THR B 1 297 ? -12.526 86.175 30.905 1.000 79.096 297 THR B N 1
ATOM 7335 C CA . THR B 1 297 ? -11.872 87.314 31.602 1.000 91.021 297 THR B CA 1
ATOM 7336 C C . THR B 1 297 ? -12.688 87.715 32.834 1.000 91.093 297 THR B C 1
ATOM 7337 O O . THR B 1 297 ? -12.071 88.105 33.846 1.000 83.907 297 THR B O 1
ATOM 7341 N N . GLN B 1 298 ? -14.014 87.590 32.753 1.000 99.996 298 GLN B N 1
ATOM 7342 C CA . GLN B 1 298 ? -14.956 88.053 33.805 1.000 106.123 298 GLN B CA 1
ATOM 7343 C C . GLN B 1 298 ? -15.140 86.981 34.891 1.000 92.443 298 GLN B C 1
ATOM 7344 O O . GLN B 1 298 ? -15.785 87.300 35.896 1.000 97.893 298 GLN B O 1
ATOM 7350 N N . ALA B 1 299 ? -14.597 85.772 34.720 1.000 84.300 299 ALA B N 1
ATOM 7351 C CA . ALA B 1 299 ? -14.715 84.652 35.691 1.000 86.555 299 ALA B CA 1
ATOM 7352 C C . ALA B 1 299 ? -16.181 84.220 35.840 1.000 84.658 299 ALA B C 1
ATOM 7353 O O . ALA B 1 299 ? -16.560 83.730 36.932 1.000 78.849 299 ALA B O 1
ATOM 7355 N N . THR B 1 300 ? -16.981 84.397 34.785 1.000 82.857 300 THR B N 1
ATOM 7356 C CA . THR B 1 300 ? -18.419 84.029 34.756 1.000 78.925 300 THR B CA 1
ATOM 7357 C C . THR B 1 300 ? -18.642 82.736 33.959 1.000 80.941 300 THR B C 1
ATOM 7358 O O . THR B 1 300 ? -19.649 82.059 34.247 1.000 84.910 300 THR B O 1
ATOM 7362 N N . ILE B 1 301 ? -17.762 82.426 32.997 1.000 79.786 301 ILE B N 1
ATOM 7363 C CA . ILE B 1 301 ? -17.836 81.221 32.113 1.000 75.188 301 ILE B CA 1
ATOM 7364 C C . ILE B 1 301 ? -16.776 80.211 32.553 1.000 67.487 301 ILE B C 1
ATOM 7365 O O . ILE B 1 301 ? -15.597 80.572 32.553 1.000 71.624 301 ILE B O 1
ATOM 7370 N N . HIS B 1 302 ? -17.217 79.002 32.906 1.000 66.250 302 HIS B N 1
ATOM 7371 C CA . HIS B 1 302 ? -16.386 77.819 33.231 1.000 57.681 302 HIS B CA 1
ATOM 7372 C C . HIS B 1 302 ? -16.907 76.624 32.434 1.000 55.143 302 HIS B C 1
ATOM 7373 O O . HIS B 1 302 ? -17.974 76.109 32.792 1.000 64.502 302 HIS B O 1
ATOM 7380 N N . ARG B 1 303 ? -16.201 76.225 31.379 1.000 50.277 303 ARG B N 1
ATOM 7381 C CA . ARG B 1 303 ? -16.600 75.098 30.502 1.000 53.093 303 ARG B CA 1
ATOM 7382 C C . ARG B 1 303 ? -15.469 74.062 30.457 1.000 52.862 303 ARG B C 1
ATOM 7383 O O . ARG B 1 303 ? -14.304 74.439 30.204 1.000 53.043 303 ARG B O 1
ATOM 7391 N N . GLU B 1 304 ? -15.817 72.798 30.691 1.000 50.311 304 GLU B N 1
ATOM 7392 C CA . GLU B 1 304 ? -14.927 71.632 30.524 1.000 43.142 304 GLU B CA 1
ATOM 7393 C C . GLU B 1 304 ? -15.510 70.738 29.426 1.000 45.450 304 GLU B C 1
ATOM 7394 O O . GLU B 1 304 ? -16.732 70.607 29.338 1.000 51.053 304 GLU B O 1
ATOM 7400 N N . ASN B 1 305 ? -14.653 70.175 28.584 1.000 45.269 305 ASN B N 1
ATOM 7401 C CA . ASN B 1 305 ? -15.059 69.243 27.508 1.000 41.439 305 ASN B CA 1
ATOM 7402 C C . ASN B 1 305 ? -14.152 68.017 27.546 1.000 41.692 305 ASN B C 1
ATOM 7403 O O . ASN B 1 305 ? -12.991 68.114 27.989 1.000 45.990 305 ASN B O 1
ATOM 7408 N N . ILE B 1 306 ? -14.695 66.877 27.144 1.000 42.955 306 ILE B N 1
ATOM 7409 C CA . ILE B 1 306 ? -13.924 65.629 26.907 1.000 40.589 306 ILE B CA 1
ATOM 7410 C C . ILE B 1 306 ? -13.899 65.411 25.406 1.000 37.299 306 ILE B C 1
ATOM 7411 O O . ILE B 1 306 ? -14.967 65.292 24.821 1.000 35.462 306 ILE B O 1
ATOM 7416 N N . HIS B 1 307 ? -12.715 65.445 24.812 1.000 38.139 307 HIS B N 1
ATOM 7417 C CA . HIS B 1 307 ? -12.547 65.445 23.339 1.000 42.102 307 HIS B CA 1
ATOM 7418 C C . HIS B 1 307 ? -12.153 64.042 22.863 1.000 42.229 307 HIS B C 1
ATOM 7419 O O . HIS B 1 307 ? -12.206 63.771 21.625 1.000 42.684 307 HIS B O 1
ATOM 7426 N N . GLY B 1 308 ? -11.780 63.170 23.794 1.000 41.802 308 GLY B N 1
ATOM 7427 C CA . GLY B 1 308 ? -11.282 61.840 23.409 1.000 40.492 308 GLY B CA 1
ATOM 7428 C C . GLY B 1 308 ? -11.195 60.886 24.577 1.000 39.926 308 GLY B C 1
ATOM 7429 O O . GLY B 1 308 ? -10.977 61.319 25.735 1.000 35.694 308 GLY B O 1
ATOM 7430 N N . VAL B 1 309 ? -11.343 59.607 24.261 1.000 41.742 309 VAL B N 1
ATOM 7431 C CA . VAL B 1 309 ? -11.114 58.498 25.218 1.000 39.271 309 VAL B CA 1
ATOM 7432 C C . VAL B 1 309 ? -10.165 57.508 24.554 1.000 36.928 309 VAL B C 1
ATOM 7433 O O . VAL B 1 309 ? -10.383 57.149 23.380 1.000 38.402 309 VAL B O 1
ATOM 7437 N N . LEU B 1 310 ? -9.133 57.111 25.273 1.000 37.912 310 LEU B N 1
ATOM 7438 C CA . LEU B 1 310 ? -8.138 56.138 24.777 1.000 38.460 310 LEU B CA 1
ATOM 7439 C C . LEU B 1 310 ? -8.052 55.027 25.800 1.000 39.049 310 LEU B C 1
ATOM 7440 O O . LEU B 1 310 ? -7.330 55.172 26.780 1.000 40.350 310 LEU B O 1
ATOM 7445 N N . PRO B 1 311 ? -8.816 53.928 25.613 1.000 40.171 311 PRO B N 1
ATOM 7446 C CA . PRO B 1 311 ? -8.713 52.763 26.479 1.000 38.413 311 PRO B CA 1
ATOM 7447 C C . PRO B 1 311 ? -7.539 51.878 26.048 1.000 40.084 311 PRO B C 1
ATOM 7448 O O . PRO B 1 311 ? -7.380 51.587 24.848 1.000 42.439 311 PRO B O 1
ATOM 7452 N N . THR B 1 312 ? -6.731 51.487 27.028 1.000 36.128 312 THR B N 1
ATOM 7453 C CA . THR B 1 312 ? -5.592 50.582 26.802 1.000 40.050 312 THR B CA 1
ATOM 7454 C C . THR B 1 312 ? -5.845 49.322 27.614 1.000 40.721 312 THR B C 1
ATOM 7455 O O . THR B 1 312 ? -6.082 49.427 28.825 1.000 45.853 312 THR B O 1
ATOM 7459 N N . TYR B 1 313 ? -5.797 48.173 26.954 1.000 39.581 313 TYR B N 1
ATOM 7460 C CA . TYR B 1 313 ? -6.153 46.893 27.598 1.000 40.897 313 TYR B CA 1
ATOM 7461 C C . TYR B 1 313 ? -4.856 46.173 27.945 1.000 41.068 313 TYR B C 1
ATOM 7462 O O . TYR B 1 313 ? -3.777 46.644 27.587 1.000 42.739 313 TYR B O 1
ATOM 7471 N N . ASN B 1 314 ? -5.010 45.063 28.654 1.000 45.616 314 ASN B N 1
ATOM 7472 C CA . ASN B 1 314 ? -3.922 44.250 29.235 1.000 46.221 314 ASN B CA 1
ATOM 7473 C C . ASN B 1 314 ? -2.988 43.700 28.150 1.000 43.095 314 ASN B C 1
ATOM 7474 O O . ASN B 1 314 ? -1.874 43.390 28.497 1.000 42.289 314 ASN B O 1
ATOM 7479 N N . GLY B 1 315 ? -3.430 43.529 26.908 1.000 41.650 315 GLY B N 1
ATOM 7480 C CA . GLY B 1 315 ? -2.586 42.940 25.858 1.000 39.231 315 GLY B CA 1
ATOM 7481 C C . GLY B 1 315 ? -3.309 42.857 24.527 1.000 43.284 315 GLY B C 1
ATOM 7482 O O . GLY B 1 315 ? -4.397 43.453 24.384 1.000 41.197 315 GLY B O 1
ATOM 7483 N N . GLY B 1 316 ? -2.715 42.146 23.573 1.000 43.474 316 GLY B N 1
ATOM 7484 C CA . GLY B 1 316 ? -3.228 42.068 22.202 1.000 44.266 316 GLY B CA 1
ATOM 7485 C C . GLY B 1 316 ? -4.229 40.934 22.049 1.000 48.182 316 GLY B C 1
ATOM 7486 O O . GLY B 1 316 ? -4.832 40.456 23.027 1.000 45.779 316 GLY B O 1
ATOM 7487 N N . PRO B 1 317 ? -4.453 40.491 20.793 1.000 42.018 317 PRO B N 1
ATOM 7488 C CA . PRO B 1 317 ? -3.810 41.082 19.614 1.000 43.226 317 PRO B CA 1
ATOM 7489 C C . PRO B 1 317 ? -4.439 42.376 19.070 1.000 47.461 317 PRO B C 1
ATOM 7490 O O . PRO B 1 317 ? -3.984 42.861 18.032 1.000 52.301 317 PRO B O 1
ATOM 7494 N N . THR B 1 318 ? -5.461 42.911 19.747 1.000 44.479 318 THR B N 1
ATOM 7495 C CA . THR B 1 318 ? -6.145 44.158 19.333 1.000 41.831 318 THR B CA 1
ATOM 7496 C C . THR B 1 318 ? -5.229 45.340 19.657 1.000 43.489 318 THR B C 1
ATOM 7497 O O . THR B 1 318 ? -4.551 45.302 20.696 1.000 55.312 318 THR B O 1
ATOM 7501 N N . ILE B 1 319 ? -5.183 46.325 18.765 1.000 46.990 319 ILE B N 1
ATOM 7502 C CA . ILE B 1 319 ? -4.488 47.632 18.974 1.000 49.422 319 ILE B CA 1
ATOM 7503 C C . ILE B 1 319 ? -5.579 48.691 19.094 1.000 43.637 319 ILE B C 1
ATOM 7504 O O . ILE B 1 319 ? -6.398 48.782 18.173 1.000 44.429 319 ILE B O 1
ATOM 7509 N N . THR B 1 320 ? -5.593 49.436 20.199 1.000 41.747 320 THR B N 1
ATOM 7510 C CA . THR B 1 320 ? -6.589 50.505 20.448 1.000 41.616 320 THR B CA 1
ATOM 7511 C C . THR B 1 320 ? -5.977 51.874 20.162 1.000 42.366 320 THR B C 1
ATOM 7512 O O . THR B 1 320 ? -4.778 52.035 20.290 1.000 41.484 320 THR B O 1
ATOM 7516 N N . GLY B 1 321 ? -6.820 52.816 19.774 1.000 43.603 321 GLY B N 1
ATOM 7517 C CA . GLY B 1 321 ? -6.438 54.212 19.543 1.000 43.200 321 GLY B CA 1
ATOM 7518 C C . GLY B 1 321 ? -7.492 55.149 20.093 1.000 44.418 321 GLY B C 1
ATOM 7519 O O . GLY B 1 321 ? -8.421 54.680 20.754 1.000 48.395 321 GLY B O 1
ATOM 7520 N N . TRP B 1 322 ? -7.363 56.436 19.801 1.000 45.250 322 TRP B N 1
ATOM 7521 C CA . TRP B 1 322 ? -8.286 57.482 20.300 1.000 43.510 322 TRP B CA 1
ATOM 7522 C C . TRP B 1 322 ? -9.684 57.259 19.725 1.000 42.045 322 TRP B C 1
ATOM 7523 O O . TRP B 1 322 ? -9.839 56.975 18.519 1.000 44.692 322 TRP B O 1
ATOM 7534 N N . ILE B 1 323 ? -10.678 57.382 20.582 1.000 40.173 323 ILE B N 1
ATOM 7535 C CA . ILE B 1 323 ? -12.086 57.555 20.146 1.000 40.515 323 ILE B CA 1
ATOM 7536 C C . ILE B 1 323 ? -12.378 59.031 20.332 1.000 40.107 323 ILE B C 1
ATOM 7537 O O . ILE B 1 323 ? -12.395 59.462 21.493 1.000 38.549 323 ILE B O 1
ATOM 7542 N N . GLY B 1 324 ? -12.559 59.758 19.232 1.000 42.863 324 GLY B N 1
ATOM 7543 C CA . GLY B 1 324 ? -12.409 61.225 19.217 1.000 46.850 324 GLY B CA 1
ATOM 7544 C C . GLY B 1 324 ? -10.990 61.577 18.810 1.000 46.063 324 GLY B C 1
ATOM 7545 O O . GLY B 1 324 ? -10.567 61.070 17.761 1.000 49.543 324 GLY B O 1
ATOM 7546 N N . ASN B 1 325 ? -10.274 62.386 19.601 1.000 47.706 325 ASN B N 1
ATOM 7547 C CA . ASN B 1 325 ? -8.868 62.779 19.286 1.000 50.248 325 ASN B CA 1
ATOM 7548 C C . ASN B 1 325 ? -8.101 63.108 20.568 1.000 47.153 325 ASN B C 1
ATOM 7549 O O . ASN B 1 325 ? -8.747 63.449 21.585 1.000 43.353 325 ASN B O 1
ATOM 7554 N N . GLY B 1 326 ? -6.767 63.040 20.485 1.000 51.122 326 GLY B N 1
ATOM 7555 C CA . GLY B 1 326 ? -5.843 63.436 21.570 1.000 49.709 326 GLY B CA 1
ATOM 7556 C C . GLY B 1 326 ? -5.155 64.778 21.320 1.000 47.064 326 GLY B C 1
ATOM 7557 O O . GLY B 1 326 ? -4.146 65.058 21.983 1.000 49.277 326 GLY B O 1
ATOM 7558 N N . ARG B 1 327 ? -5.692 65.616 20.438 1.000 47.177 327 ARG B N 1
ATOM 7559 C CA . ARG B 1 327 ? -5.056 66.896 20.034 1.000 49.345 327 ARG B CA 1
ATOM 7560 C C . ARG B 1 327 ? -5.467 68.015 20.990 1.000 49.374 327 ARG B C 1
ATOM 7561 O O . ARG B 1 327 ? -6.524 67.943 21.621 1.000 48.716 327 ARG B O 1
ATOM 7569 N N . PHE B 1 328 ? -4.619 69.020 21.093 1.000 54.812 328 PHE B N 1
ATOM 7570 C CA . PHE B 1 328 ? -4.897 70.245 21.873 1.000 55.662 328 PHE B CA 1
ATOM 7571 C C . PHE B 1 328 ? -5.255 71.353 20.889 1.000 58.562 328 PHE B C 1
ATOM 7572 O O . PHE B 1 328 ? -4.381 71.813 20.163 1.000 62.884 328 PHE B O 1
ATOM 7580 N N . SER B 1 329 ? -6.528 71.732 20.849 1.000 71.461 329 SER B N 1
ATOM 7581 C CA . SER B 1 329 ? -7.035 72.844 20.009 1.000 79.894 329 SER B CA 1
ATOM 7582 C C . SER B 1 329 ? -6.984 74.166 20.783 1.000 91.311 329 SER B C 1
ATOM 7583 O O . SER B 1 329 ? -7.051 74.155 22.050 1.000 80.078 329 SER B O 1
ATOM 7586 N N . GLY B 1 330 ? -6.886 75.264 20.027 1.000 105.292 330 GLY B N 1
ATOM 7587 C CA . GLY B 1 330 ? -6.919 76.643 20.545 1.000 109.147 330 GLY B CA 1
ATOM 7588 C C . GLY B 1 330 ? -5.571 77.077 21.090 1.000 113.208 330 GLY B C 1
ATOM 7589 O O . GLY B 1 330 ? -5.586 77.918 21.992 1.000 104.826 330 GLY B O 1
ATOM 7590 N N . LEU B 1 331 ? -4.464 76.514 20.576 1.000 127.571 331 LEU B N 1
ATOM 7591 C CA . LEU B 1 331 ? -3.063 76.832 20.987 1.000 115.098 331 LEU B CA 1
ATOM 7592 C C . LEU B 1 331 ? -2.218 77.108 19.734 1.000 117.804 331 LEU B C 1
ATOM 7593 O O . LEU B 1 331 ? -1.264 77.919 19.838 1.000 120.762 331 LEU B O 1
ATOM 7598 N N . SER B 1 336 ? 5.651 72.271 18.890 1.000 113.003 336 SER B N 1
ATOM 7599 C CA . SER B 1 336 ? 6.498 71.087 18.583 1.000 116.203 336 SER B CA 1
ATOM 7600 C C . SER B 1 336 ? 5.597 69.879 18.319 1.000 122.754 336 SER B C 1
ATOM 7601 O O . SER B 1 336 ? 5.129 69.279 19.315 1.000 126.520 336 SER B O 1
ATOM 7604 N N . ASN B 1 337 ? 5.365 69.537 17.044 1.000 122.620 337 ASN B N 1
ATOM 7605 C CA . ASN B 1 337 ? 4.548 68.358 16.637 1.000 125.394 337 ASN B CA 1
ATOM 7606 C C . ASN B 1 337 ? 5.354 67.062 16.826 1.000 136.530 337 ASN B C 1
ATOM 7607 O O . ASN B 1 337 ? 4.743 65.972 16.707 1.000 126.281 337 ASN B O 1
ATOM 7612 N N . GLU B 1 338 ? 6.655 67.165 17.129 1.000 141.738 338 GLU B N 1
ATOM 7613 C CA . GLU B 1 338 ? 7.537 65.997 17.404 1.000 138.496 338 GLU B CA 1
ATOM 7614 C C . GLU B 1 338 ? 7.431 65.560 18.873 1.000 146.410 338 GLU B C 1
ATOM 7615 O O . GLU B 1 338 ? 7.513 64.333 19.113 1.000 127.907 338 GLU B O 1
ATOM 7621 N N . LEU B 1 339 ? 7.280 66.515 19.805 1.000 153.979 339 LEU B N 1
ATOM 7622 C CA . LEU B 1 339 ? 7.159 66.254 21.270 1.000 132.605 339 LEU B CA 1
ATOM 7623 C C . LEU B 1 339 ? 5.691 66.015 21.650 1.000 118.127 339 LEU B C 1
ATOM 7624 O O . LEU B 1 339 ? 4.786 66.656 21.061 1.000 101.341 339 LEU B O 1
ATOM 7629 N N . GLU B 1 340 ? 5.487 65.140 22.637 1.000 113.174 340 GLU B N 1
ATOM 7630 C CA . GLU B 1 340 ? 4.152 64.719 23.137 1.000 102.828 340 GLU B CA 1
ATOM 7631 C C . GLU B 1 340 ? 3.838 65.507 24.412 1.000 80.302 340 GLU B C 1
ATOM 7632 O O . GLU B 1 340 ? 4.366 65.137 25.500 1.000 64.339 340 GLU B O 1
ATOM 7638 N N . ILE B 1 341 ? 2.994 66.533 24.279 1.000 65.637 341 ILE B N 1
ATOM 7639 C CA . ILE B 1 341 ? 2.553 67.389 25.413 1.000 59.370 341 ILE B CA 1
ATOM 7640 C C . ILE B 1 341 ? 1.432 66.667 26.167 1.000 56.204 341 ILE B C 1
ATOM 7641 O O . ILE B 1 341 ? 0.452 66.243 25.526 1.000 61.394 341 ILE B O 1
ATOM 7646 N N . THR B 1 342 ? 1.576 66.533 27.485 1.000 50.651 342 THR B N 1
ATOM 7647 C CA . THR B 1 342 ? 0.569 65.905 28.372 1.000 52.588 342 THR B CA 1
ATOM 7648 C C . THR B 1 342 ? -0.290 66.945 29.104 1.000 50.506 342 THR B C 1
ATOM 7649 O O . THR B 1 342 ? -1.375 66.575 29.528 1.000 51.211 342 THR B O 1
ATOM 7653 N N . LYS B 1 343 ? 0.193 68.168 29.308 1.000 55.591 343 LYS B N 1
ATOM 7654 C CA . LYS B 1 343 ? -0.574 69.238 30.006 1.000 54.491 343 LYS B CA 1
ATOM 7655 C C . LYS B 1 343 ? -0.031 70.607 29.609 1.000 51.077 343 LYS B C 1
ATOM 7656 O O . LYS B 1 343 ? 1.182 70.735 29.377 1.000 54.593 343 LYS B O 1
ATOM 7662 N N . ILE B 1 344 ? -0.912 71.590 29.529 1.000 51.130 344 ILE B N 1
ATOM 7663 C CA . ILE B 1 344 ? -0.527 72.994 29.233 1.000 54.528 344 ILE B CA 1
ATOM 7664 C C . ILE B 1 344 ? -1.569 73.919 29.860 1.000 52.625 344 ILE B C 1
ATOM 7665 O O . ILE B 1 344 ? -2.743 73.778 29.537 1.000 49.422 344 ILE B O 1
ATOM 7670 N N . LYS B 1 345 ? -1.124 74.766 30.793 1.000 57.467 345 LYS B N 1
ATOM 7671 C CA . LYS B 1 345 ? -1.920 75.838 31.432 1.000 55.399 345 LYS B CA 1
ATOM 7672 C C . LYS B 1 345 ? -1.597 77.170 30.754 1.000 53.475 345 LYS B C 1
ATOM 7673 O O . LYS B 1 345 ? -0.473 77.346 30.258 1.000 51.290 345 LYS B O 1
ATOM 7679 N N . GLN B 1 346 ? -2.557 78.080 30.763 1.000 50.638 346 GLN B N 1
ATOM 7680 C CA . GLN B 1 346 ? -2.399 79.430 30.190 1.000 52.554 346 GLN B CA 1
ATOM 7681 C C . GLN B 1 346 ? -3.204 80.385 31.057 1.000 53.920 346 GLN B C 1
ATOM 7682 O O . GLN B 1 346 ? -4.398 80.139 31.264 1.000 56.841 346 GLN B O 1
ATOM 7688 N N . GLU B 1 347 ? -2.550 81.424 31.557 1.000 57.739 347 GLU B N 1
ATOM 7689 C CA . GLU B 1 347 ? -3.220 82.581 32.175 1.000 57.462 347 GLU B CA 1
ATOM 7690 C C . GLU B 1 347 ? -2.933 83.758 31.261 1.000 58.386 347 GLU B C 1
ATOM 7691 O O . GLU B 1 347 ? -1.766 83.933 30.916 1.000 56.973 347 GLU B O 1
ATOM 7697 N N . ILE B 1 348 ? -3.982 84.463 30.834 1.000 59.683 348 ILE B N 1
ATOM 7698 C CA . ILE B 1 348 ? -3.889 85.590 29.866 1.000 59.918 348 ILE B CA 1
ATOM 7699 C C . ILE B 1 348 ? -4.582 86.812 30.466 1.000 61.323 348 ILE B C 1
ATOM 7700 O O . ILE B 1 348 ? -5.753 86.691 30.894 1.000 61.844 348 ILE B O 1
ATOM 7705 N N . THR B 1 349 ? -3.860 87.936 30.506 1.000 64.195 349 THR B N 1
ATOM 7706 C CA . THR B 1 349 ? -4.373 89.270 30.894 1.000 62.655 349 THR B CA 1
ATOM 7707 C C . THR B 1 349 ? -4.402 90.173 29.660 1.000 64.695 349 THR B C 1
ATOM 7708 O O . THR B 1 349 ? -3.367 90.276 28.975 1.000 64.853 349 THR B O 1
ATOM 7712 N N . TYR B 1 350 ? -5.558 90.774 29.387 1.000 68.190 350 TYR B N 1
ATOM 7713 C CA . TYR B 1 350 ? -5.784 91.689 28.244 1.000 77.833 350 TYR B CA 1
ATOM 7714 C C . TYR B 1 350 ? -5.848 93.128 28.762 1.000 86.200 350 TYR B C 1
ATOM 7715 O O . TYR B 1 350 ? -5.782 93.363 29.990 1.000 87.239 350 TYR B O 1
ATOM 7724 N N . ASN B 1 351 ? -5.988 94.069 27.830 1.000 97.012 351 ASN B N 1
ATOM 7725 C CA . ASN B 1 351 ? -6.255 95.497 28.140 1.000 112.282 351 ASN B CA 1
ATOM 7726 C C . ASN B 1 351 ? -7.769 95.704 28.244 1.000 114.819 351 ASN B C 1
ATOM 7727 O O . ASN B 1 351 ? -8.455 95.520 27.215 1.000 118.241 351 ASN B O 1
ATOM 7732 N N . ASP B 1 352 ? -8.259 96.101 29.424 1.000 123.817 352 ASP B N 1
ATOM 7733 C CA . ASP B 1 352 ? -9.713 96.263 29.708 1.000 144.199 352 ASP B CA 1
ATOM 7734 C C . ASP B 1 352 ? -10.390 97.059 28.577 1.000 161.017 352 ASP B C 1
ATOM 7735 O O . ASP B 1 352 ? -11.330 96.513 27.950 1.000 164.378 352 ASP B O 1
ATOM 7740 N N . LYS B 1 353 ? -9.953 98.302 28.341 1.000 159.588 353 LYS B N 1
ATOM 7741 C CA . LYS B 1 353 ? -10.396 99.141 27.193 1.000 149.294 353 LYS B CA 1
ATOM 7742 C C . LYS B 1 353 ? -11.931 99.122 27.075 1.000 140.888 353 LYS B C 1
ATOM 7743 O O . LYS B 1 353 ? -12.582 100.075 27.552 1.000 119.885 353 LYS B O 1
ATOM 7749 N N . VAL B 1 361 ? -13.460 86.073 25.175 1.000 89.411 361 VAL B N 1
ATOM 7750 C CA . VAL B 1 361 ? -11.991 85.799 25.107 1.000 86.471 361 VAL B CA 1
ATOM 7751 C C . VAL B 1 361 ? -11.560 85.009 26.344 1.000 83.807 361 VAL B C 1
ATOM 7752 O O . VAL B 1 361 ? -12.034 85.281 27.453 1.000 85.781 361 VAL B O 1
ATOM 7756 N N . PRO B 1 362 ? -10.635 84.026 26.188 1.000 76.378 362 PRO B N 1
ATOM 7757 C CA . PRO B 1 362 ? -10.125 83.236 27.314 1.000 71.532 362 PRO B CA 1
ATOM 7758 C C . PRO B 1 362 ? -9.078 83.936 28.200 1.000 69.132 362 PRO B C 1
ATOM 7759 O O . PRO B 1 362 ? -8.132 84.457 27.661 1.000 78.949 362 PRO B O 1
ATOM 7763 N N . ALA B 1 363 ? -9.243 83.883 29.528 1.000 64.023 363 ALA B N 1
ATOM 7764 C CA . ALA B 1 363 ? -8.283 84.393 30.539 1.000 60.778 363 ALA B CA 1
ATOM 7765 C C . ALA B 1 363 ? -7.515 83.251 31.217 1.000 62.760 363 ALA B C 1
ATOM 7766 O O . ALA B 1 363 ? -6.406 83.517 31.754 1.000 63.092 363 ALA B O 1
ATOM 7768 N N . ALA B 1 364 ? -8.095 82.049 31.262 1.000 65.287 364 ALA B N 1
ATOM 7769 C CA . ALA B 1 364 ? -7.436 80.815 31.759 1.000 60.444 364 ALA B CA 1
ATOM 7770 C C . ALA B 1 364 ? -7.890 79.634 30.900 1.000 59.281 364 ALA B C 1
ATOM 7771 O O . ALA B 1 364 ? -9.114 79.493 30.683 1.000 56.815 364 ALA B O 1
ATOM 7773 N N . THR B 1 365 ? -6.937 78.853 30.389 1.000 54.699 365 THR B N 1
ATOM 7774 C CA . THR B 1 365 ? -7.209 77.603 29.643 1.000 50.664 365 THR B CA 1
ATOM 7775 C C . THR B 1 365 ? -6.283 76.506 30.142 1.000 50.003 365 THR B C 1
ATOM 7776 O O . THR B 1 365 ? -5.115 76.790 30.491 1.000 53.412 365 THR B O 1
ATOM 7780 N N . ARG B 1 366 ? -6.816 75.291 30.143 1.000 47.814 366 ARG B N 1
ATOM 7781 C CA . ARG B 1 366 ? -6.083 74.078 30.545 1.000 46.429 366 ARG B CA 1
ATOM 7782 C C . ARG B 1 366 ? -6.420 72.971 29.545 1.000 46.313 366 ARG B C 1
ATOM 7783 O O . ARG B 1 366 ? -7.601 72.744 29.304 1.000 49.959 366 ARG B O 1
ATOM 7791 N N . ASN B 1 367 ? -5.401 72.391 28.919 1.000 44.795 367 ASN B N 1
ATOM 7792 C CA . ASN B 1 367 ? -5.507 71.194 28.054 1.000 45.703 367 ASN B CA 1
ATOM 7793 C C . ASN B 1 367 ? -4.675 70.108 28.723 1.000 46.303 367 ASN B C 1
ATOM 7794 O O . ASN B 1 367 ? -3.516 70.381 29.044 1.000 51.122 367 ASN B O 1
ATOM 7799 N N . GLU B 1 368 ? -5.258 68.947 28.982 1.000 45.855 368 GLU B N 1
ATOM 7800 C CA . GLU B 1 368 ? -4.575 67.904 29.780 1.000 48.143 368 GLU B CA 1
ATOM 7801 C C . GLU B 1 368 ? -5.005 66.518 29.298 1.000 47.032 368 GLU B C 1
ATOM 7802 O O . GLU B 1 368 ? -6.165 66.359 28.933 1.000 49.398 368 GLU B O 1
ATOM 7808 N N . ILE B 1 369 ? -4.073 65.567 29.284 1.000 43.874 369 ILE B N 1
ATOM 7809 C CA . ILE B 1 369 ? -4.355 64.118 29.136 1.000 42.455 369 ILE B CA 1
ATOM 7810 C C . ILE B 1 369 ? -4.486 63.536 30.548 1.000 45.971 369 ILE B C 1
ATOM 7811 O O . ILE B 1 369 ? -3.448 63.399 31.241 1.000 40.429 369 ILE B O 1
ATOM 7816 N N . LEU B 1 370 ? -5.727 63.240 30.967 1.000 44.445 370 LEU B N 1
ATOM 7817 C CA . LEU B 1 370 ? -6.001 62.611 32.281 1.000 42.334 370 LEU B CA 1
ATOM 7818 C C . LEU B 1 370 ? -5.884 61.098 32.125 1.000 40.934 370 LEU B C 1
ATOM 7819 O O . LEU B 1 370 ? -6.220 60.562 31.067 1.000 44.842 370 LEU B O 1
ATOM 7824 N N . THR B 1 371 ? -5.417 60.430 33.162 1.000 41.013 371 THR B N 1
ATOM 7825 C CA . THR B 1 371 ? -5.202 58.972 33.129 1.000 40.760 371 THR B CA 1
ATOM 7826 C C . THR B 1 371 ? -5.869 58.358 34.351 1.000 43.063 371 THR B C 1
ATOM 7827 O O . THR B 1 371 ? -5.571 58.793 35.472 1.000 42.863 371 THR B O 1
ATOM 7831 N N . ALA B 1 372 ? -6.783 57.413 34.120 1.000 44.997 372 ALA B N 1
ATOM 7832 C CA . ALA B 1 372 ? -7.339 56.544 35.177 1.000 44.132 372 ALA B CA 1
ATOM 7833 C C . ALA B 1 372 ? -6.670 55.177 35.041 1.000 44.629 372 ALA B C 1
ATOM 7834 O O . ALA B 1 372 ? -6.737 54.582 33.925 1.000 43.508 372 ALA B O 1
ATOM 7836 N N . THR B 1 373 ? -5.951 54.766 36.088 1.000 44.676 373 THR B N 1
ATOM 7837 C CA . THR B 1 373 ? -5.115 53.549 36.081 1.000 44.313 373 THR B CA 1
ATOM 7838 C C . THR B 1 373 ? -5.726 52.517 37.020 1.000 47.806 373 THR B C 1
ATOM 7839 O O . THR B 1 373 ? -5.895 52.831 38.215 1.000 51.038 373 THR B O 1
ATOM 7843 N N . VAL B 1 374 ? -5.990 51.329 36.476 1.000 47.553 374 VAL B N 1
ATOM 7844 C CA . VAL B 1 374 ? -6.542 50.166 37.216 1.000 48.756 374 VAL B CA 1
ATOM 7845 C C . VAL B 1 374 ? -5.469 49.689 38.180 1.000 48.964 374 VAL B C 1
ATOM 7846 O O . VAL B 1 374 ? -4.320 49.496 37.783 1.000 50.156 374 VAL B O 1
ATOM 7850 N N . PRO B 1 375 ? -5.812 49.509 39.471 1.000 54.185 375 PRO B N 1
ATOM 7851 C CA . PRO B 1 375 ? -4.827 49.096 40.459 1.000 55.446 375 PRO B CA 1
ATOM 7852 C C . PRO B 1 375 ? -4.344 47.678 40.144 1.000 57.402 375 PRO B C 1
ATOM 7853 O O . PRO B 1 375 ? -5.142 46.862 39.691 1.000 50.090 375 PRO B O 1
ATOM 7857 N N . THR B 1 376 ? -3.049 47.447 40.363 1.000 56.517 376 THR B N 1
ATOM 7858 C CA . THR B 1 376 ? -2.369 46.144 40.157 1.000 59.210 376 THR B CA 1
ATOM 7859 C C . THR B 1 376 ? -2.427 45.355 41.463 1.000 58.799 376 THR B C 1
ATOM 7860 O O . THR B 1 376 ? -1.612 45.615 42.357 1.000 67.824 376 THR B O 1
ATOM 7864 N N . SER B 1 377 ? -3.407 44.469 41.567 1.000 60.276 377 SER B N 1
ATOM 7865 C CA . SER B 1 377 ? -3.720 43.687 42.782 1.000 62.594 377 SER B CA 1
ATOM 7866 C C . SER B 1 377 ? -4.227 42.306 42.368 1.000 62.881 377 SER B C 1
ATOM 7867 O O . SER B 1 377 ? -4.353 42.047 41.154 1.000 67.113 377 SER B O 1
ATOM 7870 N N . ALA B 1 378 ? -4.545 41.469 43.346 1.000 58.573 378 ALA B N 1
ATOM 7871 C CA . ALA B 1 378 ? -5.157 40.142 43.119 1.000 61.668 378 ALA B CA 1
ATOM 7872 C C . ALA B 1 378 ? -6.531 40.280 42.450 1.000 60.657 378 ALA B C 1
ATOM 7873 O O . ALA B 1 378 ? -7.027 39.236 41.959 1.000 63.723 378 ALA B O 1
ATOM 7875 N N . ASP B 1 379 ? -7.140 41.479 42.452 1.000 57.715 379 ASP B N 1
ATOM 7876 C CA . ASP B 1 379 ? -8.462 41.725 41.804 1.000 59.265 379 ASP B CA 1
ATOM 7877 C C . ASP B 1 379 ? -8.383 42.980 40.938 1.000 58.139 379 ASP B C 1
ATOM 7878 O O . ASP B 1 379 ? -9.003 43.996 41.251 1.000 54.564 379 ASP B O 1
ATOM 7883 N N . PRO B 1 380 ? -7.640 42.943 39.806 1.000 51.409 380 PRO B N 1
ATOM 7884 C CA . PRO B 1 380 ? -7.300 44.154 39.065 1.000 49.640 380 PRO B CA 1
ATOM 7885 C C . PRO B 1 380 ? -8.429 44.632 38.142 1.000 47.695 380 PRO B C 1
ATOM 7886 O O . PRO B 1 380 ? -8.299 44.601 36.918 1.000 40.944 380 PRO B O 1
ATOM 7890 N N . PHE B 1 381 ? -9.497 45.109 38.774 1.000 50.611 381 PHE B N 1
ATOM 7891 C CA . PHE B 1 381 ? -10.733 45.594 38.114 1.000 47.290 381 PHE B CA 1
ATOM 7892 C C . PHE B 1 381 ? -11.324 46.736 38.933 1.000 42.045 381 PHE B C 1
ATOM 7893 O O . PHE B 1 381 ? -11.473 46.620 40.153 1.000 45.553 381 PHE B O 1
ATOM 7901 N N . PHE B 1 382 ? -11.713 47.799 38.252 1.000 40.697 382 PHE B N 1
ATOM 7902 C CA . PHE B 1 382 ? -12.654 48.787 38.812 1.000 42.860 382 PHE B CA 1
ATOM 7903 C C . PHE B 1 382 ? -14.001 48.103 39.009 1.000 41.900 382 PHE B C 1
ATOM 7904 O O . PHE B 1 382 ? -14.400 47.333 38.107 1.000 39.368 382 PHE B O 1
ATOM 7912 N N . LYS B 1 383 ? -14.675 48.386 40.129 1.000 41.776 383 LYS B N 1
ATOM 7913 C CA . LYS B 1 383 ? -16.033 47.853 40.426 1.000 42.168 383 LYS B CA 1
ATOM 7914 C C . LYS B 1 383 ? -17.113 48.893 40.103 1.000 41.981 383 LYS B C 1
ATOM 7915 O O . LYS B 1 383 ? -18.164 48.528 39.539 1.000 41.592 383 LYS B O 1
ATOM 7921 N N . THR B 1 384 ? -16.916 50.138 40.518 1.000 41.052 384 THR B N 1
ATOM 7922 C CA . THR B 1 384 ? -17.943 51.193 40.388 1.000 40.479 384 THR B CA 1
ATOM 7923 C C . THR B 1 384 ? -17.296 52.431 39.772 1.000 39.534 384 THR B C 1
ATOM 7924 O O . THR B 1 384 ? -16.058 52.510 39.710 1.000 36.257 384 THR B O 1
ATOM 7928 N N . ALA B 1 385 ? -18.131 53.365 39.348 1.000 38.726 385 ALA B N 1
ATOM 7929 C CA . ALA B 1 385 ? -17.682 54.654 38.802 1.000 41.339 385 ALA B CA 1
ATOM 7930 C C . ALA B 1 385 ? -18.678 55.745 39.195 1.000 41.244 385 ALA B C 1
ATOM 7931 O O . ALA B 1 385 ? -19.864 55.441 39.453 1.000 38.070 385 ALA B O 1
ATOM 7933 N N . ASP B 1 386 ? -18.159 56.964 39.295 1.000 39.855 386 ASP B N 1
ATOM 7934 C CA . ASP B 1 386 ? -18.946 58.187 39.542 1.000 39.492 386 ASP B CA 1
ATOM 7935 C C . ASP B 1 386 ? -18.521 59.197 38.488 1.000 39.842 386 ASP B C 1
ATOM 7936 O O . ASP B 1 386 ? -17.520 59.903 38.708 1.000 44.474 386 ASP B O 1
ATOM 7941 N N . ILE B 1 387 ? -19.240 59.181 37.372 1.000 37.955 387 ILE B N 1
ATOM 7942 C CA . ILE B 1 387 ? -18.975 60.003 36.171 1.000 36.320 387 ILE B CA 1
ATOM 7943 C C . ILE B 1 387 ? -20.254 60.764 35.855 1.000 40.336 387 ILE B C 1
ATOM 7944 O O . ILE B 1 387 ? -21.332 60.131 35.747 1.000 41.289 387 ILE B O 1
ATOM 7949 N N . ASN B 1 388 ? -20.134 62.075 35.693 1.000 39.386 388 ASN B N 1
ATOM 7950 C CA . ASN B 1 388 ? -21.316 62.936 35.497 1.000 39.447 388 ASN B CA 1
ATOM 7951 C C . ASN B 1 388 ? -20.924 64.167 34.687 1.000 39.581 388 ASN B C 1
ATOM 7952 O O . ASN B 1 388 ? -19.816 64.661 34.839 1.000 41.968 388 ASN B O 1
ATOM 7957 N N . TRP B 1 389 ? -21.809 64.588 33.801 1.000 40.936 389 TRP B N 1
ATOM 7958 C CA . TRP B 1 389 ? -21.698 65.854 33.053 1.000 42.508 389 TRP B CA 1
ATOM 7959 C C . TRP B 1 389 ? -22.951 66.674 33.336 1.000 42.631 389 TRP B C 1
ATOM 7960 O O . TRP B 1 389 ? -24.037 66.129 33.216 1.000 48.274 389 TRP B O 1
ATOM 7971 N N . LYS B 1 390 ? -22.783 67.933 33.708 1.000 46.316 390 LYS B N 1
ATOM 7972 C CA . LYS B 1 390 ? -23.912 68.825 34.031 1.000 48.793 390 LYS B CA 1
ATOM 7973 C C . LYS B 1 390 ? -23.780 70.122 33.229 1.000 49.664 390 LYS B C 1
ATOM 7974 O O . LYS B 1 390 ? -22.706 70.759 33.280 1.000 48.258 390 LYS B O 1
ATOM 7980 N N . TYR B 1 391 ? -24.860 70.490 32.535 1.000 54.780 391 TYR B N 1
ATOM 7981 C CA . TYR B 1 391 ? -25.080 71.804 31.887 1.000 55.380 391 TYR B CA 1
ATOM 7982 C C . TYR B 1 391 ? -25.934 72.671 32.819 1.000 53.014 391 TYR B C 1
ATOM 7983 O O . TYR B 1 391 ? -27.110 72.372 33.038 1.000 57.407 391 TYR B O 1
ATOM 7992 N N . PHE B 1 392 ? -25.337 73.703 33.393 1.000 54.886 392 PHE B N 1
ATOM 7993 C CA . PHE B 1 392 ? -26.010 74.685 34.277 1.000 59.328 392 PHE B CA 1
ATOM 7994 C C . PHE B 1 392 ? -26.559 75.831 33.429 1.000 68.253 392 PHE B C 1
ATOM 7995 O O . PHE B 1 392 ? -25.765 76.744 33.088 1.000 72.822 392 PHE B O 1
ATOM 8003 N N . SER B 1 393 ? -27.860 75.809 33.116 1.000 78.812 393 SER B N 1
ATOM 8004 C CA . SER B 1 393 ? -28.567 76.927 32.430 1.000 86.034 393 SER B CA 1
ATOM 8005 C C . SER B 1 393 ? -28.383 78.217 33.236 1.000 87.592 393 SER B C 1
ATOM 8006 O O . SER B 1 393 ? -28.516 78.203 34.467 1.000 68.590 393 SER B O 1
ATOM 8009 N N . PRO B 1 394 ? -28.081 79.386 32.610 1.000 101.715 394 PRO B N 1
ATOM 8010 C CA . PRO B 1 394 ? -28.150 79.616 31.153 1.000 102.452 394 PRO B CA 1
ATOM 8011 C C . PRO B 1 394 ? -27.162 78.921 30.194 1.000 103.644 394 PRO B C 1
ATOM 8012 O O . PRO B 1 394 ? -27.427 78.937 29.007 1.000 101.157 394 PRO B O 1
ATOM 8016 N N . GLY B 1 395 ? -26.054 78.361 30.698 1.000 103.862 395 GLY B N 1
ATOM 8017 C CA . GLY B 1 395 ? -25.049 77.641 29.883 1.000 92.193 395 GLY B CA 1
ATOM 8018 C C . GLY B 1 395 ? -23.626 78.138 30.111 1.000 93.564 395 GLY B C 1
ATOM 8019 O O . GLY B 1 395 ? -22.706 77.708 29.363 1.000 78.825 395 GLY B O 1
ATOM 8020 N N . LEU B 1 396 ? -23.427 78.999 31.112 1.000 86.645 396 LEU B N 1
ATOM 8021 C CA . LEU B 1 396 ? -22.093 79.532 31.479 1.000 76.383 396 LEU B CA 1
ATOM 8022 C C . LEU B 1 396 ? -21.244 78.409 32.086 1.000 73.548 396 LEU B C 1
ATOM 8023 O O . LEU B 1 396 ? -20.090 78.273 31.669 1.000 73.469 396 LEU B O 1
ATOM 8028 N N . TYR B 1 397 ? -21.782 77.644 33.040 1.000 69.543 397 TYR B N 1
ATOM 8029 C CA . TYR B 1 397 ? -21.089 76.497 33.682 1.000 63.021 397 TYR B CA 1
ATOM 8030 C C . TYR B 1 397 ? -21.443 75.225 32.915 1.000 62.400 397 TYR B C 1
ATOM 8031 O O . TYR B 1 397 ? -22.602 75.074 32.540 1.000 60.794 397 TYR B O 1
ATOM 8040 N N . SER B 1 398 ? -20.463 74.357 32.683 1.000 60.091 398 SER B N 1
ATOM 8041 C CA . SER B 1 398 ? -20.661 72.988 32.150 1.000 55.272 398 SER B CA 1
ATOM 8042 C C . SER B 1 398 ? -19.369 72.217 32.374 1.000 50.214 398 SER B C 1
ATOM 8043 O O . SER B 1 398 ? -18.350 72.648 31.855 1.000 49.209 398 SER B O 1
ATOM 8046 N N . GLY B 1 399 ? -19.429 71.117 33.112 1.000 49.380 399 GLY B N 1
ATOM 8047 C CA . GLY B 1 399 ? -18.216 70.385 33.507 1.000 50.911 399 GLY B CA 1
ATOM 8048 C C . GLY B 1 399 ? -18.482 68.925 33.811 1.000 46.503 399 GLY B C 1
ATOM 8049 O O . GLY B 1 399 ? -19.668 68.483 33.748 1.000 42.247 399 GLY B O 1
ATOM 8050 N N . TRP B 1 400 ? -17.395 68.239 34.150 1.000 40.821 400 TRP B N 1
ATOM 8051 C CA . TRP B 1 400 ? -17.309 66.778 34.318 1.000 39.563 400 TRP B CA 1
ATOM 8052 C C . TRP B 1 400 ? -16.731 66.429 35.685 1.000 40.660 400 TRP B C 1
ATOM 8053 O O . TRP B 1 400 ? -15.783 67.131 36.140 1.000 47.448 400 TRP B O 1
ATOM 8064 N N . ASN B 1 401 ? -17.235 65.328 36.255 1.000 41.479 401 ASN B N 1
ATOM 8065 C CA . ASN B 1 401 ? -16.579 64.560 37.341 1.000 41.939 401 ASN B CA 1
ATOM 8066 C C . ASN B 1 401 ? -16.207 63.205 36.767 1.000 41.094 401 ASN B C 1
ATOM 8067 O O . ASN B 1 401 ? -17.017 62.672 35.998 1.000 44.871 401 ASN B O 1
ATOM 8072 N N . ILE B 1 402 ? -15.015 62.710 37.076 1.000 40.805 402 ILE B N 1
ATOM 8073 C CA . ILE B 1 402 ? -14.564 61.367 36.618 1.000 38.786 402 ILE B CA 1
ATOM 8074 C C . ILE B 1 402 ? -13.907 60.690 37.808 1.000 38.597 402 ILE B C 1
ATOM 8075 O O . ILE B 1 402 ? -12.940 61.193 38.307 1.000 40.281 402 ILE B O 1
ATOM 8080 N N . LYS B 1 403 ? -14.441 59.557 38.214 1.000 41.708 403 LYS B N 1
ATOM 8081 C CA . LYS B 1 403 ? -13.982 58.840 39.417 1.000 40.486 403 LYS B CA 1
ATOM 8082 C C . LYS B 1 403 ? -14.290 57.358 39.241 1.000 37.486 403 LYS B C 1
ATOM 8083 O O . LYS B 1 403 ? -15.398 57.022 38.881 1.000 41.129 403 LYS B O 1
ATOM 8089 N N . PHE B 1 404 ? -13.292 56.524 39.430 1.000 38.607 404 PHE B N 1
ATOM 8090 C CA . PHE B 1 404 ? -13.437 55.060 39.464 1.000 40.747 404 PHE B CA 1
ATOM 8091 C C . PHE B 1 404 ? -13.140 54.588 40.889 1.000 43.484 404 PHE B C 1
ATOM 8092 O O . PHE B 1 404 ? -12.112 54.993 41.463 1.000 45.732 404 PHE B O 1
ATOM 8100 N N . ASP B 1 405 ? -14.026 53.766 41.452 1.000 43.816 405 ASP B N 1
ATOM 8101 C CA . ASP B 1 405 ? -13.876 53.263 42.836 1.000 46.858 405 ASP B CA 1
ATOM 8102 C C . ASP B 1 405 ? -13.729 54.496 43.734 1.000 45.426 405 ASP B C 1
ATOM 8103 O O . ASP B 1 405 ? -14.565 55.390 43.593 1.000 44.850 405 ASP B O 1
ATOM 8108 N N . ASP B 1 406 ? -12.691 54.583 44.570 1.000 48.474 406 ASP B N 1
ATOM 8109 C CA . ASP B 1 406 ? -12.497 55.738 45.489 1.000 54.696 406 ASP B CA 1
ATOM 8110 C C . ASP B 1 406 ? -11.380 56.668 44.991 1.000 56.652 406 ASP B C 1
ATOM 8111 O O . ASP B 1 406 ? -10.992 57.569 45.749 1.000 61.610 406 ASP B O 1
ATOM 8116 N N . THR B 1 407 ? -10.941 56.503 43.742 1.000 51.772 407 THR B N 1
ATOM 8117 C CA . THR B 1 407 ? -9.866 57.304 43.121 1.000 51.369 407 THR B CA 1
ATOM 8118 C C . THR B 1 407 ? -10.456 58.363 42.181 1.000 51.569 407 THR B C 1
ATOM 8119 O O . THR B 1 407 ? -11.004 58.017 41.126 1.000 51.288 407 THR B O 1
ATOM 8123 N N . VAL B 1 408 ? -10.283 59.627 42.539 1.000 50.946 408 VAL B N 1
ATOM 8124 C CA . VAL B 1 408 ? -10.763 60.785 41.750 1.000 46.603 408 VAL B CA 1
ATOM 8125 C C . VAL B 1 408 ? -9.767 61.095 40.634 1.000 47.708 408 VAL B C 1
ATOM 8126 O O . VAL B 1 408 ? -8.673 61.504 40.952 1.000 58.552 408 VAL B O 1
ATOM 8130 N N . THR B 1 409 ? -10.178 60.955 39.377 1.000 45.153 409 THR B N 1
ATOM 8131 C CA . THR B 1 409 ? -9.389 61.305 38.178 1.000 42.508 409 THR B CA 1
ATOM 8132 C C . THR B 1 409 ? -9.628 62.784 37.850 1.000 45.190 409 THR B C 1
ATOM 8133 O O . THR B 1 409 ? -8.687 63.472 37.423 1.000 51.256 409 THR B O 1
ATOM 8137 N N . LEU B 1 410 ? -10.853 63.264 37.998 1.000 47.156 410 LEU B N 1
ATOM 8138 C CA . LEU B 1 410 ? -11.203 64.679 37.714 1.000 44.932 410 LEU B CA 1
ATOM 8139 C C . LEU B 1 410 ? -12.316 65.119 38.667 1.000 47.950 410 LEU B C 1
ATOM 8140 O O . LEU B 1 410 ? -13.417 64.471 38.680 1.000 50.290 410 LEU B O 1
ATOM 8145 N N . LYS B 1 411 ? -12.030 66.155 39.454 1.000 47.400 411 LYS B N 1
ATOM 8146 C CA . LYS B 1 411 ? -13.050 66.934 40.194 1.000 47.922 411 LYS B CA 1
ATOM 8147 C C . LYS B 1 411 ? -13.272 68.246 39.445 1.000 49.153 411 LYS B C 1
ATOM 8148 O O . LYS B 1 411 ? -12.300 69.003 39.294 1.000 54.222 411 LYS B O 1
ATOM 8154 N N . SER B 1 412 ? -14.491 68.474 38.953 1.000 47.353 412 SER B N 1
ATOM 8155 C CA . SER B 1 412 ? -14.810 69.590 38.030 1.000 47.506 412 SER B CA 1
ATOM 8156 C C . SER B 1 412 ? -14.302 70.906 38.612 1.000 50.009 412 SER B C 1
ATOM 8157 O O . SER B 1 412 ? -14.524 71.145 39.823 1.000 51.725 412 SER B O 1
ATOM 8160 N N . ARG B 1 413 ? -13.712 71.733 37.748 1.000 49.219 413 ARG B N 1
ATOM 8161 C CA . ARG B 1 413 ? -13.220 73.085 38.105 1.000 52.719 413 ARG B CA 1
ATOM 8162 C C . ARG B 1 413 ? -14.346 74.110 37.991 1.000 55.304 413 ARG B C 1
ATOM 8163 O O . ARG B 1 413 ? -14.060 75.293 38.205 1.000 64.031 413 ARG B O 1
ATOM 8171 N N . VAL B 1 414 ? -15.566 73.683 37.667 1.000 56.809 414 VAL B N 1
ATOM 8172 C CA . VAL B 1 414 ? -16.780 74.548 37.756 1.000 59.681 414 VAL B CA 1
ATOM 8173 C C . VAL B 1 414 ? -16.994 74.899 39.227 1.000 59.520 414 VAL B C 1
ATOM 8174 O O . VAL B 1 414 ? -16.879 74.026 40.086 1.000 58.449 414 VAL B O 1
ATOM 8178 N N . PRO B 1 415 ? -17.293 76.175 39.564 1.000 65.018 415 PRO B N 1
ATOM 8179 C CA . PRO B 1 415 ? -17.477 76.584 40.960 1.000 69.335 415 PRO B CA 1
ATOM 8180 C C . PRO B 1 415 ? -18.511 75.756 41.742 1.000 75.985 415 PRO B C 1
ATOM 8181 O O . PRO B 1 415 ? -18.205 75.322 42.841 1.000 88.642 415 PRO B O 1
ATOM 8185 N N . SER B 1 416 ? -19.710 75.554 41.192 1.000 76.196 416 SER B N 1
ATOM 8186 C CA . SER B 1 416 ? -20.769 74.756 41.868 1.000 78.723 416 SER B CA 1
ATOM 8187 C C . SER B 1 416 ? -20.401 73.271 41.797 1.000 76.378 416 SER B C 1
ATOM 8188 O O . SER B 1 416 ? -19.680 72.867 40.851 1.000 78.515 416 SER B O 1
ATOM 8191 N N . ILE B 1 417 ? -20.860 72.503 42.787 1.000 79.689 417 ILE B N 1
ATOM 8192 C CA . ILE B 1 417 ? -20.597 71.037 42.900 1.000 74.427 417 ILE B CA 1
ATOM 8193 C C . ILE B 1 417 ? -21.478 70.307 41.877 1.000 69.577 417 ILE B C 1
ATOM 8194 O O . ILE B 1 417 ? -22.691 70.595 41.786 1.000 65.324 417 ILE B O 1
ATOM 8199 N N . ILE B 1 418 ? -20.875 69.394 41.121 1.000 62.307 418 ILE B N 1
ATOM 8200 C CA . ILE B 1 418 ? -21.618 68.531 40.169 1.000 58.257 418 ILE B CA 1
ATOM 8201 C C . ILE B 1 418 ? -22.090 67.285 40.911 1.000 56.541 418 ILE B C 1
ATOM 8202 O O . ILE B 1 418 ? -21.290 66.565 41.500 1.000 57.462 418 ILE B O 1
ATOM 8207 N N . PRO B 1 419 ? -23.405 66.980 40.899 1.000 61.673 419 PRO B N 1
ATOM 8208 C CA . PRO B 1 419 ? -23.939 65.899 41.721 1.000 58.383 419 PRO B CA 1
ATOM 8209 C C . PRO B 1 419 ? -23.318 64.551 41.339 1.000 53.859 419 PRO B C 1
ATOM 8210 O O . PRO B 1 419 ? -22.826 64.363 40.209 1.000 47.014 419 PRO B O 1
ATOM 8214 N N . SER B 1 420 ? -23.361 63.644 42.304 1.000 50.140 420 SER B N 1
ATOM 8215 C CA . SER B 1 420 ? -22.874 62.260 42.156 1.000 48.377 420 SER B CA 1
ATOM 8216 C C . SER B 1 420 ? -23.785 61.514 41.168 1.000 47.653 420 SER B C 1
ATOM 8217 O O . SER B 1 420 ? -25.008 61.813 41.115 1.000 42.210 420 SER B O 1
ATOM 8220 N N . ASN B 1 421 ? -23.180 60.621 40.373 1.000 44.747 421 ASN B N 1
ATOM 8221 C CA . ASN B 1 421 ? -23.865 59.734 39.398 1.000 43.245 421 ASN B CA 1
ATOM 8222 C C . ASN B 1 421 ? -23.219 58.348 39.486 1.000 41.942 421 ASN B C 1
ATOM 8223 O O . ASN B 1 421 ? -22.251 58.089 38.739 1.000 44.434 421 ASN B O 1
ATOM 8228 N N . ILE B 1 422 ? -23.740 57.492 40.369 1.000 40.763 422 ILE B N 1
ATOM 8229 C CA . ILE B 1 422 ? -23.126 56.170 40.672 1.000 42.052 422 ILE B CA 1
ATOM 8230 C C . ILE B 1 422 ? -23.466 55.207 39.533 1.000 41.408 422 ILE B C 1
ATOM 8231 O O . ILE B 1 422 ? -24.658 55.037 39.223 1.000 41.926 422 ILE B O 1
ATOM 8236 N N . LEU B 1 423 ? -22.431 54.648 38.904 1.000 43.208 423 LEU B N 1
ATOM 8237 C CA . LEU B 1 423 ? -22.534 53.561 37.906 1.000 37.757 423 LEU B CA 1
ATOM 8238 C C . LEU B 1 423 ? -22.080 52.282 38.592 1.000 39.415 423 LEU B C 1
ATOM 8239 O O . LEU B 1 423 ? -20.890 52.165 38.949 1.000 37.815 423 LEU B O 1
ATOM 8244 N N . LYS B 1 424 ? -23.016 51.370 38.804 1.000 44.640 424 LYS B N 1
ATOM 8245 C CA . LYS B 1 424 ? -22.696 50.044 39.370 1.000 46.774 424 LYS B CA 1
ATOM 8246 C C . LYS B 1 424 ? -23.836 49.075 39.072 1.000 42.621 424 LYS B C 1
ATOM 8247 O O . LYS B 1 424 ? -24.981 49.499 38.912 1.000 39.505 424 LYS B O 1
ATOM 8253 N N . TYR B 1 425 ? -23.468 47.808 38.985 1.000 39.742 425 TYR B N 1
ATOM 8254 C CA . TYR B 1 425 ? -24.379 46.653 38.936 1.000 40.660 425 TYR B CA 1
ATOM 8255 C C . TYR B 1 425 ? -23.830 45.613 39.914 1.000 42.642 425 TYR B C 1
ATOM 8256 O O . TYR B 1 425 ? -22.664 45.175 39.735 1.000 39.599 425 TYR B O 1
ATOM 8265 N N . ASP B 1 426 ? -24.626 45.249 40.924 1.000 42.200 426 ASP B N 1
ATOM 8266 C CA . ASP B 1 426 ? -24.268 44.165 41.869 1.000 41.894 426 ASP B CA 1
ATOM 8267 C C . ASP B 1 426 ? -23.933 42.923 41.038 1.000 40.013 426 ASP B C 1
ATOM 8268 O O . ASP B 1 426 ? -24.724 42.594 40.109 1.000 38.728 426 ASP B O 1
ATOM 8273 N N . ASP B 1 427 ? -22.794 42.296 41.342 1.000 36.578 427 ASP B N 1
ATOM 8274 C CA . ASP B 1 427 ? -22.299 41.051 40.697 1.000 39.018 427 ASP B CA 1
ATOM 8275 C C . ASP B 1 427 ? -21.825 41.371 39.277 1.000 39.284 427 ASP B C 1
ATOM 8276 O O . ASP B 1 427 ? -21.750 40.466 38.434 1.000 39.571 427 ASP B O 1
ATOM 8281 N N . TYR B 1 428 ? -21.482 42.624 39.021 1.000 39.307 428 TYR B N 1
ATOM 8282 C CA . TYR B 1 428 ? -20.804 43.033 37.773 1.000 38.813 428 TYR B CA 1
ATOM 8283 C C . TYR B 1 428 ? -19.608 43.901 38.156 1.000 39.060 428 TYR B C 1
ATOM 8284 O O . TYR B 1 428 ? -19.591 44.488 39.267 1.000 38.060 428 TYR B O 1
ATOM 8293 N N . TYR B 1 429 ? -18.659 43.995 37.231 1.000 40.102 429 TYR B N 1
ATOM 8294 C CA . TYR B 1 429 ? -17.439 44.828 37.328 1.000 41.010 429 TYR B CA 1
ATOM 8295 C C . TYR B 1 429 ? -17.208 45.541 35.991 1.000 41.797 429 TYR B C 1
ATOM 8296 O O . TYR B 1 429 ? -17.833 45.195 34.944 1.000 40.131 429 TYR B O 1
ATOM 8305 N N . ILE B 1 430 ? -16.328 46.543 36.030 1.000 42.805 430 ILE B N 1
ATOM 8306 C CA . ILE B 1 430 ? -15.992 47.381 34.847 1.000 39.407 430 ILE B CA 1
ATOM 8307 C C . ILE B 1 430 ? -14.956 46.626 34.009 1.000 40.163 430 ILE B C 1
ATOM 8308 O O . ILE B 1 430 ? -13.828 46.360 34.489 1.000 38.726 430 ILE B O 1
ATOM 8313 N N . ARG B 1 431 ? -15.349 46.271 32.796 1.000 37.955 431 ARG B N 1
ATOM 8314 C CA . ARG B 1 431 ? -14.478 45.554 31.845 1.000 39.539 431 ARG B CA 1
ATOM 8315 C C . ARG B 1 431 ? -13.913 46.554 30.834 1.000 40.502 431 ARG B C 1
ATOM 8316 O O . ARG B 1 431 ? -12.747 46.416 30.450 1.000 40.242 431 ARG B O 1
ATOM 8324 N N . ALA B 1 432 ? -14.727 47.503 30.383 1.000 40.550 432 ALA B N 1
ATOM 8325 C CA . ALA B 1 432 ? -14.372 48.407 29.265 1.000 42.945 432 ALA B CA 1
ATOM 8326 C C . ALA B 1 432 ? -14.814 49.832 29.589 1.000 43.453 432 ALA B C 1
ATOM 8327 O O . ALA B 1 432 ? -15.847 50.018 30.268 1.000 38.639 432 ALA B O 1
ATOM 8329 N N . VAL B 1 433 ? -14.023 50.790 29.113 1.000 39.942 433 VAL B N 1
ATOM 8330 C CA . VAL B 1 433 ? -14.379 52.230 29.119 1.000 37.862 433 VAL B CA 1
ATOM 8331 C C . VAL B 1 433 ? -14.084 52.745 27.725 1.000 36.262 433 VAL B C 1
ATOM 8332 O O . VAL B 1 433 ? -12.989 52.500 27.227 1.000 36.704 433 VAL B O 1
ATOM 8336 N N . SER B 1 434 ? -15.040 53.430 27.122 1.000 36.739 434 SER B N 1
ATOM 8337 C CA . SER B 1 434 ? -14.930 53.896 25.721 1.000 34.136 434 SER B CA 1
ATOM 8338 C C . SER B 1 434 ? -15.848 55.105 25.538 1.000 33.817 434 SER B C 1
ATOM 8339 O O . SER B 1 434 ? -16.258 55.722 26.533 1.000 34.336 434 SER B O 1
ATOM 8342 N N . ALA B 1 435 ? -16.158 55.442 24.299 1.000 32.975 435 ALA B N 1
ATOM 8343 C CA . ALA B 1 435 ? -17.052 56.561 24.001 1.000 32.728 435 ALA B CA 1
ATOM 8344 C C . ALA B 1 435 ? -17.598 56.391 22.593 1.000 33.859 435 ALA B C 1
ATOM 8345 O O . ALA B 1 435 ? -17.174 55.445 21.885 1.000 30.985 435 ALA B O 1
ATOM 8347 N N . CYS B 1 436 ? -18.531 57.264 22.222 1.000 34.657 436 CYS B N 1
ATOM 8348 C CA . CYS B 1 436 ? -19.077 57.332 20.848 1.000 35.712 436 CYS B CA 1
ATOM 8349 C C . CYS B 1 436 ? -18.515 58.577 20.169 1.000 35.404 436 CYS B C 1
ATOM 8350 O O . CYS B 1 436 ? -18.569 59.663 20.728 1.000 36.136 436 CYS B O 1
ATOM 8353 N N . PRO B 1 437 ? -17.950 58.471 18.955 1.000 36.239 437 PRO B N 1
ATOM 8354 C CA . PRO B 1 437 ? -17.428 59.638 18.264 1.000 38.418 437 PRO B CA 1
ATOM 8355 C C . PRO B 1 437 ? -18.558 60.602 17.943 1.000 41.868 437 PRO B C 1
ATOM 8356 O O . PRO B 1 437 ? -19.565 60.165 17.407 1.000 50.235 437 PRO B O 1
ATOM 8360 N N . LYS B 1 438 ? -18.363 61.871 18.291 1.000 44.337 438 LYS B N 1
ATOM 8361 C CA . LYS B 1 438 ? -19.373 62.935 18.087 1.000 44.811 438 LYS B CA 1
ATOM 8362 C C . LYS B 1 438 ? -18.897 63.851 16.965 1.000 45.292 438 LYS B C 1
ATOM 8363 O O . LYS B 1 438 ? -17.677 64.102 16.875 1.000 43.174 438 LYS B O 1
ATOM 8369 N N . GLY B 1 439 ? -19.843 64.304 16.146 1.000 48.277 439 GLY B N 1
ATOM 8370 C CA . GLY B 1 439 ? -19.592 65.269 15.060 1.000 51.659 439 GLY B CA 1
ATOM 8371 C C . GLY B 1 439 ? -19.162 64.602 13.764 1.000 52.972 439 GLY B C 1
ATOM 8372 O O . GLY B 1 439 ? -18.935 65.325 12.797 1.000 62.221 439 GLY B O 1
ATOM 8373 N N . VAL B 1 440 ? -19.053 63.276 13.715 1.000 53.714 440 VAL B N 1
ATOM 8374 C CA . VAL B 1 440 ? -18.696 62.566 12.454 1.000 51.746 440 VAL B CA 1
ATOM 8375 C C . VAL B 1 440 ? -19.743 61.490 12.195 1.000 53.554 440 VAL B C 1
ATOM 8376 O O . VAL B 1 440 ? -20.371 61.024 13.163 1.000 57.802 440 VAL B O 1
ATOM 8380 N N . SER B 1 441 ? -19.908 61.128 10.928 1.000 50.685 441 SER B N 1
ATOM 8381 C CA . SER B 1 441 ? -20.700 59.963 10.480 1.000 46.082 441 SER B CA 1
ATOM 8382 C C . SER B 1 441 ? -19.977 58.687 10.915 1.000 47.748 441 SER B C 1
ATOM 8383 O O . SER B 1 441 ? -18.728 58.624 10.794 1.000 44.721 441 SER B O 1
ATOM 8386 N N . LEU B 1 442 ? -20.746 57.700 11.386 1.000 49.785 442 LEU B N 1
ATOM 8387 C CA . LEU B 1 442 ? -20.241 56.402 11.907 1.000 45.405 442 LEU B CA 1
ATOM 8388 C C . LEU B 1 442 ? -20.244 55.347 10.805 1.000 43.050 442 LEU B C 1
ATOM 8389 O O . LEU B 1 442 ? -20.121 54.172 11.148 1.000 46.516 442 LEU B O 1
ATOM 8394 N N . ALA B 1 443 ? -20.332 55.740 9.534 1.000 47.579 443 ALA B N 1
ATOM 8395 C CA . ALA B 1 443 ? -20.495 54.795 8.405 1.000 48.898 443 ALA B CA 1
ATOM 8396 C C . ALA B 1 443 ? -19.150 54.415 7.768 1.000 46.700 443 ALA B C 1
ATOM 8397 O O . ALA B 1 443 ? -19.173 53.563 6.875 1.000 48.908 443 ALA B O 1
ATOM 8399 N N . TYR B 1 444 ? -18.023 54.975 8.211 1.000 51.701 444 TYR B N 1
ATOM 8400 C CA . TYR B 1 444 ? -16.718 54.827 7.502 1.000 54.630 444 TYR B CA 1
ATOM 8401 C C . TYR B 1 444 ? -15.850 53.741 8.140 1.000 50.248 444 TYR B C 1
ATOM 8402 O O . TYR B 1 444 ? -15.938 53.518 9.365 1.000 49.364 444 TYR B O 1
ATOM 8411 N N . ASN B 1 445 ? -15.035 53.094 7.308 1.000 46.677 445 ASN B N 1
ATOM 8412 C CA . ASN B 1 445 ? -13.942 52.182 7.725 1.000 51.430 445 ASN B CA 1
ATOM 8413 C C . ASN B 1 445 ? -14.468 50.907 8.377 1.000 52.827 445 ASN B C 1
ATOM 8414 O O . ASN B 1 445 ? -13.662 50.230 9.036 1.000 56.017 445 ASN B O 1
ATOM 8419 N N . HIS B 1 446 ? -15.727 50.530 8.144 1.000 52.930 446 HIS B N 1
ATOM 8420 C CA . HIS B 1 446 ? -16.308 49.301 8.747 1.000 48.908 446 HIS B CA 1
ATOM 8421 C C . HIS B 1 446 ? -15.429 48.105 8.385 1.000 46.658 446 HIS B C 1
ATOM 8422 O O . HIS B 1 446 ? -15.246 47.272 9.271 1.000 45.134 446 HIS B O 1
ATOM 8429 N N . ASP B 1 447 ? -14.918 48.051 7.143 1.000 50.227 447 ASP B N 1
ATOM 8430 C CA . ASP B 1 447 ? -14.084 46.936 6.616 1.000 55.057 447 ASP B CA 1
ATOM 8431 C C . ASP B 1 447 ? -12.724 46.875 7.331 1.000 46.221 447 ASP B C 1
ATOM 8432 O O . ASP B 1 447 ? -12.080 45.826 7.245 1.000 43.800 447 ASP B O 1
ATOM 8437 N N . PHE B 1 448 ? -12.279 47.952 7.973 1.000 44.111 448 PHE B N 1
ATOM 8438 C CA . PHE B 1 448 ? -10.913 48.043 8.541 1.000 46.721 448 PHE B CA 1
ATOM 8439 C C . PHE B 1 448 ? -11.003 48.167 10.057 1.000 45.300 448 PHE B C 1
ATOM 8440 O O . PHE B 1 448 ? -9.965 48.340 10.703 1.000 44.063 448 PHE B O 1
ATOM 8448 N N . LEU B 1 449 ? -12.201 48.056 10.625 1.000 44.576 449 LEU B N 1
ATOM 8449 C CA . LEU B 1 449 ? -12.345 47.960 12.101 1.000 43.732 449 LEU B CA 1
ATOM 8450 C C . LEU B 1 449 ? -12.421 46.476 12.460 1.000 42.402 449 LEU B C 1
ATOM 8451 O O . LEU B 1 449 ? -13.527 45.882 12.456 1.000 39.405 449 LEU B O 1
ATOM 8456 N N . THR B 1 450 ? -11.238 45.890 12.653 1.000 42.916 450 THR B N 1
ATOM 8457 C CA . THR B 1 450 ? -11.057 44.430 12.803 1.000 41.176 450 THR B CA 1
ATOM 8458 C C . THR B 1 450 ? -10.568 44.147 14.219 1.000 40.065 450 THR B C 1
ATOM 8459 O O . THR B 1 450 ? -10.239 45.090 14.918 1.000 44.884 450 THR B O 1
ATOM 8463 N N . LEU B 1 451 ? -10.537 42.877 14.609 1.000 41.294 451 LEU B N 1
ATOM 8464 C CA . LEU B 1 451 ? -9.995 42.436 15.921 1.000 43.595 451 LEU B CA 1
ATOM 8465 C C . LEU B 1 451 ? -8.470 42.614 15.952 1.000 42.663 451 LEU B C 1
ATOM 8466 O O . LEU B 1 451 ? -7.935 42.730 17.069 1.000 41.113 451 LEU B O 1
ATOM 8471 N N . THR B 1 452 ? -7.798 42.606 14.793 1.000 41.287 452 THR B N 1
ATOM 8472 C CA . THR B 1 452 ? -6.314 42.622 14.700 1.000 41.168 452 THR B CA 1
ATOM 8473 C C . THR B 1 452 ? -5.830 43.505 13.547 1.000 43.518 452 THR B C 1
ATOM 8474 O O . THR B 1 452 ? -6.655 43.897 12.696 1.000 43.774 452 THR B O 1
ATOM 8478 N N . TYR B 1 453 ? -4.523 43.781 13.554 1.000 41.521 453 TYR B N 1
ATOM 8479 C CA . TYR B 1 453 ? -3.744 44.426 12.473 1.000 46.087 453 TYR B CA 1
ATOM 8480 C C . TYR B 1 453 ? -4.043 45.927 12.365 1.000 47.329 453 TYR B C 1
ATOM 8481 O O . TYR B 1 453 ? -3.110 46.730 12.489 1.000 45.079 453 TYR B O 1
ATOM 8490 N N . ASN B 1 454 ? -5.301 46.286 12.113 1.000 50.327 454 ASN B N 1
ATOM 8491 C CA . ASN B 1 454 ? -5.752 47.697 12.025 1.000 45.545 454 ASN B CA 1
ATOM 8492 C C . ASN B 1 454 ? -6.016 48.273 13.417 1.000 47.469 454 ASN B C 1
ATOM 8493 O O . ASN B 1 454 ? -6.546 47.551 14.283 1.000 47.432 454 ASN B O 1
ATOM 8498 N N . LYS B 1 455 ? -5.710 49.557 13.588 1.000 48.748 455 LYS B N 1
ATOM 8499 C CA . LYS B 1 455 ? -5.881 50.291 14.866 1.000 47.803 455 LYS B CA 1
ATOM 8500 C C . LYS B 1 455 ? -7.379 50.499 15.091 1.000 45.453 455 LYS B C 1
ATOM 8501 O O . LYS B 1 455 ? -8.076 51.063 14.180 1.000 40.039 455 LYS B O 1
ATOM 8507 N N . LEU B 1 456 ? -7.864 50.045 16.247 1.000 45.600 456 LEU B N 1
ATOM 8508 C CA . LEU B 1 456 ? -9.283 50.203 16.658 1.000 41.671 456 LEU B CA 1
ATOM 8509 C C . LEU B 1 456 ? -9.455 51.625 17.177 1.000 39.581 456 LEU B C 1
ATOM 8510 O O . LEU B 1 456 ? -9.344 51.853 18.396 1.000 36.644 456 LEU B O 1
ATOM 8515 N N . GLU B 1 457 ? -9.712 52.537 16.252 1.000 37.791 457 GLU B N 1
ATOM 8516 C CA . GLU B 1 457 ? -9.852 53.972 16.543 1.000 40.005 457 GLU B CA 1
ATOM 8517 C C . GLU B 1 457 ? -10.936 54.536 15.637 1.000 43.900 457 GLU B C 1
ATOM 8518 O O . GLU B 1 457 ? -11.356 53.848 14.653 1.000 45.708 457 GLU B O 1
ATOM 8524 N N . TYR B 1 458 ? -11.355 55.755 15.954 1.000 39.968 458 TYR B N 1
ATOM 8525 C CA . TYR B 1 458 ? -12.298 56.510 15.108 1.000 40.668 458 TYR B CA 1
ATOM 8526 C C . TYR B 1 458 ? -12.128 57.978 15.440 1.000 41.855 458 TYR B C 1
ATOM 8527 O O . TYR B 1 458 ? -12.512 58.407 16.544 1.000 44.676 458 TYR B O 1
ATOM 8536 N N . ASP B 1 459 ? -11.506 58.698 14.513 1.000 45.461 459 ASP B N 1
ATOM 8537 C CA . ASP B 1 459 ? -11.132 60.111 14.716 1.000 46.577 459 ASP B CA 1
ATOM 8538 C C . ASP B 1 459 ? -12.410 60.929 14.630 1.000 46.034 459 ASP B C 1
ATOM 8539 O O . ASP B 1 459 ? -13.196 60.695 13.679 1.000 50.219 459 ASP B O 1
ATOM 8544 N N . ALA B 1 460 ? -12.595 61.851 15.573 1.000 41.792 460 ALA B N 1
ATOM 8545 C CA . ALA B 1 460 ? -13.733 62.795 15.591 1.000 41.571 460 ALA B CA 1
ATOM 8546 C C . ALA B 1 460 ? -13.251 64.054 16.277 1.000 41.471 460 ALA B C 1
ATOM 8547 O O . ALA B 1 460 ? -12.345 63.975 17.097 1.000 45.466 460 ALA B O 1
ATOM 8549 N N . PRO B 1 461 ? -13.868 65.220 15.997 1.000 39.771 461 PRO B N 1
ATOM 8550 C CA . PRO B 1 461 ? -13.531 66.459 16.688 1.000 40.444 461 PRO B CA 1
ATOM 8551 C C . PRO B 1 461 ? -13.716 66.399 18.210 1.000 39.584 461 PRO B C 1
ATOM 8552 O O . PRO B 1 461 ? -12.952 67.037 18.908 1.000 42.005 461 PRO B O 1
ATOM 8556 N N . THR B 1 462 ? -14.681 65.628 18.698 1.000 42.071 462 THR B N 1
ATOM 8557 C CA . THR B 1 462 ? -14.942 65.489 20.153 1.000 40.492 462 THR B CA 1
ATOM 8558 C C . THR B 1 462 ? -15.699 64.190 20.440 1.000 40.986 462 THR B C 1
ATOM 8559 O O . THR B 1 462 ? -15.990 63.423 19.487 1.000 39.865 462 THR B O 1
ATOM 8563 N N . THR B 1 463 ? -15.951 63.933 21.723 1.000 38.189 463 THR B N 1
ATOM 8564 C CA . THR B 1 463 ? -16.885 62.875 22.165 1.000 40.726 463 THR B CA 1
ATOM 8565 C C . THR B 1 463 ? -17.940 63.514 23.065 1.000 41.215 463 THR B C 1
ATOM 8566 O O . THR B 1 463 ? -19.147 63.362 22.770 1.000 40.973 463 THR B O 1
ATOM 8570 N N . GLN B 1 464 ? -17.493 64.203 24.110 1.000 39.955 464 GLN B N 1
ATOM 8571 C CA . GLN B 1 464 ? -18.366 64.817 25.138 1.000 37.331 464 GLN B CA 1
ATOM 8572 C C . GLN B 1 464 ? -19.294 63.735 25.706 1.000 39.936 464 GLN B C 1
ATOM 8573 O O . GLN B 1 464 ? -20.453 64.061 26.108 1.000 38.470 464 GLN B O 1
ATOM 8579 N N . ASN B 1 465 ? -18.806 62.492 25.739 1.000 37.841 465 ASN B N 1
ATOM 8580 C CA . ASN B 1 465 ? -19.511 61.350 26.361 1.000 36.383 465 ASN B CA 1
ATOM 8581 C C . ASN B 1 465 ? -18.463 60.329 26.760 1.000 37.373 465 ASN B C 1
ATOM 8582 O O . ASN B 1 465 ? -17.382 60.287 26.130 1.000 36.652 465 ASN B O 1
ATOM 8587 N N . ILE B 1 466 ? -18.799 59.558 27.778 1.000 36.944 466 ILE B N 1
ATOM 8588 C CA . ILE B 1 466 ? -17.983 58.411 28.245 1.000 38.149 466 ILE B CA 1
ATOM 8589 C C . ILE B 1 466 ? -18.944 57.239 28.433 1.000 41.587 466 ILE B C 1
ATOM 8590 O O . ILE B 1 466 ? -20.038 57.427 29.041 1.000 40.734 466 ILE B O 1
ATOM 8595 N N . ILE B 1 467 ? -18.545 56.084 27.916 1.000 39.357 467 ILE B N 1
ATOM 8596 C CA . ILE B 1 467 ? -19.368 54.856 27.987 1.000 38.018 467 ILE B CA 1
ATOM 8597 C C . ILE B 1 467 ? -18.581 53.817 28.768 1.000 37.623 467 ILE B C 1
ATOM 8598 O O . ILE B 1 467 ? -17.392 53.634 28.476 1.000 35.131 467 ILE B O 1
ATOM 8603 N N . VAL B 1 468 ? -19.266 53.171 29.704 1.000 36.354 468 VAL B N 1
ATOM 8604 C CA . VAL B 1 468 ? -18.686 52.165 30.631 1.000 35.941 468 VAL B CA 1
ATOM 8605 C C . VAL B 1 468 ? -19.399 50.834 30.391 1.000 35.402 468 VAL B C 1
ATOM 8606 O O . VAL B 1 468 ? -20.633 50.797 30.464 1.000 33.272 468 VAL B O 1
ATOM 8610 N N . GLY B 1 469 ? -18.611 49.791 30.139 1.000 37.902 469 GLY B N 1
ATOM 8611 C CA . GLY B 1 469 ? -19.072 48.412 29.933 1.000 36.415 469 GLY B CA 1
ATOM 8612 C C . GLY B 1 469 ? -18.879 47.598 31.191 1.000 35.925 469 GLY B C 1
ATOM 8613 O O . GLY B 1 469 ? -17.741 47.453 31.641 1.000 31.535 469 GLY B O 1
ATOM 8614 N N . PHE B 1 470 ? -19.974 47.091 31.743 1.000 38.044 470 PHE B N 1
ATOM 8615 C CA . PHE B 1 470 ? -19.969 46.219 32.939 1.000 38.207 470 PHE B CA 1
ATOM 8616 C C . PHE B 1 470 ? -20.156 44.776 32.488 1.000 37.631 470 PHE B C 1
ATOM 8617 O O . PHE B 1 470 ? -21.184 44.425 31.854 1.000 39.713 470 PHE B O 1
ATOM 8625 N N . SER B 1 471 ? -19.171 43.963 32.815 1.000 36.591 471 SER B N 1
ATOM 8626 C CA . SER B 1 471 ? -19.169 42.517 32.530 1.000 39.657 471 SER B CA 1
ATOM 8627 C C . SER B 1 471 ? -19.592 41.775 33.805 1.000 41.437 471 SER B C 1
ATOM 8628 O O . SER B 1 471 ? -19.271 42.174 34.924 1.000 44.500 471 SER B O 1
ATOM 8631 N N . PRO B 1 472 ? -20.382 40.689 33.706 1.000 41.644 472 PRO B N 1
ATOM 8632 C CA . PRO B 1 472 ? -20.765 39.932 34.904 1.000 43.203 472 PRO B CA 1
ATOM 8633 C C . PRO B 1 472 ? -19.585 39.202 35.584 1.000 40.005 472 PRO B C 1
ATOM 8634 O O . PRO B 1 472 ? -18.593 38.888 34.919 1.000 37.686 472 PRO B O 1
ATOM 8638 N N . ASP B 1 473 ? -19.706 38.958 36.897 1.000 38.370 473 ASP B N 1
ATOM 8639 C CA . ASP B 1 473 ? -18.591 38.475 37.765 1.000 41.423 473 ASP B CA 1
ATOM 8640 C C . ASP B 1 473 ? -18.126 37.080 37.308 1.000 39.189 473 ASP B C 1
ATOM 8641 O O . ASP B 1 473 ? -16.985 36.728 37.571 1.000 39.044 473 ASP B O 1
ATOM 8646 N N . ASN B 1 474 ? -18.981 36.313 36.634 1.000 42.150 474 ASN B N 1
ATOM 8647 C CA . ASN B 1 474 ? -18.648 34.967 36.096 1.000 43.658 474 ASN B CA 1
ATOM 8648 C C . ASN B 1 474 ? -17.505 35.057 35.061 1.000 45.240 474 ASN B C 1
ATOM 8649 O O . ASN B 1 474 ? -16.896 34.028 34.814 1.000 49.790 474 ASN B O 1
ATOM 8654 N N . THR B 1 475 ? -17.221 36.221 34.462 1.000 46.850 475 THR B N 1
ATOM 8655 C CA . THR B 1 475 ? -16.144 36.397 33.440 1.000 46.216 475 THR B CA 1
ATOM 8656 C C . THR B 1 475 ? -14.820 36.822 34.091 1.000 42.874 475 THR B C 1
ATOM 8657 O O . THR B 1 475 ? -13.839 36.882 33.369 1.000 38.881 475 THR B O 1
ATOM 8661 N N . LYS B 1 476 ? -14.809 37.101 35.397 1.000 47.661 476 LYS B N 1
ATOM 8662 C CA . LYS B 1 476 ? -13.621 37.621 36.131 1.000 50.498 476 LYS B CA 1
ATOM 8663 C C . LYS B 1 476 ? -12.447 36.648 35.978 1.000 44.634 476 LYS B C 1
ATOM 8664 O O . LYS B 1 476 ? -11.332 37.096 35.701 1.000 43.892 476 LYS B O 1
ATOM 8670 N N . SER B 1 477 ? -12.695 35.364 36.169 1.000 42.545 477 SER B N 1
ATOM 8671 C CA . SER B 1 477 ? -11.628 34.342 36.194 1.000 45.511 477 SER B CA 1
ATOM 8672 C C . SER B 1 477 ? -10.805 34.432 34.903 1.000 44.647 477 SER B C 1
ATOM 8673 O O . SER B 1 477 ? -9.557 34.525 35.015 1.000 41.766 477 SER B O 1
ATOM 8676 N N . PHE B 1 478 ? -11.473 34.425 33.740 1.000 40.905 478 PHE B N 1
ATOM 8677 C CA . PHE B 1 478 ? -10.829 34.459 32.402 1.000 42.931 478 PHE B CA 1
ATOM 8678 C C . PHE B 1 478 ? -10.037 35.759 32.240 1.000 46.485 478 PHE B C 1
ATOM 8679 O O . PHE B 1 478 ? -8.862 35.691 31.821 1.000 50.174 478 PHE B O 1
ATOM 8687 N N . TYR B 1 479 ? -10.671 36.910 32.502 1.000 45.679 479 TYR B N 1
ATOM 8688 C CA . TYR B 1 479 ? -10.076 38.243 32.222 1.000 43.179 479 TYR B CA 1
ATOM 8689 C C . TYR B 1 479 ? -8.922 38.520 33.184 1.000 43.124 479 TYR B C 1
ATOM 8690 O O . TYR B 1 479 ? -8.070 39.343 32.787 1.000 40.658 479 TYR B O 1
ATOM 8699 N N . ARG B 1 480 ? -8.903 37.858 34.348 1.000 44.887 480 ARG B N 1
ATOM 8700 C CA . ARG B 1 480 ? -7.815 37.943 35.361 1.000 48.335 480 ARG B CA 1
ATOM 8701 C C . ARG B 1 480 ? -6.591 37.138 34.907 1.000 47.414 480 ARG B C 1
ATOM 8702 O O . ARG B 1 480 ? -5.485 37.630 35.129 1.000 49.087 480 ARG B O 1
ATOM 8710 N N . SER B 1 481 ? -6.778 35.961 34.295 1.000 47.566 481 SER B N 1
ATOM 8711 C CA . SER B 1 481 ? -5.701 34.969 34.024 1.000 50.185 481 SER B CA 1
ATOM 8712 C C . SER B 1 481 ? -5.438 34.788 32.525 1.000 47.603 481 SER B C 1
ATOM 8713 O O . SER B 1 481 ? -4.438 34.121 32.191 1.000 45.937 481 SER B O 1
ATOM 8716 N N . ASN B 1 482 ? -6.324 35.294 31.665 1.000 45.511 482 ASN B N 1
ATOM 8717 C CA . ASN B 1 482 ? -6.283 35.103 30.183 1.000 51.369 482 ASN B CA 1
ATOM 8718 C C . ASN B 1 482 ? -6.288 33.616 29.823 1.000 47.769 482 ASN B C 1
ATOM 8719 O O . ASN B 1 482 ? -5.663 33.233 28.818 1.000 45.661 482 ASN B O 1
ATOM 8724 N N . SER B 1 483 ? -6.999 32.814 30.607 1.000 49.416 483 SER B N 1
ATOM 8725 C CA . SER B 1 483 ? -7.010 31.340 30.486 1.000 50.061 483 SER B CA 1
ATOM 8726 C C . SER B 1 483 ? -8.311 30.793 31.089 1.000 51.701 483 SER B C 1
ATOM 8727 O O . SER B 1 483 ? -8.785 31.362 32.101 1.000 54.278 483 SER B O 1
ATOM 8730 N N . HIS B 1 484 ? -8.877 29.758 30.463 1.000 44.905 484 HIS B N 1
ATOM 8731 C CA . HIS B 1 484 ? -10.113 29.079 30.920 1.000 43.324 484 HIS B CA 1
ATOM 8732 C C . HIS B 1 484 ? -9.718 27.952 31.868 1.000 41.923 484 HIS B C 1
ATOM 8733 O O . HIS B 1 484 ? -9.206 26.934 31.391 1.000 41.976 484 HIS B O 1
ATOM 8740 N N . TYR B 1 485 ? -9.887 28.153 33.171 1.000 44.853 485 TYR B N 1
ATOM 8741 C CA . TYR B 1 485 ? -9.577 27.119 34.186 1.000 48.980 485 TYR B CA 1
ATOM 8742 C C . TYR B 1 485 ? -10.797 26.205 34.281 1.000 48.890 485 TYR B C 1
ATOM 8743 O O . TYR B 1 485 ? -11.909 26.722 34.441 1.000 53.196 485 TYR B O 1
ATOM 8752 N N . LEU B 1 486 ? -10.574 24.896 34.152 1.000 52.698 486 LEU B N 1
ATOM 8753 C CA . LEU B 1 486 ? -11.634 23.860 34.168 1.000 52.693 486 LEU B CA 1
ATOM 8754 C C . LEU B 1 486 ? -11.607 23.113 35.507 1.000 55.446 486 LEU B C 1
ATOM 8755 O O . LEU B 1 486 ? -10.502 22.725 35.979 1.000 51.851 486 LEU B O 1
ATOM 8760 N N . SER B 1 487 ? -12.797 22.972 36.099 1.000 55.246 487 SER B N 1
ATOM 8761 C CA . SER B 1 487 ? -13.054 22.298 37.393 1.000 57.491 487 SER B CA 1
ATOM 8762 C C . SER B 1 487 ? -13.602 20.921 37.080 1.000 54.633 487 SER B C 1
ATOM 8763 O O . SER B 1 487 ? -14.496 20.828 36.227 1.000 52.633 487 SER B O 1
ATOM 8766 N N . THR B 1 488 ? -13.090 19.908 37.764 1.000 58.494 488 THR B N 1
ATOM 8767 C CA . THR B 1 488 ? -13.526 18.491 37.625 1.000 61.665 488 THR B CA 1
ATOM 8768 C C . THR B 1 488 ? -14.985 18.313 38.104 1.000 60.697 488 THR B C 1
ATOM 8769 O O . THR B 1 488 ? -15.673 17.406 37.587 1.000 58.568 488 THR B O 1
ATOM 8773 N N . THR B 1 489 ? -15.444 19.140 39.049 1.000 62.918 489 THR B N 1
ATOM 8774 C CA . THR B 1 489 ? -16.788 19.058 39.683 1.000 62.484 489 THR B CA 1
ATOM 8775 C C . THR B 1 489 ? -17.893 19.620 38.769 1.000 64.189 489 THR B C 1
ATOM 8776 O O . THR B 1 489 ? -19.067 19.386 39.093 1.000 67.274 489 THR B O 1
ATOM 8780 N N . ASP B 1 490 ? -17.542 20.336 37.695 1.000 59.412 490 ASP B N 1
ATOM 8781 C CA . ASP B 1 490 ? -18.498 20.974 36.756 1.000 58.433 490 ASP B CA 1
ATOM 8782 C C . ASP B 1 490 ? -18.819 20.014 35.603 1.000 59.799 490 ASP B C 1
ATOM 8783 O O . ASP B 1 490 ? -17.870 19.491 34.962 1.000 59.636 490 ASP B O 1
ATOM 8788 N N . ASP B 1 491 ? -20.110 19.831 35.321 1.000 58.075 491 ASP B N 1
ATOM 8789 C CA . ASP B 1 491 ? -20.617 18.941 34.240 1.000 61.431 491 ASP B CA 1
ATOM 8790 C C . ASP B 1 491 ? -20.436 19.610 32.869 1.000 55.536 491 ASP B C 1
ATOM 8791 O O . ASP B 1 491 ? -20.394 18.881 31.848 1.000 51.972 491 ASP B O 1
ATOM 8796 N N . ALA B 1 492 ? -20.397 20.941 32.814 1.000 49.003 492 ALA B N 1
ATOM 8797 C CA . ALA B 1 492 ? -20.295 21.673 31.530 1.000 47.216 492 ALA B CA 1
ATOM 8798 C C . ALA B 1 492 ? -19.578 23.002 31.774 1.000 44.518 492 ALA B C 1
ATOM 8799 O O . ALA B 1 492 ? -19.638 23.556 32.911 1.000 44.234 492 ALA B O 1
ATOM 8801 N N . TYR B 1 493 ? -18.888 23.466 30.738 1.000 40.515 493 TYR B N 1
ATOM 8802 C CA . TYR B 1 493 ? -18.172 24.762 30.718 1.000 41.263 493 TYR B CA 1
ATOM 8803 C C . TYR B 1 493 ? -18.400 25.407 29.343 1.000 39.065 493 TYR B C 1
ATOM 8804 O O . TYR B 1 493 ? -18.326 24.718 28.299 1.000 40.481 493 TYR B O 1
ATOM 8813 N N . VAL B 1 494 ? -18.672 26.708 29.353 1.000 36.396 494 VAL B N 1
ATOM 8814 C CA . VAL B 1 494 ? -18.934 27.485 28.119 1.000 37.383 494 VAL B CA 1
ATOM 8815 C C . VAL B 1 494 ? -17.706 28.350 27.882 1.000 34.928 494 VAL B C 1
ATOM 8816 O O . VAL B 1 494 ? -17.281 29.089 28.792 1.000 35.583 494 VAL B O 1
ATOM 8820 N N . ILE B 1 495 ? -17.163 28.255 26.683 1.000 37.073 495 ILE B N 1
ATOM 8821 C CA . ILE B 1 495 ? -16.100 29.170 26.188 1.000 38.089 495 ILE B CA 1
ATOM 8822 C C . ILE B 1 495 ? -16.755 30.131 25.208 1.000 37.331 495 ILE B C 1
ATOM 8823 O O . ILE B 1 495 ? -17.082 29.764 24.081 1.000 34.175 495 ILE B O 1
ATOM 8828 N N . PRO B 1 496 ? -17.011 31.387 25.612 1.000 39.397 496 PRO B N 1
ATOM 8829 C CA . PRO B 1 496 ? -17.483 32.387 24.664 1.000 43.492 496 PRO B CA 1
ATOM 8830 C C . PRO B 1 496 ? -16.364 32.633 23.641 1.000 44.208 496 PRO B C 1
ATOM 8831 O O . PRO B 1 496 ? -15.184 32.698 24.019 1.000 45.366 496 PRO B O 1
ATOM 8835 N N . ALA B 1 497 ? -16.754 32.752 22.372 1.000 43.013 497 ALA B N 1
ATOM 8836 C CA . ALA B 1 497 ? -15.828 32.931 21.232 1.000 43.805 497 ALA B CA 1
ATOM 8837 C C . ALA B 1 497 ? -14.886 34.136 21.448 1.000 41.734 497 ALA B C 1
ATOM 8838 O O . ALA B 1 497 ? -13.692 34.006 21.078 1.000 37.915 497 ALA B O 1
ATOM 8840 N N . LEU B 1 498 ? -15.367 35.242 22.037 1.000 38.676 498 LEU B N 1
ATOM 8841 C CA . LEU B 1 498 ? -14.572 36.500 22.164 1.000 38.515 498 LEU B CA 1
ATOM 8842 C C . LEU B 1 498 ? -13.510 36.344 23.247 1.000 36.925 498 LEU B C 1
ATOM 8843 O O . LEU B 1 498 ? -12.709 37.259 23.367 1.000 39.626 498 LEU B O 1
ATOM 8848 N N . GLN B 1 499 ? -13.533 35.274 24.045 1.000 39.039 499 GLN B N 1
ATOM 8849 C CA . GLN B 1 499 ? -12.569 35.089 25.169 1.000 40.842 499 GLN B CA 1
ATOM 8850 C C . GLN B 1 499 ? -11.399 34.238 24.666 1.000 37.683 499 GLN B C 1
ATOM 8851 O O . GLN B 1 499 ? -11.109 33.190 25.280 1.000 37.923 499 GLN B O 1
ATOM 8857 N N . PHE B 1 500 ? -10.779 34.669 23.573 1.000 37.202 500 PHE B N 1
ATOM 8858 C CA . PHE B 1 500 ? -9.728 33.897 22.854 1.000 42.368 500 PHE B CA 1
ATOM 8859 C C . PHE B 1 500 ? -8.330 34.363 23.275 1.000 38.523 500 PHE B C 1
ATOM 8860 O O . PHE B 1 500 ? -8.183 35.434 23.890 1.000 39.349 500 PHE B O 1
ATOM 8868 N N . SER B 1 501 ? -7.314 33.585 22.907 1.000 39.326 501 SER B N 1
ATOM 8869 C CA . SER B 1 501 ? -5.881 33.930 23.119 1.000 42.079 501 SER B CA 1
ATOM 8870 C C . SER B 1 501 ? -5.342 34.640 21.880 1.000 41.766 501 SER B C 1
ATOM 8871 O O . SER B 1 501 ? -4.695 35.684 22.027 1.000 44.324 501 SER B O 1
ATOM 8874 N N . THR B 1 502 ? -5.554 34.039 20.715 1.000 40.623 502 THR B N 1
ATOM 8875 C CA . THR B 1 502 ? -5.094 34.559 19.405 1.000 43.845 502 THR B CA 1
ATOM 8876 C C . THR B 1 502 ? -6.204 34.348 18.383 1.000 45.492 502 THR B C 1
ATOM 8877 O O . THR B 1 502 ? -7.086 33.464 18.595 1.000 44.374 502 THR B O 1
ATOM 8881 N N . VAL B 1 503 ? -6.156 35.127 17.313 1.000 44.211 503 VAL B N 1
ATOM 8882 C CA . VAL B 1 503 ? -7.161 35.059 16.226 1.000 42.026 503 VAL B CA 1
ATOM 8883 C C . VAL B 1 503 ? -6.464 35.517 14.954 1.000 41.197 503 VAL B C 1
ATOM 8884 O O . VAL B 1 503 ? -5.561 36.357 15.050 1.000 38.099 503 VAL B O 1
ATOM 8888 N N . SER B 1 504 ? -6.884 34.979 13.816 1.000 41.158 504 SER B N 1
ATOM 8889 C CA . SER B 1 504 ? -6.329 35.327 12.489 1.000 40.723 504 SER B CA 1
ATOM 8890 C C . SER B 1 504 ? -6.744 36.750 12.080 1.000 42.747 504 SER B C 1
ATOM 8891 O O . SER B 1 504 ? -7.700 37.328 12.674 1.000 38.199 504 SER B O 1
ATOM 8894 N N . ASP B 1 505 ? -6.067 37.287 11.064 1.000 45.755 505 ASP B N 1
ATOM 8895 C CA . ASP B 1 505 ? -6.354 38.641 10.528 1.000 48.232 505 ASP B CA 1
ATOM 8896 C C . ASP B 1 505 ? -7.645 38.593 9.711 1.000 47.908 505 ASP B C 1
ATOM 8897 O O . ASP B 1 505 ? -8.140 37.511 9.435 1.000 49.190 505 ASP B O 1
ATOM 8902 N N . ARG B 1 506 ? -8.166 39.761 9.364 1.000 51.704 506 ARG B N 1
ATOM 8903 C CA . ARG B 1 506 ? -9.435 39.930 8.605 1.000 50.209 506 ARG B CA 1
ATOM 8904 C C . ARG B 1 506 ? -10.578 39.238 9.357 1.000 48.237 506 ARG B C 1
ATOM 8905 O O . ARG B 1 506 ? -11.479 38.663 8.700 1.000 49.917 506 ARG B O 1
ATOM 8913 N N . SER B 1 507 ? -10.542 39.301 10.689 1.000 45.498 507 SER B N 1
ATOM 8914 C CA . SER B 1 507 ? -11.604 38.792 11.582 1.000 40.742 507 SER B CA 1
ATOM 8915 C C . SER B 1 507 ? -12.352 39.979 12.191 1.000 39.936 507 SER B C 1
ATOM 8916 O O . SER B 1 507 ? -11.728 40.992 12.424 1.000 41.787 507 SER B O 1
ATOM 8919 N N . PHE B 1 508 ? -13.659 39.851 12.424 1.000 42.918 508 PHE B N 1
ATOM 8920 C CA . PHE B 1 508 ? -14.534 40.950 12.912 1.000 40.905 508 PHE B CA 1
ATOM 8921 C C . PHE B 1 508 ? -15.278 40.479 14.156 1.000 40.052 508 PHE B C 1
ATOM 8922 O O . PHE B 1 508 ? -15.502 39.284 14.318 1.000 40.868 508 PHE B O 1
ATOM 8930 N N . LEU B 1 509 ? -15.581 41.416 15.036 1.000 37.591 509 LEU B N 1
ATOM 8931 C CA . LEU B 1 509 ? -16.508 41.212 16.158 1.000 38.873 509 LEU B CA 1
ATOM 8932 C C . LEU B 1 509 ? -17.920 41.363 15.582 1.000 44.192 509 LEU B C 1
ATOM 8933 O O . LEU B 1 509 ? -18.172 42.371 14.861 1.000 42.947 509 LEU B O 1
ATOM 8938 N N . GLU B 1 510 ? -18.776 40.369 15.827 1.000 40.900 510 GLU B N 1
ATOM 8939 C CA . GLU B 1 510 ? -20.174 40.347 15.343 1.000 41.013 510 GLU B CA 1
ATOM 8940 C C . GLU B 1 510 ? -21.101 40.337 16.563 1.000 39.755 510 GLU B C 1
ATOM 8941 O O . GLU B 1 510 ? -21.050 39.395 17.367 1.000 32.243 510 GLU B O 1
ATOM 8947 N N . ASP B 1 511 ? -21.901 41.385 16.723 1.000 42.947 511 ASP B N 1
ATOM 8948 C CA . ASP B 1 511 ? -22.880 41.474 17.831 1.000 38.770 511 ASP B CA 1
ATOM 8949 C C . ASP B 1 511 ? -23.957 40.410 17.603 1.000 37.160 511 ASP B C 1
ATOM 8950 O O . ASP B 1 511 ? -24.602 40.462 16.556 1.000 34.130 511 ASP B O 1
ATOM 8955 N N . THR B 1 512 ? -24.076 39.462 18.534 1.000 33.859 512 THR B N 1
ATOM 8956 C CA . THR B 1 512 ? -24.995 38.306 18.472 1.000 34.702 512 THR B CA 1
ATOM 8957 C C . THR B 1 512 ? -25.623 38.118 19.849 1.000 35.417 512 THR B C 1
ATOM 8958 O O . THR B 1 512 ? -25.436 37.092 20.514 1.000 34.981 512 THR B O 1
ATOM 8962 N N . PRO B 1 513 ? -26.423 39.104 20.308 1.000 35.386 513 PRO B N 1
ATOM 8963 C CA . PRO B 1 513 ? -26.912 39.093 21.689 1.000 37.494 513 PRO B CA 1
ATOM 8964 C C . PRO B 1 513 ? -27.890 37.947 22.021 1.000 36.625 513 PRO B C 1
ATOM 8965 O O . PRO B 1 513 ? -28.041 37.617 23.184 1.000 35.899 513 PRO B O 1
ATOM 8969 N N . ASP B 1 514 ? -28.505 37.336 21.007 1.000 38.220 514 ASP B N 1
ATOM 8970 C CA . ASP B 1 514 ? -29.376 36.140 21.175 1.000 37.239 514 ASP B CA 1
ATOM 8971 C C . ASP B 1 514 ? -28.554 34.925 21.642 1.000 37.097 514 ASP B C 1
ATOM 8972 O O . ASP B 1 514 ? -29.179 33.960 22.192 1.000 34.483 514 ASP B O 1
ATOM 8977 N N . GLN B 1 515 ? -27.221 34.970 21.503 1.000 35.178 515 GLN B N 1
ATOM 8978 C CA . GLN B 1 515 ? -26.315 33.902 22.012 1.000 35.307 515 GLN B CA 1
ATOM 8979 C C . GLN B 1 515 ? -25.946 34.112 23.491 1.000 34.465 515 GLN B C 1
ATOM 8980 O O . GLN B 1 515 ? -25.199 33.281 24.018 1.000 34.583 515 GLN B O 1
ATOM 8986 N N . ALA B 1 516 ? -26.387 35.197 24.131 1.000 33.025 516 ALA B N 1
ATOM 8987 C CA . ALA B 1 516 ? -26.118 35.478 25.563 1.000 34.552 516 ALA B CA 1
ATOM 8988 C C . ALA B 1 516 ? -24.602 35.558 25.793 1.000 36.854 516 ALA B C 1
ATOM 8989 O O . ALA B 1 516 ? -24.077 35.042 26.821 1.000 34.559 516 ALA B O 1
ATOM 8991 N N . THR B 1 517 ? -23.919 36.178 24.837 1.000 38.155 517 THR B N 1
ATOM 8992 C CA . THR B 1 517 ? -22.495 36.574 24.926 1.000 37.536 517 THR B CA 1
ATOM 8993 C C . THR B 1 517 ? -22.349 37.980 24.362 1.000 40.613 517 THR B C 1
ATOM 8994 O O . THR B 1 517 ? -23.306 38.489 23.728 1.000 43.489 517 THR B O 1
ATOM 8998 N N . ASP B 1 518 ? -21.174 38.568 24.549 1.000 39.155 518 ASP B N 1
ATOM 8999 C CA . ASP B 1 518 ? -20.896 39.938 24.044 1.000 38.073 518 ASP B CA 1
ATOM 9000 C C . ASP B 1 518 ? -20.640 39.908 22.533 1.000 34.704 518 ASP B C 1
ATOM 9001 O O . ASP B 1 518 ? -20.382 40.998 22.010 1.000 34.378 518 ASP B O 1
ATOM 9006 N N . GLY B 1 519 ? -20.721 38.742 21.873 1.000 30.906 519 GLY B N 1
ATOM 9007 C CA . GLY B 1 519 ? -20.656 38.649 20.405 1.000 33.380 519 GLY B CA 1
ATOM 9008 C C . GLY B 1 519 ? -19.968 37.397 19.894 1.000 34.912 519 GLY B C 1
ATOM 9009 O O . GLY B 1 519 ? -19.463 36.580 20.693 1.000 36.573 519 GLY B O 1
ATOM 9010 N N . SER B 1 520 ? -19.940 37.282 18.571 1.000 35.378 520 SER B N 1
ATOM 9011 C CA . SER B 1 520 ? -19.283 36.192 17.820 1.000 38.834 520 SER B CA 1
ATOM 9012 C C . SER B 1 520 ? -18.109 36.753 17.011 1.000 39.649 520 SER B C 1
ATOM 9013 O O . SER B 1 520 ? -18.054 37.975 16.773 1.000 39.647 520 SER B O 1
ATOM 9016 N N . ILE B 1 521 ? -17.249 35.852 16.555 1.000 38.578 521 ILE B N 1
ATOM 9017 C CA . ILE B 1 521 ? -16.166 36.144 15.580 1.000 39.718 521 ILE B CA 1
ATOM 9018 C C . ILE B 1 521 ? -16.670 35.846 14.155 1.000 40.550 521 ILE B C 1
ATOM 9019 O O . ILE B 1 521 ? -17.171 34.730 13.898 1.000 37.139 521 ILE B O 1
ATOM 9024 N N . LYS B 1 522 ? -16.478 36.797 13.248 1.000 38.944 522 LYS B N 1
ATOM 9025 C CA . LYS B 1 522 ? -16.725 36.628 11.805 1.000 39.763 522 LYS B CA 1
ATOM 9026 C C . LYS B 1 522 ? -15.373 36.483 11.096 1.000 38.992 522 LYS B C 1
ATOM 9027 O O . LYS B 1 522 ? -14.534 37.358 11.256 1.000 37.044 522 LYS B O 1
ATOM 9033 N N . PHE B 1 523 ? -15.177 35.398 10.360 1.000 40.623 523 PHE B N 1
ATOM 9034 C CA . PHE B 1 523 ? -13.903 35.062 9.674 1.000 45.579 523 PHE B CA 1
ATOM 9035 C C . PHE B 1 523 ? -14.039 35.325 8.169 1.000 48.474 523 PHE B C 1
ATOM 9036 O O . PHE B 1 523 ? -14.926 34.699 7.521 1.000 46.266 523 PHE B O 1
ATOM 9044 N N . THR B 1 524 ? -13.186 36.205 7.625 1.000 51.740 524 THR B N 1
ATOM 9045 C CA . THR B 1 524 ? -13.294 36.695 6.221 1.000 51.306 524 THR B CA 1
ATOM 9046 C C . THR B 1 524 ? -11.937 36.641 5.513 1.000 52.483 524 THR B C 1
ATOM 9047 O O . THR B 1 524 ? -11.861 37.166 4.377 1.000 51.432 524 THR B O 1
ATOM 9051 N N . ASP B 1 525 ? -10.909 36.028 6.105 1.000 45.974 525 ASP B N 1
ATOM 9052 C CA . ASP B 1 525 ? -9.615 35.918 5.387 1.000 47.000 525 ASP B CA 1
ATOM 9053 C C . ASP B 1 525 ? -9.786 35.035 4.146 1.000 46.250 525 ASP B C 1
ATOM 9054 O O . ASP B 1 525 ? -10.291 33.902 4.271 1.000 44.387 525 ASP B O 1
ATOM 9059 N N . THR B 1 526 ? -9.342 35.508 2.982 1.000 51.477 526 THR B N 1
ATOM 9060 C CA . THR B 1 526 ? -9.581 34.827 1.676 1.000 57.836 526 THR B CA 1
ATOM 9061 C C . THR B 1 526 ? -8.447 33.853 1.318 1.000 60.499 526 THR B C 1
ATOM 9062 O O . THR B 1 526 ? -8.764 32.860 0.627 1.000 59.036 526 THR B O 1
ATOM 9066 N N . VAL B 1 527 ? -7.206 34.106 1.765 1.000 58.323 527 VAL B N 1
ATOM 9067 C CA . VAL B 1 527 ? -5.995 33.391 1.267 1.000 63.397 527 VAL B CA 1
ATOM 9068 C C . VAL B 1 527 ? -5.405 32.480 2.348 1.000 64.692 527 VAL B C 1
ATOM 9069 O O . VAL B 1 527 ? -5.498 31.259 2.172 1.000 73.577 527 VAL B O 1
ATOM 9073 N N . LEU B 1 528 ? -4.818 33.036 3.410 1.000 67.948 528 LEU B N 1
ATOM 9074 C CA . LEU B 1 528 ? -3.956 32.283 4.375 1.000 72.527 528 LEU B CA 1
ATOM 9075 C C . LEU B 1 528 ? -4.774 31.290 5.216 1.000 69.698 528 LEU B C 1
ATOM 9076 O O . LEU B 1 528 ? -4.330 30.130 5.357 1.000 77.149 528 LEU B O 1
ATOM 9081 N N . GLY B 1 529 ? -5.892 31.722 5.793 1.000 61.526 529 GLY B N 1
ATOM 9082 C CA . GLY B 1 529 ? -6.697 30.849 6.663 1.000 55.730 529 GLY B CA 1
ATOM 9083 C C . GLY B 1 529 ? -7.329 31.593 7.824 1.000 48.422 529 GLY B C 1
ATOM 9084 O O . GLY B 1 529 ? -6.956 32.733 8.141 1.000 50.001 529 GLY B O 1
ATOM 9085 N N . ASN B 1 530 ? -8.307 30.967 8.434 1.000 42.134 530 ASN B N 1
ATOM 9086 C CA . ASN B 1 530 ? -9.041 31.569 9.563 1.000 46.171 530 ASN B CA 1
ATOM 9087 C C . ASN B 1 530 ? -8.927 30.627 10.755 1.000 44.363 530 ASN B C 1
ATOM 9088 O O . ASN B 1 530 ? -9.176 29.419 10.609 1.000 40.023 530 ASN B O 1
ATOM 9093 N N . GLU B 1 531 ? -8.540 31.159 11.901 1.000 46.748 531 GLU B N 1
ATOM 9094 C CA . GLU B 1 531 ? -8.386 30.305 13.091 1.000 48.840 531 GLU B CA 1
ATOM 9095 C C . GLU B 1 531 ? -8.537 31.158 14.340 1.000 44.782 531 GLU B C 1
ATOM 9096 O O . GLU B 1 531 ? -8.506 32.376 14.243 1.000 44.066 531 GLU B O 1
ATOM 9102 N N . ALA B 1 532 ? -8.738 30.486 15.463 1.000 45.950 532 ALA B N 1
ATOM 9103 C CA . ALA B 1 532 ? -8.866 31.097 16.796 1.000 43.382 532 ALA B CA 1
ATOM 9104 C C . ALA B 1 532 ? -8.467 30.058 17.839 1.000 40.602 532 ALA B C 1
ATOM 9105 O O . ALA B 1 532 ? -8.951 28.939 17.742 1.000 41.971 532 ALA B O 1
ATOM 9107 N N . LYS B 1 533 ? -7.550 30.416 18.731 1.000 43.992 533 LYS B N 1
ATOM 9108 C CA . LYS B 1 533 ? -7.088 29.547 19.837 1.000 50.314 533 LYS B CA 1
ATOM 9109 C C . LYS B 1 533 ? -7.727 30.005 21.154 1.000 46.927 533 LYS B C 1
ATOM 9110 O O . LYS B 1 533 ? -7.867 31.223 21.383 1.000 50.453 533 LYS B O 1
ATOM 9116 N N . TYR B 1 534 ? -8.057 29.051 22.011 1.000 41.010 534 TYR B N 1
ATOM 9117 C CA . TYR B 1 534 ? -8.563 29.313 23.374 1.000 39.989 534 TYR B CA 1
ATOM 9118 C C . TYR B 1 534 ? -7.668 28.577 24.370 1.000 37.444 534 TYR B C 1
ATOM 9119 O O . TYR B 1 534 ? -7.522 27.341 24.276 1.000 36.594 534 TYR B O 1
ATOM 9128 N N . SER B 1 535 ? -7.087 29.316 25.304 1.000 37.468 535 SER B N 1
ATOM 9129 C CA . SER B 1 535 ? -6.177 28.764 26.346 1.000 43.458 535 SER B CA 1
ATOM 9130 C C . SER B 1 535 ? -7.019 28.099 27.433 1.000 48.119 535 SER B C 1
ATOM 9131 O O . SER B 1 535 ? -8.010 28.750 27.914 1.000 46.577 535 SER B O 1
ATOM 9134 N N . ILE B 1 536 ? -6.627 26.879 27.819 1.000 47.050 536 ILE B N 1
ATOM 9135 C CA . ILE B 1 536 ? -7.320 26.075 28.865 1.000 44.653 536 ILE B CA 1
ATOM 9136 C C . ILE B 1 536 ? -6.285 25.598 29.887 1.000 47.416 536 ILE B C 1
ATOM 9137 O O . ILE B 1 536 ? -5.163 25.258 29.484 1.000 44.950 536 ILE B O 1
ATOM 9142 N N . ARG B 1 537 ? -6.665 25.635 31.165 1.000 46.308 537 ARG B N 1
ATOM 9143 C CA . ARG B 1 537 ? -5.873 25.115 32.299 1.000 49.248 537 ARG B CA 1
ATOM 9144 C C . ARG B 1 537 ? -6.757 24.162 33.086 1.000 49.940 537 ARG B C 1
ATOM 9145 O O . ARG B 1 537 ? -7.985 24.323 33.078 1.000 53.996 537 ARG B O 1
ATOM 9153 N N . LEU B 1 538 ? -6.123 23.216 33.754 1.000 51.448 538 LEU B N 1
ATOM 9154 C CA . LEU B 1 538 ? -6.794 22.191 34.576 1.000 52.696 538 LEU B CA 1
ATOM 9155 C C . LEU B 1 538 ? -6.460 22.481 36.038 1.000 55.154 538 LEU B C 1
ATOM 9156 O O . LEU B 1 538 ? -5.250 22.504 36.393 1.000 55.841 538 LEU B O 1
ATOM 9161 N N . ASN B 1 539 ? -7.491 22.755 36.832 1.000 54.551 539 ASN B N 1
ATOM 9162 C CA . ASN B 1 539 ? -7.358 22.955 38.295 1.000 62.592 539 ASN B CA 1
ATOM 9163 C C . ASN B 1 539 ? -6.874 21.662 38.945 1.000 61.494 539 ASN B C 1
ATOM 9164 O O . ASN B 1 539 ? -7.340 20.592 38.540 1.000 63.389 539 ASN B O 1
ATOM 9169 N N . THR B 1 540 ? -6.022 21.772 39.961 1.000 67.832 540 THR B N 1
ATOM 9170 C CA . THR B 1 540 ? -5.445 20.605 40.679 1.000 71.211 540 THR B CA 1
ATOM 9171 C C . THR B 1 540 ? -6.590 19.686 41.132 1.000 67.563 540 THR B C 1
ATOM 9172 O O . THR B 1 540 ? -7.687 20.199 41.426 1.000 60.065 540 THR B O 1
ATOM 9176 N N . GLY B 1 541 ? -6.351 18.374 41.125 1.000 68.379 541 GLY B N 1
ATOM 9177 C CA . GLY B 1 541 ? -7.373 17.342 41.390 1.000 69.564 541 GLY B CA 1
ATOM 9178 C C . GLY B 1 541 ? -8.301 17.084 40.204 1.000 69.179 541 GLY B C 1
ATOM 9179 O O . GLY B 1 541 ? -9.368 16.501 40.430 1.000 70.177 541 GLY B O 1
ATOM 9180 N N . PHE B 1 542 ? -7.931 17.483 38.981 1.000 67.727 542 PHE B N 1
ATOM 9181 C CA . PHE B 1 542 ? -8.759 17.273 37.763 1.000 57.786 542 PHE B CA 1
ATOM 9182 C C . PHE B 1 542 ? -8.617 15.814 37.328 1.000 54.728 542 PHE B C 1
ATOM 9183 O O . PHE B 1 542 ? -7.505 15.336 37.118 1.000 59.810 542 PHE B O 1
ATOM 9191 N N . ASN B 1 543 ? -9.740 15.127 37.197 1.000 59.002 543 ASN B N 1
ATOM 9192 C CA . ASN B 1 543 ? -9.782 13.713 36.759 1.000 61.334 543 ASN B CA 1
ATOM 9193 C C . ASN B 1 543 ? -9.534 13.675 35.251 1.000 63.131 543 ASN B C 1
ATOM 9194 O O . ASN B 1 543 ? -10.488 13.928 34.481 1.000 68.619 543 ASN B O 1
ATOM 9199 N N . THR B 1 544 ? -8.299 13.370 34.846 1.000 58.618 544 THR B N 1
ATOM 9200 C CA . THR B 1 544 ? -7.855 13.467 33.432 1.000 51.919 544 THR B CA 1
ATOM 9201 C C . THR B 1 544 ? -8.364 12.266 32.645 1.000 51.764 544 THR B C 1
ATOM 9202 O O . THR B 1 544 ? -8.186 12.272 31.405 1.000 52.188 544 THR B O 1
ATOM 9206 N N . ALA B 1 545 ? -8.993 11.300 33.321 1.000 50.661 545 ALA B N 1
ATOM 9207 C CA . ALA B 1 545 ? -9.512 10.075 32.677 1.000 54.938 545 ALA B CA 1
ATOM 9208 C C . ALA B 1 545 ? -10.993 10.232 32.315 1.000 56.136 545 ALA B C 1
ATOM 9209 O O . ALA B 1 545 ? -11.517 9.354 31.612 1.000 56.080 545 ALA B O 1
ATOM 9211 N N . THR B 1 546 ? -11.655 11.298 32.760 1.000 59.270 546 THR B N 1
ATOM 9212 C CA . THR B 1 546 ? -13.098 11.515 32.465 1.000 60.613 546 THR B CA 1
ATOM 9213 C C . THR B 1 546 ? -13.303 11.757 30.960 1.000 54.833 546 THR B C 1
ATOM 9214 O O . THR B 1 546 ? -12.528 12.514 30.343 1.000 50.898 546 THR B O 1
ATOM 9218 N N . ARG B 1 547 ? -14.334 11.132 30.400 1.000 52.019 547 ARG B N 1
ATOM 9219 C CA . ARG B 1 547 ? -14.707 11.287 28.976 1.000 53.649 547 ARG B CA 1
ATOM 9220 C C . ARG B 1 547 ? -15.537 12.562 28.839 1.000 51.072 547 ARG B C 1
ATOM 9221 O O . ARG B 1 547 ? -16.463 12.759 29.651 1.000 47.453 547 ARG B O 1
ATOM 9229 N N . TYR B 1 548 ? -15.164 13.389 27.861 1.000 53.198 548 TYR B N 1
ATOM 9230 C CA . TYR B 1 548 ? -15.740 14.718 27.543 1.000 48.351 548 TYR B CA 1
ATOM 9231 C C . TYR B 1 548 ? -16.068 14.772 26.056 1.000 48.393 548 TYR B C 1
ATOM 9232 O O . TYR B 1 548 ? -15.536 13.984 25.263 1.000 50.853 548 TYR B O 1
ATOM 9241 N N . ARG B 1 549 ? -16.928 15.719 25.702 1.000 50.775 549 ARG B N 1
ATOM 9242 C CA . ARG B 1 549 ? -17.278 16.062 24.306 1.000 50.324 549 ARG B CA 1
ATOM 9243 C C . ARG B 1 549 ? -17.213 17.584 24.174 1.000 46.187 549 ARG B C 1
ATOM 9244 O O . ARG B 1 549 ? -17.369 18.289 25.189 1.000 39.697 549 ARG B O 1
ATOM 9252 N N . LEU B 1 550 ? -17.009 18.062 22.955 1.000 48.224 550 LEU B N 1
ATOM 9253 C CA . LEU B 1 550 ? -17.025 19.509 22.658 1.000 45.748 550 LEU B CA 1
ATOM 9254 C C . LEU B 1 550 ? -18.206 19.830 21.752 1.000 43.232 550 LEU B C 1
ATOM 9255 O O . LEU B 1 550 ? -18.386 19.166 20.715 1.000 43.597 550 LEU B O 1
ATOM 9260 N N . ILE B 1 551 ? -18.979 20.833 22.131 1.000 41.534 551 ILE B N 1
ATOM 9261 C CA . ILE B 1 551 ? -20.052 21.359 21.251 1.000 45.148 551 ILE B CA 1
ATOM 9262 C C . ILE B 1 551 ? -19.531 22.651 20.654 1.000 46.606 551 ILE B C 1
ATOM 9263 O O . ILE B 1 551 ? -19.143 23.538 21.448 1.000 52.609 551 ILE B O 1
ATOM 9268 N N . ILE B 1 552 ? -19.515 22.723 19.324 1.000 43.192 552 ILE B N 1
ATOM 9269 C CA . ILE B 1 552 ? -19.020 23.902 18.563 1.000 43.745 552 ILE B CA 1
ATOM 9270 C C . ILE B 1 552 ? -20.229 24.538 17.896 1.000 43.508 552 ILE B C 1
ATOM 9271 O O . ILE B 1 552 ? -20.788 23.918 16.971 1.000 42.687 552 ILE B O 1
ATOM 9276 N N . ARG B 1 553 ? -20.605 25.729 18.352 1.000 43.200 553 ARG B N 1
ATOM 9277 C CA . ARG B 1 553 ? -21.699 26.490 17.710 1.000 44.553 553 ARG B CA 1
ATOM 9278 C C . ARG B 1 553 ? -21.103 27.478 16.685 1.000 43.734 553 ARG B C 1
ATOM 9279 O O . ARG B 1 553 ? -20.360 28.412 17.066 1.000 36.104 553 ARG B O 1
ATOM 9287 N N . PHE B 1 554 ? -21.425 27.276 15.409 1.000 42.471 554 PHE B N 1
ATOM 9288 C CA . PHE B 1 554 ? -20.928 28.115 14.293 1.000 42.281 554 PHE B CA 1
ATOM 9289 C C . PHE B 1 554 ? -22.092 28.380 13.333 1.000 46.008 554 PHE B C 1
ATOM 9290 O O . PHE B 1 554 ? -23.182 27.755 13.444 1.000 43.966 554 PHE B O 1
ATOM 9298 N N . LYS B 1 555 ? -21.868 29.298 12.399 1.000 42.237 555 LYS B N 1
ATOM 9299 C CA . LYS B 1 555 ? -22.836 29.551 11.312 1.000 41.355 555 LYS B CA 1
ATOM 9300 C C . LYS B 1 555 ? -22.024 29.731 10.038 1.000 42.579 555 LYS B C 1
ATOM 9301 O O . LYS B 1 555 ? -21.235 30.687 10.000 1.000 44.047 555 LYS B O 1
ATOM 9307 N N . ALA B 1 556 ? -22.163 28.810 9.084 1.000 44.505 556 ALA B N 1
ATOM 9308 C CA . ALA B 1 556 ? -21.431 28.810 7.793 1.000 44.534 556 ALA B CA 1
ATOM 9309 C C . ALA B 1 556 ? -22.457 28.741 6.668 1.000 48.040 556 ALA B C 1
ATOM 9310 O O . ALA B 1 556 ? -22.993 27.666 6.372 1.000 45.834 556 ALA B O 1
ATOM 9312 N N . PRO B 1 557 ? -22.839 29.897 6.076 1.000 52.617 557 PRO B N 1
ATOM 9313 C CA . PRO B 1 557 ? -23.985 29.942 5.168 1.000 50.446 557 PRO B CA 1
ATOM 9314 C C . PRO B 1 557 ? -23.740 29.201 3.855 1.000 48.532 557 PRO B C 1
ATOM 9315 O O . PRO B 1 557 ? -24.693 28.755 3.261 1.000 47.982 557 PRO B O 1
ATOM 9319 N N . ALA B 1 558 ? -22.485 29.119 3.435 1.000 48.698 558 ALA B N 1
ATOM 9320 C CA . ALA B 1 558 ? -22.095 28.497 2.157 1.000 47.087 558 ALA B CA 1
ATOM 9321 C C . ALA B 1 558 ? -21.209 27.305 2.467 1.000 49.095 558 ALA B C 1
ATOM 9322 O O . ALA B 1 558 ? -20.672 27.234 3.594 1.000 43.989 558 ALA B O 1
ATOM 9324 N N . ARG B 1 559 ? -21.070 26.435 1.469 1.000 56.507 559 ARG B N 1
ATOM 9325 C CA . ARG B 1 559 ? -20.285 25.183 1.549 1.000 59.323 559 ARG B CA 1
ATOM 9326 C C . ARG B 1 559 ? -18.796 25.540 1.667 1.000 56.870 559 ARG B C 1
ATOM 9327 O O . ARG B 1 559 ? -18.388 26.547 1.077 1.000 51.748 559 ARG B O 1
ATOM 9335 N N . LEU B 1 560 ? -18.049 24.754 2.446 1.000 52.854 560 LEU B N 1
ATOM 9336 C CA . LEU B 1 560 ? -16.571 24.816 2.579 1.000 52.093 560 LEU B CA 1
ATOM 9337 C C . LEU B 1 560 ? -16.016 23.453 2.178 1.000 53.988 560 LEU B C 1
ATOM 9338 O O . LEU B 1 560 ? -16.361 22.456 2.860 1.000 56.436 560 LEU B O 1
ATOM 9343 N N . ALA B 1 561 ? -15.203 23.411 1.124 1.000 55.257 561 ALA B N 1
ATOM 9344 C CA . ALA B 1 561 ? -14.652 22.158 0.555 1.000 56.594 561 ALA B CA 1
ATOM 9345 C C . ALA B 1 561 ? -13.833 21.387 1.607 1.000 54.657 561 ALA B C 1
ATOM 9346 O O . ALA B 1 561 ? -13.973 20.142 1.638 1.000 55.528 561 ALA B O 1
ATOM 9348 N N . ALA B 1 562 ? -13.035 22.076 2.440 1.000 46.924 562 ALA B N 1
ATOM 9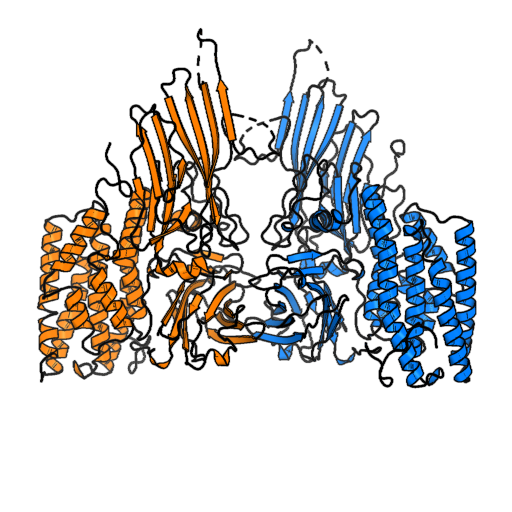349 C CA . ALA B 1 562 ? -12.138 21.452 3.446 1.000 49.588 562 ALA B CA 1
ATOM 9350 C C . ALA B 1 562 ? -12.776 21.481 4.844 1.000 48.598 562 ALA B C 1
ATOM 9351 O O . ALA B 1 562 ? -12.117 21.021 5.827 1.000 48.340 562 ALA B O 1
ATOM 9353 N N . GLY B 1 563 ? -13.999 22.001 4.959 1.000 51.498 563 GLY B N 1
ATOM 9354 C CA . GLY B 1 563 ? -14.762 21.987 6.226 1.000 51.951 563 GLY B CA 1
ATOM 9355 C C . GLY B 1 563 ? -14.086 22.820 7.301 1.000 48.272 563 GLY B C 1
ATOM 9356 O O . GLY B 1 563 ? -13.252 23.663 6.971 1.000 49.416 563 GLY B O 1
ATOM 9357 N N . ILE B 1 564 ? -14.447 22.585 8.555 1.000 49.830 564 ILE B N 1
ATOM 9358 C CA . ILE B 1 564 ? -13.905 23.323 9.734 1.000 53.851 564 ILE B CA 1
ATOM 9359 C C . ILE B 1 564 ? -13.291 22.295 10.692 1.000 55.722 564 ILE B C 1
ATOM 9360 O O . ILE B 1 564 ? -13.967 21.286 11.038 1.000 55.891 564 ILE B O 1
ATOM 9365 N N . ARG B 1 565 ? -12.054 22.540 11.112 1.000 48.693 565 ARG B N 1
ATOM 9366 C CA . ARG B 1 565 ? -11.313 21.565 11.944 1.000 48.740 565 ARG B CA 1
ATOM 9367 C C . ARG B 1 565 ? -11.290 22.059 13.383 1.000 45.482 565 ARG B C 1
ATOM 9368 O O . ARG B 1 565 ? -11.163 23.280 13.582 1.000 44.803 565 ARG B O 1
ATOM 9376 N N . VAL B 1 566 ? -11.411 21.122 14.318 1.000 46.137 566 VAL B N 1
ATOM 9377 C CA . VAL B 1 566 ? -11.331 21.354 15.789 1.000 49.340 566 VAL B CA 1
ATOM 9378 C C . VAL B 1 566 ? -10.154 20.537 16.321 1.000 44.311 566 VAL B C 1
ATOM 9379 O O . VAL B 1 566 ? -10.099 19.321 16.069 1.000 40.865 566 VAL B O 1
ATOM 9383 N N . ARG B 1 567 ? -9.258 21.178 17.051 1.000 44.305 567 ARG B N 1
ATOM 9384 C CA . ARG B 1 567 ? -7.984 20.535 17.445 1.000 48.866 567 ARG B CA 1
ATOM 9385 C C . ARG B 1 567 ? -7.702 20.835 18.909 1.000 48.622 567 ARG B C 1
ATOM 9386 O O . ARG B 1 567 ? -8.269 21.788 19.446 1.000 48.458 567 ARG B O 1
ATOM 9394 N N . SER B 1 568 ? -6.852 20.015 19.511 1.000 50.001 568 SER B N 1
ATOM 9395 C CA . SER B 1 568 ? -6.167 20.324 20.789 1.000 55.275 568 SER B CA 1
ATOM 9396 C C . SER B 1 568 ? -4.683 20.478 20.483 1.000 52.451 568 SER B C 1
ATOM 9397 O O . SER B 1 568 ? -4.142 19.741 19.625 1.000 50.738 568 SER B O 1
ATOM 9400 N N . GLN B 1 569 ? -4.070 21.458 21.120 1.000 52.101 569 GLN B N 1
ATOM 9401 C CA . GLN B 1 569 ? -2.615 21.696 21.010 1.000 52.906 569 GLN B CA 1
ATOM 9402 C C . GLN B 1 569 ? -2.051 21.778 22.418 1.000 52.543 569 GLN B C 1
ATOM 9403 O O . GLN B 1 569 ? -2.640 22.515 23.257 1.000 47.987 569 GLN B O 1
ATOM 9409 N N . ASN B 1 570 ? -0.962 21.056 22.650 1.000 52.735 570 ASN B N 1
ATOM 9410 C CA . ASN B 1 570 ? -0.292 21.020 23.974 1.000 54.430 570 ASN B CA 1
ATOM 9411 C C . ASN B 1 570 ? 1.194 20.717 23.775 1.000 49.616 570 ASN B C 1
ATOM 9412 O O . ASN B 1 570 ? 1.517 19.562 23.467 1.000 49.903 570 ASN B O 1
ATOM 9417 N N . SER B 1 571 ? 2.042 21.742 23.876 1.000 54.443 571 SER B N 1
ATOM 9418 C CA . SER B 1 571 ? 3.522 21.613 23.877 1.000 52.438 571 SER B CA 1
ATOM 9419 C C . SER B 1 571 ? 3.967 20.699 22.728 1.000 53.935 571 SER B C 1
ATOM 9420 O O . SER B 1 571 ? 4.724 19.743 22.970 1.000 51.177 571 SER B O 1
ATOM 9423 N N . GLY B 1 572 ? 3.449 20.936 21.525 1.000 55.522 572 GLY B N 1
ATOM 9424 C CA . GLY B 1 572 ? 3.818 20.162 20.328 1.000 55.043 572 GLY B CA 1
ATOM 9425 C C . GLY B 1 572 ? 2.838 19.046 20.029 1.000 60.676 572 GLY B C 1
ATOM 9426 O O . GLY B 1 572 ? 2.720 18.676 18.841 1.000 64.176 572 GLY B O 1
ATOM 9427 N N . ASN B 1 573 ? 2.172 18.496 21.049 1.000 60.420 573 ASN B N 1
ATOM 9428 C CA . ASN B 1 573 ? 1.219 17.366 20.869 1.000 60.989 573 ASN B CA 1
ATOM 9429 C C . ASN B 1 573 ? -0.120 17.932 20.380 1.000 56.828 573 ASN B C 1
ATOM 9430 O O . ASN B 1 573 ? -0.841 18.550 21.202 1.000 48.343 573 ASN B O 1
ATOM 9435 N N . ASN B 1 574 ? -0.421 17.747 19.089 1.000 54.854 574 ASN B N 1
ATOM 9436 C CA . ASN B 1 574 ? -1.607 18.343 18.421 1.000 55.099 574 ASN B CA 1
ATOM 9437 C C . ASN B 1 574 ? -2.515 17.230 17.926 1.000 53.093 574 ASN B C 1
ATOM 9438 O O . ASN B 1 574 ? -2.092 16.479 17.068 1.000 61.700 574 ASN B O 1
ATOM 9443 N N . LYS B 1 575 ? -3.732 17.156 18.444 1.000 54.243 575 LYS B N 1
ATOM 9444 C CA . LYS B 1 575 ? -4.707 16.095 18.080 1.000 59.915 575 LYS B CA 1
ATOM 9445 C C . LYS B 1 575 ? -5.881 16.743 17.356 1.000 57.860 575 LYS B C 1
ATOM 9446 O O . LYS B 1 575 ? -6.334 17.828 17.779 1.000 54.993 575 LYS B O 1
ATOM 9452 N N . LEU B 1 576 ? -6.346 16.109 16.290 1.000 56.059 576 LEU B N 1
ATOM 9453 C CA . LEU B 1 576 ? -7.604 16.518 15.626 1.000 53.104 576 LEU B CA 1
ATOM 9454 C C . LEU B 1 576 ? -8.754 15.886 16.403 1.000 49.743 576 LEU B C 1
ATOM 9455 O O . LEU B 1 576 ? -8.742 14.666 16.539 1.000 55.388 576 LEU B O 1
ATOM 9460 N N . LEU B 1 577 ? -9.686 16.693 16.913 1.000 50.690 577 LEU B N 1
ATOM 9461 C CA . LEU B 1 577 ? -10.854 16.220 17.715 1.000 50.975 577 LEU B CA 1
ATOM 9462 C C . LEU B 1 577 ? -12.089 16.031 16.823 1.000 48.566 577 LEU B C 1
ATOM 9463 O O . LEU B 1 577 ? -12.977 15.252 17.227 1.000 49.427 577 LEU B O 1
ATOM 9468 N N . GLY B 1 578 ? -12.135 16.690 15.661 1.000 47.006 578 GLY B N 1
ATOM 9469 C CA . GLY B 1 578 ? -13.254 16.560 14.710 1.000 47.966 578 GLY B CA 1
ATOM 9470 C C . GLY B 1 578 ? -13.049 17.373 13.443 1.000 46.595 578 GLY B C 1
ATOM 9471 O O . GLY B 1 578 ? -12.591 18.524 13.541 1.000 40.371 578 GLY B O 1
ATOM 9472 N N . GLY B 1 579 ? -13.409 16.794 12.297 1.000 47.429 579 GLY B N 1
ATOM 9473 C CA . GLY B 1 579 ? -13.437 17.473 10.993 1.000 47.493 579 GLY B CA 1
ATOM 9474 C C . GLY B 1 579 ? -14.873 17.750 10.584 1.000 49.914 579 GLY B C 1
ATOM 9475 O O . GLY B 1 579 ? -15.547 16.825 10.092 1.000 50.598 579 GLY B O 1
ATOM 9476 N N . ILE B 1 580 ? -15.333 18.981 10.778 1.000 49.588 580 ILE B N 1
ATOM 9477 C CA . ILE B 1 580 ? -16.759 19.340 10.557 1.000 51.861 580 ILE B CA 1
ATOM 9478 C C . ILE B 1 580 ? -17.029 19.393 9.053 1.000 51.140 580 ILE B C 1
ATOM 9479 O O . ILE B 1 580 ? -16.368 20.107 8.302 1.000 48.637 580 ILE B O 1
ATOM 9484 N N . PRO B 1 581 ? -18.013 18.619 8.550 1.000 55.396 581 PRO B N 1
ATOM 9485 C CA . PRO B 1 581 ? -18.477 18.803 7.181 1.000 55.770 581 PRO B CA 1
ATOM 9486 C C . PRO B 1 581 ? -19.397 20.029 7.142 1.000 53.291 581 PRO B C 1
ATOM 9487 O O . PRO B 1 581 ? -20.345 20.108 7.922 1.000 53.943 581 PRO B O 1
ATOM 9491 N N . VAL B 1 582 ? -19.089 20.970 6.263 1.000 50.964 582 VAL B N 1
ATOM 9492 C CA . VAL B 1 582 ? -19.920 22.189 6.093 1.000 53.612 582 VAL B CA 1
ATOM 9493 C C . VAL B 1 582 ? -20.558 22.136 4.714 1.000 53.896 582 VAL B C 1
ATOM 9494 O O . VAL B 1 582 ? -19.885 22.479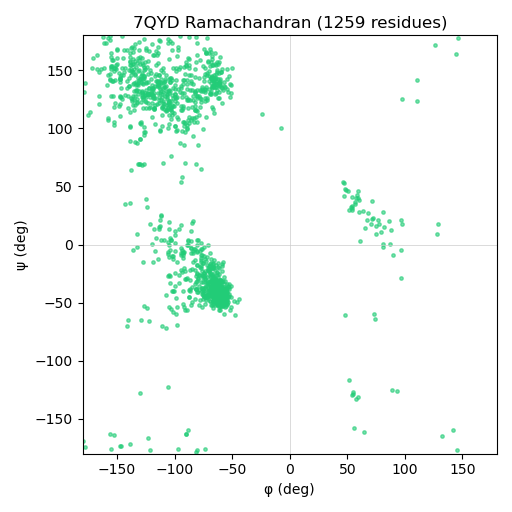 3.736 1.000 50.485 582 VAL B O 1
ATOM 9498 N N . GLU B 1 583 ? -21.817 21.704 4.655 1.000 64.258 583 GLU B N 1
ATOM 9499 C CA . GLU B 1 583 ? -22.593 21.666 3.393 1.000 68.008 583 GLU B CA 1
ATOM 9500 C C . GLU B 1 583 ? -23.267 23.028 3.160 1.000 59.844 583 GLU B C 1
ATOM 9501 O O . GLU B 1 583 ? -23.561 23.339 1.991 1.000 55.865 583 GLU B O 1
ATOM 9507 N N . GLY B 1 584 ? -23.462 23.835 4.206 1.000 55.141 584 GLY B N 1
ATOM 9508 C CA . GLY B 1 584 ? -24.023 25.190 4.052 1.000 57.091 584 GLY B CA 1
ATOM 9509 C C . GLY B 1 584 ? -25.418 25.272 4.629 1.000 53.562 584 GLY B C 1
ATOM 9510 O O . GLY B 1 584 ? -26.259 24.469 4.220 1.000 52.930 584 GLY B O 1
ATOM 9511 N N . ASN B 1 585 ? -25.622 26.200 5.568 1.000 54.496 585 ASN B N 1
ATOM 9512 C CA . ASN B 1 585 ? -26.878 26.364 6.334 1.000 50.232 585 ASN B CA 1
ATOM 9513 C C . ASN B 1 585 ? -26.921 27.784 6.893 1.000 49.930 585 ASN B C 1
ATOM 9514 O O . ASN B 1 585 ? -25.897 28.249 7.451 1.000 44.658 585 ASN B O 1
ATOM 9519 N N . SER B 1 586 ? -28.092 28.412 6.815 1.000 48.243 586 SER B N 1
ATOM 9520 C CA . SER B 1 586 ? -28.296 29.834 7.191 1.000 52.127 586 SER B CA 1
ATOM 9521 C C . SER B 1 586 ? -28.494 29.991 8.709 1.000 50.035 586 SER B C 1
ATOM 9522 O O . SER B 1 586 ? -28.382 31.143 9.202 1.000 51.614 586 SER B O 1
ATOM 9525 N N . GLY B 1 587 ? -28.730 28.895 9.437 1.000 43.911 587 GLY B N 1
ATOM 9526 C CA . GLY B 1 587 ? -28.907 28.934 10.899 1.000 42.155 587 GLY B CA 1
ATOM 9527 C C . GLY B 1 587 ? -27.639 28.596 11.680 1.000 46.579 587 GLY B C 1
ATOM 9528 O O . GLY B 1 587 ? -26.619 28.128 11.076 1.000 46.032 587 GLY B O 1
ATOM 9529 N N . TRP B 1 588 ? -27.708 28.823 12.996 1.000 43.571 588 TRP B N 1
ATOM 9530 C CA . TRP B 1 588 ? -26.710 28.365 13.989 1.000 44.347 588 TRP B CA 1
ATOM 9531 C C . TRP B 1 588 ? -26.722 26.833 14.089 1.000 46.532 588 TRP B C 1
ATOM 9532 O O . TRP B 1 588 ? -27.705 26.283 14.552 1.000 54.078 588 TRP B O 1
ATOM 9543 N N . ILE B 1 589 ? -25.607 26.199 13.727 1.000 50.890 589 ILE B N 1
ATOM 9544 C CA . ILE B 1 589 ? -25.399 24.727 13.769 1.000 45.677 589 ILE B CA 1
ATOM 9545 C C . ILE B 1 589 ? -24.504 24.405 14.962 1.000 47.772 589 ILE B C 1
ATOM 9546 O O . ILE B 1 589 ? -23.468 25.097 15.135 1.000 48.790 589 ILE B O 1
ATOM 9551 N N . ASP B 1 590 ? -24.898 23.397 15.746 1.000 45.355 590 ASP B N 1
ATOM 9552 C CA . ASP B 1 590 ? -24.082 22.804 16.839 1.000 43.884 590 ASP B CA 1
ATOM 9553 C C . ASP B 1 590 ? -23.456 21.518 16.307 1.000 44.397 590 ASP B C 1
ATOM 9554 O O . ASP B 1 590 ? -24.197 20.647 15.836 1.000 46.966 590 ASP B O 1
ATOM 9559 N N . TYR B 1 591 ? -22.137 21.409 16.352 1.000 41.097 591 TYR B N 1
ATOM 9560 C CA . TYR B 1 591 ? -21.421 20.158 16.019 1.000 40.771 591 TYR B CA 1
ATOM 9561 C C . TYR B 1 591 ? -20.883 19.566 17.309 1.000 40.234 591 TYR B C 1
ATOM 9562 O O . TYR B 1 591 ? -20.277 20.288 18.097 1.000 43.226 591 TYR B O 1
ATOM 9571 N N . ILE B 1 592 ? -21.107 18.274 17.498 1.000 45.234 592 ILE B N 1
ATOM 9572 C CA . ILE B 1 592 ? -20.708 17.556 18.741 1.000 47.769 592 ILE B CA 1
ATOM 9573 C C . ILE B 1 592 ? -19.579 16.594 18.382 1.000 45.52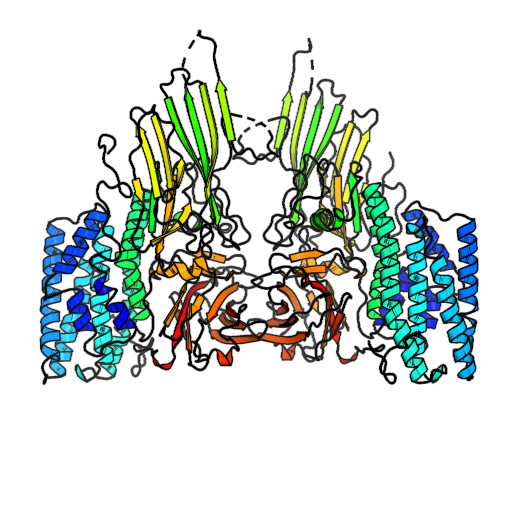4 592 ILE B C 1
ATOM 9574 O O . ILE B 1 592 ? -19.807 15.682 17.562 1.000 49.645 592 ILE B O 1
ATOM 9579 N N . THR B 1 593 ? -18.407 16.790 18.967 1.000 46.735 593 THR B N 1
ATOM 9580 C CA . THR B 1 593 ? -17.228 15.931 18.685 1.000 49.074 593 THR B CA 1
ATOM 9581 C C . THR B 1 593 ? -17.434 14.564 19.338 1.000 50.001 593 THR B C 1
ATOM 9582 O O . THR B 1 593 ? -18.344 14.403 20.199 1.000 43.695 593 THR B O 1
ATOM 9586 N N . ASP B 1 594 ? -16.621 13.609 18.907 1.000 53.567 594 ASP B N 1
ATOM 9587 C CA . ASP B 1 594 ? -16.533 12.267 19.526 1.000 52.825 594 ASP B CA 1
ATOM 9588 C C . ASP B 1 594 ? -15.943 12.441 20.924 1.000 51.793 594 ASP B C 1
ATOM 9589 O O . ASP B 1 594 ? -15.209 13.423 21.161 1.000 47.735 594 ASP B O 1
ATOM 9594 N N . SER B 1 595 ? -16.255 11.499 21.803 1.000 54.183 595 SER B N 1
ATOM 9595 C CA . SER B 1 595 ? -15.728 11.416 23.184 1.000 54.733 595 SER B CA 1
ATOM 9596 C C . SER B 1 595 ? -14.182 11.534 23.177 1.000 55.312 595 SER B C 1
ATOM 9597 O O . SER B 1 595 ? -13.517 11.197 22.161 1.000 48.261 595 SER B O 1
ATOM 9600 N N . PHE B 1 596 ? -13.609 12.041 24.268 1.000 54.978 596 PHE B N 1
ATOM 9601 C CA . PHE B 1 596 ? -12.143 12.125 24.478 1.000 56.336 596 PHE B CA 1
ATOM 9602 C C . PHE B 1 596 ? -11.862 12.424 25.953 1.000 56.762 596 PHE B C 1
ATOM 9603 O O . PHE B 1 596 ? -12.642 13.135 26.644 1.000 45.042 596 PHE B O 1
ATOM 9611 N N . THR B 1 597 ? -10.728 11.913 26.430 1.000 59.602 597 THR B N 1
ATOM 9612 C CA . THR B 1 597 ? -10.202 12.253 27.767 1.000 54.143 597 THR B CA 1
ATOM 9613 C C . THR B 1 597 ? -9.032 13.208 27.588 1.000 54.101 597 THR B C 1
ATOM 9614 O O . THR B 1 597 ? -8.471 13.279 26.478 1.000 55.293 597 THR B O 1
ATOM 9618 N N . PHE B 1 598 ? -8.707 13.938 28.650 1.000 58.815 598 PHE B N 1
ATOM 9619 C CA . PHE B 1 598 ? -7.532 14.845 28.697 1.000 56.362 598 PHE B CA 1
ATOM 9620 C C . PHE B 1 598 ? -6.243 14.004 28.674 1.000 54.507 598 PHE B C 1
ATOM 9621 O O . PHE B 1 598 ? -5.213 14.514 28.196 1.000 46.511 598 PHE B O 1
ATOM 9629 N N . ASP B 1 599 ? -6.308 12.745 29.116 1.000 56.141 599 ASP B N 1
ATOM 9630 C CA . ASP B 1 599 ? -5.177 11.796 28.976 1.000 57.249 599 ASP B CA 1
ATOM 9631 C C . ASP B 1 599 ? -4.886 11.599 27.486 1.000 58.152 599 ASP B C 1
ATOM 9632 O O . ASP B 1 599 ? -3.684 11.613 27.106 1.000 56.412 599 ASP B O 1
ATOM 9637 N N . ASP B 1 600 ? -5.933 11.461 26.668 1.000 56.586 600 ASP B N 1
ATOM 9638 C CA . ASP B 1 600 ? -5.778 11.295 25.201 1.000 57.841 600 ASP B CA 1
ATOM 9639 C C . ASP B 1 600 ? -5.046 12.491 24.595 1.000 53.922 600 ASP B C 1
ATOM 9640 O O . ASP B 1 600 ? -4.397 12.278 23.569 1.000 65.039 600 ASP B O 1
ATOM 9645 N N . LEU B 1 601 ? -5.187 13.690 25.175 1.000 56.931 601 LEU B N 1
ATOM 9646 C CA . LEU B 1 601 ? -4.641 14.974 24.639 1.000 51.969 601 LEU B CA 1
ATOM 9647 C C . LEU B 1 601 ? -3.284 15.273 25.264 1.000 49.235 601 LEU B C 1
ATOM 9648 O O . LEU B 1 601 ? -2.664 16.242 24.810 1.000 52.012 601 LEU B O 1
ATOM 9653 N N . GLY B 1 602 ? -2.875 14.482 26.262 1.000 52.062 602 GLY B N 1
ATOM 9654 C CA . GLY B 1 602 ? -1.623 14.643 27.016 1.000 50.759 602 GLY B CA 1
ATOM 9655 C C . GLY B 1 602 ? -1.628 15.886 27.883 1.000 53.943 602 GLY B C 1
ATOM 9656 O O . GLY B 1 602 ? -0.516 16.411 28.149 1.000 54.151 602 GLY B O 1
ATOM 9657 N N . ILE B 1 603 ? -2.812 16.343 28.311 1.000 53.204 603 ILE B N 1
ATOM 9658 C CA . ILE B 1 603 ? -2.988 17.588 29.124 1.000 53.417 603 ILE B CA 1
ATOM 9659 C C . ILE B 1 603 ? -3.145 17.185 30.586 1.000 53.204 603 ILE B C 1
ATOM 9660 O O . ILE B 1 603 ? -3.991 16.307 30.867 1.000 52.712 603 ILE B O 1
ATOM 9665 N N . THR B 1 604 ? -2.352 17.834 31.444 1.000 56.965 604 THR B N 1
ATOM 9666 C CA . THR B 1 604 ? -2.259 17.619 32.911 1.000 56.494 604 THR B CA 1
ATOM 9667 C C . THR B 1 604 ? -2.582 18.931 33.643 1.000 56.899 604 THR B C 1
ATOM 9668 O O . THR B 1 604 ? -2.862 19.960 33.011 1.000 54.349 604 THR B O 1
ATOM 9672 N N . THR B 1 605 ? -2.474 18.920 34.958 1.000 59.536 605 THR B N 1
ATOM 9673 C CA . THR B 1 605 ? -2.612 20.141 35.780 1.000 61.589 605 THR B CA 1
ATOM 9674 C C . THR B 1 605 ? -1.306 20.946 35.781 1.000 62.110 605 THR B C 1
ATOM 9675 O O . THR B 1 605 ? -1.310 22.034 36.355 1.000 69.869 605 THR B O 1
ATOM 9679 N N . SER B 1 606 ? -0.218 20.456 35.193 1.000 59.499 606 SER B N 1
ATOM 9680 C CA . SER B 1 606 ? 1.042 21.237 35.118 1.000 62.497 606 SER B CA 1
ATOM 9681 C C . SER B 1 606 ? 1.247 21.771 33.698 1.000 60.357 606 SER B C 1
ATOM 9682 O O . SER B 1 606 ? 2.237 22.508 33.487 1.000 62.481 606 SER B O 1
ATOM 9685 N N . SER B 1 607 ? 0.332 21.469 32.770 1.000 58.352 607 SER B N 1
ATOM 9686 C CA . SER B 1 607 ? 0.352 22.017 31.381 1.000 57.989 607 SER B CA 1
ATOM 9687 C C . SER B 1 607 ? 0.033 23.522 31.397 1.000 57.273 607 SER B C 1
ATOM 9688 O O . SER B 1 607 ? -0.995 23.903 31.990 1.000 61.528 607 SER B O 1
ATOM 9691 N N . THR B 1 608 ? 0.859 24.349 30.744 1.000 52.946 608 THR B N 1
ATOM 9692 C CA . THR B 1 608 ? 0.651 25.814 30.614 1.000 51.154 608 THR B CA 1
ATOM 9693 C C . THR B 1 608 ? 0.529 26.241 29.144 1.000 49.016 608 THR B C 1
ATOM 9694 O O . THR B 1 608 ? 0.391 27.455 28.920 1.000 47.885 608 THR B O 1
ATOM 9698 N N . ASN B 1 609 ? 0.598 25.319 28.180 1.000 51.448 609 ASN B N 1
ATOM 9699 C CA . ASN B 1 609 ? 0.563 25.648 26.727 1.000 58.423 609 ASN B CA 1
ATOM 9700 C C . ASN B 1 609 ? -0.565 24.890 26.033 1.000 55.857 609 ASN B C 1
ATOM 9701 O O . ASN B 1 609 ? -0.435 24.561 24.846 1.000 63.279 609 ASN B O 1
ATOM 9706 N N . ALA B 1 610 ? -1.649 24.646 26.746 1.000 51.951 610 ALA B N 1
ATOM 9707 C CA . ALA B 1 610 ? -2.784 23.858 26.227 1.000 54.778 610 ALA B CA 1
ATOM 9708 C C . ALA B 1 610 ? -3.766 24.796 25.525 1.000 52.704 610 ALA B C 1
ATOM 9709 O O . ALA B 1 610 ? -4.112 25.863 26.083 1.000 55.591 610 ALA B O 1
ATOM 9711 N N . PHE B 1 611 ? -4.216 24.403 24.342 1.000 48.974 611 PHE B N 1
ATOM 9712 C CA . PHE B 1 611 ? -5.212 25.186 23.578 1.000 47.700 611 PHE B CA 1
ATOM 9713 C C . PHE B 1 611 ? -6.271 24.251 23.016 1.000 46.606 611 PHE B C 1
ATOM 9714 O O . PHE B 1 611 ? -6.012 23.065 22.800 1.000 49.485 611 PHE B O 1
ATOM 9722 N N . PHE B 1 612 ? -7.468 24.802 22.864 1.000 49.677 612 PHE B N 1
ATOM 9723 C CA . PHE B 1 612 ? -8.458 24.371 21.849 1.000 49.151 612 PHE B CA 1
ATOM 9724 C C . PHE B 1 612 ? -8.391 25.342 20.663 1.000 46.335 612 PHE B C 1
ATOM 9725 O O . PHE B 1 612 ? -8.325 26.588 20.869 1.000 43.813 612 PHE B O 1
ATOM 9733 N N . SER B 1 613 ? -8.370 24.785 19.453 1.000 45.013 613 SER B N 1
ATOM 9734 C CA . SER B 1 613 ? -8.172 25.543 18.197 1.000 44.187 613 SER B CA 1
ATOM 9735 C C . SER B 1 613 ? -9.325 25.203 17.246 1.000 43.237 613 SER B C 1
ATOM 9736 O O . SER B 1 613 ? -9.843 24.075 17.294 1.000 41.897 613 SER B O 1
ATOM 9739 N N . ILE B 1 614 ? -9.745 26.185 16.463 1.000 41.237 614 ILE B N 1
ATOM 9740 C CA . ILE B 1 614 ? -10.765 26.028 15.395 1.000 45.440 614 ILE B CA 1
ATOM 9741 C C . ILE B 1 614 ? -10.195 26.716 14.165 1.000 45.624 614 ILE B C 1
ATOM 9742 O O . ILE B 1 614 ? -9.872 27.908 14.273 1.000 46.192 614 ILE B O 1
ATOM 9747 N N . ASP B 1 615 ? -10.053 26.008 13.051 1.000 46.253 615 ASP B N 1
ATOM 9748 C CA . ASP B 1 615 ? -9.454 26.611 11.827 1.000 49.111 615 ASP B CA 1
ATOM 9749 C C . ASP B 1 615 ? -10.240 26.188 10.583 1.000 46.137 615 ASP B C 1
ATOM 9750 O O . ASP B 1 615 ? -10.844 25.070 10.554 1.000 46.521 615 ASP B O 1
ATOM 9755 N N . SER B 1 616 ? -10.215 27.063 9.587 1.000 42.400 616 SER B N 1
ATOM 9756 C CA . SER B 1 616 ? -10.706 26.782 8.221 1.000 45.984 616 SER B CA 1
ATOM 9757 C C . SER B 1 616 ? -9.738 27.393 7.212 1.000 49.209 616 SER B C 1
ATOM 9758 O O . SER B 1 616 ? -8.928 28.261 7.590 1.000 53.220 616 SER B O 1
ATOM 9761 N N . ASP B 1 617 ? -9.859 26.971 5.961 1.000 54.180 617 ASP B N 1
ATOM 9762 C CA . ASP B 1 617 ? -9.097 27.546 4.825 1.000 54.204 617 ASP B CA 1
ATOM 9763 C C . ASP B 1 617 ? -9.631 28.946 4.510 1.000 50.227 617 ASP B C 1
ATOM 9764 O O . ASP B 1 617 ? -10.605 29.388 5.154 1.000 51.432 617 ASP B O 1
ATOM 9769 N N . GLY B 1 618 ? -9.008 29.611 3.543 1.000 49.045 618 GLY B N 1
ATOM 9770 C CA . GLY B 1 618 ? -9.487 30.909 3.044 1.000 49.772 618 GLY B CA 1
ATOM 9771 C C . GLY B 1 618 ? -10.936 30.810 2.617 1.000 46.082 618 GLY B C 1
ATOM 9772 O O . GLY B 1 618 ? -11.366 29.718 2.217 1.000 49.653 618 GLY B O 1
ATOM 9773 N N . VAL B 1 619 ? -11.669 31.909 2.718 1.000 44.437 619 VAL B N 1
ATOM 9774 C CA . VAL B 1 619 ? -13.112 31.961 2.338 1.000 43.776 619 VAL B CA 1
ATOM 9775 C C . VAL B 1 619 ? -13.347 33.174 1.428 1.000 41.042 619 VAL B C 1
ATOM 9776 O O . VAL B 1 619 ? -12.756 34.232 1.649 1.000 41.252 619 VAL B O 1
ATOM 9780 N N . ASN B 1 620 ? -14.189 33.025 0.417 1.000 43.129 620 ASN B N 1
ATOM 9781 C CA . ASN B 1 620 ? -14.697 34.180 -0.365 1.000 45.911 620 ASN B CA 1
ATOM 9782 C C . ASN B 1 620 ? -15.843 34.841 0.422 1.000 45.869 620 ASN B C 1
ATOM 9783 O O . ASN B 1 620 ? -16.141 34.387 1.537 1.000 44.192 620 ASN B O 1
ATOM 9788 N N . ALA B 1 621 ? -16.485 35.860 -0.151 1.000 47.514 621 ALA B N 1
ATOM 9789 C CA . ALA B 1 621 ? -17.549 36.660 0.503 1.000 51.838 621 ALA B CA 1
ATOM 9790 C C . ALA B 1 621 ? -18.742 35.765 0.894 1.000 50.643 621 ALA B C 1
ATOM 9791 O O . ALA B 1 621 ? -19.327 35.978 1.979 1.000 53.904 621 ALA B O 1
ATOM 9793 N N . SER B 1 622 ? -19.114 34.796 0.065 1.000 46.527 622 SER B N 1
ATOM 9794 C CA . SER B 1 622 ? -20.294 33.944 0.331 1.000 50.348 622 SER B CA 1
ATOM 9795 C C . SER B 1 622 ? -19.995 32.924 1.447 1.000 53.580 622 SER B C 1
ATOM 9796 O O . SER B 1 622 ? -20.981 32.481 2.107 1.000 54.925 622 SER B O 1
ATOM 9799 N N . GLN B 1 623 ? -18.718 32.573 1.675 1.000 48.708 623 GLN B N 1
ATOM 9800 C CA . GLN B 1 623 ? -18.304 31.497 2.622 1.000 47.061 623 GLN B CA 1
ATOM 9801 C C . GLN B 1 623 ? -17.996 32.053 4.022 1.000 47.577 623 GLN B C 1
ATOM 9802 O O . GLN B 1 623 ? -17.761 31.259 4.965 1.000 53.335 623 GLN B O 1
ATOM 9808 N N . GLN B 1 624 ? -17.993 33.367 4.182 1.000 42.339 624 GLN B N 1
ATOM 9809 C CA . GLN B 1 624 ? -17.670 33.987 5.481 1.000 42.134 624 GLN B CA 1
ATOM 9810 C C . GLN B 1 624 ? -18.545 33.363 6.558 1.000 42.066 624 GLN B C 1
ATOM 9811 O O . GLN B 1 624 ? -19.770 33.309 6.369 1.000 48.672 624 GLN B O 1
ATOM 9817 N N . TRP B 1 625 ? -17.923 32.877 7.632 1.000 44.611 625 TRP B N 1
ATOM 9818 C CA . TRP B 1 625 ? -18.639 32.153 8.710 1.000 40.658 625 TRP B CA 1
ATOM 9819 C C . TRP B 1 625 ? -18.359 32.807 10.063 1.000 38.365 625 TRP B C 1
ATOM 9820 O O . TRP B 1 625 ? -17.527 33.694 10.161 1.000 39.871 625 TRP B O 1
ATOM 9831 N N . TYR B 1 626 ? -19.109 32.385 11.062 1.000 39.492 626 TYR B N 1
ATOM 9832 C CA . TYR B 1 626 ? -19.132 32.983 12.408 1.000 38.586 626 TYR B CA 1
ATOM 9833 C C . TYR B 1 626 ? -18.947 31.860 13.412 1.000 38.376 626 TYR B C 1
ATOM 9834 O O . TYR B 1 626 ? -19.466 30.735 13.200 1.000 40.313 626 TYR B O 1
ATOM 9843 N N . LEU B 1 627 ? -18.251 32.187 14.493 1.000 40.700 627 LEU B N 1
ATOM 9844 C CA . LEU B 1 627 ? -18.051 31.288 15.657 1.000 40.942 627 LEU B CA 1
ATOM 9845 C C . LEU B 1 627 ? -18.706 31.920 16.897 1.000 38.526 627 LEU B C 1
ATOM 9846 O O . LEU B 1 627 ? -18.308 33.051 17.306 1.000 34.012 627 LEU B O 1
ATOM 9851 N N . SER B 1 628 ? -19.678 31.222 17.488 1.000 36.546 628 SER B N 1
ATOM 9852 C CA . SER B 1 628 ? -20.434 31.712 18.671 1.000 36.741 628 SER B CA 1
ATOM 9853 C C . SER B 1 628 ? -19.744 31.295 19.972 1.000 33.754 628 SER B C 1
ATOM 9854 O O . SER B 1 628 ? -19.470 32.163 20.830 1.000 32.946 628 SER B O 1
ATOM 9857 N N . LYS B 1 629 ? -19.522 30.008 20.159 1.000 32.522 629 LYS B N 1
ATOM 9858 C CA . LYS B 1 629 ? -19.046 29.501 21.467 1.000 36.457 629 LYS B CA 1
ATOM 9859 C C . LYS B 1 629 ? -18.661 28.032 21.334 1.000 34.957 629 LYS B C 1
ATOM 9860 O O . LYS B 1 629 ? -19.120 27.354 20.403 1.000 33.701 629 LYS B O 1
ATOM 9866 N N . LEU B 1 630 ? -17.864 27.570 22.281 1.000 40.010 630 LEU B N 1
ATOM 9867 C CA . LEU B 1 630 ? -17.576 26.135 22.513 1.000 41.966 630 LEU B CA 1
ATOM 9868 C C . LEU B 1 630 ? -18.216 25.742 23.845 1.000 40.210 630 LEU B C 1
ATOM 9869 O O . LEU B 1 630 ? -18.192 26.550 24.785 1.000 45.353 630 LEU B O 1
ATOM 9874 N N . ILE B 1 631 ? -18.766 24.542 23.926 1.000 38.099 631 ILE B N 1
ATOM 9875 C CA . ILE B 1 631 ? -19.281 24.008 25.207 1.000 39.152 631 ILE B CA 1
ATOM 9876 C C . ILE B 1 631 ? -18.588 22.685 25.437 1.000 38.576 631 ILE B C 1
ATOM 9877 O O . ILE B 1 631 ? -18.792 21.781 24.624 1.000 39.742 631 ILE B O 1
ATOM 9882 N N . LEU B 1 632 ? -17.817 22.607 26.509 1.000 40.808 632 LEU B N 1
ATOM 9883 C CA . LEU B 1 632 ? -17.229 21.341 26.994 1.000 43.934 632 LEU B CA 1
ATOM 9884 C C . LEU B 1 632 ? -18.240 20.649 27.916 1.000 42.889 632 LEU B C 1
ATOM 9885 O O . LEU B 1 632 ? -18.670 21.270 28.894 1.000 48.785 632 LEU B O 1
ATOM 9890 N N . VAL B 1 633 ? -18.601 19.404 27.615 1.000 44.032 633 VAL B N 1
ATOM 9891 C CA . VAL B 1 633 ? -19.604 18.621 28.388 1.000 45.695 633 VAL B CA 1
ATOM 9892 C C . VAL B 1 633 ? -19.017 17.242 28.674 1.000 45.474 633 VAL B C 1
ATOM 9893 O O . VAL B 1 633 ? -18.335 16.714 27.810 1.000 46.569 633 VAL B O 1
ATOM 9897 N N . LYS B 1 634 ? -19.310 16.700 29.851 1.000 50.674 634 LYS B N 1
ATOM 9898 C CA . LYS B 1 634 ? -19.033 15.291 30.225 1.000 50.977 634 LYS B CA 1
ATOM 9899 C C . LYS B 1 634 ? -19.906 14.349 29.394 1.000 53.225 634 LYS B C 1
ATOM 9900 O O . LYS B 1 634 ? -21.132 14.596 29.256 1.000 50.988 634 LYS B O 1
ATOM 9906 N N . GLU B 1 635 ? -19.291 13.285 28.888 1.000 55.651 635 GLU B N 1
ATOM 9907 C CA . GLU B 1 635 ? -19.975 12.309 28.014 1.000 61.647 635 GLU B CA 1
ATOM 9908 C C . GLU B 1 635 ? -21.125 11.675 28.794 1.000 58.499 635 GLU B C 1
ATOM 9909 O O . GLU B 1 635 ? -22.187 11.482 28.184 1.000 54.404 635 GLU B O 1
ATOM 9915 N N . SER B 1 636 ? -20.910 11.378 30.079 1.000 53.051 636 SER B N 1
ATOM 9916 C CA . SER B 1 636 ? -21.847 10.585 30.909 1.000 53.551 636 SER B CA 1
ATOM 9917 C C . SER B 1 636 ? -23.179 11.332 31.065 1.000 53.735 636 SER B C 1
ATOM 9918 O O . SER B 1 636 ? -24.209 10.658 31.031 1.000 54.383 636 SER B O 1
ATOM 9921 N N . SER B 1 637 ? -23.177 12.664 31.175 1.000 50.409 637 SER B N 1
ATOM 9922 C CA . SER B 1 637 ? -24.390 13.458 31.515 1.000 47.937 637 SER B CA 1
ATOM 9923 C C . SER B 1 637 ? -24.965 14.205 30.293 1.000 50.240 637 SER B C 1
ATOM 9924 O O . SER B 1 637 ? -25.998 14.891 30.451 1.000 49.898 637 SER B O 1
ATOM 9927 N N . PHE B 1 638 ? -24.385 14.046 29.101 1.000 49.016 638 PHE B N 1
ATOM 9928 C CA . PHE B 1 638 ? -24.835 14.747 27.874 1.000 46.577 638 PHE B CA 1
ATOM 9929 C C . PHE B 1 638 ? -25.617 13.797 26.958 1.000 46.600 638 PHE B C 1
ATOM 9930 O O . PHE B 1 638 ? -25.131 12.711 26.620 1.000 47.082 638 PHE B O 1
ATOM 9938 N N . THR B 1 639 ? -26.768 14.264 26.485 1.000 46.635 639 THR B N 1
ATOM 9939 C CA . THR B 1 639 ? -27.674 13.518 25.577 1.000 49.903 639 THR B CA 1
ATOM 9940 C C . THR B 1 639 ? -28.365 14.512 24.646 1.000 47.598 639 THR B C 1
ATOM 9941 O O . THR B 1 639 ? -28.700 15.620 25.101 1.000 54.949 639 THR B O 1
ATOM 9945 N N . THR B 1 640 ? -28.568 14.133 23.395 1.000 45.274 640 THR B N 1
ATOM 9946 C CA . THR B 1 640 ? -29.464 14.870 22.482 1.000 43.066 640 THR B CA 1
ATOM 9947 C C . THR B 1 640 ? -30.850 14.252 22.631 1.000 45.711 640 THR B C 1
ATOM 9948 O O . THR B 1 640 ? -31.068 13.152 22.166 1.000 45.292 640 THR B O 1
ATOM 9952 N N . GLN B 1 641 ? -31.745 14.930 23.323 1.000 45.945 641 GLN B N 1
ATOM 9953 C CA . GLN B 1 641 ? -33.078 14.384 23.627 1.000 46.408 641 GLN B CA 1
ATOM 9954 C C . GLN B 1 641 ? -34.037 14.696 22.477 1.000 46.603 641 GLN B C 1
ATOM 9955 O O . GLN B 1 641 ? -34.973 13.900 22.280 1.000 45.219 641 GLN B O 1
ATOM 9961 N N . ILE B 1 642 ? -33.842 15.803 21.760 1.000 47.195 642 ILE B N 1
ATOM 9962 C CA . ILE B 1 642 ? -34.736 16.145 20.614 1.000 50.943 642 ILE B CA 1
ATOM 9963 C C . ILE B 1 642 ? -33.883 16.200 19.364 1.000 45.458 642 ILE B C 1
ATOM 9964 O O . ILE B 1 642 ? -33.117 17.141 19.205 1.000 48.845 642 ILE B O 1
ATOM 9969 N N . PRO B 1 643 ? -34.034 15.221 18.447 1.000 47.198 643 PRO B N 1
ATOM 9970 C CA . PRO B 1 643 ? -33.192 15.166 17.253 1.000 52.338 643 PRO B CA 1
ATOM 9971 C C . PRO B 1 643 ? -33.538 16.257 16.230 1.000 52.164 643 PRO B C 1
ATOM 9972 O O . PRO B 1 643 ? -34.575 16.881 16.338 1.000 54.525 643 PRO B O 1
ATOM 9976 N N . LEU B 1 644 ? -32.643 16.464 15.271 1.000 53.141 644 LEU B N 1
ATOM 9977 C CA . LEU B 1 644 ? -32.799 17.486 14.205 1.000 51.588 644 LEU B CA 1
ATOM 9978 C C . LEU B 1 644 ? -33.636 16.918 13.065 1.000 52.254 644 LEU B C 1
ATOM 9979 O O . LEU B 1 644 ? -33.896 17.696 12.145 1.000 49.930 644 LEU B O 1
ATOM 9984 N N . LYS B 1 645 ? -33.969 15.616 13.089 1.000 58.470 645 LYS B N 1
ATOM 9985 C CA . LYS B 1 645 ? -34.799 14.938 12.052 1.000 56.612 645 LYS B CA 1
ATOM 9986 C C . LYS B 1 645 ? -35.755 13.972 12.729 1.000 54.206 645 LYS B C 1
ATOM 9987 O O . LYS B 1 645 ? -35.430 13.427 13.781 1.000 58.578 645 LYS B O 1
ATOM 9993 N N . PRO B 1 646 ? -36.944 13.720 12.134 1.000 54.570 646 PRO B N 1
ATOM 9994 C CA . PRO B 1 646 ? -37.866 12.708 12.656 1.000 59.383 646 PRO B CA 1
ATOM 9995 C C . PRO B 1 646 ? -37.253 11.295 12.675 1.000 61.421 646 PRO B C 1
ATOM 9996 O O . PRO B 1 646 ? -36.292 11.070 11.987 1.000 58.378 646 PRO B O 1
ATOM 10000 N N . TYR B 1 647 ? -37.832 10.381 13.459 1.000 65.337 647 TYR B N 1
ATOM 10001 C CA . TYR B 1 647 ? -37.366 8.980 13.629 1.000 60.305 647 TYR B CA 1
ATOM 10002 C C . TYR B 1 647 ? -37.937 8.062 12.537 1.000 61.465 647 TYR B C 1
ATOM 10003 O O . TYR B 1 647 ? -37.157 7.332 11.906 1.000 55.680 647 TYR B O 1
ATOM 10012 N N . VAL B 1 648 ? -39.261 8.079 12.343 1.000 70.619 648 VAL B N 1
ATOM 10013 C CA . VAL B 1 648 ? -40.013 7.063 11.542 1.000 74.609 648 VAL B CA 1
ATOM 10014 C C . VAL B 1 648 ? -40.341 7.635 10.161 1.000 73.877 648 VAL B C 1
ATOM 10015 O O . VAL B 1 648 ? -39.981 6.987 9.173 1.000 82.913 648 VAL B O 1
ATOM 10019 N N . ILE B 1 649 ? -41.057 8.762 10.104 1.000 73.672 649 ILE B N 1
ATOM 10020 C CA . ILE B 1 649 ? -41.415 9.456 8.832 1.000 72.064 649 ILE B CA 1
ATOM 10021 C C . ILE B 1 649 ? -40.135 10.041 8.220 1.000 76.241 649 ILE B C 1
ATOM 10022 O O . ILE B 1 649 ? -39.242 10.494 8.981 1.000 76.341 649 ILE B O 1
ATOM 10027 N N . VAL B 1 650 ? -40.040 10.005 6.892 1.000 81.362 650 VAL B N 1
ATOM 10028 C CA . VAL B 1 650 ? -38.771 10.291 6.161 1.000 89.916 650 VAL B CA 1
ATOM 10029 C C . VAL B 1 650 ? -38.529 11.797 6.224 1.000 83.276 650 VAL B C 1
ATOM 10030 O O . VAL B 1 650 ? -37.376 12.184 6.500 1.000 90.795 650 VAL B O 1
ATOM 10034 N N . ARG B 1 651 ? -39.588 12.593 6.037 1.000 78.686 651 ARG B N 1
ATOM 10035 C CA . ARG B 1 651 ? -39.522 14.077 6.067 1.000 81.083 651 ARG B CA 1
ATOM 10036 C C . ARG B 1 651 ? -40.641 14.635 6.959 1.000 82.739 651 ARG B C 1
ATOM 10037 O O . ARG B 1 651 ? -41.630 13.920 7.218 1.000 90.685 651 ARG B O 1
ATOM 10045 N N . CYS B 1 652 ? -40.492 15.877 7.415 1.000 75.301 652 CYS B N 1
ATOM 10046 C CA . CYS B 1 652 ? -41.567 16.610 8.122 1.000 66.979 652 CYS B CA 1
ATOM 10047 C C . CYS B 1 652 ? -42.706 16.861 7.151 1.000 70.572 652 CYS B C 1
ATOM 10048 O O . CYS B 1 652 ? -42.486 17.157 5.978 1.000 77.296 652 CYS B O 1
ATOM 10051 N N . PRO B 1 653 ? -43.959 16.775 7.626 1.000 72.572 653 PRO B N 1
ATOM 10052 C CA . PRO B 1 653 ? -45.106 16.793 6.727 1.000 76.354 653 PRO B CA 1
ATOM 10053 C C . PRO B 1 653 ? -45.104 18.091 5.900 1.000 90.942 653 PRO B C 1
ATOM 10054 O O . PRO B 1 653 ? -44.824 19.174 6.433 1.000 89.816 653 PRO B O 1
ATOM 10058 N N . ASP B 1 654 ? -45.346 17.932 4.598 1.000 105.555 654 ASP B N 1
ATOM 10059 C CA . ASP B 1 654 ? -45.708 19.032 3.669 1.000 108.763 654 ASP B CA 1
ATOM 10060 C C . ASP B 1 654 ? -47.206 19.322 3.829 1.000 102.899 654 ASP B C 1
ATOM 10061 O O . ASP B 1 654 ? -47.905 18.558 4.534 1.000 97.951 654 ASP B O 1
ATOM 10066 N N . THR B 1 655 ? -47.674 20.378 3.169 1.000 96.298 655 THR B N 1
ATOM 10067 C CA . THR B 1 655 ? -49.060 20.878 3.269 1.000 89.592 655 THR B CA 1
ATOM 10068 C C . THR B 1 655 ? -49.915 20.360 2.105 1.000 97.320 655 THR B C 1
ATOM 10069 O O . THR B 1 655 ? -50.983 19.790 2.408 1.000 90.924 655 THR B O 1
ATOM 10073 N N . PHE B 1 656 ? -49.484 20.571 0.847 1.000 106.202 656 PHE B N 1
ATOM 10074 C CA . PHE B 1 656 ? -50.291 20.354 -0.394 1.000 110.208 656 PHE B CA 1
ATOM 10075 C C . PHE B 1 656 ? -49.724 19.169 -1.193 1.000 103.236 656 PHE B C 1
ATOM 10076 O O . PHE B 1 656 ? -48.526 19.047 -1.478 1.000 89.040 656 PHE B O 1
#

Foldseek 3Di:
DQVDFAFAALNHNDHADFLCPQLCNVLLVLLQVCLQPNDALCQLVVSCCSCQNPLHNVSVVSLLVSQCVLLVHHDDPVLVVVVRVLSNQLSVLVCVLSVQLPPPDHDLVVNLVSLVVNLVSLVVSLVSLVDPPRLLRSLLVSQSSLLSNLSSLLSDLSCACVNDHDQVNSQLSLLVSLVSLVVSLVSSVVSLQVVLQVCQAVWPQSSLSSVQSCLRRPLLRNLSSVSVLKHLFGRDFFAKRKRKAFDTDHHAGVCLCFLADLLQFCQQVQAFWFKKKWWKKWFAAPVRQATDMFTQWMWTDTPDDQAAADIAGDNDDPPDPPVDDDAKDWDADDDDPVSPTRIMITHIFMDGQDDDLQRFFAKWWWHWHADPPRRDIFIWTGTDHRTRDATPGPDHDHTHMYHHPQKTWGGKGFHAPPDDSNPDSQQSARHDHYSYDYHRGTRMMMTIITGNVCSVCNSPLAAEDEQPRQKDKFFQSNFDDWDPSKHFGCDCSSSHSGKIKHAAAAAWTKTKHHYAYAPPHDQPFKKKKKWKKAWAAFAPQAKWKWKDFPNQIDTQDRDGDHGDRDIDIDITPIDGNVNRVHDNPGGRIIIMMIGGGDHPNGTMITGIMMMGGPVSMDSNRDSRRDPDPDHDDPDDD/DAFAALNHNDHADFLCPQLCNVLLVLLQVCLQPNDQLCQLVVSCCSCQNVLHNVSVVSLLVSLCVLLVHHDDPVLVVVVRVLSNLLSVLVCVLSVQLPDPDHDLVVNLVSLCSNLVSLVVCLVSLCDPPRLLSSLLVSLSSLLSNLSSLLSCLSCACVNPHDQVNSQLSLVVLLVSLVVSLVSSVVSLQVLLQVCQQVWNQSSLSSVQSCLRRNLLSNQSSVSVLKHRFGRDFFAWRKRKAFDTDHHDGVLLCFLADLLQFCQQVQAFWFKKKWWKKWFAAPVRQATAMATQWMWTDTPDDQAAADIAGDNDDPPDPPVDDDAKDWDADDDDPCPTRIMITHIFMDGQDDDLQRFFAKWWWHWDQDPVRRDIWIWTGTDPRTRDQTPGPDHTHTHIHHHVQWTWGGKGFHAPPDDSNPPSQQCARHDHYSYDYHRGGRMMMTIITGNVCRVCNSPLAAEDEQPRQKDKFFQSNFDDWDPSKHFGCDSSNSHRGKIKFAAAAAKTKTKHHYAYDPPHPQAFKKKKKWKKAWAAFAPQAKWKWKDFPHQIGTQDGHGPHGDRDTDIDITDIDGNVNSVHDNVTRRIIIMMIGGGDHPNGTMITGIMMMGGPVSMDSSSDSRRDPDPHNDDDD